Protein AF-A0A4P9XPV7-F1 (afdb_monomer)

Secondary structure (DSSP, 8-state):
-TTEEEEEEEEE-SS-EEEEEEEEEE--HHHHHTGGGGGGEEEEEEB-TTSSBP---GGGHHHHHHHHHHHHH-EEETTEEEEEEE--HHHHHTTEEEEE----STT---HHHHHHHH-B-TT---HHHHHHHHTGGGS--EEEEEPPGGGEEE----B-TTT--BS-TTEEEE-HHHHHHHHHHTT-SS--SEEEEEETTEEEEEEE-TT--TT-EEE-GGGB-SB----EEEEEEE----EEEE-HHHHHHHHHTT--HHHHHHHHHHHHHHHHHTTT-HHHHHHHHHTS--TTSHHHHHHHHHHHTTTTTT-HHHHHHHHHHHHHHHHHHHHH--EEEEEEEEEEEEE-TT--SPTTEEEEEE--TTSSS-EE--EEEEEEESS--SGGGSEEEEE---GGGTT--SEEEEPS-SSS-HHHHTTT--SSS-EEEEE--TTTS-S--PPPPP-PPPPPPP-SS--HHHHHHHHHHHHHH--HHHHHHHHHHHHHHSTTGGGSHHHHHHHHHHHHHHHHHHH-------GGGS-SEEEGGG--TTSEEE---SHHHHHHHH---------------GGG--TTGGGGHHHHHHHHHHHHHHHHHHHHHHT---HHHHHH-------TTT---HHHHHHHHHHHHHHHHHHHHHHHHHHHHHHHHHTS-TTS-PPP------TT-----------------------HHHHHHHHHHHHHHHHHHH-HHHHHHHGGGTT---SGGGGHHHHHHHHHHHHHHHHHHHHHHHHHHS--------

Foldseek 3Di:
DVQKDFAWEWEDELVDIDGDGTDIDGDFPLCVVVVVQRVQKYKYAYAYPLRHQDADDPVCVVSLVVLLCCQVQADDDPNFGWHFAAAAPVQLVRRMGMIGGWDDDPSTDDSVNLQVQLADPQPPQFLLLSRNQSHVRVDRWFFFDFDDPVQEAEDEFLADPPLRATQFQQEWAWEPQQQVSVCVSVVNPDRFQKFFWDFRQFTFMHGYDHVDDDGHIYDYPSGGRGGHPGRTIITPDTQAWAFFWDWLQLVLLLVLLPQDLVVLVVLLVVQLVLLVCLLQDLLSVLQVLLNDDDPQCLSVLLNLCSVLVCSVVVNQLNNLLSLLVSLLVLCCCQQTVTGGDPQKIKTAEDEDPPQPADALEKWAWEDRRSDDDIDTDFAWKWKAFPPDQASQLIDIGGHDDDPVCVVHYSYMYFHSHYSHHNLCLRLHGDRSGTIMMIGPPPSSRRPDHDGRDDLDAPAADGHNPHDVSSSSVLSSVCSHQQCLVVLVQLLSFCLQPDPSRSPDPLSVVSSVLNSNNVCCSPRVDGRDDDPVSHDQEGEVSNPDPVGHYDQTPDSSSVSNVVSPRSDRDRDQDFDQDCLLADPPLVVQQVVLLVLLVVLLVLLVVLCVQFVQDDSSCLLSLSGRDTDCSRPVDPPCSSVSSSVSNVVSLVVSVCVLCVVQVVVVVVPDDPPDDDDDDDDDDDDDPPPDDDDDDDDDPDDPDDDDDGDPVVLSVSSSNLSSNQCCQRPPVNLVVVDPSSSDHCRSSSVSVSSSVSSNVVVVVVVVVVVVVVVVVPPDDDDDDD

InterPro domains:
  IPR007855 RNA-dependent RNA polymerase [PTHR23079] (2-759)
  IPR057596 RDRP, core domain [PF05183] (12-562)
  IPR058752 RDRP, C-terminal head domain [PF26253] (582-664)
  IPR058752 RDRP, C-terminal head domain [PF26253] (708-762)

Organism: NCBI:txid78915

Radius of gyration: 29.09 Å; Cα contacts (8 Å, |Δi|>4): 1411; chains: 1; bounding box: 68×83×83 Å

Structure (mmCIF, N/CA/C/O backbone):
data_AF-A0A4P9XPV7-F1
#
_entry.id   AF-A0A4P9XPV7-F1
#
loop_
_atom_site.group_PDB
_atom_site.id
_atom_site.type_symbol
_atom_site.label_atom_id
_atom_site.label_alt_id
_atom_site.label_comp_id
_atom_site.label_asym_id
_atom_site.label_entity_id
_atom_site.label_seq_id
_atom_site.pdbx_PDB_ins_code
_atom_site.Cartn_x
_atom_site.Cartn_y
_atom_site.Cartn_z
_atom_site.occupancy
_atom_site.B_iso_or_equiv
_atom_site.auth_seq_id
_atom_site.auth_comp_id
_atom_site.auth_asym_id
_atom_site.auth_atom_id
_atom_site.pdbx_PDB_model_num
ATOM 1 N N . PRO A 1 1 ? 9.061 10.036 17.707 1.00 56.28 1 PRO A N 1
ATOM 2 C CA . PRO A 1 1 ? 10.045 8.941 17.536 1.00 56.28 1 PRO A CA 1
ATOM 3 C C . PRO A 1 1 ? 11.328 9.461 16.881 1.00 56.28 1 PRO A C 1
ATOM 5 O O . PRO A 1 1 ? 11.233 10.387 16.079 1.00 56.28 1 PRO A O 1
ATOM 8 N N . GLU A 1 2 ? 12.490 8.886 17.205 1.00 59.78 2 GLU A N 1
ATOM 9 C CA . GLU A 1 2 ? 13.794 9.309 16.652 1.00 59.78 2 GLU A CA 1
ATOM 10 C C . GLU A 1 2 ? 13.884 9.149 15.124 1.00 59.78 2 GLU A C 1
ATOM 12 O O . GLU A 1 2 ? 14.617 9.870 14.451 1.00 59.78 2 GLU A O 1
ATOM 17 N N . TYR A 1 3 ? 13.081 8.249 14.550 1.00 67.25 3 TYR A N 1
ATOM 18 C CA . TYR A 1 3 ? 12.996 8.016 13.107 1.00 67.25 3 TYR A CA 1
ATOM 19 C C . TYR A 1 3 ? 12.047 8.973 12.362 1.00 67.25 3 TYR A C 1
ATOM 21 O O . TYR A 1 3 ? 11.916 8.853 11.144 1.00 67.25 3 TYR A O 1
ATOM 29 N N . CYS A 1 4 ? 11.401 9.927 13.040 1.00 71.44 4 CYS A N 1
ATOM 30 C CA . CYS A 1 4 ? 10.540 10.935 12.413 1.00 71.44 4 CYS A CA 1
ATOM 31 C C . CYS A 1 4 ? 11.155 12.330 12.517 1.00 71.44 4 CYS A C 1
ATOM 33 O O . CYS A 1 4 ? 11.814 12.667 13.497 1.00 71.44 4 CYS A O 1
ATOM 35 N N . VAL A 1 5 ? 10.887 13.175 11.527 1.00 77.31 5 VAL A N 1
ATOM 36 C CA . VAL A 1 5 ? 11.420 14.539 11.443 1.00 77.31 5 VAL A CA 1
ATOM 37 C C . VAL A 1 5 ? 10.329 15.513 11.015 1.00 77.31 5 VAL A C 1
ATOM 39 O O . VAL A 1 5 ? 9.433 15.167 10.248 1.00 77.31 5 VAL A O 1
ATOM 42 N N . ARG A 1 6 ? 10.392 16.750 11.519 1.00 79.25 6 ARG A N 1
ATOM 43 C CA . ARG A 1 6 ? 9.489 17.826 11.091 1.00 79.25 6 ARG A CA 1
ATOM 44 C C . ARG A 1 6 ? 10.006 18.437 9.795 1.00 79.25 6 ARG A C 1
ATOM 46 O O . ARG A 1 6 ? 11.075 19.041 9.776 1.00 79.25 6 ARG A O 1
ATOM 53 N N . VAL A 1 7 ? 9.228 18.308 8.730 1.00 82.31 7 VAL A N 1
ATOM 54 C CA . VAL A 1 7 ? 9.567 18.782 7.388 1.00 82.31 7 VAL A CA 1
ATOM 55 C C . VAL A 1 7 ? 8.740 20.017 7.053 1.00 82.31 7 VAL A C 1
ATOM 57 O O . VAL A 1 7 ? 7.514 20.008 7.148 1.00 82.31 7 VAL A O 1
ATOM 60 N N . ARG A 1 8 ? 9.407 21.093 6.622 1.00 88.62 8 ARG A N 1
ATOM 61 C CA . ARG A 1 8 ? 8.739 22.295 6.102 1.00 88.62 8 ARG A CA 1
ATOM 62 C C . ARG A 1 8 ? 8.154 21.999 4.723 1.00 88.62 8 ARG A C 1
ATOM 64 O O . ARG A 1 8 ? 8.854 21.451 3.867 1.00 88.62 8 ARG A O 1
ATOM 71 N N . LYS A 1 9 ? 6.901 22.397 4.484 1.00 87.44 9 LYS A N 1
ATOM 72 C CA . LYS A 1 9 ? 6.194 22.129 3.226 1.00 87.44 9 LYS A CA 1
ATOM 73 C C . LYS A 1 9 ? 5.570 23.391 2.638 1.00 87.44 9 LYS A C 1
ATOM 75 O O . LYS A 1 9 ? 4.965 24.194 3.341 1.00 87.44 9 LYS A O 1
ATOM 80 N N . VAL A 1 10 ? 5.689 23.536 1.323 1.00 90.25 10 VAL A N 1
ATOM 81 C CA . VAL A 1 10 ? 5.045 24.589 0.535 1.00 90.25 10 VAL A CA 1
ATOM 82 C C . VAL A 1 10 ? 4.291 23.963 -0.627 1.00 90.25 10 VAL A C 1
ATOM 84 O O . VAL A 1 10 ? 4.809 23.096 -1.334 1.00 90.25 10 VAL A O 1
ATOM 87 N N . VAL A 1 11 ? 3.066 24.432 -0.842 1.00 88.56 11 VAL A N 1
ATOM 88 C CA . VAL A 1 11 ? 2.267 24.099 -2.021 1.00 88.56 11 VAL A CA 1
ATOM 89 C C . VAL A 1 11 ? 2.216 25.308 -2.941 1.00 88.56 11 VAL A C 1
ATOM 91 O O . VAL A 1 11 ? 1.881 26.412 -2.519 1.00 88.56 11 VAL A O 1
ATOM 94 N N . ILE A 1 12 ? 2.537 25.098 -4.210 1.00 89.38 12 ILE A N 1
ATOM 95 C CA . ILE A 1 12 ? 2.489 26.115 -5.253 1.00 89.38 12 ILE A CA 1
ATOM 96 C C . ILE A 1 12 ? 1.386 25.742 -6.230 1.00 89.38 12 ILE A C 1
ATOM 98 O O . ILE A 1 12 ? 1.372 24.647 -6.786 1.00 89.38 12 ILE A O 1
ATOM 102 N N . THR A 1 13 ? 0.490 26.691 -6.445 1.00 87.31 13 THR A N 1
ATOM 103 C CA . THR A 1 13 ? -0.594 26.637 -7.426 1.00 87.31 13 THR A CA 1
ATOM 104 C C . THR A 1 13 ? -0.334 27.658 -8.535 1.00 87.31 13 THR A C 1
ATOM 106 O O . THR A 1 13 ? 0.564 28.494 -8.380 1.00 87.31 13 THR A O 1
ATOM 109 N N . PRO A 1 14 ? -1.067 27.621 -9.665 1.00 85.12 14 PRO A N 1
ATOM 110 C CA . PRO A 1 14 ? -0.922 28.624 -10.715 1.00 85.12 14 PRO A CA 1
ATOM 111 C C . PRO A 1 14 ? -0.985 30.067 -10.196 1.00 85.12 14 PRO A C 1
ATOM 113 O O . PRO A 1 14 ? -0.223 30.914 -10.667 1.00 85.12 14 PRO A O 1
ATOM 116 N N . THR A 1 15 ? -1.855 30.345 -9.218 1.00 86.06 15 THR A N 1
ATOM 117 C CA . THR A 1 15 ? -2.101 31.710 -8.732 1.00 86.06 15 THR A CA 1
ATOM 118 C C . THR A 1 15 ? -1.550 32.005 -7.338 1.00 86.06 15 THR A C 1
ATOM 120 O O . THR A 1 15 ? -1.348 33.176 -7.016 1.00 86.06 15 THR A O 1
ATOM 123 N N . LYS A 1 16 ? -1.291 30.990 -6.501 1.00 88.62 16 LYS A N 1
ATOM 124 C CA . LYS A 1 16 ? -0.937 31.173 -5.081 1.00 88.62 16 LYS A CA 1
ATOM 125 C C . LYS A 1 16 ? 0.190 30.263 -4.598 1.00 88.62 16 LYS A C 1
ATOM 127 O O . LYS A 1 16 ? 0.377 29.149 -5.083 1.00 88.62 16 LYS A O 1
ATOM 132 N N . MET A 1 17 ? 0.891 30.726 -3.566 1.00 90.44 17 MET A N 1
ATOM 133 C CA . MET A 1 17 ? 1.828 29.935 -2.770 1.00 90.44 17 MET A CA 1
ATOM 134 C C . MET A 1 17 ? 1.280 29.791 -1.348 1.00 90.44 17 MET A C 1
ATOM 136 O O . MET A 1 17 ? 1.007 30.789 -0.688 1.00 90.44 17 MET A O 1
ATOM 140 N N . TYR A 1 18 ? 1.153 28.553 -0.884 1.00 87.62 18 TYR A N 1
ATOM 141 C CA . TYR A 1 18 ? 0.689 28.194 0.451 1.00 87.62 18 TYR A CA 1
ATOM 142 C C . TYR A 1 18 ? 1.875 27.689 1.270 1.00 87.62 18 TYR A C 1
ATOM 144 O O . TYR A 1 18 ? 2.464 26.655 0.944 1.00 87.62 18 TYR A O 1
ATOM 152 N N . VAL A 1 19 ? 2.234 28.423 2.321 1.00 88.88 19 VAL A N 1
ATOM 153 C CA . VAL A 1 19 ? 3.229 27.990 3.310 1.00 88.88 19 VAL A CA 1
ATOM 154 C C . VAL A 1 19 ? 2.483 27.214 4.387 1.00 88.88 19 VAL A C 1
ATOM 156 O O . VAL A 1 19 ? 1.596 27.776 5.024 1.00 88.88 19 VAL A O 1
ATOM 159 N N . LEU A 1 20 ? 2.792 25.926 4.532 1.00 79.19 20 LEU A N 1
ATOM 160 C CA . LEU A 1 20 ? 2.119 25.042 5.481 1.00 79.19 20 LEU A CA 1
ATOM 161 C C . LEU A 1 20 ? 2.943 24.899 6.761 1.00 79.19 20 LEU A C 1
ATOM 163 O O . LEU A 1 20 ? 4.170 25.055 6.740 1.00 79.19 20 LEU A O 1
ATOM 167 N N . ASP A 1 21 ? 2.269 24.534 7.848 1.00 74.56 21 ASP A N 1
ATOM 168 C CA . ASP A 1 21 ? 2.945 24.149 9.082 1.00 74.56 21 ASP A CA 1
ATOM 169 C C . ASP A 1 21 ? 3.853 22.928 8.853 1.00 74.56 21 ASP A C 1
ATOM 171 O O . ASP A 1 21 ? 3.546 22.070 8.014 1.00 74.56 21 ASP A O 1
ATOM 175 N N . PRO A 1 22 ? 4.990 22.824 9.568 1.00 77.81 22 PRO A N 1
ATOM 176 C CA . PRO A 1 22 ? 5.868 21.669 9.455 1.00 77.81 22 PRO A CA 1
ATOM 177 C C . PRO A 1 22 ? 5.139 20.362 9.788 1.00 77.81 22 PRO A C 1
ATOM 179 O O . PRO A 1 22 ? 4.575 20.215 10.872 1.00 77.81 22 PRO A O 1
ATOM 182 N N . VAL A 1 23 ? 5.204 19.393 8.876 1.00 68.31 23 VAL A N 1
ATOM 183 C CA . VAL A 1 23 ? 4.555 18.082 9.021 1.00 68.31 23 VAL A CA 1
ATOM 184 C C . VAL A 1 23 ? 5.569 17.074 9.550 1.00 68.31 23 VAL A C 1
ATOM 186 O O . VAL A 1 23 ? 6.732 17.091 9.147 1.00 68.31 23 VAL A O 1
ATOM 189 N N . VAL A 1 24 ? 5.152 16.203 10.469 1.00 69.44 24 VAL A N 1
ATOM 190 C CA . VAL A 1 24 ? 5.978 15.075 10.914 1.00 69.44 24 VAL A CA 1
ATOM 191 C C . VAL A 1 24 ? 5.940 14.001 9.831 1.00 69.44 24 VAL A C 1
ATOM 193 O O . VAL A 1 24 ? 4.875 13.476 9.530 1.00 69.44 24 VAL A O 1
ATOM 196 N N . GLU A 1 25 ? 7.095 13.684 9.258 1.00 71.38 25 GLU A N 1
ATOM 197 C CA . GLU A 1 25 ? 7.254 12.625 8.260 1.00 71.38 25 GLU A CA 1
ATOM 198 C C . GLU A 1 25 ? 8.313 11.623 8.729 1.00 71.38 25 GLU A C 1
ATOM 200 O O . GLU A 1 25 ? 9.211 11.953 9.515 1.00 71.38 25 GLU A O 1
ATOM 205 N N . LEU A 1 26 ? 8.228 10.391 8.228 1.00 71.88 26 LEU A N 1
ATOM 206 C CA . LEU A 1 26 ? 9.274 9.401 8.442 1.00 71.88 26 LEU A CA 1
ATOM 207 C C . LEU A 1 26 ? 10.569 9.863 7.761 1.00 71.88 26 LEU A C 1
ATOM 209 O O . LEU A 1 26 ? 10.573 10.272 6.595 1.00 71.88 26 LEU A O 1
ATOM 213 N N . SER A 1 27 ? 11.667 9.815 8.511 1.00 81.94 27 SER A N 1
ATOM 214 C CA . SER A 1 27 ? 12.951 10.371 8.102 1.00 81.94 27 SER A CA 1
ATOM 215 C C . SER A 1 27 ? 13.550 9.633 6.902 1.00 81.94 27 SER A C 1
ATOM 217 O O . SER A 1 27 ? 13.222 8.486 6.594 1.00 81.94 27 SER A O 1
ATOM 219 N N . ASN A 1 28 ? 14.465 10.302 6.211 1.00 86.88 28 ASN A N 1
ATOM 220 C CA . ASN A 1 28 ? 15.226 9.751 5.096 1.00 86.88 28 ASN A CA 1
ATOM 221 C C . ASN A 1 28 ? 16.722 10.019 5.296 1.00 86.88 28 ASN A C 1
ATOM 223 O O . ASN A 1 28 ? 17.122 10.720 6.228 1.00 86.88 28 ASN A O 1
ATOM 227 N N . ALA A 1 29 ? 17.559 9.470 4.415 1.00 87.44 29 ALA A N 1
ATOM 228 C CA . ALA A 1 29 ? 19.011 9.560 4.541 1.00 87.44 29 ALA A CA 1
ATOM 229 C C . ALA A 1 29 ? 19.516 11.007 4.641 1.00 87.44 29 ALA A C 1
ATOM 231 O O . ALA A 1 29 ? 20.446 11.299 5.389 1.00 87.44 29 ALA A O 1
ATOM 232 N N . ILE A 1 30 ? 18.892 11.908 3.877 1.00 88.75 30 ILE A N 1
ATOM 233 C CA . ILE A 1 30 ? 19.266 13.320 3.796 1.00 88.75 30 ILE A CA 1
ATOM 234 C C . ILE A 1 30 ? 18.890 14.038 5.084 1.00 88.75 30 ILE A C 1
ATOM 236 O O . ILE A 1 30 ? 19.723 14.729 5.660 1.00 88.75 30 ILE A O 1
ATOM 240 N N . LEU A 1 31 ? 17.666 13.836 5.568 1.00 86.25 31 LEU A N 1
ATOM 241 C CA . LEU A 1 31 ? 17.194 14.463 6.800 1.00 86.25 31 LEU A CA 1
ATOM 242 C C . LEU A 1 31 ? 17.978 13.972 8.024 1.00 86.25 31 LEU A C 1
ATOM 244 O O . LEU A 1 31 ? 18.255 14.767 8.914 1.00 86.25 31 LEU A O 1
ATOM 248 N N . ARG A 1 32 ? 18.401 12.700 8.044 1.00 88.50 32 ARG A N 1
ATOM 249 C CA . ARG A 1 32 ? 19.292 12.171 9.091 1.00 88.50 32 ARG A CA 1
ATOM 250 C C . ARG A 1 32 ? 20.690 12.779 9.028 1.00 88.50 32 ARG A C 1
ATOM 252 O O . ARG A 1 32 ? 21.185 13.256 10.042 1.00 88.50 32 ARG A O 1
ATOM 259 N N . ASN A 1 33 ? 21.318 12.777 7.852 1.00 88.00 33 ASN A N 1
ATOM 260 C CA . ASN A 1 33 ? 22.697 13.246 7.702 1.00 88.00 33 ASN A CA 1
ATOM 261 C C . ASN A 1 33 ? 22.827 14.764 7.892 1.00 88.00 33 ASN A C 1
ATOM 263 O O . ASN A 1 33 ? 23.799 15.241 8.466 1.00 88.00 33 ASN A O 1
ATOM 267 N N . PHE A 1 34 ? 21.839 15.527 7.426 1.00 86.50 34 PHE A N 1
ATOM 268 C CA . PHE A 1 34 ? 21.824 16.988 7.488 1.00 86.50 34 PHE A CA 1
ATOM 269 C C . PHE A 1 34 ? 20.824 17.514 8.526 1.00 86.50 34 PHE A C 1
ATOM 271 O O . PHE A 1 34 ? 20.230 18.572 8.331 1.00 86.50 34 PHE A O 1
ATOM 278 N N . ASN A 1 35 ? 20.636 16.793 9.638 1.00 84.94 35 ASN A N 1
ATOM 279 C CA . ASN A 1 35 ? 19.648 17.137 10.667 1.00 84.94 35 ASN A CA 1
ATOM 280 C C . ASN A 1 35 ? 19.861 18.546 11.258 1.00 84.94 35 ASN A C 1
ATOM 282 O O . ASN A 1 35 ? 18.903 19.288 11.458 1.00 84.94 35 ASN A O 1
ATOM 286 N N . LEU A 1 36 ? 21.120 18.971 11.434 1.00 85.50 36 LEU A N 1
ATOM 287 C CA . LEU A 1 36 ? 21.465 20.331 11.885 1.00 85.50 36 LEU A CA 1
ATOM 288 C C . LEU A 1 36 ? 20.974 21.436 10.933 1.00 85.50 36 LEU A C 1
ATOM 290 O O . LEU A 1 36 ? 20.830 22.583 11.342 1.00 85.50 36 LEU A O 1
ATOM 294 N N . HIS A 1 37 ? 20.688 21.083 9.680 1.00 87.56 37 HIS A N 1
ATOM 295 C CA . HIS A 1 37 ? 20.161 21.972 8.650 1.00 87.56 37 HIS A CA 1
ATOM 296 C C . HIS A 1 37 ? 18.755 21.559 8.194 1.00 87.56 37 HIS A C 1
ATOM 298 O O . HIS A 1 37 ? 18.315 21.953 7.110 1.00 87.56 37 HIS A O 1
ATOM 304 N N . ALA A 1 38 ? 18.026 20.761 8.982 1.00 84.94 38 ALA A N 1
ATOM 305 C CA . ALA A 1 38 ? 16.689 20.294 8.615 1.00 84.94 38 ALA A CA 1
ATOM 306 C C . ALA A 1 38 ? 15.720 21.460 8.352 1.00 84.94 38 ALA A C 1
ATOM 308 O O . ALA A 1 38 ? 14.869 21.385 7.467 1.00 84.94 38 ALA A O 1
ATOM 309 N N . ASP A 1 39 ? 15.892 22.583 9.054 1.00 87.12 39 ASP A N 1
ATOM 310 C CA . ASP A 1 39 ? 15.109 23.803 8.862 1.00 87.12 39 ASP A CA 1
ATOM 311 C C . ASP A 1 39 ? 15.411 24.521 7.526 1.00 87.12 39 ASP A C 1
ATOM 313 O O . ASP A 1 39 ? 14.640 25.379 7.087 1.00 87.12 39 ASP A O 1
ATOM 317 N N . ARG A 1 40 ? 16.515 24.181 6.854 1.00 91.12 40 ARG A N 1
ATOM 318 C CA . ARG A 1 40 ? 16.884 24.694 5.526 1.00 91.12 40 ARG A CA 1
ATOM 319 C C . ARG A 1 40 ? 16.329 23.845 4.388 1.00 91.12 40 ARG A C 1
ATOM 321 O O . ARG A 1 40 ? 16.332 24.309 3.250 1.00 91.12 40 ARG A O 1
ATOM 328 N N . LEU A 1 41 ? 15.843 22.638 4.669 1.00 92.19 41 LEU A N 1
ATOM 329 C CA . LEU A 1 41 ? 15.215 21.765 3.682 1.00 92.19 41 LEU A CA 1
ATOM 330 C C . LEU A 1 41 ? 13.721 22.076 3.567 1.00 92.19 41 LEU A C 1
ATOM 332 O O . LEU A 1 41 ? 13.019 22.271 4.560 1.00 92.19 41 LEU A O 1
ATOM 336 N N . LEU A 1 42 ? 13.232 22.129 2.330 1.00 92.62 42 LEU A N 1
ATOM 337 C CA . LEU A 1 42 ? 11.859 22.505 2.018 1.00 92.62 42 LEU A CA 1
ATOM 338 C C . LEU A 1 42 ? 11.253 21.537 1.002 1.00 92.62 42 LEU A C 1
ATOM 340 O O . LEU A 1 42 ? 11.756 21.399 -0.114 1.00 92.62 42 LEU A O 1
ATOM 344 N N . ARG A 1 43 ? 10.133 20.905 1.357 1.00 91.00 43 ARG A N 1
ATOM 345 C CA . ARG A 1 43 ? 9.328 20.114 0.421 1.00 91.00 43 ARG A CA 1
ATOM 346 C C . ARG A 1 43 ? 8.415 21.055 -0.365 1.00 91.00 43 ARG A C 1
ATOM 348 O O . ARG A 1 43 ? 7.608 21.771 0.222 1.00 91.00 43 ARG A O 1
ATOM 355 N N . VAL A 1 44 ? 8.527 21.052 -1.690 1.00 92.25 44 VAL A N 1
ATOM 356 C CA . VAL A 1 44 ? 7.720 21.886 -2.593 1.00 92.25 44 VAL A CA 1
ATOM 357 C C . VAL A 1 44 ? 6.846 20.989 -3.456 1.00 92.25 44 VAL A C 1
ATOM 359 O O . VAL A 1 44 ? 7.342 20.041 -4.063 1.00 92.25 44 VAL A O 1
ATOM 362 N N . GLN A 1 45 ? 5.550 21.282 -3.527 1.00 90.56 45 GLN A N 1
ATOM 363 C CA . GLN A 1 45 ? 4.589 20.527 -4.330 1.00 90.56 45 GLN A CA 1
ATOM 364 C C . GLN A 1 45 ? 3.821 21.449 -5.277 1.00 90.56 45 GLN A C 1
ATOM 366 O O . GLN A 1 45 ? 3.305 22.476 -4.848 1.00 90.56 45 GLN A O 1
ATOM 371 N N . PHE A 1 46 ? 3.732 21.076 -6.553 1.00 88.50 46 PHE A N 1
ATOM 372 C CA . PHE A 1 46 ? 3.064 21.854 -7.596 1.00 88.50 46 PHE A CA 1
ATOM 373 C C . PHE A 1 46 ? 1.698 21.256 -7.924 1.00 88.50 46 PHE A C 1
ATOM 375 O O . PHE A 1 46 ? 1.611 20.151 -8.459 1.00 88.50 46 PHE A O 1
ATOM 382 N N . LEU A 1 47 ? 0.633 21.980 -7.596 1.00 85.50 47 LEU A N 1
ATOM 383 C CA . LEU A 1 47 ? -0.752 21.518 -7.680 1.00 85.50 47 LEU A CA 1
ATOM 384 C C . LEU A 1 47 ? -1.619 22.529 -8.436 1.00 85.50 47 LEU A C 1
ATOM 386 O O . LEU A 1 47 ? -1.185 23.646 -8.683 1.00 85.50 47 LEU A O 1
ATOM 390 N N . ASP A 1 48 ? -2.833 22.155 -8.829 1.00 82.12 48 ASP A N 1
ATOM 391 C CA . ASP A 1 48 ? -3.836 23.125 -9.272 1.00 82.12 48 ASP A CA 1
ATOM 392 C C . ASP A 1 48 ? -4.514 23.821 -8.072 1.00 82.12 48 ASP A C 1
ATOM 394 O O . ASP A 1 48 ? -4.250 23.501 -6.913 1.00 82.12 48 ASP A O 1
ATOM 398 N N . GLU A 1 49 ? -5.411 24.773 -8.340 1.00 81.75 49 GLU A N 1
ATOM 399 C CA . GLU A 1 49 ? -6.163 25.512 -7.304 1.00 81.75 49 GLU A CA 1
ATOM 400 C C . GLU A 1 49 ? -7.091 24.619 -6.459 1.00 81.75 49 GLU A C 1
ATOM 402 O O . GLU A 1 49 ? -7.592 25.026 -5.416 1.00 81.75 49 GLU A O 1
ATOM 407 N N . SER A 1 50 ? -7.343 23.393 -6.918 1.00 70.69 50 SER A N 1
ATOM 408 C CA . SER A 1 50 ? -8.087 22.355 -6.207 1.00 70.69 50 SER A CA 1
ATOM 409 C C . SER A 1 50 ? -7.166 21.325 -5.538 1.00 70.69 50 SER A C 1
ATOM 411 O O . SER A 1 50 ? -7.652 20.290 -5.089 1.00 70.69 50 SER A O 1
ATOM 413 N N . PHE A 1 51 ? -5.857 21.583 -5.448 1.00 71.69 51 PHE A N 1
ATOM 414 C CA . PHE A 1 51 ? -4.849 20.679 -4.884 1.00 71.69 51 PHE A CA 1
ATOM 415 C C . PHE A 1 51 ? -4.704 19.330 -5.630 1.00 71.69 51 PHE A C 1
ATOM 417 O O . PHE A 1 51 ? -4.136 18.354 -5.117 1.00 71.69 51 PHE A O 1
ATOM 424 N N . TYR A 1 52 ? -5.157 19.262 -6.883 1.00 72.19 52 TYR A N 1
ATOM 425 C CA . TYR A 1 52 ? -4.897 18.141 -7.781 1.00 72.19 52 TYR A CA 1
ATOM 426 C C . TYR A 1 52 ? -3.579 18.306 -8.527 1.00 72.19 52 TYR A C 1
ATOM 428 O O . TYR A 1 52 ? -2.949 19.358 -8.527 1.00 72.19 52 TYR A O 1
ATOM 436 N N . GLY A 1 53 ? -3.105 17.214 -9.125 1.00 72.56 53 GLY A N 1
ATOM 437 C CA . GLY A 1 53 ? -1.958 17.281 -10.022 1.00 72.56 53 GLY A CA 1
ATOM 438 C C . GLY A 1 53 ? -2.266 18.177 -11.215 1.00 72.56 53 GLY A C 1
ATOM 439 O O . GLY A 1 53 ? -3.322 18.030 -11.828 1.00 72.56 53 GLY A O 1
ATOM 440 N N . ILE A 1 54 ? -1.346 19.081 -11.547 1.00 74.25 54 ILE A N 1
ATOM 441 C CA . ILE A 1 54 ? -1.491 19.950 -12.714 1.00 74.25 54 ILE A CA 1
ATOM 442 C C . ILE A 1 54 ? -1.566 19.068 -13.964 1.00 74.25 54 ILE A C 1
ATOM 444 O O . ILE A 1 54 ? -0.624 18.339 -14.269 1.00 74.25 54 ILE A O 1
ATOM 448 N N . GLN A 1 55 ? -2.677 19.144 -14.696 1.00 67.50 55 GLN A N 1
ATOM 449 C CA . GLN A 1 55 ? -2.776 18.552 -16.027 1.00 67.50 55 GLN A CA 1
ATOM 450 C C . GLN A 1 55 ? -2.311 19.584 -17.052 1.00 67.50 55 GLN A C 1
ATOM 452 O O . GLN A 1 55 ? -2.974 20.596 -17.283 1.00 67.50 55 GLN A O 1
ATOM 457 N N . GLY A 1 56 ? -1.135 19.355 -17.635 1.00 60.69 56 GLY A N 1
ATOM 458 C CA . GLY A 1 56 ? -0.654 20.176 -18.739 1.00 60.69 56 GLY A CA 1
ATOM 459 C C . GLY A 1 56 ? -1.382 19.839 -20.042 1.00 60.69 56 GLY A C 1
ATOM 460 O O . GLY A 1 56 ? -1.579 18.671 -20.363 1.00 60.69 56 GLY A O 1
ATOM 461 N N . ASP A 1 57 ? -1.742 20.866 -20.807 1.00 61.78 57 ASP A N 1
ATOM 462 C CA . ASP A 1 57 ? -1.978 20.772 -22.251 1.00 61.78 57 ASP A CA 1
ATOM 463 C C . ASP A 1 57 ? -0.862 21.566 -22.953 1.00 61.78 57 ASP A C 1
ATOM 465 O O . ASP A 1 57 ? -0.263 22.458 -22.345 1.00 61.78 57 ASP A O 1
ATOM 469 N N . GLU A 1 58 ? -0.587 21.298 -24.231 1.00 55.38 58 GLU A N 1
ATOM 470 C CA . GLU A 1 58 ? 0.383 22.070 -25.032 1.00 55.38 58 GLU A CA 1
ATOM 471 C C . GLU A 1 58 ? 0.038 23.575 -25.031 1.00 55.38 58 GLU A C 1
ATOM 473 O O . GLU A 1 58 ? 0.911 24.442 -25.100 1.00 55.38 58 GLU A O 1
ATOM 478 N N . ARG A 1 59 ? -1.248 23.901 -24.846 1.00 57.31 59 ARG A N 1
ATOM 479 C CA . ARG A 1 59 ? -1.778 25.268 -24.727 1.00 57.31 59 ARG A CA 1
ATOM 480 C C . ARG A 1 59 ? -1.447 25.957 -23.397 1.00 57.31 59 ARG A C 1
ATOM 482 O O . ARG A 1 59 ? -1.512 27.180 -23.324 1.00 57.31 59 ARG A O 1
ATOM 489 N N . SER A 1 60 ? -1.030 25.220 -22.368 1.00 65.94 60 SER A N 1
ATOM 490 C CA . SER A 1 60 ? -0.706 25.740 -21.027 1.00 65.94 60 SER A CA 1
ATOM 491 C C . SER A 1 60 ? 0.736 26.255 -20.909 1.00 65.94 60 SER A C 1
ATOM 493 O O . SER A 1 60 ? 1.328 26.227 -19.829 1.00 65.94 60 SER A O 1
ATOM 495 N N . THR A 1 61 ? 1.323 26.736 -22.011 1.00 70.25 61 THR A N 1
ATOM 496 C CA . THR A 1 61 ? 2.744 27.125 -22.098 1.00 70.25 61 THR A CA 1
ATOM 497 C C . THR A 1 61 ? 3.143 28.142 -21.017 1.00 70.25 61 THR A C 1
ATOM 499 O O . THR A 1 61 ? 4.215 28.029 -20.428 1.00 70.25 61 THR A O 1
ATOM 502 N N . GLN A 1 62 ? 2.271 29.101 -20.689 1.00 75.06 62 GLN A N 1
ATOM 503 C CA . GLN A 1 62 ? 2.560 30.118 -19.670 1.00 75.06 62 GLN A CA 1
ATOM 504 C C . GLN A 1 62 ? 2.679 29.532 -18.254 1.00 75.06 62 GLN A C 1
ATOM 506 O O . GLN A 1 62 ? 3.613 29.881 -17.533 1.00 75.06 62 GLN A O 1
ATOM 511 N N . LEU A 1 63 ? 1.792 28.604 -17.876 1.00 77.69 63 LEU A N 1
ATOM 512 C CA . LEU A 1 63 ? 1.852 27.916 -16.582 1.00 77.69 63 LEU A CA 1
ATOM 513 C C . LEU A 1 63 ? 3.134 27.085 -16.469 1.00 77.69 63 LEU A C 1
ATOM 515 O O . LEU A 1 63 ? 3.835 27.142 -15.464 1.00 77.69 63 LEU A O 1
ATOM 519 N N . LEU A 1 64 ? 3.477 26.351 -17.525 1.00 79.12 64 LEU A N 1
ATOM 520 C CA . LEU A 1 64 ? 4.690 25.535 -17.563 1.00 79.12 64 LEU A CA 1
ATOM 521 C C . LEU A 1 64 ? 5.956 26.389 -17.476 1.00 79.12 64 LEU A C 1
ATOM 523 O O . LEU A 1 64 ? 6.882 26.041 -16.746 1.00 79.12 64 LEU A O 1
ATOM 527 N N . ASN A 1 65 ? 5.969 27.541 -18.150 1.00 84.19 65 ASN A N 1
ATOM 528 C CA . ASN A 1 65 ? 7.055 28.511 -18.048 1.00 84.19 65 ASN A CA 1
ATOM 529 C C . ASN A 1 65 ? 7.175 29.085 -16.634 1.00 84.19 65 ASN A C 1
ATOM 531 O O . ASN A 1 65 ? 8.291 29.268 -16.151 1.00 84.19 65 ASN A O 1
ATOM 535 N N . GLN A 1 66 ? 6.059 29.339 -15.947 1.00 84.62 66 GLN A N 1
ATOM 536 C CA . GLN A 1 66 ? 6.064 29.790 -14.555 1.00 84.62 66 GLN A CA 1
ATOM 537 C C . GLN A 1 66 ? 6.632 28.712 -13.622 1.00 84.62 66 GLN A C 1
ATOM 539 O O . GLN A 1 66 ? 7.539 29.006 -12.846 1.00 84.62 66 GLN A O 1
ATOM 544 N N . LEU A 1 67 ? 6.181 27.459 -13.748 1.00 87.19 67 LEU A N 1
ATOM 545 C CA . LEU A 1 67 ? 6.719 26.323 -12.987 1.00 87.19 67 LEU A CA 1
ATOM 546 C C . LEU A 1 67 ? 8.223 26.154 -13.222 1.00 87.19 67 LEU A C 1
ATOM 548 O O . LEU A 1 67 ? 9.002 26.047 -12.274 1.00 87.19 67 LEU A O 1
ATOM 552 N N . PHE A 1 68 ? 8.646 26.195 -14.486 1.00 89.75 68 PHE A N 1
ATOM 553 C CA . PHE A 1 68 ? 10.056 26.119 -14.846 1.00 89.75 68 PHE A CA 1
ATOM 554 C C . PHE A 1 68 ? 10.856 27.296 -14.277 1.00 89.75 68 PHE A C 1
ATOM 556 O O . PHE A 1 68 ? 11.950 27.100 -13.755 1.00 89.75 68 PHE A O 1
ATOM 563 N N . THR A 1 69 ? 10.298 28.508 -14.310 1.00 91.25 69 THR A N 1
ATOM 564 C CA . THR A 1 69 ? 10.928 29.706 -13.740 1.00 91.25 69 THR A CA 1
ATOM 565 C C . THR A 1 69 ? 11.129 29.563 -12.236 1.00 91.25 69 THR A C 1
ATOM 567 O O . THR A 1 69 ? 12.194 29.923 -11.750 1.00 91.25 69 THR A O 1
ATOM 570 N N . ILE A 1 70 ? 10.164 28.998 -11.506 1.00 92.50 70 ILE A N 1
ATOM 571 C CA . ILE A 1 70 ? 10.290 28.737 -10.064 1.00 92.50 70 ILE A CA 1
ATOM 572 C C . ILE A 1 70 ? 11.392 27.707 -9.795 1.00 92.50 70 ILE A C 1
ATOM 574 O O . ILE A 1 70 ? 12.260 27.932 -8.954 1.00 92.50 70 ILE A O 1
ATOM 578 N N . LEU A 1 71 ? 11.417 26.601 -10.543 1.00 93.50 71 LEU A N 1
ATOM 579 C CA . LEU A 1 71 ? 12.477 25.592 -10.429 1.00 93.50 71 LEU A CA 1
ATOM 580 C C . LEU A 1 71 ? 13.861 26.171 -10.753 1.00 93.50 71 LEU A C 1
ATOM 582 O O . LEU A 1 71 ? 14.864 25.789 -10.145 1.00 93.50 71 LEU A O 1
ATOM 586 N N . LEU A 1 72 ? 13.937 27.080 -11.726 1.00 93.38 72 LEU A N 1
ATOM 587 C CA . LEU A 1 72 ? 15.183 27.699 -12.157 1.00 93.38 72 LEU A CA 1
ATOM 588 C C . LEU A 1 72 ? 15.671 28.754 -11.162 1.00 93.38 72 LEU A C 1
ATOM 590 O O . LEU A 1 72 ? 16.830 28.702 -10.764 1.00 93.38 72 LEU A O 1
ATOM 594 N N . ARG A 1 73 ? 14.792 29.682 -10.772 1.00 93.31 73 ARG A N 1
ATOM 595 C CA . ARG A 1 73 ? 15.119 30.875 -9.984 1.00 93.31 73 ARG A CA 1
ATOM 596 C C . ARG A 1 73 ? 14.960 30.703 -8.484 1.00 93.31 73 ARG A C 1
ATOM 598 O O . ARG A 1 73 ? 15.376 31.609 -7.782 1.00 93.31 73 ARG A O 1
ATOM 605 N N . GLY A 1 74 ? 14.376 29.613 -7.996 1.00 94.12 74 GLY A N 1
ATOM 606 C CA . GLY A 1 74 ? 14.148 29.407 -6.568 1.00 94.12 74 GLY A CA 1
ATOM 607 C C . GLY A 1 74 ? 12.931 30.155 -6.011 1.00 94.12 74 GLY A C 1
ATOM 608 O O . GLY A 1 74 ? 12.164 30.784 -6.742 1.00 94.12 74 GLY A O 1
ATOM 609 N N . ILE A 1 75 ? 12.751 30.070 -4.692 1.00 94.81 75 ILE A N 1
ATOM 610 C CA . ILE A 1 75 ? 11.632 30.661 -3.940 1.00 94.81 75 ILE A CA 1
ATOM 611 C C . ILE A 1 75 ? 12.196 31.450 -2.752 1.00 94.81 75 ILE A C 1
ATOM 613 O O . ILE A 1 75 ? 13.171 31.028 -2.136 1.00 94.81 75 ILE A O 1
ATOM 617 N N . ARG A 1 76 ? 11.592 32.592 -2.398 1.00 94.19 76 ARG A N 1
ATOM 618 C CA . ARG A 1 76 ? 11.955 33.364 -1.196 1.00 94.19 76 ARG A CA 1
ATOM 619 C C . ARG A 1 76 ? 10.859 33.283 -0.139 1.00 94.19 76 ARG A C 1
ATOM 621 O O . ARG A 1 76 ? 9.710 33.594 -0.434 1.00 94.19 76 ARG A O 1
ATOM 628 N N . ILE A 1 77 ? 11.226 32.904 1.085 1.00 92.62 77 ILE A N 1
ATOM 629 C CA . ILE A 1 77 ? 10.313 32.795 2.234 1.00 92.62 77 ILE A CA 1
ATOM 630 C C . ILE A 1 77 ? 11.033 33.322 3.475 1.00 92.62 77 ILE A C 1
ATOM 632 O O . ILE A 1 77 ? 12.126 32.855 3.791 1.00 92.62 77 ILE A O 1
ATOM 636 N N . GLY A 1 78 ? 10.436 34.293 4.175 1.00 86.56 78 GLY A N 1
ATOM 637 C CA . GLY A 1 78 ? 10.958 34.791 5.457 1.00 86.56 78 GLY A CA 1
ATOM 638 C C . GLY A 1 78 ? 12.425 35.243 5.406 1.00 86.56 78 GLY A C 1
ATOM 639 O O . GLY A 1 78 ? 13.205 34.897 6.284 1.00 86.56 78 GLY A O 1
ATOM 640 N N . GLY A 1 79 ? 12.832 35.931 4.333 1.00 87.88 79 GLY A N 1
ATOM 641 C CA . GLY A 1 79 ? 14.214 36.391 4.125 1.00 87.88 79 GLY A CA 1
ATOM 642 C C . GLY A 1 79 ? 15.194 35.333 3.599 1.00 87.88 79 GLY A C 1
ATOM 643 O O . GLY A 1 79 ? 16.267 35.696 3.123 1.00 87.88 79 GLY A O 1
ATOM 644 N N . ARG A 1 80 ? 14.829 34.045 3.598 1.00 92.44 80 ARG A N 1
ATOM 645 C CA . ARG A 1 80 ? 15.658 32.961 3.055 1.00 92.44 80 ARG A CA 1
ATOM 646 C C . ARG A 1 80 ? 15.336 32.693 1.590 1.00 92.44 80 ARG A C 1
ATOM 648 O O . ARG A 1 80 ? 14.177 32.741 1.173 1.00 92.44 80 ARG A O 1
ATOM 655 N N . PHE A 1 81 ? 16.373 32.394 0.818 1.00 95.19 81 PHE A N 1
ATOM 656 C CA . PHE A 1 81 ? 16.269 31.937 -0.561 1.00 95.19 81 PHE A CA 1
ATOM 657 C C . PHE A 1 81 ? 16.398 30.417 -0.603 1.00 95.19 81 PHE A C 1
ATOM 659 O O . PHE A 1 81 ? 17.328 29.888 -0.012 1.00 95.19 81 PHE A O 1
ATOM 666 N N . TYR A 1 82 ? 15.485 29.741 -1.292 1.00 96.44 82 TYR A N 1
ATOM 667 C CA . TYR A 1 82 ? 15.465 28.294 -1.465 1.00 96.44 82 TYR A CA 1
ATOM 668 C C . TYR A 1 82 ? 15.675 27.954 -2.938 1.00 96.44 82 TYR A C 1
ATOM 670 O O . TYR A 1 82 ? 14.915 28.410 -3.795 1.00 96.44 82 TYR A O 1
ATOM 678 N N . GLU A 1 83 ? 16.663 27.118 -3.235 1.00 95.88 83 GLU A N 1
ATOM 679 C CA . GLU A 1 83 ? 16.946 26.612 -4.576 1.00 95.88 83 GLU A CA 1
ATOM 680 C C . GLU A 1 83 ? 16.555 25.140 -4.726 1.00 95.88 83 GLU A C 1
ATOM 682 O O . GLU A 1 83 ? 16.486 24.391 -3.753 1.00 95.88 83 GLU A O 1
ATOM 687 N N . PHE A 1 84 ? 16.301 24.709 -5.961 1.00 96.06 84 PHE A N 1
ATOM 688 C CA . PHE A 1 84 ? 15.973 23.318 -6.267 1.00 96.06 84 PHE A CA 1
ATOM 689 C C . PHE A 1 84 ? 17.111 22.370 -5.865 1.00 96.06 84 PHE A C 1
ATOM 691 O O . PHE A 1 84 ? 18.265 22.605 -6.228 1.00 96.06 84 PHE A O 1
ATOM 698 N N . LEU A 1 85 ? 16.762 21.251 -5.226 1.00 94.62 85 LEU A N 1
ATOM 699 C CA . LEU A 1 85 ? 17.683 20.203 -4.794 1.00 94.62 85 LEU A CA 1
ATOM 700 C C . LEU A 1 85 ? 17.537 18.932 -5.646 1.00 94.62 85 LEU A C 1
ATOM 702 O O . LEU A 1 85 ? 18.415 18.643 -6.461 1.00 94.62 85 LEU A O 1
ATOM 706 N N . ALA A 1 86 ? 16.446 18.183 -5.485 1.00 94.00 86 ALA A N 1
ATOM 707 C CA . ALA A 1 86 ? 16.210 16.907 -6.168 1.00 94.00 86 ALA A CA 1
ATOM 708 C C . ALA A 1 86 ? 14.743 16.458 -6.034 1.00 94.00 86 ALA A C 1
ATOM 710 O O . ALA A 1 86 ? 13.961 17.076 -5.316 1.00 94.00 86 ALA A O 1
ATOM 711 N N . PHE A 1 87 ? 14.363 15.360 -6.689 1.00 91.69 87 PHE A N 1
ATOM 712 C CA . PHE A 1 87 ? 13.092 14.668 -6.446 1.00 91.69 87 PHE A CA 1
ATOM 713 C C . PHE A 1 87 ? 13.251 13.161 -6.640 1.00 91.69 87 PHE A C 1
ATOM 715 O O . PHE A 1 87 ? 13.988 12.724 -7.522 1.00 91.69 87 PHE A O 1
ATOM 722 N N . SER A 1 88 ? 12.536 12.363 -5.850 1.00 86.00 88 SER A N 1
ATOM 723 C CA . SER A 1 88 ? 12.406 10.918 -6.059 1.00 86.00 88 SER A CA 1
ATOM 724 C C . SER A 1 88 ? 11.314 10.586 -7.088 1.00 86.00 88 SER A C 1
ATOM 726 O O . SER A 1 88 ? 10.498 11.432 -7.459 1.00 86.00 88 SER A O 1
ATOM 728 N N . SER A 1 89 ? 11.245 9.329 -7.539 1.00 82.69 89 SER A N 1
ATOM 729 C CA . SER A 1 89 ? 10.172 8.883 -8.442 1.00 82.69 89 SER A CA 1
ATOM 730 C C . SER A 1 89 ? 8.778 8.948 -7.804 1.00 82.69 89 SER A C 1
ATOM 732 O O . SER A 1 89 ? 7.812 9.236 -8.508 1.00 82.69 89 SER A O 1
ATOM 734 N N . SER A 1 90 ? 8.647 8.702 -6.493 1.00 81.06 90 SER A N 1
ATOM 735 C CA . SER A 1 90 ? 7.362 8.858 -5.795 1.00 81.06 90 SER A CA 1
ATOM 736 C C . SER A 1 90 ? 6.942 10.324 -5.755 1.00 81.06 90 SER A C 1
ATOM 738 O O . SER A 1 90 ? 5.818 10.653 -6.124 1.00 81.06 90 SER A O 1
ATOM 740 N N . GLN A 1 91 ? 7.880 11.211 -5.432 1.00 85.44 91 GLN A N 1
ATOM 741 C CA . GLN A 1 91 ? 7.643 12.649 -5.399 1.00 85.44 91 GLN A CA 1
ATOM 742 C C . GLN A 1 91 ? 7.289 13.204 -6.776 1.00 85.44 91 GLN A C 1
ATOM 744 O O . GLN A 1 91 ? 6.345 13.977 -6.888 1.00 85.44 91 GLN A O 1
ATOM 749 N N . LEU A 1 92 ? 7.957 12.751 -7.839 1.00 88.94 92 LEU A N 1
ATOM 750 C CA . LEU A 1 92 ? 7.620 13.133 -9.210 1.00 88.94 92 LEU A CA 1
ATOM 751 C C . LEU A 1 92 ? 6.160 12.793 -9.559 1.00 88.94 92 LEU A C 1
ATOM 753 O O . LEU A 1 92 ? 5.455 13.635 -10.113 1.00 88.94 92 LEU A O 1
ATOM 757 N N . ARG A 1 93 ? 5.676 11.596 -9.187 1.00 84.19 93 ARG A N 1
ATOM 758 C CA . ARG A 1 93 ? 4.263 11.202 -9.375 1.00 84.19 93 ARG A CA 1
ATOM 759 C C . ARG A 1 93 ? 3.295 12.083 -8.587 1.00 84.19 93 ARG A C 1
ATOM 761 O O . ARG A 1 93 ? 2.168 12.295 -9.022 1.00 84.19 93 ARG A O 1
ATOM 768 N N . GLU A 1 94 ? 3.741 12.609 -7.455 1.00 81.69 94 GLU A N 1
ATOM 769 C CA . GLU A 1 94 ? 2.980 13.531 -6.615 1.00 81.69 94 GLU A CA 1
ATOM 770 C C . GLU A 1 94 ? 3.129 15.001 -7.006 1.00 81.69 94 GLU A C 1
ATOM 772 O O . GLU A 1 94 ? 2.491 15.844 -6.363 1.00 81.69 94 GLU A O 1
ATOM 777 N N . PHE A 1 95 ? 3.902 15.304 -8.056 1.00 87.75 95 PHE A N 1
ATOM 778 C CA . PHE A 1 95 ? 4.263 16.659 -8.483 1.00 87.75 95 PHE A CA 1
ATOM 779 C C . PHE A 1 95 ? 5.078 17.418 -7.420 1.00 87.75 95 PHE A C 1
ATOM 781 O O . PHE A 1 95 ? 4.993 18.638 -7.298 1.00 87.75 95 PHE A O 1
ATOM 788 N N . GLY A 1 96 ? 5.854 16.689 -6.619 1.00 89.94 96 GLY A N 1
ATOM 789 C CA . GLY A 1 96 ? 6.683 17.193 -5.530 1.00 89.94 96 GLY A CA 1
ATOM 790 C C . GLY A 1 96 ? 8.184 17.111 -5.804 1.00 89.94 96 GLY A C 1
ATOM 791 O O . GLY A 1 96 ? 8.654 16.296 -6.597 1.00 89.94 96 GLY A O 1
ATOM 792 N N . CYS A 1 97 ? 8.944 17.953 -5.112 1.00 93.44 97 CYS A N 1
ATOM 793 C CA . CYS A 1 97 ? 10.404 17.980 -5.124 1.00 93.44 97 CYS A CA 1
ATOM 794 C C . CYS A 1 97 ? 10.957 18.636 -3.849 1.00 93.44 97 CYS A C 1
ATOM 796 O O . CYS A 1 97 ? 10.213 19.211 -3.053 1.00 93.44 97 CYS A O 1
ATOM 798 N N . TRP A 1 98 ? 12.268 18.539 -3.655 1.00 93.94 98 TRP A N 1
ATOM 799 C CA . TRP A 1 98 ? 12.995 19.164 -2.558 1.00 93.94 98 TRP A CA 1
ATOM 800 C C . TRP A 1 98 ? 13.710 20.426 -3.012 1.00 93.94 98 TRP A C 1
ATOM 802 O O . TRP A 1 98 ? 14.292 20.480 -4.098 1.00 93.94 98 TRP A O 1
ATOM 812 N N . PHE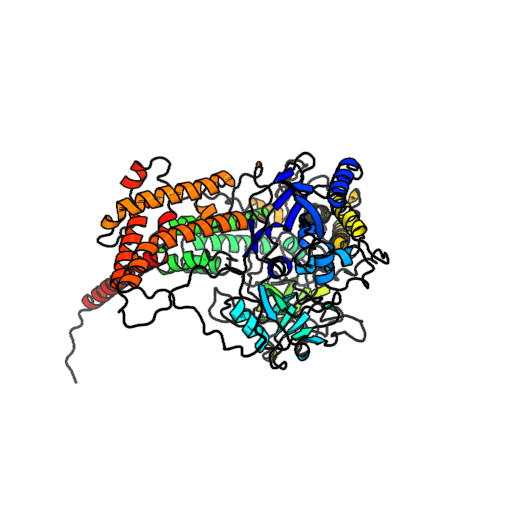 A 1 99 ? 13.693 21.416 -2.132 1.00 96.06 99 PHE A N 1
ATOM 813 C CA . PHE A 1 99 ? 14.464 22.642 -2.201 1.00 96.06 99 PHE A CA 1
ATOM 814 C C . PHE A 1 99 ? 15.335 22.766 -0.946 1.00 96.06 99 PHE A C 1
ATOM 816 O O . PHE A 1 99 ? 15.043 22.162 0.089 1.00 96.06 99 PHE A O 1
ATOM 823 N N . ILE A 1 100 ? 16.396 23.561 -1.035 1.00 95.25 100 ILE A N 1
ATOM 824 C CA . ILE A 1 100 ? 17.315 23.839 0.068 1.00 95.25 100 ILE A CA 1
ATOM 825 C C . ILE A 1 100 ? 17.642 25.329 0.126 1.00 95.25 100 ILE A C 1
ATOM 827 O O . ILE A 1 100 ? 17.803 25.964 -0.913 1.00 95.25 100 ILE A O 1
ATOM 831 N N . ALA A 1 101 ? 17.725 25.891 1.330 1.00 95.56 101 ALA A N 1
ATOM 832 C CA . ALA A 1 101 ? 18.235 27.238 1.550 1.00 95.56 101 ALA A CA 1
ATOM 833 C C . ALA A 1 101 ? 19.748 27.202 1.807 1.00 95.56 101 ALA A C 1
ATOM 835 O O . ALA A 1 101 ? 20.141 26.839 2.924 1.00 95.56 101 ALA A O 1
ATOM 836 N N . PRO A 1 102 ? 20.587 27.571 0.819 1.00 93.12 102 PRO A N 1
ATOM 837 C CA . PRO A 1 102 ? 22.023 27.416 0.943 1.00 93.12 102 PRO A CA 1
ATOM 838 C C . PRO A 1 102 ? 22.593 28.275 2.077 1.00 93.12 102 PRO A C 1
ATOM 840 O O . PRO A 1 102 ? 22.099 29.364 2.383 1.00 93.12 102 PRO A O 1
ATOM 843 N N . GLU A 1 103 ? 23.637 27.757 2.707 1.00 89.31 103 GLU A N 1
ATOM 844 C CA . GLU A 1 103 ? 24.463 28.444 3.693 1.00 89.31 103 GLU A CA 1
ATOM 845 C C . GLU A 1 103 ? 25.918 28.283 3.286 1.00 89.31 103 GLU A C 1
ATOM 847 O O . GLU A 1 103 ? 26.388 27.160 3.126 1.00 89.31 103 GLU A O 1
ATOM 852 N N . GLU A 1 104 ? 26.618 29.395 3.093 1.00 78.44 104 GLU A N 1
ATOM 853 C CA . GLU A 1 104 ? 28.050 29.380 2.810 1.00 78.44 104 GLU A CA 1
ATOM 854 C C . GLU A 1 104 ? 28.848 29.331 4.121 1.00 78.44 104 GLU A C 1
ATOM 856 O O . GLU A 1 104 ? 28.439 29.902 5.130 1.00 78.44 104 GLU A O 1
ATOM 861 N N . GLY A 1 105 ? 29.997 28.651 4.111 1.00 76.56 105 GLY A N 1
ATOM 862 C CA . GLY A 1 105 ? 30.881 28.517 5.273 1.00 76.56 105 GLY A CA 1
ATOM 863 C C . GLY A 1 105 ? 31.373 27.085 5.488 1.00 76.56 105 GLY A C 1
ATOM 864 O O . GLY A 1 105 ? 30.926 26.158 4.817 1.00 76.56 105 GLY A O 1
ATOM 865 N N . ALA A 1 106 ? 32.295 26.898 6.439 1.00 71.19 106 ALA A N 1
ATOM 866 C CA . ALA A 1 106 ? 32.906 25.592 6.725 1.00 71.19 106 ALA A CA 1
ATOM 867 C C . ALA A 1 106 ? 31.887 24.525 7.173 1.00 71.19 106 ALA A C 1
ATOM 869 O O . ALA A 1 106 ? 32.046 23.355 6.846 1.00 71.19 106 ALA A O 1
ATOM 870 N N . ASN A 1 107 ? 30.820 24.956 7.854 1.00 74.62 107 ASN A N 1
ATOM 871 C CA . ASN A 1 107 ? 29.698 24.119 8.291 1.00 74.62 107 ASN A CA 1
ATOM 872 C C . ASN A 1 107 ? 28.409 24.439 7.513 1.00 74.62 107 ASN A C 1
ATOM 874 O O . ASN A 1 107 ? 27.312 24.189 7.999 1.00 74.62 107 ASN A O 1
ATOM 878 N N . GLY A 1 108 ? 28.537 25.087 6.354 1.00 82.12 108 GLY A N 1
ATOM 879 C CA . GLY A 1 108 ? 27.413 25.424 5.494 1.00 82.12 108 GLY A CA 1
ATOM 880 C C . GLY A 1 108 ? 26.893 24.216 4.715 1.00 82.12 108 GLY A C 1
ATOM 881 O O . GLY A 1 108 ? 27.528 23.162 4.662 1.00 82.12 108 GLY A O 1
ATOM 882 N N . ILE A 1 109 ? 25.734 24.384 4.082 1.00 90.06 109 ILE A N 1
ATOM 883 C CA . ILE A 1 109 ? 25.116 23.367 3.235 1.00 90.06 109 ILE A CA 1
ATOM 884 C C . ILE A 1 109 ? 24.617 24.007 1.940 1.00 90.06 109 ILE A C 1
ATOM 886 O O . ILE A 1 109 ? 23.863 24.977 1.968 1.00 90.06 109 ILE A O 1
ATOM 890 N N . THR A 1 110 ? 25.011 23.462 0.793 1.00 93.00 110 THR A N 1
ATOM 891 C CA . THR A 1 110 ? 24.537 23.887 -0.534 1.00 93.00 110 THR A CA 1
ATOM 892 C C . THR A 1 110 ? 23.903 22.727 -1.293 1.00 93.00 110 THR A C 1
ATOM 894 O O . THR A 1 110 ? 24.140 21.554 -0.987 1.00 93.00 110 THR A O 1
ATOM 897 N N . ALA A 1 111 ? 23.105 23.025 -2.326 1.00 92.44 111 ALA A N 1
ATOM 898 C CA . ALA A 1 111 ? 22.528 21.969 -3.156 1.00 92.44 111 ALA A CA 1
ATOM 899 C C . ALA A 1 111 ? 23.599 21.109 -3.846 1.00 92.44 111 ALA A C 1
ATOM 901 O O . ALA A 1 111 ? 23.398 19.910 -4.036 1.00 92.44 111 ALA A O 1
ATOM 902 N N . GLU A 1 112 ? 24.733 21.702 -4.221 1.00 91.38 112 GLU A N 1
ATOM 903 C CA . GLU A 1 112 ? 25.854 20.987 -4.832 1.00 91.38 112 GLU A CA 1
ATOM 904 C C . GLU A 1 112 ? 26.536 20.046 -3.838 1.00 91.38 112 GLU A C 1
ATOM 906 O O . GLU A 1 112 ? 26.703 18.870 -4.147 1.00 91.38 112 GLU A O 1
ATOM 911 N N . GLN A 1 113 ? 26.831 20.509 -2.618 1.00 91.19 113 GLN A N 1
ATOM 912 C CA . GLN A 1 113 ? 27.415 19.665 -1.570 1.00 91.19 113 GLN A CA 1
ATOM 913 C C . GLN A 1 113 ? 26.530 18.455 -1.257 1.00 91.19 113 GLN A C 1
ATOM 915 O O . GLN A 1 113 ? 27.026 17.332 -1.175 1.00 91.19 113 GLN A O 1
ATOM 920 N N . VAL A 1 114 ? 25.212 18.659 -1.148 1.00 92.62 114 VAL A N 1
ATOM 921 C CA . VAL A 1 114 ? 24.266 17.560 -0.918 1.00 92.62 114 VAL A CA 1
ATOM 922 C C . VAL A 1 114 ? 24.255 16.581 -2.095 1.00 92.62 114 VAL A C 1
ATOM 924 O O . VAL A 1 114 ? 24.256 15.370 -1.881 1.00 92.62 114 VAL A O 1
ATOM 927 N N . ARG A 1 115 ? 24.270 17.070 -3.343 1.00 92.56 115 ARG A N 1
ATOM 928 C CA . ARG A 1 115 ? 24.299 16.202 -4.532 1.00 92.56 115 ARG A CA 1
ATOM 929 C C . ARG A 1 115 ? 25.591 15.398 -4.637 1.00 92.56 115 ARG A C 1
ATOM 931 O O . ARG A 1 115 ? 25.515 14.208 -4.916 1.00 92.56 115 ARG A O 1
ATOM 938 N N . THR A 1 116 ? 26.736 16.018 -4.364 1.00 91.75 116 THR A N 1
ATOM 939 C CA . THR A 1 116 ? 28.042 15.345 -4.322 1.00 91.75 116 THR A CA 1
ATOM 940 C C . THR A 1 116 ? 28.088 14.301 -3.211 1.00 91.75 116 THR A C 1
ATOM 942 O O . THR A 1 116 ? 28.619 13.212 -3.412 1.00 91.75 116 THR A O 1
ATOM 945 N N . TRP A 1 117 ? 27.474 14.588 -2.057 1.00 92.38 117 TRP A N 1
ATOM 946 C CA . TRP A 1 117 ? 27.366 13.619 -0.970 1.00 92.38 117 TRP A CA 1
ATOM 947 C C . TRP A 1 117 ? 26.585 12.372 -1.388 1.00 92.38 117 TRP A C 1
ATOM 949 O O . TRP A 1 117 ? 26.972 11.282 -0.992 1.00 92.38 117 TRP A O 1
ATOM 959 N N . LEU A 1 118 ? 25.521 12.477 -2.193 1.00 91.69 118 LEU A N 1
ATOM 960 C CA . LEU A 1 118 ? 24.708 11.313 -2.584 1.00 91.69 118 LEU A CA 1
ATOM 961 C C . LEU A 1 118 ? 25.527 10.200 -3.263 1.00 91.69 118 LEU A C 1
ATOM 963 O O . LEU A 1 118 ? 25.312 9.015 -2.984 1.00 91.69 118 LEU A O 1
ATOM 967 N N . GLY A 1 119 ? 26.443 10.574 -4.155 1.00 92.88 119 GLY A N 1
ATOM 968 C CA . GLY A 1 119 ? 27.261 9.654 -4.937 1.00 92.88 119 GLY A CA 1
ATOM 969 C C . GLY A 1 119 ? 27.658 10.229 -6.294 1.00 92.88 119 GLY A C 1
ATOM 970 O O . GLY A 1 119 ? 27.467 11.411 -6.572 1.00 92.88 119 GLY A O 1
ATOM 971 N N . ASP A 1 120 ? 28.203 9.366 -7.144 1.00 93.50 120 ASP A N 1
ATOM 972 C CA . ASP A 1 120 ? 28.653 9.700 -8.491 1.00 93.50 120 ASP A CA 1
ATOM 973 C C . ASP A 1 120 ? 27.635 9.222 -9.538 1.00 93.50 120 ASP A C 1
ATOM 975 O O . ASP A 1 120 ? 27.323 8.033 -9.649 1.00 93.50 120 ASP A O 1
ATOM 979 N N . PHE A 1 121 ? 27.122 10.184 -10.307 1.00 92.31 121 PHE A N 1
ATOM 980 C CA . PHE A 1 121 ? 26.120 9.995 -11.358 1.00 92.31 121 PHE A CA 1
ATOM 981 C C . PHE A 1 121 ? 26.672 10.265 -12.766 1.00 92.31 121 PHE A C 1
ATOM 983 O O . PHE A 1 121 ? 25.893 10.306 -13.719 1.00 92.31 121 PHE A O 1
ATOM 990 N N . SER A 1 122 ? 27.983 10.491 -12.905 1.00 89.81 122 SER A N 1
ATOM 991 C CA . SER A 1 122 ? 28.623 10.901 -14.164 1.00 89.81 122 SER A CA 1
ATOM 992 C C . SER A 1 122 ? 28.421 9.896 -15.304 1.00 89.81 122 SER A C 1
ATOM 994 O O . SER A 1 122 ? 28.251 10.298 -16.454 1.00 89.81 122 SER A O 1
ATOM 996 N N . ASP A 1 123 ? 28.322 8.607 -14.972 1.00 90.62 123 ASP A N 1
ATOM 997 C CA . ASP A 1 123 ? 28.086 7.514 -15.922 1.00 90.62 123 ASP A CA 1
ATOM 998 C C . ASP A 1 123 ? 26.628 7.443 -16.442 1.00 90.62 123 ASP A C 1
ATOM 1000 O O . ASP A 1 123 ? 26.310 6.625 -17.309 1.00 90.62 123 ASP A O 1
ATOM 1004 N N . ILE A 1 124 ? 25.707 8.269 -15.925 1.00 92.31 124 ILE A N 1
ATOM 1005 C CA . ILE A 1 124 ? 24.280 8.211 -16.275 1.00 92.31 124 ILE A CA 1
ATOM 1006 C C . ILE A 1 124 ? 23.940 9.239 -17.357 1.00 92.31 124 ILE A C 1
ATOM 1008 O O . ILE A 1 124 ? 23.729 10.420 -17.090 1.00 92.31 124 ILE A O 1
ATOM 1012 N N . ASP A 1 125 ? 23.761 8.753 -18.582 1.00 93.94 125 ASP A N 1
ATOM 1013 C CA . ASP A 1 125 ? 23.433 9.558 -19.763 1.00 93.94 125 ASP A CA 1
ATOM 1014 C C . ASP A 1 125 ? 21.925 9.666 -20.052 1.00 93.94 125 ASP A C 1
ATOM 1016 O O . ASP A 1 125 ? 21.527 10.120 -21.117 1.00 93.94 125 ASP A O 1
ATOM 1020 N N . ILE A 1 126 ? 21.044 9.253 -19.139 1.00 93.25 126 ILE A N 1
ATOM 1021 C CA . ILE A 1 126 ? 19.585 9.344 -19.320 1.00 93.25 126 ILE A CA 1
ATOM 1022 C C . ILE A 1 126 ? 19.014 10.249 -18.237 1.00 93.25 126 ILE A C 1
ATOM 1024 O O . ILE A 1 126 ? 19.050 9.898 -17.058 1.00 93.25 126 ILE A O 1
ATOM 1028 N N . ILE A 1 127 ? 18.423 11.380 -18.635 1.00 93.06 127 ILE A N 1
ATOM 1029 C CA . ILE A 1 127 ? 17.961 12.436 -17.712 1.00 93.06 127 ILE A CA 1
ATOM 1030 C C . ILE A 1 127 ? 16.990 11.886 -16.655 1.00 93.06 127 ILE A C 1
ATOM 1032 O O . ILE A 1 127 ? 17.140 12.171 -15.468 1.00 93.06 127 ILE A O 1
ATOM 1036 N N . GLY A 1 128 ? 16.022 11.059 -17.067 1.00 90.50 128 GLY A N 1
ATOM 1037 C CA . GLY A 1 128 ? 15.050 10.449 -16.154 1.00 90.50 128 GLY A CA 1
ATOM 1038 C C . GLY A 1 128 ? 15.696 9.504 -15.134 1.00 90.50 128 GLY A C 1
ATOM 1039 O O . GLY A 1 128 ? 15.408 9.586 -13.939 1.00 90.50 128 GLY A O 1
ATOM 1040 N N . LYS A 1 129 ? 16.642 8.655 -15.572 1.00 91.81 129 LYS A N 1
ATOM 1041 C CA . LYS A 1 129 ? 17.418 7.798 -14.659 1.00 91.81 129 LYS A CA 1
ATOM 1042 C C . LYS A 1 129 ? 18.277 8.639 -13.718 1.00 91.81 129 LYS A C 1
ATOM 1044 O O . LYS A 1 129 ? 18.236 8.386 -12.520 1.00 91.81 129 LYS A O 1
ATOM 1049 N N . PHE A 1 130 ? 18.990 9.640 -14.234 1.00 93.94 130 PHE A N 1
ATOM 1050 C CA . PHE A 1 130 ? 19.831 10.545 -13.448 1.00 93.94 130 PHE A CA 1
ATOM 1051 C C . PHE A 1 130 ? 19.015 11.204 -12.329 1.00 93.94 130 PHE A C 1
ATOM 1053 O O . PHE A 1 130 ? 19.366 11.099 -11.155 1.00 93.94 130 PHE A O 1
ATOM 1060 N N . ALA A 1 131 ? 17.862 11.786 -12.674 1.00 92.31 131 ALA A N 1
ATOM 1061 C CA . ALA A 1 131 ? 16.952 12.395 -11.712 1.00 92.31 131 ALA A CA 1
ATOM 1062 C C . ALA A 1 131 ? 16.453 11.386 -10.663 1.00 92.31 131 ALA A C 1
ATOM 1064 O O . ALA A 1 131 ? 16.512 11.656 -9.465 1.00 92.31 131 ALA A O 1
ATOM 1065 N N . ALA A 1 132 ? 16.026 10.195 -11.098 1.00 90.56 132 ALA A N 1
ATOM 1066 C CA . ALA A 1 132 ? 15.553 9.147 -10.198 1.00 90.56 132 ALA A CA 1
ATOM 1067 C C . ALA A 1 132 ? 16.642 8.643 -9.230 1.00 90.56 132 ALA A C 1
ATOM 1069 O O . ALA A 1 132 ? 16.324 8.318 -8.086 1.00 90.56 132 ALA A O 1
ATOM 1070 N N . ARG A 1 133 ? 17.913 8.581 -9.661 1.00 91.88 133 ARG A N 1
ATOM 1071 C CA . ARG A 1 133 ? 19.052 8.179 -8.812 1.00 91.88 133 ARG A CA 1
ATOM 1072 C C . ARG A 1 133 ? 19.443 9.259 -7.820 1.00 91.88 133 ARG A C 1
ATOM 1074 O O . ARG A 1 133 ? 19.563 8.956 -6.636 1.00 91.88 133 ARG A O 1
ATOM 1081 N N . MET A 1 134 ? 19.496 10.514 -8.259 1.00 91.06 134 MET A N 1
ATOM 1082 C CA . MET A 1 134 ? 19.681 11.663 -7.370 1.00 91.06 134 MET A CA 1
ATOM 1083 C C . MET A 1 134 ? 18.577 11.733 -6.294 1.00 91.06 134 MET A C 1
ATOM 1085 O O . MET A 1 134 ? 18.828 12.073 -5.143 1.00 91.06 134 MET A O 1
ATOM 1089 N N . GLY A 1 135 ? 17.344 11.352 -6.636 1.00 88.56 135 GLY A N 1
ATOM 1090 C CA . GLY A 1 135 ? 16.216 11.306 -5.706 1.00 88.56 135 GLY A CA 1
ATOM 1091 C C . GLY A 1 135 ? 16.138 10.086 -4.784 1.00 88.56 135 GLY A C 1
ATOM 1092 O O . GLY A 1 135 ? 15.304 10.059 -3.881 1.00 88.56 135 GLY A O 1
ATOM 1093 N N . GLN A 1 136 ? 16.951 9.050 -4.999 1.00 89.25 136 GLN A N 1
ATOM 1094 C CA . GLN A 1 136 ? 16.748 7.731 -4.384 1.00 89.25 136 GLN A CA 1
ATOM 1095 C C . GLN A 1 136 ? 16.847 7.757 -2.850 1.00 89.25 136 GLN A C 1
ATOM 1097 O O . GLN A 1 136 ? 16.069 7.082 -2.170 1.00 89.25 136 GLN A O 1
ATOM 1102 N N . ARG A 1 137 ? 17.752 8.583 -2.314 1.00 88.56 137 ARG A N 1
ATOM 1103 C CA . ARG A 1 137 ? 18.037 8.748 -0.875 1.00 88.56 137 ARG A CA 1
ATOM 1104 C C . ARG A 1 137 ? 17.053 9.672 -0.139 1.00 88.56 137 ARG A C 1
ATOM 1106 O O . ARG A 1 137 ? 17.160 9.833 1.070 1.00 88.56 137 ARG A O 1
ATOM 1113 N N . PHE A 1 138 ? 16.078 10.242 -0.851 1.00 86.50 138 PHE A N 1
ATOM 1114 C CA . PHE A 1 138 ? 14.961 10.997 -0.266 1.00 86.50 138 PHE A CA 1
ATOM 1115 C C . PHE A 1 138 ? 13.744 10.116 0.049 1.00 86.50 138 PHE A C 1
ATOM 1117 O O . PHE A 1 138 ? 12.716 10.625 0.489 1.00 86.50 138 PHE A O 1
ATOM 1124 N N . SER A 1 139 ? 13.839 8.807 -0.203 1.00 81.56 139 SER A N 1
ATOM 1125 C CA . SER A 1 139 ? 12.812 7.848 0.210 1.00 81.56 139 SER A CA 1
ATOM 1126 C C . SER A 1 139 ? 12.782 7.769 1.735 1.00 81.56 139 SER A C 1
ATOM 1128 O O . SER A 1 139 ? 13.841 7.686 2.353 1.00 81.56 139 SER A O 1
ATOM 1130 N N . SER A 1 140 ? 11.593 7.770 2.328 1.00 84.12 140 SER A N 1
ATOM 1131 C CA . SER A 1 140 ? 11.421 7.495 3.754 1.00 84.12 140 SER A CA 1
ATOM 1132 C C . SER A 1 140 ? 11.886 6.071 4.066 1.00 84.12 140 SER A C 1
ATOM 1134 O O . SER A 1 140 ? 11.475 5.127 3.391 1.00 84.12 140 SER A O 1
ATOM 1136 N N . THR A 1 141 ? 12.796 5.932 5.031 1.00 89.44 141 THR A N 1
ATOM 1137 C CA . THR A 1 141 ? 13.410 4.651 5.410 1.00 89.44 141 THR A CA 1
ATOM 1138 C C . THR A 1 141 ? 13.823 4.633 6.876 1.00 89.44 141 THR A C 1
ATOM 1140 O O . THR A 1 141 ? 14.101 5.680 7.464 1.00 89.44 141 THR A O 1
ATOM 1143 N N . HIS A 1 142 ? 13.980 3.436 7.433 1.00 89.00 142 HIS A N 1
ATOM 1144 C CA . HIS A 1 142 ? 14.647 3.207 8.713 1.00 89.00 142 HIS A CA 1
ATOM 1145 C C . HIS A 1 142 ? 16.119 2.863 8.479 1.00 89.00 142 HIS A C 1
ATOM 1147 O O . HIS A 1 142 ? 16.420 1.953 7.711 1.00 89.00 142 HIS A O 1
ATOM 1153 N N . ALA A 1 143 ? 17.041 3.580 9.120 1.00 92.12 143 ALA A N 1
ATOM 1154 C CA . ALA A 1 143 ? 18.454 3.200 9.121 1.00 92.12 143 ALA A CA 1
ATOM 1155 C C . ALA A 1 143 ? 18.666 2.060 10.125 1.00 92.12 143 ALA A C 1
ATOM 1157 O O . ALA A 1 143 ? 18.188 2.160 11.251 1.00 92.12 143 ALA A O 1
ATOM 1158 N N . VAL A 1 144 ? 19.348 0.991 9.707 1.00 93.00 144 VAL A N 1
ATOM 1159 C CA . VAL A 1 144 ? 19.462 -0.243 10.503 1.00 93.00 144 VAL A CA 1
ATOM 1160 C C . VAL A 1 144 ? 20.905 -0.543 10.895 1.00 93.00 144 VAL A C 1
ATOM 1162 O O . VAL A 1 144 ? 21.217 -0.613 12.077 1.00 93.00 144 VAL A O 1
ATOM 1165 N N . LEU A 1 145 ? 21.785 -0.739 9.910 1.00 93.31 145 LEU A N 1
ATOM 1166 C CA . LEU A 1 145 ? 23.141 -1.252 10.124 1.00 93.31 145 LEU A CA 1
ATOM 1167 C C . LEU A 1 145 ? 24.115 -0.576 9.160 1.00 93.31 145 LEU A C 1
ATOM 1169 O O . LEU A 1 145 ? 23.829 -0.478 7.968 1.00 93.31 145 LEU A O 1
ATOM 1173 N N . GLU A 1 146 ? 25.275 -0.146 9.649 1.00 95.25 146 GLU A N 1
ATOM 1174 C CA . GLU A 1 146 ? 26.388 0.273 8.796 1.00 95.25 146 GLU A CA 1
ATOM 1175 C C . GLU A 1 146 ? 27.298 -0.921 8.492 1.00 95.25 146 GLU A C 1
ATOM 1177 O O . GLU A 1 146 ? 27.872 -1.528 9.392 1.00 95.25 146 GLU A O 1
ATOM 1182 N N . LEU A 1 147 ? 27.409 -1.278 7.212 1.00 94.31 147 LEU A N 1
ATOM 1183 C CA . LEU A 1 147 ? 28.141 -2.464 6.772 1.00 94.31 147 LEU A CA 1
ATOM 1184 C C . LEU A 1 147 ? 29.617 -2.160 6.512 1.00 94.31 147 LEU A C 1
ATOM 1186 O O . LEU A 1 147 ? 29.967 -1.159 5.881 1.00 94.31 147 LEU A O 1
ATOM 1190 N N . ARG A 1 148 ? 30.497 -3.088 6.900 1.00 93.94 148 ARG A N 1
ATOM 1191 C CA . ARG A 1 148 ? 31.921 -3.018 6.544 1.00 93.94 148 ARG A CA 1
ATOM 1192 C C . ARG A 1 148 ? 32.106 -3.290 5.050 1.00 93.94 148 ARG A C 1
ATOM 1194 O O . ARG A 1 148 ? 31.261 -3.894 4.386 1.00 93.94 148 ARG A O 1
ATOM 1201 N N . ASN A 1 149 ? 33.244 -2.869 4.499 1.00 88.44 149 ASN A N 1
ATOM 1202 C CA . ASN A 1 149 ? 33.521 -3.068 3.073 1.00 88.44 149 ASN A CA 1
ATOM 1203 C C . ASN A 1 149 ? 33.506 -4.546 2.668 1.00 88.44 149 ASN A C 1
ATOM 1205 O O . ASN A 1 149 ? 32.938 -4.888 1.637 1.00 88.44 149 ASN A O 1
ATOM 1209 N N . GLU A 1 150 ? 34.063 -5.407 3.515 1.00 91.31 150 GLU A N 1
ATOM 1210 C CA . GLU A 1 150 ? 34.097 -6.858 3.321 1.00 91.31 150 GLU A CA 1
ATOM 1211 C C . GLU A 1 150 ? 32.732 -7.543 3.455 1.00 91.31 150 GLU A C 1
ATOM 1213 O O . GLU A 1 150 ? 32.575 -8.654 2.960 1.00 91.31 150 GLU A O 1
ATOM 1218 N N . ASP A 1 151 ? 31.744 -6.890 4.071 1.00 92.69 151 ASP A N 1
ATOM 1219 C CA . ASP A 1 151 ? 30.424 -7.466 4.345 1.00 92.69 151 ASP A CA 1
ATOM 1220 C C . ASP A 1 151 ? 29.373 -7.111 3.280 1.00 92.69 151 ASP A C 1
ATOM 1222 O O . ASP A 1 151 ? 28.289 -7.687 3.272 1.00 92.69 151 ASP A O 1
ATOM 1226 N N . PHE A 1 152 ? 29.683 -6.209 2.347 1.00 94.25 152 PHE A N 1
ATOM 1227 C CA . PHE A 1 152 ? 28.812 -5.875 1.217 1.00 94.25 152 PHE A CA 1
ATOM 1228 C C . PHE A 1 152 ? 29.503 -6.254 -0.090 1.00 94.25 152 PHE A C 1
ATOM 1230 O O . PHE A 1 152 ? 30.435 -5.583 -0.546 1.00 94.25 152 PHE A O 1
ATOM 1237 N N . LYS A 1 153 ? 29.051 -7.375 -0.655 1.00 95.06 153 LYS A N 1
ATOM 1238 C CA . LYS A 1 153 ? 29.704 -8.079 -1.761 1.00 95.06 153 LYS A CA 1
ATOM 1239 C C . LYS A 1 153 ? 28.812 -8.104 -2.987 1.00 95.06 153 LYS A C 1
ATOM 1241 O O . LYS A 1 153 ? 27.595 -8.179 -2.870 1.00 95.06 153 LYS A O 1
ATOM 1246 N N . GLU A 1 154 ? 29.423 -8.074 -4.158 1.00 95.94 154 GLU A N 1
ATOM 1247 C CA . GLU A 1 154 ? 28.710 -8.327 -5.403 1.00 95.94 154 GLU A CA 1
ATOM 1248 C C . GLU A 1 154 ? 28.599 -9.839 -5.637 1.00 95.94 154 GLU A C 1
ATOM 1250 O O . GLU A 1 154 ? 29.541 -10.587 -5.365 1.00 95.94 154 GLU A O 1
ATOM 1255 N N . THR A 1 155 ? 27.455 -10.288 -6.142 1.00 95.62 155 THR A N 1
ATOM 1256 C CA . THR A 1 155 ? 27.213 -11.666 -6.570 1.00 95.62 155 THR A CA 1
ATOM 1257 C C . THR A 1 155 ? 26.633 -11.667 -7.988 1.00 95.62 155 THR A C 1
ATOM 1259 O O . THR A 1 155 ? 25.916 -10.729 -8.347 1.00 95.62 155 THR A O 1
ATOM 1262 N N . PRO A 1 156 ? 26.933 -12.675 -8.828 1.00 95.94 156 PRO A N 1
ATOM 1263 C CA . PRO A 1 156 ? 26.448 -12.698 -10.203 1.00 95.94 156 PRO A CA 1
ATOM 1264 C C . PRO A 1 156 ? 24.917 -12.736 -10.318 1.00 95.94 156 PRO A C 1
ATOM 1266 O O . PRO A 1 156 ? 24.207 -13.284 -9.465 1.00 95.94 156 PRO A O 1
ATOM 1269 N N . GLU A 1 157 ? 24.417 -12.206 -11.433 1.00 95.88 157 GLU A N 1
ATOM 1270 C CA . GLU A 1 157 ? 23.030 -12.395 -11.851 1.00 95.88 157 GLU A CA 1
ATOM 1271 C C . GLU A 1 157 ? 22.743 -13.864 -12.184 1.00 95.88 157 GLU A C 1
ATOM 1273 O O . GLU A 1 157 ? 23.548 -14.557 -12.811 1.00 95.88 157 GLU A O 1
ATOM 1278 N N . CYS A 1 158 ? 21.559 -14.333 -11.803 1.00 93.75 158 CYS A N 1
ATOM 1279 C CA . CYS A 1 158 ? 21.007 -15.591 -12.274 1.00 93.75 158 CYS A CA 1
ATOM 1280 C C . CYS A 1 158 ? 20.331 -15.354 -13.629 1.00 93.75 158 CYS A C 1
ATOM 1282 O O . CYS A 1 158 ? 19.236 -14.789 -13.702 1.00 93.75 158 CYS A O 1
ATOM 1284 N N . ILE A 1 159 ? 21.010 -15.760 -14.703 1.00 91.25 159 ILE A N 1
ATOM 1285 C CA . ILE A 1 159 ? 20.572 -15.555 -16.087 1.00 91.25 159 ILE A CA 1
ATOM 1286 C C . ILE A 1 159 ? 20.472 -16.903 -16.799 1.00 91.25 159 ILE A C 1
ATOM 1288 O O . ILE A 1 159 ? 21.411 -17.701 -16.774 1.00 91.25 159 ILE A O 1
ATOM 1292 N N . ALA A 1 160 ? 19.361 -17.146 -17.494 1.00 86.94 160 ALA A N 1
ATOM 1293 C CA . ALA A 1 160 ? 19.258 -18.267 -18.422 1.00 86.94 160 ALA A CA 1
ATOM 1294 C C . ALA A 1 160 ? 20.178 -18.062 -19.627 1.00 86.94 160 ALA A C 1
ATOM 1296 O O . ALA A 1 160 ? 19.998 -17.132 -20.410 1.00 86.94 160 ALA A O 1
ATOM 1297 N N . THR A 1 161 ? 21.118 -18.984 -19.832 1.00 79.19 161 THR A N 1
ATOM 1298 C CA . THR A 1 161 ? 22.121 -18.893 -20.905 1.00 79.19 161 THR A CA 1
ATOM 1299 C C . THR A 1 161 ? 21.508 -18.864 -22.309 1.00 79.19 161 THR A C 1
ATOM 1301 O O . THR A 1 161 ? 22.053 -18.216 -23.196 1.00 79.19 161 THR A O 1
ATOM 1304 N N . LEU A 1 162 ? 20.380 -19.553 -22.525 1.00 78.56 162 LEU A N 1
ATOM 1305 C CA . LEU A 1 162 ? 19.748 -19.666 -23.847 1.00 78.56 162 LEU A CA 1
ATOM 1306 C C . LEU A 1 162 ? 18.830 -18.486 -24.182 1.00 78.56 162 LEU A C 1
ATOM 1308 O O . LEU A 1 162 ? 18.818 -18.033 -25.323 1.00 78.56 162 LEU A O 1
ATOM 1312 N N . THR A 1 163 ? 18.058 -17.994 -23.210 1.00 81.44 163 THR A N 1
ATOM 1313 C CA . THR A 1 163 ? 17.053 -16.938 -23.433 1.00 81.44 163 THR A CA 1
ATOM 1314 C C . THR A 1 163 ? 17.530 -15.552 -23.003 1.00 81.44 163 THR A C 1
ATOM 1316 O O . THR A 1 163 ? 16.837 -14.571 -23.253 1.00 81.44 163 THR A O 1
ATOM 1319 N N . ASN A 1 164 ? 18.701 -15.457 -22.359 1.00 86.06 164 ASN A N 1
ATOM 1320 C CA . ASN A 1 164 ? 19.227 -14.238 -21.738 1.00 86.06 164 ASN A CA 1
ATOM 1321 C C . ASN A 1 164 ? 18.230 -13.586 -20.756 1.00 86.06 164 ASN A C 1
ATOM 1323 O O . ASN A 1 164 ? 18.187 -12.366 -20.601 1.00 86.06 164 ASN A O 1
ATOM 1327 N N . THR A 1 165 ? 17.399 -14.411 -20.115 1.00 87.88 165 THR A N 1
ATOM 1328 C CA . THR A 1 165 ? 16.412 -13.976 -19.123 1.00 87.88 165 THR A CA 1
ATOM 1329 C C . THR A 1 165 ? 17.064 -13.877 -17.754 1.00 87.88 165 THR A C 1
ATOM 1331 O O . THR A 1 165 ? 17.600 -14.870 -17.269 1.00 87.88 165 THR A O 1
ATOM 1334 N N . THR A 1 166 ? 16.964 -12.716 -17.109 1.00 94.00 166 THR A N 1
ATOM 1335 C CA . THR A 1 166 ? 17.397 -12.513 -15.719 1.00 94.00 166 THR A CA 1
ATOM 1336 C C . THR A 1 166 ? 16.282 -12.909 -14.748 1.00 94.00 166 THR A C 1
ATOM 1338 O O . THR A 1 166 ? 15.186 -12.350 -14.792 1.00 94.00 166 THR A O 1
ATOM 1341 N N . TYR A 1 167 ? 16.557 -13.859 -13.853 1.00 95.81 167 TYR A N 1
ATOM 1342 C CA . TYR A 1 167 ? 15.623 -14.300 -12.807 1.00 95.81 167 TYR A CA 1
ATOM 1343 C C . TYR A 1 167 ? 15.782 -13.526 -11.499 1.00 95.81 167 TYR A C 1
ATOM 1345 O O . TYR A 1 167 ? 14.842 -13.444 -10.715 1.00 95.81 167 TYR A O 1
ATOM 1353 N N . SER A 1 168 ? 16.960 -12.945 -11.276 1.00 96.44 168 SER A N 1
ATOM 1354 C CA . SER A 1 168 ? 17.326 -12.237 -10.049 1.00 96.44 168 SER A CA 1
ATOM 1355 C C . SER A 1 168 ? 17.185 -10.713 -10.122 1.00 96.44 168 SER A C 1
ATOM 1357 O O . SER A 1 168 ? 17.719 -10.023 -9.256 1.00 96.44 168 SER A O 1
ATOM 1359 N N . ASP A 1 169 ? 16.475 -10.178 -11.122 1.00 95.69 169 ASP A N 1
ATOM 1360 C CA . ASP A 1 169 ? 16.365 -8.729 -11.345 1.00 95.69 169 ASP A CA 1
ATOM 1361 C C . ASP A 1 169 ? 15.782 -8.020 -10.114 1.00 95.69 169 ASP A C 1
ATOM 1363 O O . ASP A 1 169 ? 14.606 -8.172 -9.785 1.00 95.69 169 ASP A O 1
ATOM 1367 N N . GLY A 1 170 ? 16.627 -7.265 -9.411 1.00 96.69 170 GLY A N 1
ATOM 1368 C CA . GLY A 1 170 ? 16.242 -6.494 -8.234 1.00 96.69 170 GLY A CA 1
ATOM 1369 C C . GLY A 1 170 ? 16.365 -7.222 -6.893 1.00 96.69 170 GLY A C 1
ATOM 1370 O O . GLY A 1 170 ? 16.219 -6.560 -5.862 1.00 96.69 170 GLY A O 1
ATOM 1371 N N . VAL A 1 171 ? 16.720 -8.513 -6.854 1.00 98.25 171 VAL A N 1
ATOM 1372 C CA . VAL A 1 171 ? 16.875 -9.280 -5.602 1.00 98.25 171 VAL A CA 1
ATOM 1373 C C . VAL A 1 171 ? 18.324 -9.698 -5.350 1.00 98.25 171 VAL A C 1
ATOM 1375 O O . VAL A 1 171 ? 19.043 -10.095 -6.259 1.00 98.25 171 VAL A O 1
ATOM 1378 N N . GLY A 1 172 ? 18.753 -9.630 -4.095 1.00 98.00 172 GLY A N 1
ATOM 1379 C CA . GLY A 1 172 ? 20.053 -10.073 -3.591 1.00 98.00 172 GLY A CA 1
ATOM 1380 C C . GLY A 1 172 ? 19.875 -10.916 -2.331 1.00 98.00 172 GLY A C 1
ATOM 1381 O O . GLY A 1 172 ? 18.752 -11.261 -1.962 1.00 98.00 172 GLY A O 1
ATOM 1382 N N . ARG A 1 173 ? 20.963 -11.204 -1.616 1.00 98.00 173 ARG A N 1
ATOM 1383 C CA . ARG A 1 173 ? 20.954 -12.072 -0.428 1.00 98.00 173 ARG A CA 1
ATOM 1384 C C . ARG A 1 173 ? 21.372 -11.318 0.828 1.00 98.00 173 ARG A C 1
ATOM 1386 O O . ARG A 1 173 ? 22.225 -10.440 0.773 1.00 98.00 173 ARG A O 1
ATOM 1393 N N . MET A 1 174 ? 20.822 -11.710 1.971 1.00 98.00 174 MET A N 1
ATOM 1394 C CA . MET A 1 174 ? 21.279 -11.277 3.293 1.00 98.00 174 MET A CA 1
ATOM 1395 C C . MET A 1 174 ? 21.474 -12.465 4.232 1.00 98.00 174 MET A C 1
ATOM 1397 O O . MET A 1 174 ? 20.790 -13.487 4.124 1.00 98.00 174 MET A O 1
ATOM 1401 N N . SER A 1 175 ? 22.400 -12.317 5.174 1.00 97.69 175 SER A N 1
ATOM 1402 C CA . SER A 1 175 ? 22.628 -13.289 6.237 1.00 97.69 175 SER A CA 1
ATOM 1403 C C . SER A 1 175 ? 21.559 -13.202 7.333 1.00 97.69 175 SER A C 1
ATOM 1405 O O . SER A 1 175 ? 20.853 -12.200 7.488 1.00 97.69 175 SER A O 1
ATOM 1407 N N . CYS A 1 176 ? 21.500 -14.227 8.187 1.00 97.00 176 CYS A N 1
ATOM 1408 C CA . CYS A 1 176 ? 20.689 -14.181 9.408 1.00 97.00 176 CYS A CA 1
ATOM 1409 C C . CYS A 1 176 ? 21.134 -13.070 10.379 1.00 97.00 176 CYS A C 1
ATOM 1411 O O . CYS A 1 176 ? 20.318 -12.576 11.151 1.00 97.00 176 CYS A O 1
ATOM 1413 N N . GLY A 1 177 ? 22.420 -12.689 10.369 1.00 96.75 177 GLY A N 1
ATOM 1414 C CA . GLY A 1 177 ? 22.937 -11.602 11.204 1.00 96.75 177 GLY A CA 1
ATOM 1415 C C . GLY A 1 177 ? 22.299 -10.264 10.839 1.00 96.75 177 GLY A C 1
ATOM 1416 O O . GLY A 1 177 ? 21.758 -9.588 11.710 1.00 96.75 177 GLY A O 1
ATOM 1417 N N . VAL A 1 178 ? 22.255 -9.941 9.543 1.00 97.69 178 VAL A N 1
ATOM 1418 C CA . VAL A 1 178 ? 21.601 -8.723 9.039 1.00 97.69 178 VAL A CA 1
ATOM 1419 C C . VAL A 1 178 ? 20.097 -8.749 9.315 1.00 97.69 178 VAL A C 1
ATOM 1421 O O . VAL A 1 178 ? 19.552 -7.768 9.813 1.00 97.69 178 VAL A O 1
ATOM 1424 N N . ALA A 1 179 ? 19.424 -9.879 9.070 1.00 97.50 179 ALA A N 1
ATOM 1425 C CA . ALA A 1 179 ? 17.990 -10.009 9.344 1.00 97.50 179 ALA A CA 1
ATOM 1426 C C . ALA A 1 179 ? 17.644 -9.778 10.829 1.00 97.50 179 ALA A C 1
ATOM 1428 O O . ALA A 1 179 ? 16.612 -9.182 11.132 1.00 97.50 179 ALA A O 1
ATOM 1429 N N . ARG A 1 180 ? 18.522 -10.186 11.758 1.00 96.88 180 ARG A N 1
ATOM 1430 C CA . ARG A 1 180 ? 18.360 -9.929 13.198 1.00 96.88 180 ARG A CA 1
ATOM 1431 C C . ARG A 1 180 ? 18.511 -8.449 13.554 1.00 96.88 180 ARG A C 1
ATOM 1433 O O . ARG A 1 180 ? 17.733 -7.955 14.363 1.00 96.88 180 ARG A O 1
ATOM 1440 N N . HIS A 1 181 ? 19.449 -7.734 12.932 1.00 96.88 181 HIS A N 1
ATOM 1441 C CA . HIS A 1 181 ? 19.550 -6.276 13.094 1.00 96.88 181 HIS A CA 1
ATOM 1442 C C . HIS A 1 181 ? 18.288 -5.569 12.603 1.00 96.88 181 HIS A C 1
ATOM 1444 O O . HIS A 1 181 ? 17.773 -4.690 13.287 1.00 96.88 181 HIS A O 1
ATOM 1450 N N . VAL A 1 182 ? 17.734 -5.996 11.461 1.00 97.00 182 VAL A N 1
ATOM 1451 C CA . VAL A 1 182 ? 16.458 -5.459 10.958 1.00 97.00 182 VAL A CA 1
ATOM 1452 C C . VAL A 1 182 ? 15.316 -5.754 11.929 1.00 97.00 182 VAL A C 1
ATOM 1454 O O . VAL A 1 182 ? 14.526 -4.859 12.214 1.00 97.00 182 VAL A O 1
ATOM 1457 N N . GLN A 1 183 ? 15.241 -6.978 12.461 1.00 96.38 183 GLN A N 1
ATOM 1458 C CA . GLN A 1 183 ? 14.240 -7.352 13.461 1.00 96.38 183 GLN A CA 1
ATOM 1459 C C . GLN A 1 183 ? 14.289 -6.423 14.679 1.00 96.38 183 GLN A C 1
ATOM 1461 O O . GLN A 1 183 ? 13.253 -5.926 15.102 1.00 96.38 183 GLN A O 1
ATOM 1466 N N . GLN A 1 184 ? 15.483 -6.176 15.220 1.00 94.44 184 GLN A N 1
ATOM 1467 C CA . GLN A 1 184 ? 15.670 -5.333 16.401 1.00 94.44 184 GLN A CA 1
ATOM 1468 C C . GLN A 1 184 ? 15.352 -3.863 16.111 1.00 94.44 184 GLN A C 1
ATOM 1470 O O . GLN A 1 184 ? 14.602 -3.249 16.860 1.00 94.44 184 GLN A O 1
ATOM 1475 N N . ALA A 1 185 ? 15.868 -3.312 15.009 1.00 91.31 185 ALA A N 1
ATOM 1476 C CA . ALA A 1 185 ? 15.686 -1.902 14.658 1.00 91.31 185 ALA A CA 1
ATOM 1477 C C . ALA A 1 185 ? 14.232 -1.532 14.314 1.00 91.31 185 ALA A C 1
ATOM 1479 O O . ALA A 1 185 ? 13.846 -0.373 14.448 1.00 91.31 185 ALA A O 1
ATOM 1480 N N . LEU A 1 186 ? 13.442 -2.500 13.839 1.00 89.62 186 LEU A N 1
ATOM 1481 C CA . LEU A 1 186 ? 12.030 -2.324 13.488 1.00 89.62 186 LEU A CA 1
ATOM 1482 C C . LEU A 1 186 ? 11.066 -2.950 14.509 1.00 89.62 186 LEU A C 1
ATOM 1484 O O . LEU A 1 186 ? 9.868 -2.990 14.242 1.00 89.62 186 LEU A O 1
ATOM 1488 N N . GLU A 1 187 ? 11.575 -3.457 15.637 1.00 90.25 187 GLU A N 1
ATOM 1489 C CA . GLU A 1 187 ? 10.787 -4.108 16.697 1.00 90.25 187 GLU A CA 1
ATOM 1490 C C . GLU A 1 187 ? 9.863 -5.226 16.169 1.00 90.25 187 GLU A C 1
ATOM 1492 O O . GLU A 1 187 ? 8.715 -5.383 16.587 1.00 90.25 187 GLU A O 1
ATOM 1497 N N . LEU A 1 188 ? 10.357 -6.013 15.208 1.00 90.56 188 LEU A N 1
ATOM 1498 C CA . LEU A 1 188 ? 9.575 -7.080 14.587 1.00 90.56 188 LEU A CA 1
ATOM 1499 C C . LEU A 1 188 ? 9.504 -8.312 15.504 1.00 90.56 188 LEU A C 1
ATOM 1501 O O . LEU A 1 188 ? 10.513 -8.690 16.110 1.00 90.56 188 LEU A O 1
ATOM 1505 N N . PRO A 1 189 ? 8.356 -9.015 15.548 1.00 88.56 189 PRO A N 1
ATOM 1506 C CA . PRO A 1 189 ? 8.202 -10.212 16.376 1.00 88.56 189 PRO A CA 1
ATOM 1507 C C . PRO A 1 189 ? 9.152 -11.342 15.951 1.00 88.56 189 PRO A C 1
ATOM 1509 O O . PRO A 1 189 ? 9.653 -12.085 16.790 1.00 88.56 189 PRO A O 1
ATOM 1512 N N . GLU A 1 190 ? 9.461 -11.437 14.657 1.00 91.62 190 GLU A N 1
ATOM 1513 C CA . GLU A 1 190 ? 10.372 -12.430 14.089 1.00 91.62 190 GLU A CA 1
ATOM 1514 C C . GLU A 1 190 ? 11.323 -11.804 13.058 1.00 91.62 190 GLU A C 1
ATOM 1516 O O . GLU A 1 190 ? 11.084 -10.707 12.543 1.00 91.62 190 GLU A O 1
ATOM 1521 N N . MET A 1 191 ? 12.403 -12.521 12.723 1.00 95.38 191 MET A N 1
ATOM 1522 C CA . MET A 1 191 ? 13.302 -12.118 11.638 1.00 95.38 191 MET A CA 1
ATOM 1523 C C . MET A 1 191 ? 12.562 -12.119 10.290 1.00 95.38 191 MET A C 1
ATOM 1525 O O . MET A 1 191 ? 11.948 -13.130 9.935 1.00 95.38 191 MET A O 1
ATOM 1529 N N . PRO A 1 192 ? 12.666 -11.044 9.490 1.00 97.12 192 PRO A N 1
ATOM 1530 C CA . PRO A 1 192 ? 12.047 -11.005 8.175 1.00 97.12 192 PRO A CA 1
ATOM 1531 C C . PRO A 1 192 ? 12.782 -11.917 7.184 1.00 97.12 192 PRO A C 1
ATOM 1533 O O . PRO A 1 192 ? 14.009 -12.028 7.199 1.00 97.12 192 PRO A O 1
ATOM 1536 N N . SER A 1 193 ? 12.030 -12.541 6.275 1.00 97.81 193 SER A N 1
ATOM 1537 C CA . SER A 1 193 ? 12.590 -13.379 5.203 1.00 97.81 193 SER A CA 1
ATOM 1538 C C . SER A 1 193 ? 13.036 -12.569 3.990 1.00 97.81 193 SER A C 1
ATOM 1540 O O . SER A 1 193 ? 13.890 -13.019 3.226 1.00 97.81 193 SER A O 1
ATOM 1542 N N . ALA A 1 194 ? 12.473 -11.375 3.809 1.00 98.31 194 ALA A N 1
ATOM 1543 C CA . ALA A 1 194 ? 12.910 -10.424 2.803 1.00 98.31 194 ALA A CA 1
ATOM 1544 C C . ALA A 1 194 ? 12.799 -8.984 3.310 1.00 98.31 194 ALA A C 1
ATOM 1546 O O . ALA A 1 194 ? 11.932 -8.667 4.126 1.00 98.31 194 ALA A O 1
ATOM 1547 N N . VAL A 1 195 ? 13.674 -8.110 2.817 1.00 98.06 195 VAL A N 1
ATOM 1548 C CA . VAL A 1 195 ? 13.686 -6.680 3.150 1.00 98.06 195 VAL A CA 1
ATOM 1549 C C . VAL A 1 195 ? 13.831 -5.856 1.880 1.00 98.06 195 VAL A C 1
ATOM 1551 O O . VAL A 1 195 ? 14.765 -6.064 1.106 1.00 98.06 195 VAL A O 1
ATOM 1554 N N . GLN A 1 196 ? 12.920 -4.911 1.653 1.00 97.88 196 GLN A N 1
ATOM 1555 C CA . GLN A 1 196 ? 13.106 -3.910 0.610 1.00 97.88 196 GLN A CA 1
ATOM 1556 C C . GLN A 1 196 ? 14.014 -2.808 1.152 1.00 97.88 196 GLN A C 1
ATOM 1558 O O . GLN A 1 196 ? 13.740 -2.237 2.210 1.00 97.88 196 GLN A O 1
ATOM 1563 N N . PHE A 1 197 ? 15.084 -2.483 0.429 1.00 96.88 197 PHE A N 1
ATOM 1564 C CA . PHE A 1 197 ? 16.154 -1.649 0.968 1.00 96.88 197 PHE A CA 1
ATOM 1565 C C . PHE A 1 197 ? 16.640 -0.538 0.028 1.00 96.88 197 PHE A C 1
ATOM 1567 O O . PHE A 1 197 ? 16.375 -0.506 -1.186 1.00 96.88 197 PHE A O 1
ATOM 1574 N N . ARG A 1 198 ? 17.401 0.383 0.624 1.00 95.44 198 ARG A N 1
ATOM 1575 C CA . ARG A 1 198 ? 18.342 1.311 -0.008 1.00 95.44 198 ARG A CA 1
ATOM 1576 C C . ARG A 1 198 ? 19.689 1.179 0.703 1.00 95.44 198 ARG A C 1
ATOM 1578 O O . ARG A 1 198 ? 19.737 1.118 1.925 1.00 95.44 198 ARG A O 1
ATOM 1585 N N . LEU A 1 199 ? 20.779 1.110 -0.054 1.00 94.94 199 LEU A N 1
ATOM 1586 C CA . LEU A 1 199 ? 22.134 1.024 0.499 1.00 94.94 199 LEU A CA 1
ATOM 1587 C C . LEU A 1 199 ? 23.082 1.715 -0.475 1.00 94.94 199 LEU A C 1
ATOM 1589 O O . LEU A 1 199 ? 23.411 1.169 -1.527 1.00 94.94 199 LEU A O 1
ATOM 1593 N N . GLY A 1 200 ? 23.447 2.959 -0.159 1.00 92.50 200 GLY A N 1
ATOM 1594 C CA . GLY A 1 200 ? 24.205 3.825 -1.061 1.00 92.50 200 GLY A CA 1
ATOM 1595 C C . GLY A 1 200 ? 23.580 3.889 -2.455 1.00 92.50 200 GLY A C 1
ATOM 1596 O O . GLY A 1 200 ? 22.437 4.322 -2.618 1.00 92.50 200 GLY A O 1
ATOM 1597 N N . GLY A 1 201 ? 24.331 3.429 -3.453 1.00 94.31 201 GLY A N 1
ATOM 1598 C CA . GLY A 1 201 ? 23.912 3.366 -4.850 1.00 94.31 201 GLY A CA 1
ATOM 1599 C C . GLY A 1 201 ? 23.006 2.188 -5.213 1.00 94.31 201 GLY A C 1
ATOM 1600 O O . GLY A 1 201 ? 22.516 2.111 -6.342 1.00 94.31 201 GLY A O 1
ATOM 1601 N N . CYS A 1 202 ? 22.767 1.270 -4.275 1.00 96.00 202 CYS A N 1
ATOM 1602 C CA . CYS A 1 202 ? 21.982 0.062 -4.485 1.00 96.00 202 CYS A CA 1
ATOM 1603 C C . CYS A 1 202 ? 20.535 0.203 -4.004 1.00 96.00 202 CYS A C 1
ATOM 1605 O O . CYS A 1 202 ? 20.225 0.899 -3.028 1.00 96.00 202 CYS A O 1
ATOM 1607 N N . LYS A 1 203 ? 19.630 -0.479 -4.707 1.00 95.69 203 LYS A N 1
ATOM 1608 C CA . LYS A 1 203 ? 18.244 -0.692 -4.284 1.00 95.69 203 LYS A CA 1
ATOM 1609 C C . LYS A 1 203 ? 17.733 -2.054 -4.724 1.00 95.69 203 LYS A C 1
ATOM 1611 O O . LYS A 1 203 ? 18.122 -2.541 -5.780 1.00 95.69 203 LYS A O 1
ATOM 1616 N N . GLY A 1 204 ? 16.765 -2.567 -3.983 1.00 96.94 204 GLY A N 1
ATOM 1617 C CA . GLY A 1 204 ? 16.017 -3.753 -4.362 1.00 96.94 204 GLY A CA 1
ATOM 1618 C C . GLY A 1 204 ? 15.500 -4.465 -3.128 1.00 96.94 204 GLY A C 1
ATOM 1619 O O . GLY A 1 204 ? 15.192 -3.815 -2.125 1.00 96.94 204 GLY A O 1
ATOM 1620 N N . VAL A 1 205 ? 15.462 -5.789 -3.201 1.00 98.56 205 VAL A N 1
ATOM 1621 C CA . VAL A 1 205 ? 15.134 -6.679 -2.088 1.00 98.56 205 VAL A CA 1
ATOM 1622 C C . VAL A 1 205 ? 16.357 -7.499 -1.699 1.00 98.56 205 VAL A C 1
ATOM 1624 O O . VAL A 1 205 ? 17.074 -7.995 -2.563 1.00 98.56 205 VAL A O 1
ATOM 1627 N N . PHE A 1 206 ? 16.604 -7.680 -0.407 1.00 98.44 206 PHE A N 1
ATOM 1628 C CA . PHE A 1 206 ? 17.456 -8.768 0.068 1.00 98.44 206 PHE A CA 1
ATOM 1629 C C . PHE A 1 206 ? 16.578 -9.889 0.608 1.00 98.44 206 PHE A C 1
ATOM 1631 O O . PHE A 1 206 ? 15.700 -9.634 1.430 1.00 98.44 206 PHE A O 1
ATOM 1638 N N . THR A 1 207 ? 16.816 -11.120 0.160 1.00 98.12 207 THR A N 1
ATOM 1639 C CA . THR A 1 207 ? 16.190 -12.324 0.714 1.00 98.12 207 THR A CA 1
ATOM 1640 C C . THR A 1 207 ? 17.151 -13.049 1.648 1.00 98.12 207 THR A C 1
ATOM 1642 O O . THR A 1 207 ? 18.367 -13.036 1.448 1.00 98.12 207 THR A O 1
ATOM 1645 N N . LEU A 1 208 ? 16.619 -13.669 2.697 1.00 97.75 208 LEU A N 1
ATOM 1646 C CA . LEU A 1 208 ? 17.406 -14.458 3.629 1.00 97.75 208 LEU A CA 1
ATOM 1647 C C . LEU A 1 208 ? 18.082 -15.626 2.892 1.00 97.75 208 LEU A C 1
ATOM 1649 O O . LEU A 1 208 ? 17.434 -16.387 2.175 1.00 97.75 208 LEU A O 1
ATOM 1653 N N . HIS A 1 209 ? 19.386 -15.805 3.091 1.00 96.38 209 HIS A N 1
ATOM 1654 C CA . HIS A 1 209 ? 20.139 -16.915 2.514 1.00 96.38 209 HIS A CA 1
ATOM 1655 C C . HIS A 1 209 ? 20.986 -17.582 3.597 1.00 96.38 209 HIS A C 1
ATOM 1657 O O . HIS A 1 209 ? 22.025 -17.066 3.998 1.00 96.38 209 HIS A O 1
ATOM 1663 N N . ARG A 1 210 ? 20.531 -18.743 4.090 1.00 91.56 210 ARG A N 1
ATOM 1664 C CA . ARG A 1 210 ? 21.148 -19.447 5.232 1.00 91.56 210 ARG A CA 1
ATOM 1665 C C . ARG A 1 210 ? 22.647 -19.752 5.076 1.00 91.56 210 ARG A C 1
ATOM 1667 O O . ARG A 1 210 ? 23.337 -19.675 6.089 1.00 91.56 210 ARG A O 1
ATOM 1674 N N . PRO A 1 211 ? 23.167 -20.087 3.878 1.00 92.12 211 PRO A N 1
ATOM 1675 C CA . PRO A 1 211 ? 24.607 -20.269 3.691 1.00 92.12 211 PRO A CA 1
ATOM 1676 C C . PRO A 1 211 ? 25.450 -19.010 3.949 1.00 92.12 211 PRO A C 1
ATOM 1678 O O . PRO A 1 211 ? 26.648 -19.131 4.195 1.00 92.12 211 PRO A O 1
ATOM 1681 N N . LEU A 1 212 ? 24.855 -17.811 3.905 1.00 93.50 212 LEU A N 1
ATOM 1682 C CA . LEU A 1 212 ? 25.564 -16.557 4.140 1.00 93.50 212 LEU A CA 1
ATOM 1683 C C . LEU A 1 212 ? 25.726 -16.307 5.649 1.00 93.50 212 LEU A C 1
ATOM 1685 O O . LEU A 1 212 ? 24.748 -16.189 6.390 1.00 93.50 212 LEU A O 1
ATOM 1689 N N . LEU A 1 213 ? 26.978 -16.222 6.103 1.00 91.50 213 LEU A N 1
ATOM 1690 C CA . LEU A 1 213 ? 27.342 -16.084 7.517 1.00 91.50 213 LEU A CA 1
ATOM 1691 C C . LEU A 1 213 ? 27.649 -14.627 7.901 1.00 91.50 213 LEU A C 1
ATOM 1693 O O . LEU A 1 213 ? 27.852 -13.769 7.043 1.00 91.50 213 LEU A O 1
ATOM 1697 N N . GLY A 1 214 ? 27.711 -14.356 9.208 1.00 92.00 214 GLY A N 1
ATOM 1698 C CA . GLY A 1 214 ? 28.069 -13.038 9.744 1.00 92.00 214 GLY A CA 1
ATOM 1699 C C . GLY A 1 214 ? 27.018 -11.967 9.453 1.00 92.00 214 GLY A C 1
ATOM 1700 O O . GLY A 1 214 ? 25.824 -12.262 9.414 1.00 92.00 214 GLY A O 1
ATOM 1701 N N . GLU A 1 215 ? 27.456 -10.730 9.240 1.00 94.50 215 GLU A N 1
ATOM 1702 C CA . GLU A 1 215 ? 26.619 -9.562 8.922 1.00 94.50 215 GLU A CA 1
ATOM 1703 C C . GLU A 1 215 ? 26.745 -9.186 7.442 1.00 94.50 215 GLU A C 1
ATOM 1705 O O . GLU A 1 215 ? 26.942 -8.031 7.090 1.00 94.50 215 GLU A O 1
ATOM 1710 N N . CYS A 1 216 ? 26.673 -10.184 6.560 1.00 96.56 216 CYS A N 1
ATOM 1711 C CA . CYS A 1 216 ? 26.943 -10.004 5.142 1.00 96.56 216 CYS A CA 1
ATOM 1712 C C . CYS A 1 216 ? 25.663 -9.837 4.309 1.00 96.56 216 CYS A C 1
ATOM 1714 O O . CYS A 1 216 ? 24.641 -10.489 4.551 1.00 96.56 216 CYS A O 1
ATOM 1716 N N . VAL A 1 217 ? 25.756 -8.994 3.283 1.00 97.44 217 VAL A N 1
ATOM 1717 C CA . VAL A 1 217 ? 24.799 -8.904 2.181 1.00 97.44 217 VAL A CA 1
ATOM 1718 C C . VAL A 1 217 ? 25.517 -9.091 0.845 1.00 97.44 217 VAL A C 1
ATOM 1720 O O . VAL A 1 217 ? 26.644 -8.628 0.648 1.00 97.44 217 VAL A O 1
ATOM 1723 N N . GLU A 1 218 ? 24.838 -9.747 -0.088 1.00 97.56 218 GLU A N 1
ATOM 1724 C CA . GLU A 1 218 ? 25.289 -9.914 -1.465 1.00 97.56 218 GLU A CA 1
ATOM 1725 C C . GLU A 1 218 ? 24.306 -9.218 -2.407 1.00 97.56 218 GLU A C 1
ATOM 1727 O O . GLU A 1 218 ? 23.143 -9.618 -2.497 1.00 97.56 218 GLU A O 1
ATOM 1732 N N . TYR A 1 219 ? 24.757 -8.173 -3.097 1.00 97.25 219 TYR A N 1
ATOM 1733 C CA . TYR A 1 219 ? 23.960 -7.458 -4.092 1.00 97.25 219 TYR A CA 1
ATOM 1734 C C . TYR A 1 219 ? 24.311 -7.912 -5.509 1.00 97.25 219 TYR A C 1
ATOM 1736 O O . TYR A 1 219 ? 25.390 -8.449 -5.743 1.00 97.25 219 TYR A O 1
ATOM 1744 N N . ARG A 1 220 ? 23.411 -7.673 -6.462 1.00 97.50 220 ARG A N 1
ATOM 1745 C CA . ARG A 1 220 ? 23.631 -7.974 -7.886 1.00 97.50 220 ARG A CA 1
ATOM 1746 C C . ARG A 1 220 ? 23.699 -6.710 -8.740 1.00 97.50 220 ARG A C 1
ATOM 1748 O O . ARG A 1 220 ? 23.269 -5.644 -8.294 1.00 97.50 220 ARG A O 1
ATOM 1755 N N . ASP A 1 221 ? 24.193 -6.819 -9.973 1.00 96.00 221 ASP A N 1
ATOM 1756 C CA . ASP A 1 221 ? 24.314 -5.683 -10.904 1.00 96.00 221 ASP A CA 1
ATOM 1757 C C . ASP A 1 221 ? 22.966 -4.975 -11.139 1.00 96.00 221 ASP A C 1
ATOM 1759 O O . ASP A 1 221 ? 22.865 -3.750 -11.057 1.00 96.00 221 ASP A O 1
ATOM 1763 N N . SER A 1 222 ? 21.874 -5.734 -11.272 1.00 95.56 222 SER A N 1
ATOM 1764 C CA . SER A 1 222 ? 20.514 -5.197 -11.355 1.00 95.56 222 SER A CA 1
ATOM 1765 C C . SER A 1 222 ? 20.107 -4.391 -10.124 1.00 95.56 222 SER A C 1
ATOM 1767 O O . SER A 1 222 ? 19.190 -3.582 -10.219 1.00 95.56 222 SER A O 1
ATOM 1769 N N . GLN A 1 223 ? 20.769 -4.516 -8.976 1.00 97.19 223 GLN A N 1
ATOM 1770 C CA . GLN A 1 223 ? 20.502 -3.698 -7.791 1.00 97.19 223 GLN A CA 1
ATOM 1771 C C . GLN A 1 223 ? 21.380 -2.448 -7.732 1.00 97.19 223 GLN A C 1
ATOM 1773 O O . GLN A 1 223 ? 20.946 -1.436 -7.172 1.00 97.19 223 GLN A O 1
ATOM 1778 N N . HIS A 1 224 ? 22.569 -2.478 -8.335 1.00 96.31 224 HIS A N 1
ATOM 1779 C CA . HIS A 1 224 ? 23.519 -1.371 -8.361 1.00 96.31 224 HIS A CA 1
ATOM 1780 C C . HIS A 1 224 ? 23.137 -0.332 -9.419 1.00 96.31 224 HIS A C 1
ATOM 1782 O O . HIS A 1 224 ? 22.995 -0.622 -10.603 1.00 96.31 224 HIS A O 1
ATOM 1788 N N . LYS A 1 225 ? 22.896 0.913 -8.993 1.00 94.56 225 LYS A N 1
ATOM 1789 C CA . LYS A 1 225 ? 22.333 1.944 -9.878 1.00 94.56 225 LYS A CA 1
ATOM 1790 C C . LYS A 1 225 ? 23.257 3.121 -10.155 1.00 94.56 225 LYS A C 1
ATOM 1792 O O . LYS A 1 225 ? 23.041 3.804 -11.154 1.00 94.56 225 LYS A O 1
ATOM 1797 N N . PHE A 1 226 ? 24.197 3.394 -9.257 1.00 94.94 226 PHE A N 1
ATOM 1798 C CA . PHE A 1 226 ? 25.214 4.440 -9.362 1.00 94.94 226 PHE A CA 1
ATOM 1799 C C . PHE A 1 226 ? 26.286 4.211 -8.291 1.00 94.94 226 PHE A C 1
ATOM 1801 O O . PHE A 1 226 ? 26.028 3.528 -7.302 1.00 94.94 226 PHE A O 1
ATOM 1808 N N . LYS A 1 227 ? 27.474 4.793 -8.454 1.00 94.94 227 LYS A N 1
ATOM 1809 C CA . LYS A 1 227 ? 28.571 4.619 -7.493 1.00 94.94 227 LYS A CA 1
ATOM 1810 C C . LYS A 1 227 ? 28.319 5.472 -6.252 1.00 94.94 227 LYS A C 1
ATOM 1812 O O . LYS A 1 227 ? 27.966 6.645 -6.355 1.00 94.94 227 LYS A O 1
ATOM 1817 N N . SER A 1 228 ? 28.511 4.910 -5.063 1.00 93.69 228 SER A N 1
ATOM 1818 C CA . SER A 1 228 ? 28.335 5.642 -3.804 1.00 93.69 228 SER A CA 1
ATOM 1819 C C . SER A 1 228 ? 29.207 5.038 -2.700 1.00 93.69 228 SER A C 1
ATOM 1821 O O . SER A 1 228 ? 29.300 3.811 -2.628 1.00 93.69 228 SER A O 1
ATOM 1823 N N . PRO A 1 229 ? 29.823 5.859 -1.828 1.00 91.44 229 PRO A N 1
ATOM 1824 C CA . PRO A 1 229 ? 30.623 5.364 -0.709 1.00 91.44 229 PRO A CA 1
ATOM 1825 C C . PRO A 1 229 ? 29.773 4.924 0.496 1.00 91.44 229 PRO A C 1
ATOM 1827 O O . PRO A 1 229 ? 30.300 4.306 1.414 1.00 91.44 229 PRO A O 1
ATOM 1830 N N . HIS A 1 230 ? 28.473 5.239 0.521 1.00 93.06 230 HIS A N 1
ATOM 1831 C CA . HIS A 1 230 ? 27.607 5.007 1.683 1.00 93.06 230 HIS A CA 1
ATOM 1832 C C . HIS A 1 230 ? 27.320 3.527 1.929 1.00 93.06 230 HIS A C 1
ATOM 1834 O O . HIS A 1 230 ? 26.957 2.805 0.999 1.00 93.06 230 HIS A O 1
ATOM 1840 N N . ARG A 1 231 ? 27.388 3.103 3.199 1.00 94.00 231 ARG A N 1
ATOM 1841 C CA . ARG A 1 231 ? 27.222 1.694 3.617 1.00 94.00 231 ARG A CA 1
ATOM 1842 C C . ARG A 1 231 ? 26.140 1.448 4.662 1.00 94.00 231 ARG A C 1
ATOM 1844 O O . ARG A 1 231 ? 25.981 0.323 5.124 1.00 94.00 231 ARG A O 1
ATOM 1851 N N . ILE A 1 232 ? 25.377 2.477 5.014 1.00 95.25 232 ILE A N 1
ATOM 1852 C CA . ILE A 1 232 ? 24.220 2.324 5.896 1.00 95.25 232 ILE A CA 1
ATOM 1853 C C . ILE A 1 232 ? 23.100 1.631 5.114 1.00 95.25 232 ILE A C 1
ATOM 1855 O O . ILE A 1 232 ? 22.619 2.165 4.107 1.00 95.25 232 ILE A O 1
ATOM 1859 N N . LEU A 1 233 ? 22.699 0.454 5.593 1.00 96.00 233 LEU A N 1
ATOM 1860 C CA . LEU A 1 233 ? 21.514 -0.268 5.159 1.00 96.00 233 LEU A CA 1
ATOM 1861 C C . LEU A 1 233 ? 20.270 0.449 5.678 1.00 96.00 233 LEU A C 1
ATOM 1863 O O . LEU A 1 233 ? 20.074 0.615 6.884 1.00 96.00 233 LEU A O 1
ATOM 1867 N N . GLU A 1 234 ? 19.415 0.843 4.746 1.00 95.06 234 GLU A N 1
ATOM 1868 C CA . GLU A 1 234 ? 18.163 1.521 5.024 1.00 95.06 234 GLU A CA 1
ATOM 1869 C C . GLU A 1 234 ? 16.989 0.669 4.547 1.00 95.06 234 GLU A C 1
ATOM 1871 O O . GLU A 1 234 ? 16.901 0.334 3.366 1.00 95.06 234 GLU A O 1
ATOM 1876 N N . VAL A 1 235 ? 16.071 0.336 5.448 1.00 95.25 235 VAL A N 1
ATOM 1877 C CA . VAL A 1 235 ? 14.916 -0.519 5.162 1.00 95.25 235 VAL A CA 1
ATOM 1878 C C . VAL A 1 235 ? 13.683 0.336 4.879 1.00 95.25 235 VAL A C 1
ATOM 1880 O O . VAL A 1 235 ? 13.393 1.289 5.603 1.00 95.25 235 VAL A O 1
ATOM 1883 N N . ILE A 1 236 ? 12.977 0.001 3.799 1.00 92.38 236 ILE A N 1
ATOM 1884 C CA . ILE A 1 236 ? 11.683 0.591 3.424 1.00 92.38 236 ILE A CA 1
ATOM 1885 C C . ILE A 1 236 ? 10.554 -0.226 4.045 1.00 92.38 236 ILE A C 1
ATOM 1887 O O . ILE A 1 236 ? 9.690 0.322 4.717 1.00 92.38 236 ILE A O 1
ATOM 1891 N N . CYS A 1 237 ? 10.567 -1.536 3.810 1.00 93.00 237 CYS A N 1
ATOM 1892 C CA . CYS A 1 237 ? 9.591 -2.474 4.343 1.00 93.00 237 CYS A CA 1
ATOM 1893 C C . CYS A 1 237 ? 10.199 -3.877 4.442 1.00 93.00 237 CYS A C 1
ATOM 1895 O O . CYS A 1 237 ? 11.272 -4.158 3.894 1.00 93.00 237 CYS A O 1
ATOM 1897 N N . THR A 1 238 ? 9.499 -4.761 5.140 1.00 96.19 238 THR A N 1
ATOM 1898 C CA . THR A 1 238 ? 9.875 -6.162 5.326 1.00 96.19 238 THR A CA 1
ATOM 1899 C C . THR A 1 238 ? 8.795 -7.093 4.783 1.00 96.19 238 THR A C 1
ATOM 1901 O O . THR A 1 238 ? 7.667 -6.674 4.526 1.00 96.19 238 THR A O 1
ATOM 1904 N N . SER A 1 239 ? 9.144 -8.364 4.575 1.00 96.00 239 SER A N 1
ATOM 1905 C CA . SER A 1 239 ? 8.197 -9.421 4.211 1.00 96.00 239 SER A CA 1
ATOM 1906 C C . SER A 1 239 ? 7.087 -9.532 5.259 1.00 96.00 239 SER A C 1
ATOM 1908 O O . SER A 1 239 ? 7.366 -9.898 6.404 1.00 96.00 239 SER A O 1
ATOM 1910 N N . SER A 1 240 ? 5.846 -9.256 4.867 1.00 93.12 240 SER A N 1
ATOM 1911 C CA . SER A 1 240 ? 4.668 -9.303 5.734 1.00 93.12 240 SER A CA 1
ATOM 1912 C C . SER A 1 240 ? 3.474 -9.927 5.012 1.00 93.12 240 SER A C 1
ATOM 1914 O O . SER A 1 240 ? 3.412 -9.954 3.781 1.00 93.12 240 SER A O 1
ATOM 1916 N N . TYR A 1 241 ? 2.536 -10.471 5.787 1.00 92.75 241 TYR A N 1
ATOM 1917 C CA . TYR A 1 241 ? 1.282 -11.002 5.265 1.00 92.75 241 TYR A CA 1
ATOM 1918 C C . TYR A 1 241 ? 0.317 -9.868 4.911 1.00 92.75 241 TYR A C 1
ATOM 1920 O O . TYR A 1 241 ? 0.152 -8.900 5.653 1.00 92.75 241 TYR A O 1
ATOM 1928 N N . THR A 1 242 ? -0.374 -10.009 3.786 1.00 92.56 242 THR A N 1
ATOM 1929 C CA . THR A 1 242 ? -1.561 -9.219 3.458 1.00 92.56 242 THR A CA 1
ATOM 1930 C C . THR A 1 242 ? -2.555 -10.121 2.743 1.00 92.56 242 THR A C 1
ATOM 1932 O O . THR A 1 242 ? -2.182 -10.879 1.845 1.00 92.56 242 THR A O 1
ATOM 1935 N N . VAL A 1 243 ? -3.829 -10.044 3.128 1.00 93.94 243 VAL A N 1
ATOM 1936 C CA . VAL A 1 243 ? -4.902 -10.772 2.443 1.00 93.94 243 VAL A CA 1
ATOM 1937 C C . VAL A 1 243 ? -4.967 -10.371 0.968 1.00 93.94 243 VAL A C 1
ATOM 1939 O O . VAL A 1 243 ? -4.954 -9.185 0.628 1.00 93.94 243 VAL A O 1
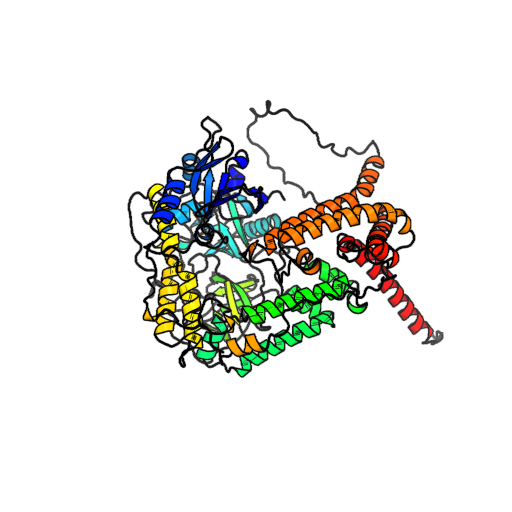ATOM 1942 N N . GLY A 1 244 ? -5.045 -11.360 0.077 1.00 94.88 244 GLY A N 1
ATOM 1943 C CA . GLY A 1 244 ? -5.274 -11.083 -1.334 1.00 94.88 244 GLY A CA 1
ATOM 1944 C C . GLY A 1 244 ? -6.689 -10.562 -1.577 1.00 94.88 244 GLY A C 1
ATOM 1945 O O . GLY A 1 244 ? -7.659 -10.927 -0.908 1.00 94.88 244 GLY A O 1
ATOM 1946 N N . SER A 1 245 ? -6.816 -9.655 -2.540 1.00 95.44 245 SER A N 1
ATOM 1947 C CA . SER A 1 245 ? -8.118 -9.118 -2.921 1.00 95.44 245 SER A CA 1
ATOM 1948 C C . SER A 1 245 ? -8.257 -9.030 -4.428 1.00 95.44 245 SER A C 1
ATOM 1950 O O . SER A 1 245 ? -7.307 -8.716 -5.147 1.00 95.44 245 SER A O 1
ATOM 1952 N N . LEU A 1 246 ? -9.471 -9.291 -4.904 1.00 97.50 246 LEU A N 1
ATOM 1953 C CA . LEU A 1 246 ? -9.863 -8.905 -6.248 1.00 97.50 246 LEU A CA 1
ATOM 1954 C C . LEU A 1 246 ? -9.996 -7.388 -6.298 1.00 97.50 246 LEU A C 1
ATOM 1956 O O . LEU A 1 246 ? -10.328 -6.751 -5.305 1.00 97.50 246 LEU A O 1
ATOM 1960 N N . ASN A 1 247 ? -9.760 -6.815 -7.468 1.00 96.69 247 ASN A N 1
ATOM 1961 C CA . ASN A 1 247 ? -10.054 -5.423 -7.772 1.00 96.69 247 ASN A CA 1
ATOM 1962 C C . ASN A 1 247 ? -10.657 -5.351 -9.182 1.00 96.69 247 ASN A C 1
ATOM 1964 O O . ASN A 1 247 ? -10.721 -6.358 -9.889 1.00 96.69 247 ASN A O 1
ATOM 1968 N N . ARG A 1 248 ? -11.074 -4.159 -9.622 1.00 96.69 248 ARG A N 1
ATOM 1969 C CA . ARG A 1 248 ? -11.686 -3.966 -10.952 1.00 96.69 248 ARG A CA 1
ATOM 1970 C C . ARG A 1 248 ? -10.864 -4.576 -12.093 1.00 96.69 248 ARG A C 1
ATOM 1972 O O . ARG A 1 248 ? -11.438 -5.200 -12.976 1.00 96.69 248 ARG A O 1
ATOM 1979 N N . GLN A 1 249 ? -9.545 -4.399 -12.067 1.00 96.19 249 GLN A N 1
ATOM 1980 C CA . GLN A 1 249 ? -8.636 -4.899 -13.096 1.00 96.19 249 GLN A CA 1
ATOM 1981 C C . GLN A 1 249 ? -8.577 -6.428 -13.089 1.00 96.19 249 GLN A C 1
ATOM 1983 O O . GLN A 1 249 ? -8.910 -7.044 -14.098 1.00 96.19 249 GLN A O 1
ATOM 1988 N N . ILE A 1 250 ? -8.269 -7.035 -11.937 1.00 97.81 250 ILE A N 1
ATOM 1989 C CA . ILE A 1 250 ? -8.204 -8.497 -11.787 1.00 97.81 250 ILE A CA 1
ATOM 1990 C C . ILE A 1 250 ? -9.536 -9.136 -12.194 1.00 97.81 250 ILE A C 1
ATOM 1992 O O . ILE A 1 250 ? -9.537 -10.108 -12.942 1.00 97.81 250 ILE A O 1
ATOM 1996 N N . ILE A 1 251 ? -10.673 -8.570 -11.769 1.00 98.25 251 ILE A N 1
ATOM 1997 C CA . ILE A 1 251 ? -12.006 -9.074 -12.129 1.00 98.25 251 ILE A CA 1
ATOM 1998 C C . ILE A 1 251 ? -12.178 -9.100 -13.649 1.00 98.25 251 ILE A C 1
ATOM 2000 O O . ILE A 1 251 ? -12.541 -10.135 -14.196 1.00 98.25 251 ILE A O 1
ATOM 2004 N N . MET A 1 252 ? -11.880 -8.002 -14.351 1.00 96.88 252 MET A N 1
ATOM 2005 C CA . MET A 1 252 ? -12.009 -7.959 -15.813 1.00 96.88 252 MET A CA 1
ATOM 2006 C C . MET A 1 252 ? -11.112 -8.984 -16.519 1.00 96.88 252 MET A C 1
ATOM 2008 O O . MET A 1 252 ? -11.536 -9.579 -17.511 1.00 96.88 252 MET A O 1
ATOM 2012 N N . LEU A 1 253 ? -9.894 -9.211 -16.014 1.00 97.75 253 LEU A N 1
ATOM 2013 C CA . LEU A 1 253 ? -8.992 -10.225 -16.563 1.00 97.75 253 LEU A CA 1
ATOM 2014 C C . LEU A 1 253 ? -9.516 -11.645 -16.314 1.00 97.75 253 LEU A C 1
ATOM 2016 O O . LEU A 1 253 ? -9.553 -12.442 -17.247 1.00 97.75 253 LEU A O 1
ATOM 2020 N N . LEU A 1 254 ? -9.980 -11.955 -15.099 1.00 97.81 254 LEU A N 1
ATOM 2021 C CA . LEU A 1 254 ? -10.562 -13.260 -14.766 1.00 97.81 254 LEU A CA 1
ATOM 2022 C C . LEU A 1 254 ? -11.796 -13.570 -15.624 1.00 97.81 254 LEU A C 1
ATOM 2024 O O . LEU A 1 254 ? -11.907 -14.677 -16.150 1.00 97.81 254 LEU A O 1
ATOM 2028 N N . LEU A 1 255 ? -12.680 -12.588 -15.830 1.00 96.69 255 LEU A N 1
ATOM 2029 C CA . LEU A 1 255 ? -13.841 -12.731 -16.716 1.00 96.69 255 LEU A CA 1
ATOM 2030 C C . LEU A 1 255 ? -13.412 -13.021 -18.156 1.00 96.69 255 LEU A C 1
ATOM 2032 O O . LEU A 1 255 ? -13.947 -13.923 -18.798 1.00 96.69 255 LEU A O 1
ATOM 2036 N N . ALA A 1 256 ? -12.403 -12.304 -18.660 1.00 95.94 256 ALA A N 1
ATOM 2037 C CA . ALA A 1 256 ? -11.867 -12.582 -19.985 1.00 95.94 256 ALA A CA 1
ATOM 2038 C C . ALA A 1 256 ? -11.271 -13.991 -20.072 1.00 95.94 256 ALA A C 1
ATOM 2040 O O . ALA A 1 256 ? -11.464 -14.655 -21.083 1.00 95.94 256 ALA A O 1
ATOM 2041 N N . LEU A 1 257 ? -10.606 -14.483 -19.025 1.00 96.69 257 LEU A N 1
ATOM 2042 C CA . LEU A 1 257 ? -10.044 -15.837 -18.967 1.00 96.69 257 LEU A CA 1
ATOM 2043 C C . LEU A 1 257 ? -11.088 -16.946 -18.715 1.00 96.69 257 LEU A C 1
ATOM 2045 O O . LEU A 1 257 ? -10.720 -18.119 -18.663 1.00 96.69 257 LEU A O 1
ATOM 2049 N N . GLY A 1 258 ? -12.378 -16.600 -18.640 1.00 95.94 258 GLY A N 1
ATOM 2050 C CA . GLY A 1 258 ? -13.493 -17.550 -18.614 1.00 95.94 258 GLY A CA 1
ATOM 2051 C C . GLY A 1 258 ? -14.101 -17.809 -17.236 1.00 95.94 258 GLY A C 1
ATOM 2052 O O . GLY A 1 258 ? -14.980 -18.662 -17.126 1.00 95.94 258 GLY A O 1
ATOM 2053 N N . ILE A 1 259 ? -13.682 -17.088 -16.191 1.00 97.62 259 ILE A N 1
ATOM 2054 C CA . ILE A 1 259 ? -14.349 -17.162 -14.885 1.00 97.62 259 ILE A CA 1
ATOM 2055 C C . ILE A 1 259 ? -15.754 -16.561 -15.006 1.00 97.62 259 ILE A C 1
ATOM 2057 O O . ILE A 1 259 ? -15.935 -15.493 -15.582 1.00 97.62 259 ILE A O 1
ATOM 2061 N N . SER A 1 260 ? -16.760 -17.248 -14.464 1.00 96.94 260 SER A N 1
ATOM 2062 C CA . SER A 1 260 ? -18.161 -16.810 -14.536 1.00 96.94 260 SER A CA 1
ATOM 2063 C C . SER A 1 260 ? -18.447 -15.605 -13.631 1.00 96.94 260 SER A C 1
ATOM 2065 O O . SER A 1 260 ? -18.009 -15.569 -12.477 1.00 96.94 260 SER A O 1
ATOM 2067 N N . ASP A 1 261 ? -19.301 -14.689 -14.105 1.00 96.31 261 ASP A N 1
ATOM 2068 C CA . ASP A 1 261 ? -19.916 -13.606 -13.323 1.00 96.31 261 ASP A CA 1
ATOM 2069 C C . ASP A 1 261 ? -20.421 -14.084 -11.953 1.00 96.31 261 ASP A C 1
ATOM 2071 O O . ASP A 1 261 ? -20.228 -13.416 -10.937 1.00 96.31 261 ASP A O 1
ATOM 2075 N N . THR A 1 262 ? -21.074 -15.251 -11.923 1.00 97.69 262 THR A N 1
ATOM 2076 C CA . THR A 1 262 ? -21.708 -15.801 -10.717 1.00 97.69 262 THR A CA 1
ATOM 2077 C C . THR A 1 262 ? -20.695 -16.151 -9.638 1.00 97.69 262 THR A C 1
ATOM 2079 O O . THR A 1 262 ? -21.005 -16.031 -8.458 1.00 97.69 262 THR A O 1
ATOM 2082 N N . VAL A 1 263 ? -19.483 -16.559 -10.025 1.00 98.12 263 VAL A N 1
ATOM 2083 C CA . VAL A 1 263 ? -18.414 -16.867 -9.071 1.00 98.12 263 VAL A CA 1
ATOM 2084 C C . VAL A 1 263 ? -17.944 -15.583 -8.399 1.00 98.12 263 VAL A C 1
ATOM 2086 O O . VAL A 1 263 ? -17.911 -15.515 -7.175 1.00 98.12 263 VAL A O 1
ATOM 2089 N N . ILE A 1 264 ? -17.644 -14.544 -9.184 1.00 98.06 264 ILE A N 1
ATOM 2090 C CA . ILE A 1 264 ? -17.156 -13.262 -8.657 1.00 98.06 264 ILE A CA 1
ATOM 2091 C C . ILE A 1 264 ? -18.204 -12.606 -7.749 1.00 98.06 264 ILE A C 1
ATOM 2093 O O . ILE A 1 264 ? -17.875 -12.143 -6.657 1.00 98.06 264 ILE A O 1
ATOM 2097 N N . LEU A 1 265 ? -19.470 -12.590 -8.178 1.00 97.50 265 LEU A N 1
ATOM 2098 C CA . LEU A 1 265 ? -20.567 -12.050 -7.371 1.00 97.50 265 LEU A CA 1
ATOM 2099 C C . LEU A 1 265 ? -20.794 -12.870 -6.095 1.00 97.50 265 LEU A C 1
ATOM 2101 O O . LEU A 1 265 ? -21.008 -12.276 -5.043 1.00 97.50 265 LEU A O 1
ATOM 2105 N N . GLY A 1 266 ? -20.665 -14.199 -6.158 1.00 97.50 266 GLY A N 1
ATOM 2106 C CA . GLY A 1 266 ? -20.725 -15.058 -4.975 1.00 97.50 266 GLY A CA 1
ATOM 2107 C C . GLY A 1 266 ? -19.621 -14.739 -3.963 1.00 97.50 266 GLY A C 1
ATOM 2108 O O . GLY A 1 266 ? -19.902 -14.615 -2.777 1.00 97.50 266 GLY A O 1
ATOM 2109 N N . ARG A 1 267 ? -18.381 -14.497 -4.416 1.00 97.50 267 ARG A N 1
ATOM 2110 C CA . ARG A 1 267 ? -17.280 -14.074 -3.524 1.00 97.50 267 ARG A CA 1
ATOM 2111 C C . ARG A 1 267 ? -17.504 -12.709 -2.895 1.00 97.50 267 ARG A C 1
ATOM 2113 O O . ARG A 1 267 ? -17.132 -12.498 -1.745 1.00 97.50 267 ARG A O 1
ATOM 2120 N N . MET A 1 268 ? -18.113 -11.786 -3.635 1.00 96.12 268 MET A N 1
ATOM 2121 C CA . MET A 1 268 ? -18.524 -10.500 -3.078 1.00 96.12 268 MET A CA 1
ATOM 2122 C C . MET A 1 268 ? -19.569 -10.692 -1.972 1.00 96.12 268 MET A C 1
ATOM 2124 O O . MET A 1 268 ? -19.423 -10.107 -0.905 1.00 96.12 268 MET A O 1
ATOM 2128 N N . GLU A 1 269 ? -20.600 -11.506 -2.206 1.00 95.69 269 GLU A N 1
ATOM 2129 C CA . GLU A 1 269 ? -21.660 -11.778 -1.223 1.00 95.69 269 GLU A CA 1
ATOM 2130 C C . GLU A 1 269 ? -21.118 -12.486 0.024 1.00 95.69 269 GLU A C 1
ATOM 2132 O O . GLU A 1 269 ? -21.446 -12.091 1.139 1.00 95.69 269 GLU A O 1
ATOM 2137 N N . GLU A 1 270 ? -20.220 -13.460 -0.144 1.00 95.69 270 GLU A N 1
ATOM 2138 C CA . GLU A 1 270 ? -19.512 -14.113 0.965 1.00 95.69 270 GLU A CA 1
ATOM 2139 C C . GLU A 1 270 ? -18.691 -13.105 1.786 1.00 95.69 270 GLU A C 1
ATOM 2141 O O . GLU A 1 270 ? -18.729 -13.137 3.017 1.00 95.69 270 GLU A O 1
ATOM 2146 N N . ALA A 1 271 ? -17.987 -12.180 1.122 1.00 94.38 271 ALA A N 1
ATOM 2147 C CA . ALA A 1 271 ? -17.220 -11.135 1.796 1.00 94.38 271 ALA A CA 1
ATOM 2148 C C . ALA A 1 271 ? -18.113 -10.160 2.574 1.00 94.38 271 ALA A C 1
ATOM 2150 O O . ALA A 1 271 ? -17.807 -9.847 3.722 1.00 94.38 271 ALA A O 1
ATOM 2151 N N . ILE A 1 272 ? -19.233 -9.720 1.993 1.00 94.25 272 ILE A N 1
ATOM 2152 C CA . ILE A 1 272 ? -20.207 -8.861 2.683 1.00 94.25 272 ILE A CA 1
ATOM 2153 C C . ILE A 1 272 ? -20.796 -9.601 3.891 1.00 94.25 272 ILE A C 1
ATOM 2155 O O . ILE A 1 272 ? -20.767 -9.079 5.000 1.00 94.25 272 ILE A O 1
ATOM 2159 N N . GLY A 1 273 ? -21.215 -10.857 3.716 1.00 94.69 273 GLY A N 1
ATOM 2160 C CA . GLY A 1 273 ? -21.774 -11.662 4.802 1.00 94.69 273 GLY A CA 1
ATOM 2161 C C . GLY A 1 273 ? -20.780 -11.973 5.930 1.00 94.69 273 GLY A C 1
ATOM 2162 O O . GLY A 1 273 ? -21.195 -12.240 7.057 1.00 94.69 273 GLY A O 1
ATOM 2163 N N . ARG A 1 274 ? -19.462 -11.953 5.678 1.00 93.62 274 ARG A N 1
ATOM 2164 C CA . ARG A 1 274 ? -18.451 -11.991 6.754 1.00 93.62 274 ARG A CA 1
ATOM 2165 C C . ARG A 1 274 ? -18.406 -10.681 7.535 1.00 93.62 274 ARG A C 1
ATOM 2167 O O . ARG A 1 274 ? -18.379 -10.724 8.761 1.00 93.62 274 ARG A O 1
ATOM 2174 N N . LEU A 1 275 ? -18.448 -9.542 6.844 1.00 93.69 275 LEU A N 1
ATOM 2175 C CA . LEU A 1 275 ? -18.476 -8.227 7.487 1.00 93.69 275 LEU A CA 1
ATOM 2176 C C . LEU A 1 275 ? -19.747 -8.014 8.319 1.00 93.69 275 LEU A C 1
ATOM 2178 O O . LEU A 1 275 ? -19.676 -7.392 9.373 1.00 93.69 275 LEU A O 1
ATOM 2182 N N . ASP A 1 276 ? -20.885 -8.548 7.874 1.00 94.12 276 ASP A N 1
ATOM 2183 C CA . ASP A 1 276 ? -22.141 -8.513 8.633 1.00 94.12 276 ASP A CA 1
ATOM 2184 C C . ASP A 1 276 ? -22.015 -9.318 9.928 1.00 94.12 276 ASP A C 1
ATOM 2186 O O . ASP A 1 276 ? -22.266 -8.804 11.015 1.00 94.12 276 ASP A O 1
ATOM 2190 N N . ARG A 1 277 ? -21.513 -10.556 9.832 1.00 95.75 277 ARG A N 1
ATOM 2191 C CA . ARG A 1 277 ? -21.268 -11.409 11.005 1.00 95.75 277 ARG A CA 1
ATOM 2192 C C . ARG A 1 277 ? -20.241 -10.819 11.966 1.00 95.75 277 ARG A C 1
ATOM 2194 O O . ARG A 1 277 ? -20.341 -11.052 13.165 1.00 95.75 277 ARG A O 1
ATOM 2201 N N . ALA A 1 278 ? -19.271 -10.052 11.470 1.00 94.75 278 ALA A N 1
ATOM 2202 C CA . ALA A 1 278 ? -18.277 -9.376 12.299 1.00 94.75 278 ALA A CA 1
ATOM 2203 C C . ALA A 1 278 ? -18.878 -8.311 13.236 1.00 94.75 278 ALA A C 1
ATOM 2205 O O . ALA A 1 278 ? -18.206 -7.912 14.180 1.00 94.75 278 ALA A O 1
ATOM 2206 N N . LEU A 1 279 ? -20.120 -7.864 13.019 1.00 93.81 279 LEU A N 1
ATOM 2207 C CA . LEU A 1 279 ? -20.798 -6.945 13.939 1.00 93.81 279 LEU A CA 1
ATOM 2208 C C . LEU A 1 279 ? -21.344 -7.639 15.194 1.00 93.81 279 LEU A C 1
ATOM 2210 O O . LEU A 1 279 ? -21.490 -6.990 16.222 1.00 93.81 279 LEU A O 1
ATOM 2214 N N . GLU A 1 280 ? -21.638 -8.937 15.117 1.00 92.31 280 GLU A N 1
ATOM 2215 C CA . GLU A 1 280 ? -22.381 -9.667 16.160 1.00 92.31 280 GLU A CA 1
ATOM 2216 C C . GLU A 1 280 ? -21.602 -10.860 16.730 1.00 92.31 280 GLU A C 1
ATOM 2218 O O . GLU A 1 280 ? -21.903 -11.354 17.813 1.00 92.31 280 GLU A O 1
ATOM 2223 N N . ASN A 1 281 ? -20.578 -11.343 16.021 1.00 94.75 281 ASN A N 1
ATOM 2224 C CA . ASN A 1 281 ? -19.818 -12.526 16.401 1.00 94.75 281 ASN A CA 1
ATOM 2225 C C . ASN A 1 281 ? -18.338 -12.207 16.653 1.00 94.75 281 ASN A C 1
ATOM 2227 O O . ASN A 1 281 ? -17.612 -11.825 15.732 1.00 94.75 281 ASN A O 1
ATOM 2231 N N . ARG A 1 282 ? -17.879 -12.473 17.884 1.00 94.19 282 ARG A N 1
ATOM 2232 C CA . ARG A 1 282 ? -16.495 -12.271 18.349 1.00 94.19 282 ARG A CA 1
ATOM 2233 C C . ARG A 1 282 ? -15.438 -12.846 17.408 1.00 94.19 282 ARG A C 1
ATOM 2235 O O . ARG A 1 282 ? -14.496 -12.146 17.041 1.00 94.19 282 ARG A O 1
ATOM 2242 N N . GLU A 1 283 ? -15.581 -14.109 17.012 1.00 92.94 283 GLU A N 1
ATOM 2243 C CA . GLU A 1 283 ? -14.587 -14.784 16.168 1.00 92.94 283 GLU A CA 1
ATOM 2244 C C . GLU A 1 283 ? -14.553 -14.203 14.754 1.00 92.94 283 GLU A C 1
ATOM 2246 O O . GLU A 1 283 ? -13.480 -14.001 14.187 1.00 92.94 283 GLU A O 1
ATOM 2251 N N . SER A 1 284 ? -15.716 -13.854 14.202 1.00 93.69 284 SER A N 1
ATOM 2252 C CA . SER A 1 284 ? -15.818 -13.203 12.891 1.00 93.69 284 SER A CA 1
ATOM 2253 C C . SER A 1 284 ? -15.220 -11.791 12.919 1.00 93.69 284 SER A C 1
ATOM 2255 O O . SER A 1 284 ? -14.487 -11.422 12.002 1.00 93.69 284 SER A O 1
ATOM 2257 N N . ALA A 1 285 ? -15.461 -11.026 13.991 1.00 95.31 285 ALA A N 1
ATOM 2258 C CA . ALA A 1 285 ? -14.855 -9.713 14.209 1.00 95.31 285 ALA A CA 1
ATOM 2259 C C . ALA A 1 285 ? -13.330 -9.814 14.281 1.00 95.31 285 ALA A C 1
ATOM 2261 O O . ALA A 1 285 ? -12.613 -9.123 13.555 1.00 95.31 285 ALA A O 1
ATOM 2262 N N . ARG A 1 286 ? -12.828 -10.738 15.108 1.00 94.31 286 ARG A N 1
ATOM 2263 C CA . ARG A 1 286 ? -11.398 -11.016 15.247 1.00 94.31 286 ARG A CA 1
ATOM 2264 C C . ARG A 1 286 ? -10.770 -11.406 13.907 1.00 94.31 286 ARG A C 1
ATOM 2266 O O . ARG A 1 286 ? -9.716 -10.876 13.561 1.00 94.31 286 ARG A O 1
ATOM 2273 N N . TYR A 1 287 ? -11.421 -12.289 13.153 1.00 92.19 287 TYR A N 1
ATOM 2274 C CA . TYR A 1 287 ? -10.952 -12.761 11.853 1.00 92.19 287 TYR A CA 1
ATOM 2275 C C . TYR A 1 287 ? -10.786 -11.625 10.833 1.00 92.19 287 TYR A C 1
ATOM 2277 O O . TYR A 1 287 ? -9.730 -11.507 10.210 1.00 92.19 287 TYR A O 1
ATOM 2285 N N . GLU A 1 288 ? -11.794 -10.763 10.678 1.00 93.12 288 GLU A N 1
ATOM 2286 C CA . GLU A 1 288 ? -11.756 -9.659 9.707 1.00 93.12 288 GLU A CA 1
ATOM 2287 C C . GLU A 1 288 ? -10.795 -8.534 10.131 1.00 93.12 288 GLU A C 1
ATOM 2289 O O . GLU A 1 288 ? -10.073 -7.982 9.296 1.00 93.12 288 GLU A O 1
ATOM 2294 N N . LEU A 1 289 ? -10.725 -8.222 11.431 1.00 93.25 289 LEU A N 1
ATOM 2295 C CA . LEU A 1 289 ? -9.825 -7.194 11.957 1.00 93.25 289 LEU A CA 1
ATOM 2296 C C . LEU A 1 289 ? -8.348 -7.583 11.791 1.00 93.25 289 LEU A C 1
ATOM 2298 O O . LEU A 1 289 ? -7.562 -6.776 11.289 1.00 93.25 289 LEU A O 1
ATOM 2302 N N . LEU A 1 290 ? -7.970 -8.818 12.144 1.00 91.12 290 LEU A N 1
ATOM 2303 C CA . LEU A 1 290 ? -6.582 -9.302 12.052 1.00 91.12 290 LEU A CA 1
ATOM 2304 C C . LEU A 1 290 ? -6.043 -9.346 10.620 1.00 91.12 290 LEU A C 1
ATOM 2306 O O . LEU A 1 290 ? -4.836 -9.269 10.412 1.00 91.12 290 LEU A O 1
ATOM 2310 N N . ARG A 1 291 ? -6.925 -9.452 9.624 1.00 87.81 291 ARG A N 1
ATOM 2311 C CA . ARG A 1 291 ? -6.553 -9.470 8.200 1.00 87.81 291 ARG A CA 1
ATOM 2312 C C . ARG A 1 291 ? -6.498 -8.072 7.581 1.00 87.81 291 ARG A C 1
ATOM 2314 O O . ARG A 1 291 ? -6.298 -7.942 6.372 1.00 87.81 291 ARG A O 1
ATOM 2321 N N . SER A 1 292 ? -6.664 -7.022 8.382 1.00 84.25 292 SER A N 1
ATOM 2322 C CA . SER A 1 292 ? -6.563 -5.633 7.939 1.00 84.25 292 SER A CA 1
ATOM 2323 C C . SER A 1 292 ? -5.174 -5.038 8.207 1.00 84.25 292 SER A C 1
ATOM 2325 O O . SER A 1 292 ? -4.481 -5.419 9.144 1.00 84.25 292 SER A O 1
ATOM 2327 N N . VAL A 1 293 ? -4.750 -4.093 7.361 1.00 75.50 293 VAL A N 1
ATOM 2328 C CA . VAL A 1 293 ? -3.484 -3.364 7.546 1.00 75.50 293 VAL A CA 1
ATOM 2329 C C . VAL A 1 293 ? -3.678 -2.253 8.579 1.00 75.50 293 VAL A C 1
ATOM 2331 O O . VAL A 1 293 ? -4.479 -1.331 8.364 1.00 75.50 293 VAL A O 1
ATOM 2334 N N . ASP A 1 294 ? -2.916 -2.319 9.668 1.00 77.06 294 ASP A N 1
ATOM 2335 C CA . ASP A 1 294 ? -3.029 -1.403 10.801 1.00 77.06 294 ASP A CA 1
ATOM 2336 C C . ASP A 1 294 ? -1.683 -0.801 11.229 1.00 77.06 294 ASP A C 1
ATOM 2338 O O . ASP A 1 294 ? -0.992 -1.294 12.116 1.00 77.06 294 ASP A O 1
ATOM 2342 N N . GLU A 1 295 ? -1.328 0.313 10.596 1.00 72.88 295 GLU A N 1
ATOM 2343 C CA . GLU A 1 295 ? -0.104 1.072 10.889 1.00 72.88 295 GLU A CA 1
ATOM 2344 C C . GLU A 1 295 ? -0.172 1.834 12.229 1.00 72.88 295 GLU A C 1
ATOM 2346 O O . GLU A 1 295 ? 0.863 2.172 12.796 1.00 72.88 295 GLU A O 1
ATOM 2351 N N . TYR A 1 296 ? -1.377 2.075 12.764 1.00 79.81 296 TYR A N 1
ATOM 2352 C CA . TYR A 1 296 ? -1.623 2.944 13.928 1.00 79.81 296 TYR A CA 1
ATOM 2353 C C . TYR A 1 296 ? -2.133 2.189 15.163 1.00 79.81 296 TYR A C 1
ATOM 2355 O O . TYR A 1 296 ? -2.699 2.786 16.086 1.00 79.81 296 TYR A O 1
ATOM 2363 N N . LYS A 1 297 ? -1.945 0.864 15.184 1.00 84.81 297 LYS A N 1
ATOM 2364 C CA . LYS A 1 297 ? -2.294 -0.021 16.305 1.00 84.81 297 LYS A CA 1
ATOM 2365 C C . LYS A 1 297 ? -3.748 0.156 16.785 1.00 84.81 297 LYS A C 1
ATOM 2367 O O . LYS A 1 297 ? -4.025 0.032 17.976 1.00 84.81 297 LYS A O 1
ATOM 2372 N N . VAL A 1 298 ? -4.687 0.494 15.902 1.00 90.50 298 VAL A N 1
ATOM 2373 C CA . VAL A 1 298 ? -6.126 0.588 16.216 1.00 90.50 298 VAL A CA 1
ATOM 2374 C C . VAL A 1 298 ? -6.724 -0.808 16.423 1.00 90.50 298 VAL A C 1
ATOM 2376 O O . VAL A 1 298 ? -7.484 -1.031 17.363 1.00 90.50 298 VAL A O 1
ATOM 2379 N N . VAL A 1 299 ? -6.341 -1.769 15.584 1.00 92.00 299 VAL A N 1
ATOM 2380 C CA . VAL A 1 299 ? -6.845 -3.146 15.595 1.00 92.00 299 VAL A CA 1
ATOM 2381 C C . VAL A 1 299 ? -6.452 -3.892 16.872 1.00 92.00 299 VAL A C 1
ATOM 2383 O O . VAL A 1 299 ? -7.356 -4.428 17.508 1.00 92.00 299 VAL A O 1
ATOM 2386 N N . PRO A 1 300 ? -5.179 -3.917 17.324 1.00 91.62 300 PRO A N 1
ATOM 2387 C CA . PRO A 1 300 ? -4.817 -4.547 18.594 1.00 91.62 300 PRO A CA 1
ATOM 2388 C C . PRO A 1 300 ? -5.606 -4.005 19.791 1.00 91.62 300 PRO A C 1
ATOM 2390 O O . PRO A 1 300 ? -6.009 -4.785 20.651 1.00 91.62 300 PRO A O 1
ATOM 2393 N N . ARG A 1 301 ? -5.871 -2.690 19.828 1.00 92.50 301 ARG A N 1
ATOM 2394 C CA . ARG A 1 301 ? -6.669 -2.054 20.889 1.00 92.50 301 ARG A CA 1
ATOM 2395 C C . ARG A 1 301 ? -8.112 -2.548 20.873 1.00 92.50 301 ARG A C 1
ATOM 2397 O O . ARG A 1 301 ? -8.608 -3.012 21.895 1.00 92.50 301 ARG A O 1
ATOM 2404 N N . LEU A 1 302 ? -8.751 -2.529 19.704 1.00 95.56 302 LEU A N 1
ATOM 2405 C CA . LEU A 1 302 ? -10.116 -3.028 19.539 1.00 95.56 302 LEU A CA 1
ATOM 2406 C C . LEU A 1 302 ? -10.222 -4.533 19.842 1.00 95.56 302 LEU A C 1
ATOM 2408 O O . LEU A 1 302 ? -11.170 -4.973 20.485 1.00 95.56 302 LEU A O 1
ATOM 2412 N N . LEU A 1 303 ? -9.226 -5.331 19.448 1.00 94.62 303 LEU A N 1
ATOM 2413 C CA . LEU A 1 303 ? -9.173 -6.757 19.778 1.00 94.62 303 LEU A CA 1
ATOM 2414 C C . LEU A 1 303 ? -9.043 -6.999 21.284 1.00 94.62 303 LEU A C 1
ATOM 2416 O O . LEU A 1 303 ? -9.675 -7.924 21.787 1.00 94.62 303 LEU A O 1
ATOM 2420 N N . ALA A 1 304 ? -8.273 -6.181 22.007 1.00 94.56 304 ALA A N 1
ATOM 2421 C CA . ALA A 1 304 ? -8.176 -6.277 23.463 1.00 94.56 304 ALA A CA 1
ATOM 2422 C C . ALA A 1 304 ? -9.534 -6.020 24.143 1.00 94.56 304 ALA A C 1
ATOM 2424 O O . ALA A 1 304 ? -9.898 -6.756 25.061 1.00 94.56 304 ALA A O 1
ATOM 2425 N N . MET A 1 305 ? -10.306 -5.046 23.645 1.00 95.50 305 MET A N 1
ATOM 2426 C CA . MET A 1 305 ? -11.670 -4.750 24.113 1.00 95.50 305 MET A CA 1
ATOM 2427 C C . MET A 1 305 ? -12.631 -5.915 23.841 1.00 95.50 305 MET A C 1
ATOM 2429 O O . MET A 1 305 ? -13.358 -6.361 24.728 1.00 95.50 305 MET A O 1
ATOM 2433 N N . ILE A 1 306 ? -12.584 -6.472 22.627 1.00 95.12 306 ILE A N 1
ATOM 2434 C CA . ILE A 1 306 ? -13.375 -7.649 22.245 1.00 95.12 306 ILE A CA 1
ATOM 2435 C C . ILE A 1 306 ? -13.016 -8.855 23.133 1.00 95.12 306 ILE A C 1
ATOM 2437 O O . ILE A 1 306 ? -13.900 -9.547 23.635 1.00 95.12 306 ILE A O 1
ATOM 2441 N N . GLN A 1 307 ? -11.725 -9.093 23.385 1.00 92.38 307 GLN A N 1
ATOM 2442 C CA . GLN A 1 307 ? -11.255 -10.162 24.273 1.00 92.38 307 GLN A CA 1
ATOM 2443 C C . GLN A 1 307 ? -11.706 -9.961 25.724 1.00 92.38 307 GLN A C 1
ATOM 2445 O O . GLN A 1 307 ? -12.014 -10.946 26.398 1.00 92.38 307 GLN A O 1
ATOM 2450 N N . ALA A 1 308 ? -11.789 -8.712 26.192 1.00 92.88 308 ALA A N 1
ATOM 2451 C CA . ALA A 1 308 ? -12.308 -8.375 27.515 1.00 92.88 308 ALA A CA 1
ATOM 2452 C C . ALA A 1 308 ? -13.812 -8.683 27.669 1.00 92.88 308 ALA A C 1
ATOM 2454 O O . ALA A 1 308 ? -14.285 -8.841 28.787 1.00 92.88 308 ALA A O 1
ATOM 2455 N N . GLY A 1 309 ? -14.542 -8.901 26.569 1.00 92.81 309 GLY A N 1
ATOM 2456 C CA . GLY A 1 309 ? -15.967 -9.255 26.579 1.00 92.81 309 GLY A CA 1
ATOM 2457 C C . GLY A 1 309 ? -16.908 -8.074 26.343 1.00 92.81 309 GLY A C 1
ATOM 2458 O O . GLY A 1 309 ? -18.113 -8.208 26.529 1.00 92.81 309 GLY A O 1
ATOM 2459 N N . LEU A 1 310 ? -16.370 -6.924 25.927 1.00 93.62 310 LEU A N 1
ATOM 2460 C CA . LEU A 1 310 ? -17.150 -5.703 25.707 1.00 93.62 310 LEU A CA 1
ATOM 2461 C C . LEU A 1 310 ? -18.081 -5.799 24.489 1.00 93.62 310 LEU A C 1
ATOM 2463 O O . LEU A 1 310 ? -19.117 -5.144 24.444 1.00 93.62 310 LEU A O 1
ATOM 2467 N N . MET A 1 311 ? -17.756 -6.659 23.519 1.00 93.88 311 MET A N 1
ATOM 2468 C CA . MET A 1 311 ? -18.613 -6.893 22.353 1.00 93.88 311 MET A CA 1
ATOM 2469 C C . MET A 1 311 ? -19.940 -7.555 22.747 1.00 93.88 311 MET A C 1
ATOM 2471 O O . MET A 1 311 ? -20.998 -7.122 22.306 1.00 93.88 311 MET A O 1
ATOM 2475 N N . GLU A 1 312 ? -19.902 -8.579 23.602 1.00 91.69 312 GLU A N 1
ATOM 2476 C CA . GLU A 1 312 ? -21.097 -9.294 24.073 1.00 91.69 312 GLU A CA 1
ATOM 2477 C C . GLU A 1 312 ? -21.987 -8.436 24.970 1.00 91.69 312 GLU A C 1
ATOM 2479 O O . GLU A 1 312 ? -23.173 -8.720 25.112 1.00 91.69 312 GLU A O 1
ATOM 2484 N N . ARG A 1 313 ? -21.417 -7.379 25.550 1.00 90.75 313 ARG A N 1
ATOM 2485 C CA . ARG A 1 313 ? -22.138 -6.379 26.341 1.00 90.75 313 ARG A CA 1
ATOM 2486 C C . ARG A 1 313 ? -22.698 -5.237 25.518 1.00 90.75 313 ARG A C 1
ATOM 2488 O O . ARG A 1 313 ? -23.324 -4.350 26.082 1.00 90.75 313 ARG A O 1
ATOM 2495 N N . ASN A 1 314 ? -22.498 -5.276 24.202 1.00 90.50 314 ASN A N 1
ATOM 2496 C CA . ASN A 1 314 ? -22.940 -4.231 23.295 1.00 90.50 314 ASN A CA 1
ATOM 2497 C C . ASN A 1 314 ? -22.362 -2.852 23.671 1.00 90.50 314 ASN A C 1
ATOM 2499 O O . ASN A 1 314 ? -23.045 -1.837 23.545 1.00 90.50 314 ASN A O 1
ATOM 2503 N N . ASP A 1 315 ? -21.101 -2.822 24.130 1.00 94.00 315 ASP A N 1
ATOM 2504 C CA . ASP A 1 315 ? -20.403 -1.572 24.431 1.00 94.00 315 ASP A CA 1
ATOM 2505 C C . ASP A 1 315 ? -20.422 -0.640 23.209 1.00 94.00 315 ASP A C 1
ATOM 2507 O O . ASP A 1 315 ? -20.091 -1.039 22.084 1.00 94.00 315 ASP A O 1
ATOM 2511 N N . LEU A 1 316 ? -20.803 0.618 23.443 1.00 93.94 316 LEU A N 1
ATOM 2512 C CA . LEU A 1 316 ? -21.024 1.609 22.393 1.00 93.94 316 LEU A CA 1
ATOM 2513 C C . LEU A 1 316 ? -19.773 1.831 21.540 1.00 93.94 316 LEU A C 1
ATOM 2515 O O . LEU A 1 316 ? -19.873 1.947 20.313 1.00 93.94 316 LEU A O 1
ATOM 2519 N N . TYR A 1 317 ? -18.602 1.900 22.178 1.00 94.94 317 TYR A N 1
ATOM 2520 C CA . TYR A 1 317 ? -17.354 2.183 21.488 1.00 94.94 317 TYR A CA 1
ATOM 2521 C C . TYR A 1 317 ? -16.972 1.023 20.582 1.00 94.94 317 TYR A C 1
ATOM 2523 O O . TYR A 1 317 ? -16.734 1.221 19.389 1.00 94.94 317 TYR A O 1
ATOM 2531 N N . VAL A 1 318 ? -16.990 -0.204 21.109 1.00 95.56 318 VAL A N 1
ATOM 2532 C CA . VAL A 1 318 ? -16.712 -1.411 20.319 1.00 95.56 318 VAL A CA 1
ATOM 2533 C C . VAL A 1 318 ? -17.703 -1.548 19.160 1.00 95.56 318 VAL A C 1
ATOM 2535 O O . VAL A 1 318 ? -17.284 -1.768 18.019 1.00 95.56 318 VAL A O 1
ATOM 2538 N N . ALA A 1 319 ? -19.000 -1.355 19.414 1.00 95.44 319 ALA A N 1
ATOM 2539 C CA . ALA A 1 319 ? -20.042 -1.466 18.398 1.00 95.44 319 ALA A CA 1
ATOM 2540 C C . ALA A 1 319 ? -19.867 -0.432 17.270 1.00 95.44 319 ALA A C 1
ATOM 2542 O O . ALA A 1 319 ? -19.894 -0.787 16.085 1.00 95.44 319 ALA A O 1
ATOM 2543 N N . ASN A 1 320 ? -19.629 0.841 17.601 1.00 95.44 320 ASN A N 1
ATOM 2544 C CA . ASN A 1 320 ? -19.422 1.887 16.597 1.00 95.44 320 ASN A CA 1
ATOM 2545 C C . ASN A 1 320 ? -18.101 1.725 15.831 1.00 95.44 320 ASN A C 1
ATOM 2547 O O . ASN A 1 320 ? -18.076 1.946 14.616 1.00 95.44 320 ASN A O 1
ATOM 2551 N N . MET A 1 321 ? -17.035 1.253 16.482 1.00 95.50 321 MET A N 1
ATOM 2552 C CA . MET A 1 321 ? -15.769 0.925 15.818 1.00 95.50 321 MET A CA 1
ATOM 2553 C C . MET A 1 321 ? -15.921 -0.237 14.821 1.00 95.50 321 MET A C 1
ATOM 2555 O O . MET A 1 321 ? -15.409 -0.164 13.703 1.00 95.50 321 MET A O 1
ATOM 2559 N N . LEU A 1 322 ? -16.677 -1.287 15.152 1.00 95.38 322 LEU A N 1
ATOM 2560 C CA . LEU A 1 322 ? -16.970 -2.371 14.203 1.00 95.38 322 LEU A CA 1
ATOM 2561 C C . LEU A 1 322 ? -17.859 -1.896 13.040 1.00 95.38 322 LEU A C 1
ATOM 2563 O O . LEU A 1 322 ? -17.618 -2.255 11.882 1.00 95.38 322 LEU A O 1
ATOM 2567 N N . ARG A 1 323 ? -18.842 -1.027 13.307 1.00 94.56 323 ARG A N 1
ATOM 2568 C CA . ARG A 1 323 ? -19.712 -0.434 12.273 1.00 94.56 323 ARG A CA 1
ATOM 2569 C C . ARG A 1 323 ? -18.942 0.471 11.309 1.00 94.56 323 ARG A C 1
ATOM 2571 O O . ARG A 1 323 ? -19.156 0.367 10.098 1.00 94.56 323 ARG A O 1
ATOM 2578 N N . VAL A 1 324 ? -18.033 1.324 11.797 1.00 93.81 324 VAL A N 1
ATOM 2579 C CA . VAL A 1 324 ? -17.212 2.187 10.926 1.00 93.81 324 VAL A CA 1
ATOM 2580 C C . VAL A 1 324 ? -16.175 1.371 10.146 1.00 93.81 324 VAL A C 1
ATOM 2582 O O . VAL A 1 324 ? -15.987 1.613 8.949 1.00 93.81 324 VAL A O 1
ATOM 2585 N N . PHE A 1 325 ? -15.605 0.317 10.747 1.00 93.69 325 PHE A N 1
ATOM 2586 C CA . PHE A 1 325 ? -14.776 -0.665 10.040 1.00 93.69 325 PHE A CA 1
ATOM 2587 C C . PHE A 1 325 ? -15.540 -1.298 8.870 1.00 93.69 325 PHE A C 1
ATOM 2589 O O . PHE A 1 325 ? -15.088 -1.217 7.721 1.00 93.69 325 PHE A O 1
ATOM 2596 N N . ARG A 1 326 ? -16.730 -1.861 9.134 1.00 94.00 326 ARG A N 1
ATOM 2597 C CA . ARG A 1 326 ? -17.595 -2.458 8.106 1.00 94.00 326 ARG A CA 1
ATOM 2598 C C . ARG A 1 326 ? -17.924 -1.454 7.009 1.00 94.00 326 ARG A C 1
ATOM 2600 O O . ARG A 1 326 ? -17.721 -1.755 5.835 1.00 94.00 326 ARG A O 1
ATOM 2607 N N . ALA A 1 327 ? -18.404 -0.263 7.358 1.00 92.94 327 ALA A N 1
ATOM 2608 C CA . ALA A 1 327 ? -18.804 0.741 6.374 1.00 92.94 327 ALA A CA 1
ATOM 2609 C C . ALA A 1 327 ? -17.620 1.190 5.490 1.00 92.94 327 ALA A C 1
ATOM 2611 O O . ALA A 1 327 ? -17.775 1.365 4.276 1.00 92.94 327 ALA A O 1
ATOM 2612 N N . CYS A 1 328 ? -16.411 1.275 6.056 1.00 90.94 328 CYS A N 1
ATOM 2613 C CA . CYS A 1 328 ? -15.181 1.516 5.306 1.00 90.94 328 CYS A CA 1
ATOM 2614 C C . CYS A 1 328 ? -14.863 0.369 4.329 1.00 90.94 328 CYS A C 1
ATOM 2616 O O . CYS A 1 328 ? -14.620 0.624 3.146 1.00 90.94 328 CYS A O 1
ATOM 2618 N N . ARG A 1 329 ? -14.932 -0.899 4.766 1.00 91.69 329 ARG A N 1
ATOM 2619 C CA . ARG A 1 329 ? -14.750 -2.069 3.879 1.00 91.69 329 ARG A CA 1
ATOM 2620 C C . ARG A 1 329 ? -15.802 -2.122 2.765 1.00 91.69 329 ARG A C 1
ATOM 2622 O O . ARG A 1 329 ? -15.453 -2.306 1.599 1.00 91.69 329 ARG A O 1
ATOM 2629 N N . MET A 1 330 ? -17.068 -1.860 3.087 1.00 93.00 330 MET A N 1
ATOM 2630 C CA . MET A 1 330 ? -18.160 -1.771 2.111 1.00 93.00 330 MET A CA 1
ATOM 2631 C C . MET A 1 330 ? -17.906 -0.679 1.067 1.00 93.00 330 MET A C 1
ATOM 2633 O O . MET A 1 330 ? -18.117 -0.893 -0.131 1.00 93.00 330 MET A O 1
ATOM 2637 N N . ARG A 1 331 ? -17.382 0.481 1.486 1.00 91.88 331 ARG A N 1
ATOM 2638 C CA . ARG A 1 331 ? -16.965 1.554 0.572 1.00 91.88 331 ARG A CA 1
ATOM 2639 C C . ARG A 1 331 ? -15.835 1.104 -0.355 1.00 91.88 331 ARG A C 1
ATOM 2641 O O . ARG A 1 331 ? -15.875 1.446 -1.538 1.00 91.88 331 ARG A O 1
ATOM 2648 N N . GLU A 1 332 ? -14.854 0.339 0.128 1.00 91.88 332 GLU A N 1
ATOM 2649 C CA . GLU A 1 332 ? -13.791 -0.223 -0.720 1.00 91.88 332 GLU A CA 1
ATOM 2650 C C . GLU A 1 332 ? -14.345 -1.216 -1.760 1.00 91.88 332 GLU A C 1
ATOM 2652 O O . GLU A 1 332 ? -13.982 -1.129 -2.939 1.00 91.88 332 GLU A O 1
ATOM 2657 N N . ILE A 1 333 ? -15.274 -2.096 -1.368 1.00 94.69 333 ILE A N 1
ATOM 2658 C CA . ILE A 1 333 ? -15.972 -3.006 -2.292 1.00 94.69 333 ILE A CA 1
ATOM 2659 C C . ILE A 1 333 ? -16.725 -2.192 -3.351 1.00 94.69 333 ILE A C 1
ATOM 2661 O O . ILE A 1 333 ? -16.502 -2.380 -4.544 1.00 94.69 333 ILE A O 1
ATOM 2665 N N . LYS A 1 334 ? -17.536 -1.206 -2.956 1.00 94.00 334 LYS A N 1
ATOM 2666 C CA . LYS A 1 334 ? -18.287 -0.373 -3.907 1.00 94.00 334 LYS A CA 1
ATOM 2667 C C . LYS A 1 334 ? -17.372 0.402 -4.859 1.00 94.00 334 LYS A C 1
ATOM 2669 O O . LYS A 1 334 ? -17.502 0.331 -6.081 1.00 94.00 334 LYS A O 1
ATOM 2674 N N . LYS A 1 335 ? -16.436 1.184 -4.312 1.00 90.56 335 LYS A N 1
ATOM 2675 C CA . LYS A 1 335 ? -15.647 2.174 -5.069 1.00 90.56 335 LYS A CA 1
ATOM 2676 C C . LYS A 1 335 ? -14.445 1.577 -5.790 1.00 90.56 335 LYS A C 1
ATOM 2678 O O . LYS A 1 335 ? -13.941 2.204 -6.717 1.00 90.56 335 LYS A O 1
ATOM 2683 N N . LYS A 1 336 ? -13.941 0.419 -5.365 1.00 92.81 336 LYS A N 1
ATOM 2684 C CA . LYS A 1 336 ? -12.712 -0.182 -5.914 1.00 92.81 336 LYS A CA 1
ATOM 2685 C C . LYS A 1 336 ? -12.893 -1.649 -6.317 1.00 92.81 336 LYS A C 1
ATOM 2687 O O . LYS A 1 336 ? -11.950 -2.228 -6.853 1.00 92.81 336 LYS A O 1
ATOM 2692 N N . ALA A 1 337 ? -14.084 -2.229 -6.117 1.00 96.12 337 ALA A N 1
ATOM 2693 C CA . ALA A 1 337 ? -14.337 -3.666 -6.258 1.00 96.12 337 ALA A CA 1
ATOM 2694 C C . ALA A 1 337 ? -13.325 -4.505 -5.463 1.00 96.12 337 ALA A C 1
ATOM 2696 O O . ALA A 1 337 ? -12.934 -5.579 -5.909 1.00 96.12 337 ALA A O 1
ATOM 2697 N N . LYS A 1 338 ? -12.864 -3.970 -4.320 1.00 95.62 338 LYS A N 1
ATOM 2698 C CA . LYS A 1 338 ? -11.835 -4.585 -3.483 1.00 95.62 338 LYS A CA 1
ATOM 2699 C C . LYS A 1 338 ? -12.460 -5.686 -2.630 1.00 95.62 338 LYS A C 1
ATOM 2701 O O . LYS A 1 338 ? -12.945 -5.412 -1.539 1.00 95.62 338 LYS A O 1
ATOM 2706 N N . ILE A 1 339 ? -12.493 -6.905 -3.156 1.00 96.31 339 ILE A N 1
ATOM 2707 C CA . ILE A 1 339 ? -13.133 -8.062 -2.514 1.00 96.31 339 ILE A CA 1
ATOM 2708 C C . ILE A 1 339 ? -12.037 -8.955 -1.939 1.00 96.31 339 ILE A C 1
ATOM 2710 O O . ILE A 1 339 ? -11.249 -9.512 -2.701 1.00 96.31 339 ILE A O 1
ATOM 2714 N N . ALA A 1 340 ? -11.967 -9.082 -0.614 1.00 94.38 340 ALA A N 1
ATOM 2715 C CA . ALA A 1 340 ? -11.019 -9.978 0.046 1.00 94.38 340 ALA A CA 1
ATOM 2716 C C . ALA A 1 340 ? -11.381 -11.450 -0.217 1.00 94.38 340 ALA A C 1
ATOM 2718 O O . ALA A 1 340 ? -12.543 -11.838 -0.068 1.00 94.38 340 ALA A O 1
ATOM 2719 N N . ILE A 1 341 ? -10.386 -12.257 -0.593 1.00 95.81 341 ILE A N 1
ATOM 2720 C CA . ILE A 1 341 ? -10.548 -13.688 -0.887 1.00 95.81 341 ILE A CA 1
ATOM 2721 C C . ILE A 1 341 ? -9.792 -14.508 0.163 1.00 95.81 341 ILE A C 1
ATOM 2723 O O . ILE A 1 341 ? -8.634 -14.222 0.472 1.00 95.81 341 ILE A O 1
ATOM 2727 N N . ASP A 1 342 ? -10.441 -15.530 0.722 1.00 92.75 342 ASP A N 1
ATOM 2728 C CA . ASP A 1 342 ? -9.887 -16.336 1.818 1.00 92.75 342 ASP A CA 1
ATOM 2729 C C . ASP A 1 342 ? -8.708 -17.201 1.356 1.00 92.75 342 ASP A C 1
ATOM 2731 O O . ASP A 1 342 ? -7.666 -17.245 2.012 1.00 92.75 342 ASP A O 1
ATOM 2735 N N . GLU A 1 343 ? -8.826 -17.812 0.181 1.00 96.38 343 GLU A N 1
ATOM 2736 C CA . GLU A 1 343 ? -7.766 -18.556 -0.497 1.00 96.38 343 GLU A CA 1
ATOM 2737 C C . GLU A 1 343 ? -6.887 -17.644 -1.365 1.00 96.38 343 GLU A C 1
ATOM 2739 O O . GLU A 1 343 ? -6.690 -17.878 -2.563 1.00 96.38 343 GLU A O 1
ATOM 2744 N N . SER A 1 344 ? -6.380 -16.562 -0.771 1.00 97.19 344 SER A N 1
ATOM 2745 C CA . SER A 1 344 ? -5.451 -15.664 -1.451 1.00 97.19 344 SER A CA 1
ATOM 2746 C C . SER A 1 344 ? -4.499 -14.926 -0.513 1.00 97.19 344 SER A C 1
ATOM 2748 O O . SER A 1 344 ? -4.780 -14.730 0.671 1.00 97.19 344 SER A O 1
ATOM 2750 N N . VAL A 1 345 ? -3.373 -14.467 -1.059 1.00 97.44 345 VAL A N 1
ATOM 2751 C CA . VAL A 1 345 ? -2.367 -13.686 -0.331 1.00 97.44 345 VAL A CA 1
ATOM 2752 C C . VAL A 1 345 ? -1.654 -12.701 -1.260 1.00 97.44 345 VAL A C 1
ATOM 2754 O O . VAL A 1 345 ? -1.499 -12.959 -2.454 1.00 97.44 345 VAL A O 1
ATOM 2757 N N . MET A 1 346 ? -1.215 -11.570 -0.716 1.00 97.25 346 MET A N 1
ATOM 2758 C CA . MET A 1 346 ? -0.344 -10.594 -1.369 1.00 97.25 346 MET A CA 1
ATOM 2759 C C . MET A 1 346 ? 1.003 -10.552 -0.655 1.00 97.25 346 MET A C 1
ATOM 2761 O O . MET A 1 346 ? 1.051 -10.169 0.509 1.00 97.25 346 MET A O 1
ATOM 2765 N N . LEU A 1 347 ? 2.081 -10.938 -1.343 1.00 97.69 347 LEU A N 1
ATOM 2766 C CA . LEU A 1 347 ? 3.422 -11.063 -0.757 1.00 97.69 347 LEU A CA 1
ATOM 2767 C C . LEU A 1 347 ? 4.491 -10.478 -1.680 1.00 97.69 347 LEU A C 1
ATOM 2769 O O . LEU A 1 347 ? 4.327 -10.445 -2.901 1.00 97.69 347 LEU A O 1
ATOM 2773 N N . ILE A 1 348 ? 5.609 -10.056 -1.094 1.00 97.94 348 ILE A N 1
ATOM 2774 C CA . ILE A 1 348 ? 6.785 -9.619 -1.849 1.00 97.94 348 ILE A CA 1
ATOM 2775 C C . ILE A 1 348 ? 7.413 -10.794 -2.609 1.00 97.94 348 ILE A C 1
ATOM 2777 O O . ILE A 1 348 ? 7.493 -11.914 -2.091 1.00 97.94 348 ILE A O 1
ATOM 2781 N N . GLY A 1 349 ? 7.835 -10.539 -3.847 1.00 98.12 349 GLY A N 1
ATOM 2782 C CA . GLY A 1 349 ? 8.511 -11.530 -4.680 1.00 98.12 349 GLY A CA 1
ATOM 2783 C C . GLY A 1 349 ? 9.985 -11.704 -4.331 1.00 98.12 349 GLY A C 1
ATOM 2784 O O . GLY A 1 349 ? 10.703 -10.724 -4.146 1.00 98.12 349 GLY A O 1
ATOM 2785 N N . VAL A 1 350 ? 10.455 -12.954 -4.314 1.00 98.44 350 VAL A N 1
ATOM 2786 C CA . VAL A 1 350 ? 11.880 -13.315 -4.238 1.00 98.44 350 VAL A CA 1
ATOM 2787 C C . VAL A 1 350 ? 12.208 -14.454 -5.209 1.00 98.44 350 VAL A C 1
ATOM 2789 O O . VAL A 1 350 ? 11.316 -15.114 -5.743 1.00 98.44 350 VAL A O 1
ATOM 2792 N N . MET A 1 351 ? 13.497 -14.698 -5.439 1.00 97.31 351 MET A N 1
ATOM 2793 C CA . MET A 1 351 ? 13.978 -15.786 -6.293 1.00 97.31 351 MET A CA 1
ATOM 2794 C C . MET A 1 351 ? 14.339 -17.025 -5.463 1.00 97.31 351 MET A C 1
ATOM 2796 O O . MET A 1 351 ? 14.841 -16.914 -4.345 1.00 97.31 351 MET A O 1
ATOM 2800 N N . ASP A 1 352 ? 14.136 -18.210 -6.034 1.00 97.56 352 ASP A N 1
ATOM 2801 C CA . ASP A 1 352 ? 14.650 -19.476 -5.512 1.00 97.56 352 ASP A CA 1
ATOM 2802 C C . ASP A 1 352 ? 16.178 -19.572 -5.652 1.00 97.56 352 ASP A C 1
ATOM 2804 O O . ASP A 1 352 ? 16.706 -20.120 -6.620 1.00 97.56 352 ASP A O 1
ATOM 2808 N N . GLU A 1 353 ? 16.890 -19.069 -4.644 1.00 96.00 353 GLU A N 1
ATOM 2809 C CA . GLU A 1 353 ? 18.355 -19.140 -4.550 1.00 96.00 353 GLU A CA 1
ATOM 2810 C C . GLU A 1 353 ? 18.903 -20.578 -4.453 1.00 96.00 353 GLU A C 1
ATOM 2812 O O . GLU A 1 353 ? 20.104 -20.783 -4.630 1.00 96.00 353 GLU A O 1
ATOM 2817 N N . LEU A 1 354 ? 18.060 -21.577 -4.153 1.00 95.44 354 LEU A N 1
ATOM 2818 C CA . LEU A 1 354 ? 18.467 -22.983 -4.048 1.00 95.44 354 LEU A CA 1
ATOM 2819 C C . LEU A 1 354 ? 18.253 -23.761 -5.356 1.00 95.44 354 LEU A C 1
ATOM 2821 O O . LEU A 1 354 ? 18.785 -24.861 -5.507 1.00 95.44 354 LEU A O 1
ATOM 2825 N N . GLY A 1 355 ? 17.476 -23.219 -6.298 1.00 95.94 355 GLY A N 1
ATOM 2826 C CA . GLY A 1 355 ? 17.165 -23.858 -7.576 1.00 95.94 355 GLY A CA 1
ATOM 2827 C C . GLY A 1 355 ? 16.374 -25.166 -7.453 1.00 95.94 355 GLY A C 1
ATOM 2828 O O . GLY A 1 355 ? 16.495 -26.039 -8.320 1.00 95.94 355 GLY A O 1
ATOM 2829 N N . VAL A 1 356 ? 15.583 -25.330 -6.392 1.00 97.31 356 VAL A N 1
ATOM 2830 C CA . VAL A 1 356 ? 14.797 -26.540 -6.097 1.00 97.31 356 VAL A CA 1
ATOM 2831 C C . VAL A 1 356 ? 13.423 -26.560 -6.772 1.00 97.31 356 VAL A C 1
ATOM 2833 O O . VAL A 1 356 ? 12.846 -27.637 -6.938 1.00 97.31 356 VAL A O 1
ATOM 2836 N N . LEU A 1 357 ? 12.903 -25.406 -7.192 1.00 98.12 357 LEU A N 1
ATOM 2837 C CA . LEU A 1 357 ? 11.650 -25.292 -7.937 1.00 98.12 357 LEU A CA 1
ATOM 2838 C C . LEU A 1 357 ? 11.843 -25.684 -9.407 1.00 98.12 357 LEU A C 1
ATOM 2840 O O . LEU A 1 357 ? 12.872 -25.388 -10.024 1.00 98.12 357 LEU A O 1
ATOM 2844 N N . GLY A 1 358 ? 10.867 -26.394 -9.965 1.00 96.88 358 GLY A N 1
ATOM 2845 C CA . GLY A 1 358 ? 10.755 -26.710 -11.387 1.00 96.88 358 GLY A CA 1
ATOM 2846 C C . GLY A 1 358 ? 10.246 -25.529 -12.229 1.00 96.88 358 GLY A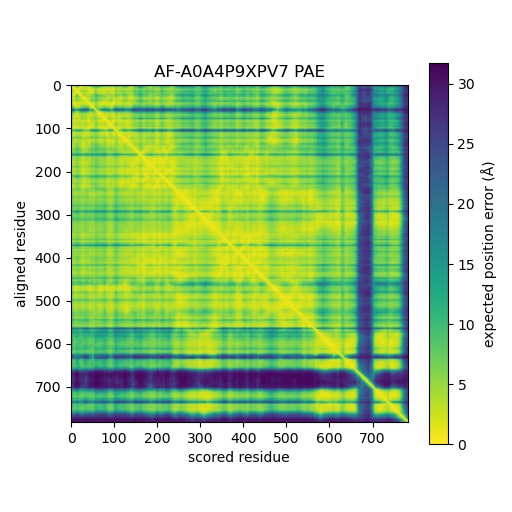 C 1
ATOM 2847 O O . GLY A 1 358 ? 9.873 -24.487 -11.685 1.00 96.88 358 GLY A O 1
ATOM 2848 N N . PRO A 1 359 ? 10.226 -25.661 -13.568 1.00 93.62 359 PRO A N 1
ATOM 2849 C CA . PRO A 1 359 ? 9.576 -24.686 -14.444 1.00 93.62 359 PRO A CA 1
ATOM 2850 C C . PRO A 1 359 ? 8.096 -24.516 -14.076 1.00 93.62 359 PRO A C 1
ATOM 2852 O O . PRO A 1 359 ? 7.424 -25.503 -13.795 1.00 93.62 359 PRO A O 1
ATOM 2855 N N . ASN A 1 360 ? 7.590 -23.279 -14.084 1.00 92.31 360 ASN A N 1
ATOM 2856 C CA . ASN A 1 360 ? 6.228 -22.912 -13.650 1.00 92.31 360 ASN A CA 1
ATOM 2857 C C . ASN A 1 360 ? 5.850 -23.262 -12.192 1.00 92.31 360 ASN A C 1
ATOM 2859 O O . ASN A 1 360 ? 4.720 -22.988 -11.788 1.00 92.31 360 ASN A O 1
ATOM 2863 N N . GLU A 1 361 ? 6.776 -23.795 -11.388 1.00 98.00 361 GLU A N 1
ATOM 2864 C CA . GLU A 1 361 ? 6.562 -23.987 -9.952 1.00 98.00 361 GLU A CA 1
ATOM 2865 C C . GLU A 1 361 ? 6.853 -22.691 -9.180 1.00 98.00 361 GLU A C 1
ATOM 2867 O O . GLU A 1 361 ? 7.777 -21.934 -9.514 1.00 98.00 361 GLU A O 1
ATOM 2872 N N . ILE A 1 362 ? 6.089 -22.468 -8.113 1.00 98.62 362 ILE A N 1
ATOM 2873 C CA . ILE A 1 362 ? 6.336 -21.441 -7.096 1.00 98.62 362 ILE A CA 1
ATOM 2874 C C . ILE A 1 362 ? 6.260 -22.050 -5.695 1.00 98.62 362 ILE A C 1
ATOM 2876 O O . ILE A 1 362 ? 5.593 -23.061 -5.480 1.00 98.62 362 ILE A O 1
ATOM 2880 N N . PHE A 1 363 ? 6.891 -21.402 -4.720 1.00 98.75 363 PHE A N 1
ATOM 2881 C CA . PHE A 1 363 ? 6.690 -21.708 -3.302 1.00 98.75 363 PHE A CA 1
ATOM 2882 C C . PHE A 1 363 ? 6.087 -20.496 -2.596 1.00 98.75 363 PHE A C 1
ATOM 2884 O O . PHE A 1 363 ? 6.576 -19.375 -2.738 1.00 98.75 363 PHE A O 1
ATOM 2891 N N . VAL A 1 364 ? 5.012 -20.721 -1.840 1.00 98.44 364 VAL A N 1
ATOM 2892 C CA . VAL A 1 364 ? 4.300 -19.670 -1.108 1.00 98.44 364 VAL A CA 1
ATOM 2893 C C . VAL A 1 364 ? 4.037 -20.161 0.305 1.00 98.44 364 VAL A C 1
ATOM 2895 O O . VAL A 1 364 ? 3.250 -21.087 0.510 1.00 98.44 364 VAL A O 1
ATOM 2898 N N . ARG A 1 365 ? 4.680 -19.511 1.276 1.00 96.44 365 ARG A N 1
ATOM 2899 C CA . ARG A 1 365 ? 4.457 -19.728 2.706 1.00 96.44 365 ARG A CA 1
ATOM 2900 C C . ARG A 1 365 ? 4.204 -18.397 3.394 1.00 96.44 365 ARG A C 1
ATOM 2902 O O . ARG A 1 365 ? 4.940 -17.439 3.165 1.00 96.44 365 ARG A O 1
ATOM 2909 N N . PHE A 1 366 ? 3.207 -18.344 4.267 1.00 95.94 366 PHE A N 1
ATOM 2910 C CA . PHE A 1 366 ? 2.873 -17.145 5.031 1.00 95.94 366 PHE A CA 1
ATOM 2911 C C . PHE A 1 366 ? 2.276 -17.485 6.395 1.00 95.94 366 PHE A C 1
ATOM 2913 O O . PHE A 1 366 ? 1.760 -18.584 6.608 1.00 95.94 366 PHE A O 1
ATOM 2920 N N . ASP A 1 367 ? 2.332 -16.509 7.291 1.00 92.75 367 ASP A N 1
ATOM 2921 C CA . ASP A 1 367 ? 1.754 -16.574 8.626 1.00 92.75 367 ASP A CA 1
ATOM 2922 C C . ASP A 1 367 ? 0.491 -15.695 8.632 1.00 92.75 367 ASP A C 1
ATOM 2924 O O . ASP A 1 367 ? 0.571 -14.468 8.588 1.00 92.75 367 ASP A O 1
ATOM 2928 N N . ASP A 1 368 ? -0.687 -16.325 8.597 1.00 91.19 368 ASP A N 1
ATOM 2929 C CA . ASP A 1 368 ? -1.976 -15.623 8.658 1.00 91.19 368 ASP A CA 1
ATOM 2930 C C . ASP A 1 368 ? -2.278 -15.291 10.126 1.00 91.19 368 ASP A C 1
ATOM 2932 O O . ASP A 1 368 ? -2.538 -16.217 10.889 1.00 91.19 368 ASP A O 1
ATOM 2936 N N . PRO A 1 369 ? -2.276 -14.014 10.551 1.00 88.38 369 PRO A N 1
ATOM 2937 C CA . PRO A 1 369 ? -2.460 -13.641 11.955 1.00 88.38 369 PRO A CA 1
ATOM 2938 C C . PRO A 1 369 ? -3.825 -14.061 12.515 1.00 88.38 369 PRO A C 1
ATOM 2940 O O . PRO A 1 369 ? -3.996 -14.147 13.729 1.00 88.38 369 PRO A O 1
ATOM 2943 N N . ALA A 1 370 ? -4.802 -14.334 11.644 1.00 87.00 370 ALA A N 1
ATOM 2944 C CA . ALA A 1 370 ? -6.108 -14.852 12.027 1.00 87.00 370 ALA A CA 1
ATOM 2945 C C . ALA A 1 370 ? -6.124 -16.377 12.268 1.00 87.00 370 ALA A C 1
ATOM 2947 O O . ALA A 1 370 ? -7.178 -16.931 12.579 1.00 87.00 370 ALA A O 1
ATOM 2948 N N . ARG A 1 371 ? -4.988 -17.068 12.110 1.00 85.50 371 ARG A N 1
ATOM 2949 C CA . ARG A 1 371 ? -4.833 -18.521 12.270 1.00 85.50 371 ARG A CA 1
ATOM 2950 C C . ARG A 1 371 ? -3.612 -18.837 13.136 1.00 85.50 371 ARG A C 1
ATOM 2952 O O . ARG A 1 371 ? -2.697 -18.032 13.250 1.00 85.50 371 ARG A O 1
ATOM 2959 N N . GLU A 1 372 ? -3.601 -20.021 13.740 1.00 80.81 372 GLU A N 1
ATOM 2960 C CA . GLU A 1 372 ? -2.506 -20.447 14.624 1.00 80.81 372 GLU A CA 1
ATOM 2961 C C . GLU A 1 372 ? -1.302 -21.004 13.852 1.00 80.81 372 GLU A C 1
ATOM 2963 O O . GLU A 1 372 ? -0.156 -20.759 14.223 1.00 80.81 372 GLU A O 1
ATOM 2968 N N . GLU A 1 373 ? -1.549 -21.734 12.761 1.00 87.06 373 GLU A N 1
ATOM 2969 C CA . GLU A 1 373 ? -0.495 -22.418 12.010 1.00 87.06 373 GLU A CA 1
ATOM 2970 C C . GLU A 1 373 ? -0.094 -21.674 10.722 1.00 87.06 373 GLU A C 1
ATOM 2972 O O . GLU A 1 373 ? -0.966 -21.217 9.967 1.00 87.06 373 GLU A O 1
ATOM 2977 N N . PRO A 1 374 ? 1.218 -21.615 10.404 1.00 89.75 374 PRO A N 1
ATOM 2978 C CA . PRO A 1 374 ? 1.704 -21.150 9.111 1.00 89.75 374 PRO A CA 1
ATOM 2979 C C . PRO A 1 374 ? 1.101 -21.956 7.961 1.00 89.75 374 PRO A C 1
ATOM 2981 O O . PRO A 1 374 ? 1.003 -23.181 8.029 1.00 89.75 374 PRO A O 1
ATOM 2984 N N . ARG A 1 375 ? 0.765 -21.288 6.855 1.00 94.31 375 ARG A N 1
ATOM 2985 C CA . ARG A 1 375 ? 0.207 -21.950 5.670 1.00 94.31 375 ARG A CA 1
ATOM 2986 C C . ARG A 1 375 ? 1.249 -22.064 4.571 1.00 94.31 375 ARG A C 1
ATOM 2988 O O . ARG A 1 375 ? 1.955 -21.102 4.278 1.00 94.31 375 ARG A O 1
ATOM 2995 N N . VAL A 1 376 ? 1.286 -23.227 3.928 1.00 97.31 376 VAL A N 1
ATOM 2996 C CA . VAL A 1 376 ? 1.984 -23.457 2.659 1.00 97.31 376 VAL A CA 1
ATOM 2997 C C . VAL A 1 376 ? 0.927 -23.718 1.593 1.00 97.31 376 VAL A C 1
ATOM 2999 O O . VAL A 1 376 ? 0.072 -24.588 1.762 1.00 97.31 376 VAL A O 1
ATOM 3002 N N . VAL A 1 377 ? 0.947 -22.938 0.514 1.00 97.69 377 VAL A N 1
ATOM 3003 C CA . VAL A 1 377 ? 0.006 -23.116 -0.600 1.00 97.69 377 VAL A CA 1
ATOM 3004 C C . VAL A 1 377 ? 0.473 -24.285 -1.457 1.00 97.69 377 VAL A C 1
ATOM 3006 O O . VAL A 1 377 ? 1.654 -24.381 -1.787 1.00 97.69 377 VAL A O 1
ATOM 3009 N N . THR A 1 378 ? -0.456 -25.160 -1.840 1.00 98.00 378 THR A N 1
ATOM 3010 C CA . THR A 1 378 ? -0.189 -26.276 -2.751 1.00 98.00 378 THR A CA 1
ATOM 3011 C C . THR A 1 378 ? -1.262 -26.367 -3.833 1.00 98.00 378 THR A C 1
ATOM 3013 O O . THR A 1 378 ? -2.416 -26.001 -3.607 1.00 98.00 378 THR A O 1
ATOM 3016 N N . GLY A 1 379 ? -0.881 -26.853 -5.014 1.00 97.88 379 GLY A N 1
ATOM 3017 C CA . GLY A 1 379 ? -1.768 -27.006 -6.166 1.00 97.88 379 GLY A CA 1
ATOM 3018 C C . GLY A 1 379 ? -1.791 -25.789 -7.093 1.00 97.88 379 GLY A C 1
ATOM 3019 O O . GLY A 1 379 ? -0.968 -24.879 -6.988 1.00 97.88 379 GLY A O 1
ATOM 3020 N N . ARG A 1 380 ? -2.735 -25.787 -8.040 1.00 98.12 380 ARG A N 1
ATOM 3021 C CA . ARG A 1 380 ? -2.846 -24.730 -9.054 1.00 98.12 380 ARG A CA 1
ATOM 3022 C C . ARG A 1 380 ? -3.274 -23.408 -8.425 1.00 98.12 380 ARG A C 1
ATOM 3024 O O . ARG A 1 380 ? -4.236 -23.359 -7.662 1.00 98.12 380 ARG A O 1
ATOM 3031 N N . CYS A 1 381 ? -2.610 -22.329 -8.814 1.00 98.25 381 CYS A N 1
ATOM 3032 C CA . CYS A 1 381 ? -2.912 -20.980 -8.354 1.00 98.25 381 CYS A CA 1
ATOM 3033 C C . CYS A 1 381 ? -2.776 -19.958 -9.488 1.00 98.25 381 CYS A C 1
ATOM 3035 O O . CYS A 1 381 ? -2.018 -20.152 -10.438 1.00 98.25 381 CYS A O 1
ATOM 3037 N N . ALA A 1 382 ? -3.522 -18.863 -9.390 1.00 98.38 382 ALA A N 1
ATOM 3038 C CA . ALA A 1 382 ? -3.402 -17.700 -10.252 1.00 98.38 382 ALA A CA 1
ATOM 3039 C C . ALA A 1 382 ? -2.509 -16.652 -9.574 1.00 98.38 382 ALA A C 1
ATOM 3041 O O . ALA A 1 382 ? -2.774 -16.244 -8.443 1.00 98.38 382 ALA A O 1
ATOM 3042 N N . VAL A 1 383 ? -1.469 -16.199 -10.271 1.00 98.44 383 VAL A N 1
ATOM 3043 C CA . VAL A 1 383 ? -0.527 -15.180 -9.806 1.00 98.44 383 VAL A CA 1
ATOM 3044 C C . VAL A 1 383 ? -0.562 -13.973 -10.733 1.00 98.44 383 VAL A C 1
ATOM 3046 O O . VAL A 1 383 ? -0.567 -14.113 -11.956 1.00 98.44 383 VAL A O 1
ATOM 3049 N N . THR A 1 384 ? -0.588 -12.775 -10.156 1.00 98.00 384 THR A N 1
ATOM 3050 C CA . THR A 1 384 ? -0.530 -11.515 -10.905 1.00 98.00 384 THR A CA 1
ATOM 3051 C C . THR A 1 384 ? 0.078 -10.393 -10.066 1.00 98.00 384 THR A C 1
ATOM 3053 O O . THR A 1 384 ? 0.318 -10.551 -8.866 1.00 98.00 384 THR A O 1
ATOM 3056 N N . ARG A 1 385 ? 0.308 -9.239 -10.689 1.00 96.81 385 ARG 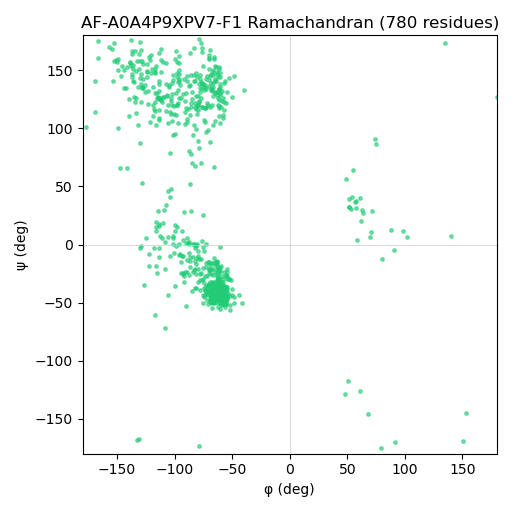A N 1
ATOM 3057 C CA . ARG A 1 385 ? 0.821 -8.024 -10.058 1.00 96.81 385 ARG A CA 1
ATOM 3058 C C . ARG A 1 385 ? -0.043 -6.844 -10.475 1.00 96.81 385 ARG A C 1
ATOM 3060 O O . ARG A 1 385 ? -0.377 -6.703 -11.646 1.00 96.81 385 ARG A O 1
ATOM 3067 N N . ASN A 1 386 ? -0.395 -5.985 -9.525 1.00 92.81 386 ASN A N 1
ATOM 3068 C CA . ASN A 1 386 ? -1.156 -4.776 -9.825 1.00 92.81 386 ASN A CA 1
ATOM 3069 C C . ASN A 1 386 ? -0.222 -3.600 -10.160 1.00 92.81 386 ASN A C 1
ATOM 3071 O O . ASN A 1 386 ? 0.806 -3.449 -9.498 1.00 92.81 386 ASN A O 1
ATOM 3075 N N . PRO A 1 387 ? -0.605 -2.703 -11.088 1.00 93.19 387 PRO A N 1
ATOM 3076 C CA . PRO A 1 387 ? -1.779 -2.777 -11.966 1.00 93.19 387 PRO A CA 1
ATOM 3077 C C . PRO A 1 387 ? -1.617 -3.818 -13.089 1.00 93.19 387 PRO A C 1
ATOM 3079 O O . PRO A 1 387 ? -0.581 -3.836 -13.749 1.00 93.19 387 PRO A O 1
ATOM 3082 N N . CYS A 1 388 ? -2.650 -4.630 -13.334 1.00 95.31 388 CYS A N 1
ATOM 3083 C CA . CYS A 1 388 ? -2.685 -5.633 -14.409 1.00 95.31 388 CYS A CA 1
ATOM 3084 C C . CYS A 1 388 ? -3.741 -5.247 -15.455 1.00 95.31 388 CYS A C 1
ATOM 3086 O O . CYS A 1 388 ? -4.892 -4.975 -15.123 1.00 95.31 388 CYS A O 1
ATOM 3088 N N . LEU A 1 389 ? -3.360 -5.159 -16.728 1.00 96.94 389 LEU A N 1
ATOM 3089 C CA . LEU A 1 389 ? -4.254 -4.667 -17.789 1.00 96.94 389 LEU A CA 1
ATOM 3090 C C . LEU A 1 389 ? -4.347 -5.645 -18.957 1.00 96.94 389 LEU A C 1
ATOM 3092 O O . LEU A 1 389 ? -5.405 -5.765 -19.573 1.00 96.94 389 LEU A O 1
ATOM 3096 N N . HIS A 1 390 ? -3.257 -6.338 -19.277 1.00 97.88 390 HIS A N 1
ATOM 3097 C CA . HIS A 1 390 ? -3.232 -7.269 -20.389 1.00 97.88 390 HIS A CA 1
ATOM 3098 C C . HIS A 1 390 ? -3.820 -8.625 -19.954 1.00 97.88 390 HIS A C 1
ATOM 3100 O O . HIS A 1 390 ? -3.523 -9.096 -18.856 1.00 97.88 390 HIS A O 1
ATOM 3106 N N . PRO A 1 391 ? -4.605 -9.323 -20.800 1.00 96.75 391 PRO A N 1
ATOM 3107 C CA . PRO A 1 391 ? -5.138 -10.656 -20.480 1.00 96.75 391 PRO A CA 1
ATOM 3108 C C . PRO A 1 391 ? -4.078 -11.694 -20.079 1.00 96.75 391 PRO A C 1
ATOM 3110 O O . PRO A 1 391 ? -4.398 -12.669 -19.406 1.00 96.75 391 PRO A O 1
ATOM 3113 N N . GLY A 1 392 ? -2.828 -11.493 -20.504 1.00 97.06 392 GLY A N 1
ATOM 3114 C CA . GLY A 1 392 ? -1.684 -12.350 -20.173 1.00 97.06 392 GLY A CA 1
ATOM 3115 C C . GLY A 1 392 ? -1.027 -12.076 -18.815 1.00 97.06 392 GLY A C 1
ATOM 3116 O O . GLY A 1 392 ? -0.115 -12.816 -18.454 1.00 97.06 392 GLY A O 1
ATOM 3117 N N . ASP A 1 393 ? -1.484 -11.058 -18.074 1.00 97.81 393 ASP A N 1
ATOM 3118 C CA . ASP A 1 393 ? -0.889 -10.619 -16.797 1.00 97.81 393 ASP A CA 1
ATOM 3119 C C . ASP A 1 393 ? -1.241 -11.519 -15.613 1.00 97.81 393 ASP A C 1
ATOM 3121 O O . ASP A 1 393 ? -0.649 -11.395 -14.538 1.00 97.81 393 ASP A O 1
ATOM 3125 N N . ILE A 1 394 ? -2.217 -12.411 -15.791 1.00 98.00 394 ILE A N 1
ATOM 3126 C CA . ILE A 1 394 ? -2.521 -13.481 -14.844 1.00 98.00 394 ILE A CA 1
ATOM 3127 C C . ILE A 1 394 ? -1.855 -14.760 -15.345 1.00 98.00 394 ILE A C 1
ATOM 3129 O O . ILE A 1 394 ? -2.151 -15.245 -16.440 1.00 98.00 394 ILE A O 1
ATOM 3133 N N . ARG A 1 395 ? -0.962 -15.319 -14.528 1.00 97.69 395 ARG A N 1
ATOM 3134 C CA . ARG A 1 395 ? -0.290 -16.596 -14.787 1.00 97.69 395 ARG A CA 1
ATOM 3135 C C . ARG A 1 395 ? -0.887 -17.676 -13.907 1.00 97.69 395 ARG A C 1
ATOM 3137 O O . ARG A 1 395 ? -1.082 -17.457 -12.718 1.00 97.69 395 ARG A O 1
ATOM 3144 N N . VAL A 1 396 ? -1.155 -18.841 -14.483 1.00 98.06 396 VAL A N 1
ATOM 3145 C CA . VAL A 1 396 ? -1.564 -20.025 -13.726 1.00 98.06 396 VAL A CA 1
ATOM 3146 C C . VAL A 1 396 ? -0.339 -20.901 -13.518 1.00 98.06 396 VAL A C 1
ATOM 3148 O O . VAL A 1 396 ? 0.302 -21.302 -14.487 1.00 98.06 396 VAL A O 1
ATOM 3151 N N . LEU A 1 397 ? 0.000 -21.134 -12.255 1.00 97.81 397 LEU A N 1
ATOM 3152 C CA . LEU A 1 397 ? 1.240 -21.765 -11.805 1.00 97.81 397 LEU A CA 1
ATOM 3153 C C . LEU A 1 397 ? 0.929 -22.869 -10.794 1.00 97.81 397 LEU A C 1
ATOM 3155 O O . LEU A 1 397 ? -0.161 -22.900 -10.215 1.00 97.81 397 LEU A O 1
ATOM 3159 N N . ASP A 1 398 ? 1.909 -23.731 -10.546 1.00 98.19 398 ASP A N 1
ATOM 3160 C CA . ASP A 1 398 ? 1.804 -24.790 -9.546 1.00 98.19 398 ASP A CA 1
ATOM 3161 C C . ASP A 1 398 ? 2.532 -24.370 -8.267 1.00 98.19 398 ASP A C 1
ATOM 3163 O O . ASP A 1 398 ? 3.757 -24.234 -8.230 1.00 98.19 398 ASP A O 1
ATOM 3167 N N . ALA A 1 399 ? 1.768 -24.147 -7.200 1.00 98.50 399 ALA A N 1
ATOM 3168 C CA . ALA A 1 399 ? 2.325 -23.972 -5.872 1.00 98.50 399 ALA A CA 1
ATOM 3169 C C . ALA A 1 399 ? 2.719 -25.346 -5.318 1.00 98.50 399 ALA A C 1
ATOM 3171 O O . ALA A 1 399 ? 1.911 -26.279 -5.286 1.00 98.50 399 ALA A O 1
ATOM 3172 N N . VAL A 1 400 ? 3.970 -25.480 -4.894 1.00 98.44 400 VAL A N 1
ATOM 3173 C CA . VAL A 1 400 ? 4.538 -26.748 -4.428 1.00 98.44 400 VAL A CA 1
ATOM 3174 C C . VAL A 1 400 ? 5.165 -26.574 -3.059 1.00 98.44 400 VAL A C 1
ATOM 3176 O O . VAL A 1 400 ? 5.808 -25.563 -2.785 1.00 98.44 400 VAL A O 1
ATOM 3179 N N . ASP A 1 401 ? 5.019 -27.583 -2.204 1.00 98.19 401 ASP A N 1
ATOM 3180 C CA . ASP A 1 401 ? 5.700 -27.600 -0.917 1.00 98.19 401 ASP A CA 1
ATOM 3181 C C . ASP A 1 401 ? 7.143 -28.108 -1.083 1.00 98.19 401 ASP A C 1
ATOM 3183 O O . ASP A 1 401 ? 7.382 -29.239 -1.517 1.00 98.19 401 ASP A O 1
ATOM 3187 N N . LYS A 1 402 ? 8.116 -27.255 -0.750 1.00 97.62 402 LYS A N 1
ATOM 3188 C CA . LYS A 1 402 ? 9.545 -27.587 -0.723 1.00 97.62 402 LYS A CA 1
ATOM 3189 C C . LYS A 1 402 ? 10.079 -27.337 0.691 1.00 97.62 402 LYS A C 1
ATOM 3191 O O . LYS A 1 402 ? 10.336 -26.180 1.037 1.00 97.62 402 LYS A O 1
ATOM 3196 N N . PRO A 1 403 ? 10.336 -28.386 1.494 1.00 96.62 403 PRO A N 1
ATOM 3197 C CA . PRO A 1 403 ? 10.890 -28.249 2.846 1.00 96.62 403 PRO A CA 1
ATOM 3198 C C . PRO A 1 403 ? 12.178 -27.417 2.914 1.00 96.62 403 PRO A C 1
ATOM 3200 O O . PRO A 1 403 ? 12.437 -26.722 3.894 1.00 96.62 403 PRO A O 1
ATOM 3203 N N . GLN A 1 404 ? 12.975 -27.430 1.843 1.00 97.19 404 GLN A N 1
ATOM 3204 C CA . GLN A 1 404 ? 14.206 -26.650 1.723 1.00 97.19 404 GLN A CA 1
ATOM 3205 C C . GLN A 1 404 ? 13.959 -25.134 1.762 1.00 97.19 404 GLN A C 1
ATOM 3207 O O . GLN A 1 404 ? 14.845 -24.398 2.186 1.00 97.19 404 GLN A O 1
ATOM 3212 N N . LEU A 1 405 ? 12.772 -24.668 1.354 1.00 97.75 405 LEU A N 1
ATOM 3213 C CA . LEU A 1 405 ? 12.390 -23.252 1.296 1.00 97.75 405 LEU A CA 1
ATOM 3214 C C . LEU A 1 405 ? 11.559 -22.798 2.500 1.00 97.75 405 LEU A C 1
ATOM 3216 O O . LEU A 1 405 ? 11.249 -21.618 2.616 1.00 97.75 405 LEU A O 1
ATOM 3220 N N . HIS A 1 406 ? 11.245 -23.688 3.447 1.00 96.44 406 HIS A N 1
ATOM 3221 C CA . HIS A 1 406 ? 10.397 -23.383 4.610 1.00 96.44 406 HIS A CA 1
ATOM 3222 C C . HIS A 1 406 ? 10.895 -22.224 5.467 1.00 96.44 406 HIS A C 1
ATOM 3224 O O . HIS A 1 406 ? 10.113 -21.613 6.186 1.00 96.44 406 HIS A O 1
ATOM 3230 N N . TYR A 1 407 ? 12.185 -21.920 5.421 1.00 95.62 407 TYR A N 1
ATOM 3231 C CA . TYR A 1 407 ? 12.742 -20.802 6.165 1.00 95.62 407 TYR A CA 1
ATOM 3232 C C . TYR A 1 407 ? 12.347 -19.430 5.607 1.00 95.62 407 TYR A C 1
ATOM 3234 O O . TYR A 1 407 ? 12.546 -18.436 6.298 1.00 95.62 407 TYR A O 1
ATOM 3242 N N . LEU A 1 408 ? 11.820 -19.384 4.382 1.00 97.44 408 LEU A N 1
ATOM 3243 C CA . LEU A 1 408 ? 11.256 -18.199 3.761 1.00 97.44 408 LEU A CA 1
ATOM 3244 C C . LEU A 1 408 ? 9.758 -18.141 4.082 1.00 97.44 408 LEU A C 1
ATOM 3246 O O . LEU A 1 408 ? 8.982 -18.993 3.653 1.00 97.44 408 LEU A O 1
ATOM 3250 N N . LYS A 1 409 ? 9.363 -17.132 4.854 1.00 95.62 409 LYS A N 1
ATOM 3251 C CA . LYS A 1 409 ? 7.982 -16.844 5.250 1.00 95.62 409 LYS A CA 1
ATOM 3252 C C . LYS A 1 409 ? 7.544 -15.488 4.703 1.00 95.62 409 LYS A C 1
ATOM 3254 O O . LYS A 1 409 ? 8.360 -14.581 4.562 1.00 95.62 409 LYS A O 1
ATOM 3259 N N . ASN A 1 410 ? 6.248 -15.332 4.455 1.00 97.00 410 ASN A N 1
ATOM 3260 C CA . ASN A 1 410 ? 5.630 -14.090 3.984 1.00 97.00 410 ASN A CA 1
ATOM 3261 C C . ASN A 1 410 ? 6.254 -13.567 2.675 1.00 97.00 410 ASN A C 1
ATOM 3263 O O . ASN A 1 410 ? 6.390 -12.362 2.464 1.00 97.00 410 ASN A O 1
ATOM 3267 N N . VAL A 1 411 ? 6.630 -14.493 1.789 1.00 98.00 411 VAL A N 1
ATOM 3268 C CA . VAL A 1 411 ? 7.158 -14.220 0.447 1.00 98.00 411 VAL A CA 1
ATOM 3269 C C . VAL A 1 411 ? 6.573 -15.205 -0.566 1.00 98.00 411 VAL A C 1
ATOM 3271 O O . VAL A 1 411 ? 6.173 -16.317 -0.209 1.00 98.00 411 VAL A O 1
ATOM 3274 N N . ILE A 1 412 ? 6.565 -14.813 -1.837 1.00 98.56 412 ILE A N 1
ATOM 3275 C CA . ILE A 1 412 ? 6.400 -15.733 -2.968 1.00 98.56 412 ILE A CA 1
ATOM 3276 C C . ILE A 1 412 ? 7.765 -15.964 -3.613 1.00 98.56 412 ILE A C 1
ATOM 3278 O O . ILE A 1 412 ? 8.452 -15.019 -3.999 1.00 98.56 412 ILE A O 1
ATOM 3282 N N . VAL A 1 413 ? 8.168 -17.228 -3.702 1.00 98.69 413 VAL A N 1
ATOM 3283 C CA . VAL A 1 413 ? 9.455 -17.639 -4.263 1.00 98.69 413 VAL A CA 1
ATOM 3284 C C . VAL A 1 413 ? 9.237 -18.127 -5.691 1.00 98.69 413 VAL A C 1
ATOM 3286 O O . VAL A 1 413 ? 8.502 -19.091 -5.921 1.00 98.69 413 VAL A O 1
ATOM 3289 N N . PHE A 1 414 ? 9.883 -17.464 -6.646 1.00 98.50 414 PHE A N 1
ATOM 3290 C CA . PHE A 1 414 ? 9.815 -17.798 -8.066 1.00 98.50 414 PHE A CA 1
ATOM 3291 C C . PHE A 1 414 ? 10.993 -18.674 -8.499 1.00 98.50 414 PHE A C 1
ATOM 3293 O O . PHE A 1 414 ? 12.126 -18.477 -8.056 1.00 98.50 414 PHE A O 1
ATOM 3300 N N . ASN A 1 415 ? 10.735 -19.628 -9.396 1.00 96.75 415 ASN A N 1
ATOM 3301 C CA . ASN A 1 415 ? 11.779 -20.483 -9.956 1.00 96.75 415 ASN A CA 1
ATOM 3302 C C . ASN A 1 415 ? 12.725 -19.722 -10.904 1.00 96.75 415 ASN A C 1
ATOM 3304 O O . ASN A 1 415 ? 12.375 -18.697 -11.486 1.00 96.75 415 ASN A O 1
ATOM 3308 N N . GLN A 1 416 ? 13.899 -20.312 -11.123 1.00 94.94 416 GLN A N 1
ATOM 3309 C CA . GLN A 1 416 ? 14.937 -19.828 -12.040 1.00 94.94 416 GLN A CA 1
ATOM 3310 C C . GLN A 1 416 ? 15.091 -20.717 -13.292 1.00 94.94 416 GLN A C 1
ATOM 3312 O O . GLN A 1 416 ? 16.193 -20.898 -13.804 1.00 94.94 416 GLN A O 1
ATOM 3317 N N . LYS A 1 417 ? 14.004 -21.372 -13.730 1.00 93.19 417 LYS A N 1
ATOM 3318 C CA . LYS A 1 417 ? 14.032 -22.406 -14.788 1.00 93.19 417 LYS A CA 1
ATOM 3319 C C . LYS A 1 417 ? 13.002 -22.210 -15.903 1.00 93.19 417 LYS A C 1
ATOM 3321 O O . LYS A 1 417 ? 12.962 -23.009 -16.831 1.00 93.19 417 LYS A O 1
ATOM 3326 N N . SER A 1 418 ? 12.145 -21.199 -15.802 1.00 88.06 418 SER A N 1
ATOM 3327 C CA . SER A 1 418 ? 11.115 -20.908 -16.811 1.00 88.06 418 SER A CA 1
ATOM 3328 C C . SER A 1 418 ? 11.713 -20.119 -17.979 1.00 88.06 418 SER A C 1
ATOM 3330 O O . SER A 1 418 ? 12.594 -19.297 -17.753 1.00 88.06 418 SER A O 1
ATOM 3332 N N . ASP A 1 419 ? 11.230 -20.305 -19.210 1.00 87.50 419 ASP A N 1
ATOM 3333 C CA . ASP A 1 419 ? 11.805 -19.653 -20.407 1.00 87.50 419 ASP A CA 1
ATOM 3334 C C . ASP A 1 419 ? 11.897 -18.124 -20.287 1.00 87.50 419 ASP A C 1
ATOM 3336 O O . ASP A 1 419 ? 12.872 -17.511 -20.731 1.00 87.50 419 ASP A O 1
ATOM 3340 N N . ARG A 1 420 ? 10.889 -17.535 -19.634 1.00 91.25 420 ARG A N 1
ATOM 3341 C CA . ARG A 1 420 ? 10.790 -16.124 -19.261 1.00 91.25 420 ARG A CA 1
ATOM 3342 C C . ARG A 1 420 ? 10.569 -16.007 -17.753 1.00 91.25 420 ARG A C 1
ATOM 3344 O O . ARG A 1 420 ? 9.926 -16.858 -17.140 1.00 91.25 420 ARG A O 1
ATOM 3351 N N . SER A 1 421 ? 11.073 -14.927 -17.161 1.00 94.31 421 SER A N 1
ATOM 3352 C CA . SER A 1 421 ? 10.870 -14.617 -15.744 1.00 94.31 421 SER A CA 1
ATOM 3353 C C . SER A 1 421 ? 9.372 -14.485 -15.438 1.00 94.31 421 SER A C 1
ATOM 3355 O O . SER A 1 421 ? 8.677 -13.683 -16.064 1.00 94.31 421 SER A O 1
ATOM 3357 N N . ILE A 1 422 ? 8.870 -15.274 -14.481 1.00 96.44 422 ILE A N 1
ATOM 3358 C CA . ILE A 1 422 ? 7.467 -15.222 -14.038 1.00 96.44 422 ILE A CA 1
ATOM 3359 C C . ILE A 1 422 ? 7.080 -13.823 -13.536 1.00 96.44 422 ILE A C 1
ATOM 3361 O O . ILE A 1 422 ? 6.071 -13.310 -14.023 1.00 96.44 422 ILE A O 1
ATOM 3365 N N . PRO A 1 423 ? 7.872 -13.171 -12.658 1.00 97.06 423 PRO A N 1
ATOM 3366 C CA . PRO A 1 423 ? 7.726 -11.750 -12.336 1.00 97.06 423 PRO A CA 1
ATOM 3367 C C . PRO A 1 423 ? 7.436 -10.867 -13.553 1.00 97.06 423 PRO A C 1
ATOM 3369 O O . PRO A 1 423 ? 6.437 -10.150 -13.594 1.00 97.06 423 PRO A O 1
ATOM 3372 N N . ASN A 1 424 ? 8.248 -11.008 -14.604 1.00 96.00 424 ASN A N 1
ATOM 3373 C CA . ASN A 1 424 ? 8.131 -10.202 -15.812 1.00 96.00 424 ASN A CA 1
ATOM 3374 C C . ASN A 1 424 ? 6.871 -10.526 -16.634 1.00 96.00 424 ASN A C 1
ATOM 3376 O O . ASN A 1 424 ? 6.300 -9.634 -17.259 1.00 96.00 424 ASN A O 1
ATOM 3380 N N . MET A 1 425 ? 6.410 -11.780 -16.621 1.00 96.31 425 MET A N 1
ATOM 3381 C CA . MET A 1 425 ? 5.132 -12.165 -17.233 1.00 96.31 425 MET A CA 1
ATOM 3382 C C . MET A 1 425 ? 3.922 -11.583 -16.483 1.00 96.31 425 MET A C 1
ATOM 3384 O O . MET A 1 425 ? 2.874 -11.375 -17.087 1.00 96.31 425 MET A O 1
ATOM 3388 N N . CYS A 1 426 ? 4.066 -11.291 -15.189 1.00 96.88 426 CYS A N 1
ATOM 3389 C CA . CYS A 1 426 ? 3.044 -10.675 -14.346 1.00 96.88 426 CYS A CA 1
ATOM 3390 C C . CYS A 1 426 ? 3.115 -9.141 -14.436 1.00 96.88 426 CYS A C 1
ATOM 3392 O O . CYS A 1 426 ? 3.675 -8.466 -13.567 1.00 96.88 426 CYS A O 1
ATOM 3394 N N . ALA A 1 427 ? 2.532 -8.580 -15.499 1.00 95.50 427 ALA A N 1
ATOM 3395 C CA . ALA A 1 427 ? 2.463 -7.137 -15.732 1.00 95.50 427 ALA A CA 1
ATOM 3396 C C . ALA A 1 427 ? 3.837 -6.428 -15.773 1.00 95.50 427 ALA A C 1
ATOM 3398 O O . ALA A 1 427 ? 3.945 -5.271 -15.358 1.00 95.50 427 ALA A O 1
ATOM 3399 N N . GLY A 1 428 ? 4.899 -7.104 -16.227 1.00 95.06 428 GLY A N 1
ATOM 3400 C CA . GLY A 1 428 ? 6.248 -6.532 -16.312 1.00 95.06 428 GLY A CA 1
ATOM 3401 C C . GLY A 1 428 ? 6.929 -6.334 -14.960 1.00 95.06 428 GLY A C 1
ATOM 3402 O O . GLY A 1 428 ? 7.702 -5.390 -14.818 1.00 95.06 428 GLY A O 1
ATOM 3403 N N . GLY A 1 429 ? 6.590 -7.152 -13.962 1.00 94.88 429 GLY A N 1
ATOM 3404 C CA . GLY A 1 429 ? 7.173 -7.062 -12.628 1.00 94.88 429 GLY A CA 1
ATOM 3405 C C . GLY A 1 429 ? 8.637 -7.494 -12.550 1.00 94.88 429 GLY A C 1
ATOM 3406 O O . GLY A 1 429 ? 9.158 -8.180 -13.435 1.00 94.88 429 GLY A O 1
ATOM 3407 N N . ASP A 1 430 ? 9.283 -7.092 -11.463 1.00 95.62 430 ASP A N 1
ATOM 3408 C CA . ASP A 1 430 ? 10.639 -7.482 -11.075 1.00 95.62 430 ASP A CA 1
ATOM 3409 C C . ASP A 1 430 ? 10.665 -7.936 -9.599 1.00 95.62 430 ASP A C 1
ATOM 3411 O O . ASP A 1 430 ? 9.623 -8.240 -9.010 1.00 95.62 430 ASP A O 1
ATOM 3415 N N . LEU A 1 431 ? 11.851 -8.073 -9.007 1.00 97.50 431 LEU A N 1
ATOM 3416 C CA . LEU A 1 431 ? 12.030 -8.450 -7.603 1.00 97.50 431 LEU A CA 1
ATOM 3417 C C . LEU A 1 431 ? 12.667 -7.308 -6.788 1.00 97.50 431 LEU A C 1
ATOM 3419 O O . LEU A 1 431 ? 13.343 -7.556 -5.793 1.00 97.50 431 LEU A O 1
ATOM 3423 N N . ASP A 1 432 ? 12.452 -6.044 -7.182 1.00 95.50 432 ASP A N 1
ATOM 3424 C CA . ASP A 1 432 ? 12.992 -4.851 -6.503 1.00 95.50 432 ASP A CA 1
ATOM 3425 C C . ASP A 1 432 ? 12.100 -4.309 -5.359 1.00 95.50 432 ASP A C 1
ATOM 3427 O O . ASP A 1 432 ? 12.433 -3.322 -4.679 1.00 95.50 432 ASP A O 1
ATOM 3431 N N . GLY A 1 433 ? 10.989 -5.010 -5.117 1.00 95.38 433 GLY A N 1
ATOM 3432 C CA . GLY A 1 433 ? 9.988 -4.735 -4.088 1.00 95.38 433 GLY A CA 1
ATOM 3433 C C . GLY A 1 433 ? 8.544 -4.950 -4.534 1.00 95.38 433 GLY A C 1
ATOM 3434 O O . GLY A 1 433 ? 7.629 -4.592 -3.794 1.00 95.38 433 GLY A O 1
ATOM 3435 N N . ASP A 1 434 ? 8.333 -5.497 -5.732 1.00 96.94 434 ASP A N 1
ATOM 3436 C CA . ASP A 1 434 ? 7.005 -5.810 -6.244 1.00 96.94 434 ASP A CA 1
ATOM 3437 C C . ASP A 1 434 ? 6.260 -6.821 -5.357 1.00 96.94 434 ASP A C 1
ATOM 3439 O O . ASP A 1 434 ? 6.809 -7.827 -4.893 1.00 96.94 434 ASP A O 1
ATOM 3443 N N . ILE A 1 435 ? 4.971 -6.539 -5.154 1.00 97.44 435 ILE A N 1
ATOM 3444 C CA . ILE A 1 435 ? 4.037 -7.378 -4.404 1.00 97.44 435 ILE A CA 1
ATOM 3445 C C . ILE A 1 435 ? 3.139 -8.123 -5.390 1.00 97.44 435 ILE A C 1
ATOM 3447 O O . ILE A 1 435 ? 2.456 -7.510 -6.215 1.00 97.44 435 ILE A O 1
ATOM 3451 N N . TYR A 1 436 ? 3.096 -9.443 -5.264 1.00 98.31 436 TYR A N 1
ATOM 3452 C CA . TYR A 1 436 ? 2.322 -10.325 -6.127 1.00 98.31 436 TYR A CA 1
ATOM 3453 C C . TYR A 1 436 ? 1.110 -10.862 -5.381 1.00 98.31 436 TYR A C 1
ATOM 3455 O O . TYR A 1 436 ? 1.198 -11.248 -4.217 1.00 98.31 436 TYR A O 1
ATOM 3463 N N . THR A 1 437 ? -0.026 -10.900 -6.070 1.00 98.25 437 THR A N 1
ATOM 3464 C CA . THR A 1 437 ? -1.252 -11.538 -5.584 1.00 98.25 437 THR A CA 1
ATOM 3465 C C . THR A 1 437 ? -1.258 -12.986 -6.050 1.00 98.25 437 THR A C 1
ATOM 3467 O O . THR A 1 437 ? -1.181 -13.224 -7.252 1.00 98.25 437 THR A O 1
ATOM 3470 N N . CYS A 1 438 ? -1.362 -13.932 -5.119 1.00 98.50 438 CYS A N 1
ATOM 3471 C CA . CYS A 1 438 ? -1.532 -15.359 -5.377 1.00 98.50 438 CYS A CA 1
ATOM 3472 C C . CYS A 1 438 ? -2.923 -15.792 -4.899 1.00 98.50 438 CYS A C 1
ATOM 3474 O O . CYS A 1 438 ? -3.276 -15.547 -3.746 1.00 98.50 438 CYS A O 1
ATOM 3476 N N . ILE A 1 439 ? -3.713 -16.407 -5.779 1.00 98.56 439 ILE A N 1
ATOM 3477 C CA . ILE A 1 439 ? -5.082 -16.873 -5.520 1.00 98.56 439 ILE A CA 1
ATOM 3478 C C . ILE A 1 439 ? -5.138 -18.368 -5.827 1.00 98.56 439 ILE A C 1
ATOM 3480 O O . ILE A 1 439 ? -4.887 -18.770 -6.961 1.00 98.56 439 ILE A O 1
ATOM 3484 N N . TRP A 1 440 ? -5.487 -19.191 -4.842 1.00 98.12 440 TRP A N 1
ATOM 3485 C CA . TRP A 1 440 ? -5.646 -20.645 -4.998 1.00 98.12 440 TRP A CA 1
ATOM 3486 C C . TRP A 1 440 ? -7.086 -21.113 -4.746 1.00 98.12 440 TRP A C 1
ATOM 3488 O O . TRP A 1 440 ? -7.345 -22.305 -4.594 1.00 98.12 440 TRP A O 1
ATOM 3498 N N . ASP A 1 441 ? -8.048 -20.185 -4.737 1.00 98.12 441 ASP A N 1
ATOM 3499 C CA . ASP A 1 441 ? -9.466 -20.523 -4.848 1.00 98.12 441 ASP A CA 1
ATOM 3500 C C . ASP A 1 441 ? -9.719 -21.212 -6.194 1.00 98.12 441 ASP A C 1
ATOM 3502 O O . ASP A 1 441 ? -9.676 -20.575 -7.248 1.00 98.12 441 ASP A O 1
ATOM 3506 N N . ALA A 1 442 ? -10.029 -22.508 -6.157 1.00 97.56 442 ALA A N 1
ATOM 3507 C CA . ALA A 1 442 ? -10.241 -23.326 -7.347 1.00 97.56 442 ALA A CA 1
ATOM 3508 C C . ALA A 1 442 ? -11.291 -22.751 -8.318 1.00 97.56 442 ALA A C 1
ATOM 3510 O O . ALA A 1 442 ? -11.204 -23.007 -9.515 1.00 97.56 442 ALA A O 1
ATOM 3511 N N . LYS A 1 443 ? -12.264 -21.960 -7.837 1.00 97.69 443 LYS A N 1
ATOM 3512 C CA . LYS A 1 443 ? -13.278 -21.325 -8.698 1.00 97.69 443 LYS A CA 1
ATOM 3513 C C . LYS A 1 443 ? -12.785 -20.042 -9.372 1.00 97.69 443 LYS A C 1
ATOM 3515 O O . LYS A 1 443 ? -13.422 -19.583 -10.316 1.00 97.69 443 LYS A O 1
ATOM 3520 N N . LEU A 1 444 ? -11.696 -19.449 -8.884 1.00 98.00 444 LEU A N 1
ATOM 3521 C CA . LEU A 1 444 ? -11.087 -18.230 -9.424 1.00 98.00 444 LEU A CA 1
ATOM 3522 C C . LEU A 1 444 ? -9.808 -18.499 -10.224 1.00 98.00 444 LEU A C 1
ATOM 3524 O O . LEU A 1 444 ? -9.318 -17.581 -10.877 1.00 98.00 444 LEU A O 1
ATOM 3528 N N . VAL A 1 445 ? -9.265 -19.719 -10.190 1.00 98.12 445 VAL A N 1
ATOM 3529 C CA . VAL A 1 445 ? -8.103 -20.112 -10.999 1.00 98.12 445 VAL A CA 1
ATOM 3530 C C . VAL A 1 445 ? -8.556 -20.426 -12.431 1.00 98.12 445 VAL A C 1
ATOM 3532 O O . VAL A 1 445 ? -9.297 -21.389 -12.630 1.00 98.12 445 VAL A O 1
ATOM 3535 N N . PRO A 1 446 ? -8.119 -19.662 -13.451 1.00 97.06 446 PRO A N 1
ATOM 3536 C CA . PRO A 1 446 ? -8.536 -19.913 -14.825 1.00 97.06 446 PRO A CA 1
ATOM 3537 C C . PRO A 1 446 ? -8.018 -21.241 -15.389 1.00 97.06 446 PRO A C 1
ATOM 3539 O O . PRO A 1 446 ? -6.909 -21.692 -15.095 1.00 97.06 446 PRO A O 1
ATOM 3542 N N . GLU A 1 447 ? -8.798 -21.851 -16.280 1.00 95.19 447 GLU A N 1
ATOM 3543 C CA . GLU A 1 447 ? -8.369 -23.051 -17.010 1.00 95.19 447 GLU A CA 1
ATOM 3544 C C . GLU A 1 447 ? -7.412 -22.723 -18.158 1.00 95.19 447 GLU A C 1
ATOM 3546 O O . GLU A 1 447 ? -6.535 -23.522 -18.482 1.00 95.19 447 GLU A O 1
ATOM 3551 N N . THR A 1 448 ? -7.561 -21.536 -18.747 1.00 92.25 448 THR A N 1
ATOM 3552 C CA . THR A 1 448 ? -6.774 -21.079 -19.895 1.00 92.25 448 THR A CA 1
ATOM 3553 C C . THR A 1 448 ? -5.925 -19.869 -19.534 1.00 92.25 448 THR A C 1
ATOM 3555 O O . THR A 1 448 ? -6.262 -19.094 -18.639 1.00 92.25 448 THR A O 1
ATOM 3558 N N . MET A 1 449 ? -4.816 -19.698 -20.251 1.00 92.81 449 MET A N 1
ATOM 3559 C CA . MET A 1 449 ? -3.945 -18.532 -20.140 1.00 92.81 449 MET A CA 1
ATOM 3560 C C . MET A 1 449 ? -3.859 -17.813 -21.479 1.00 92.81 449 MET A C 1
ATOM 3562 O O . MET A 1 449 ? -3.967 -18.425 -22.541 1.00 92.81 449 MET A O 1
ATOM 3566 N N . TYR A 1 450 ? -3.630 -16.508 -21.411 1.00 95.81 450 TYR A N 1
ATOM 3567 C CA . TYR A 1 450 ? -3.256 -15.706 -22.566 1.00 95.81 450 TYR A CA 1
ATOM 3568 C C . TYR A 1 450 ? -1.731 -15.545 -22.609 1.00 95.81 450 TYR A C 1
ATOM 3570 O O . TYR A 1 450 ? -1.062 -15.645 -21.575 1.00 95.81 450 TYR A O 1
ATOM 3578 N N . GLU A 1 451 ? -1.171 -15.290 -23.789 1.00 95.62 451 GLU A N 1
ATOM 3579 C CA . GLU A 1 451 ? 0.265 -15.032 -23.920 1.00 95.62 451 GLU A CA 1
ATOM 3580 C C . GLU A 1 451 ? 0.627 -13.726 -23.184 1.00 95.62 451 GLU A C 1
ATOM 3582 O O . GLU A 1 451 ? -0.087 -12.728 -23.341 1.00 95.62 451 GLU A O 1
ATOM 3587 N N . PRO A 1 452 ? 1.674 -13.697 -22.339 1.00 94.81 452 PRO A N 1
ATOM 3588 C CA . PRO A 1 452 ? 2.075 -12.482 -21.640 1.00 94.81 452 PRO A CA 1
ATOM 3589 C C . PRO A 1 452 ? 2.565 -11.418 -22.628 1.00 94.81 452 PRO A C 1
ATOM 3591 O O . PRO A 1 452 ? 3.261 -11.720 -23.597 1.00 94.81 452 PRO A O 1
ATOM 3594 N N . MET A 1 453 ? 2.241 -10.150 -22.360 1.00 95.50 453 MET A N 1
ATOM 3595 C CA . MET A 1 453 ? 2.692 -9.032 -23.194 1.00 95.50 453 MET A CA 1
ATOM 3596 C C . MET A 1 453 ? 4.222 -8.909 -23.156 1.00 95.50 453 MET A C 1
ATOM 3598 O O . MET A 1 453 ? 4.865 -9.286 -22.172 1.00 95.50 453 MET A O 1
ATOM 3602 N N . ASP A 1 454 ? 4.826 -8.365 -24.209 1.00 93.69 454 ASP A N 1
ATOM 3603 C CA . ASP A 1 454 ? 6.216 -7.919 -24.153 1.00 93.69 454 ASP A CA 1
ATOM 3604 C C . ASP A 1 454 ? 6.311 -6.616 -23.340 1.00 93.69 454 ASP A C 1
ATOM 3606 O O . ASP A 1 454 ? 5.726 -5.596 -23.701 1.00 93.69 454 ASP A O 1
ATOM 3610 N N . TYR A 1 455 ? 7.044 -6.673 -22.227 1.00 92.81 455 TYR A N 1
ATOM 3611 C CA . TYR A 1 455 ? 7.269 -5.547 -21.315 1.00 92.81 455 TYR A CA 1
ATOM 3612 C C . TYR A 1 455 ? 8.627 -4.874 -21.544 1.00 92.81 455 TYR A C 1
ATOM 3614 O O . TYR A 1 455 ? 9.123 -4.156 -20.677 1.00 92.81 455 TYR A O 1
ATOM 3622 N N . THR A 1 456 ? 9.261 -5.115 -22.691 1.00 90.12 456 THR A N 1
ATOM 3623 C CA . THR A 1 456 ? 10.541 -4.496 -23.027 1.00 90.12 456 THR A CA 1
ATOM 3624 C C . THR A 1 456 ? 10.396 -2.978 -23.093 1.00 90.12 456 THR A C 1
ATOM 3626 O O . THR A 1 456 ? 9.678 -2.425 -23.930 1.00 90.12 456 THR A O 1
ATOM 3629 N N . ALA A 1 457 ? 11.124 -2.291 -22.212 1.00 86.62 457 ALA A N 1
ATOM 3630 C CA . ALA A 1 457 ? 11.120 -0.839 -22.152 1.00 86.62 457 ALA A CA 1
ATOM 3631 C C . ALA A 1 457 ? 11.605 -0.219 -23.481 1.00 86.62 457 ALA A C 1
ATOM 3633 O O . ALA A 1 457 ? 12.537 -0.729 -24.118 1.00 86.62 457 ALA A O 1
ATOM 3634 N N . PRO A 1 458 ? 11.037 0.927 -23.899 1.00 88.81 458 PRO A N 1
ATOM 3635 C CA . PRO A 1 458 ? 11.470 1.614 -25.105 1.00 88.81 458 PRO A CA 1
ATOM 3636 C C . PRO A 1 458 ? 12.907 2.116 -24.947 1.00 88.81 458 PRO A C 1
ATOM 3638 O O . PRO A 1 458 ? 13.368 2.430 -23.844 1.00 88.81 458 PRO A O 1
ATOM 3641 N N . LYS A 1 459 ? 13.612 2.262 -26.076 1.00 89.38 459 LYS A N 1
ATOM 3642 C CA . LYS A 1 459 ? 14.959 2.842 -26.079 1.00 89.38 459 LYS A CA 1
ATOM 3643 C C . LYS A 1 459 ? 14.914 4.247 -25.452 1.00 89.38 459 LYS A C 1
ATOM 3645 O O . LYS A 1 459 ? 14.163 5.093 -25.940 1.00 89.38 459 LYS A O 1
ATOM 3650 N N . PRO A 1 460 ? 15.686 4.502 -24.383 1.00 89.88 460 PRO A N 1
ATOM 3651 C CA . PRO A 1 460 ? 15.629 5.764 -23.664 1.00 89.88 460 PRO A CA 1
ATOM 3652 C C . PRO A 1 460 ? 16.324 6.885 -24.440 1.00 89.88 460 PRO A C 1
ATOM 3654 O O . PRO A 1 460 ? 17.270 6.646 -25.195 1.00 89.88 460 PRO A O 1
ATOM 3657 N N . ASN A 1 461 ? 15.898 8.122 -24.189 1.00 86.69 461 ASN A N 1
ATOM 3658 C CA . ASN A 1 461 ? 16.569 9.303 -24.723 1.00 86.69 461 ASN A CA 1
ATOM 3659 C C . ASN A 1 461 ? 17.887 9.529 -23.973 1.00 86.69 461 ASN A C 1
ATOM 3661 O O . ASN A 1 461 ? 17.880 9.768 -22.762 1.00 86.69 461 ASN A O 1
ATOM 3665 N N . ARG A 1 462 ? 19.009 9.457 -24.696 1.00 90.25 462 ARG A N 1
ATOM 3666 C CA . ARG A 1 462 ? 20.350 9.675 -24.143 1.00 90.25 462 ARG A CA 1
ATOM 3667 C C . ARG A 1 462 ? 20.807 11.116 -24.353 1.00 90.25 462 ARG A C 1
ATOM 3669 O O . ARG A 1 462 ? 20.638 11.684 -25.429 1.00 90.25 462 ARG A O 1
ATOM 3676 N N . LYS A 1 463 ? 21.414 11.684 -23.320 1.00 90.88 463 LYS A N 1
ATOM 3677 C CA . LYS A 1 463 ? 22.091 12.971 -23.289 1.00 90.88 463 LYS A CA 1
ATOM 3678 C C . LYS A 1 463 ? 23.366 12.822 -22.443 1.00 90.88 463 LYS A C 1
ATOM 3680 O O . LYS A 1 463 ? 23.249 12.669 -21.227 1.00 90.88 463 LYS A O 1
ATOM 3685 N N . PRO A 1 464 ? 24.568 12.884 -23.042 1.00 88.69 464 PRO A N 1
ATOM 3686 C CA . PRO A 1 464 ? 25.803 12.902 -22.264 1.00 88.69 464 PRO A CA 1
ATOM 3687 C C . PRO A 1 464 ? 25.859 14.167 -21.397 1.00 88.69 464 PRO A C 1
ATOM 3689 O O . PRO A 1 464 ? 25.357 15.216 -21.807 1.00 88.69 464 PRO A O 1
ATOM 3692 N N . ASN A 1 465 ? 26.490 14.070 -20.225 1.00 88.81 465 ASN A N 1
ATOM 3693 C CA . ASN A 1 465 ? 26.652 15.175 -19.272 1.00 88.81 465 ASN A CA 1
ATOM 3694 C C . ASN A 1 465 ? 25.310 15.817 -18.876 1.00 88.81 465 ASN A C 1
ATOM 3696 O O . ASN A 1 465 ? 25.033 16.982 -19.177 1.00 88.81 465 ASN A O 1
ATOM 3700 N N . VAL A 1 466 ? 24.449 15.036 -18.220 1.00 93.00 466 VAL A N 1
ATOM 3701 C CA . VAL A 1 466 ? 23.158 15.518 -17.711 1.00 93.00 466 VAL A CA 1
ATOM 3702 C C . VAL A 1 466 ? 23.378 16.629 -16.679 1.00 93.00 466 VAL A C 1
ATOM 3704 O O . VAL A 1 466 ? 24.064 16.434 -15.679 1.00 93.00 466 VAL A O 1
ATOM 3707 N N . SER A 1 467 ? 22.763 17.794 -16.899 1.00 93.44 467 SER A N 1
ATOM 3708 C CA . SER A 1 467 ? 22.809 18.921 -15.961 1.00 93.44 467 SER A CA 1
ATOM 3709 C C . SER A 1 467 ? 21.580 18.964 -15.048 1.00 93.44 467 SER A C 1
ATOM 3711 O O . SER A 1 467 ? 20.517 18.421 -15.356 1.00 93.44 467 SER A O 1
ATOM 3713 N N . VAL A 1 468 ? 21.675 19.701 -13.940 1.00 92.50 468 VAL A N 1
ATOM 3714 C CA . VAL A 1 468 ? 20.523 19.962 -13.059 1.00 92.50 468 VAL A CA 1
ATOM 3715 C C . VAL A 1 468 ? 19.414 20.725 -13.798 1.00 92.50 468 VAL A C 1
ATOM 3717 O O . VAL A 1 468 ? 18.232 20.515 -13.531 1.00 92.50 468 VAL A O 1
ATOM 3720 N N . GLU A 1 469 ? 19.757 21.586 -14.759 1.00 94.31 469 GLU A N 1
ATOM 3721 C CA . GLU A 1 469 ? 18.761 22.278 -15.581 1.00 94.31 469 GLU A CA 1
ATOM 3722 C C . GLU A 1 469 ? 17.953 21.295 -16.442 1.00 94.31 469 GLU A C 1
ATOM 3724 O O . GLU A 1 469 ? 16.739 21.450 -16.579 1.00 94.31 469 GLU A O 1
ATOM 3729 N N . ASP A 1 470 ? 18.591 20.239 -16.957 1.00 93.94 470 ASP A N 1
ATOM 3730 C CA . ASP A 1 470 ? 17.902 19.172 -17.690 1.00 93.94 470 ASP A CA 1
ATOM 3731 C C . ASP A 1 470 ? 16.920 18.421 -16.799 1.00 93.94 470 ASP A C 1
ATOM 3733 O O . ASP A 1 470 ? 15.806 18.126 -17.227 1.00 93.94 470 ASP A O 1
ATOM 3737 N N . VAL A 1 471 ? 17.295 18.170 -15.543 1.00 93.69 471 VAL A N 1
ATOM 3738 C CA . VAL A 1 471 ? 16.407 17.559 -14.546 1.00 93.69 471 VAL A CA 1
ATOM 3739 C C . VAL A 1 471 ? 15.190 18.451 -14.274 1.00 93.69 471 VAL A C 1
ATOM 3741 O O . VAL A 1 471 ? 14.063 17.955 -14.232 1.00 93.69 471 VAL A O 1
ATOM 3744 N N . LYS A 1 472 ? 15.381 19.774 -14.160 1.00 94.38 472 LYS A N 1
ATOM 3745 C CA . LYS A 1 472 ? 14.281 20.746 -14.008 1.00 94.38 472 LYS A CA 1
ATOM 3746 C C . LYS A 1 472 ? 13.361 20.758 -15.236 1.00 94.38 472 LYS A C 1
ATOM 3748 O O . LYS A 1 472 ? 12.141 20.733 -15.084 1.00 94.38 472 LYS A O 1
ATOM 3753 N N . LYS A 1 473 ? 13.924 20.751 -16.452 1.00 92.38 473 LYS A N 1
ATOM 3754 C CA . LYS A 1 473 ? 13.154 20.658 -17.709 1.00 92.38 473 LYS A CA 1
ATOM 3755 C C . LYS A 1 473 ? 12.378 19.346 -17.786 1.00 92.38 473 LYS A C 1
ATOM 3757 O O . LYS A 1 473 ? 11.206 19.347 -18.155 1.00 92.38 473 LYS A O 1
ATOM 3762 N N . PHE A 1 474 ? 13.011 18.241 -17.398 1.00 92.19 474 PHE A N 1
ATOM 3763 C CA . PHE A 1 474 ? 12.387 16.924 -17.360 1.00 92.19 474 PHE A CA 1
ATOM 3764 C C . PHE A 1 474 ? 11.211 16.876 -16.386 1.00 92.19 474 PHE A C 1
ATOM 3766 O O . PHE A 1 474 ? 10.170 16.336 -16.745 1.00 92.19 474 PHE A O 1
ATOM 3773 N N . PHE A 1 475 ? 11.335 17.488 -15.205 1.00 92.12 475 PHE A N 1
ATOM 3774 C CA . PHE A 1 475 ? 10.235 17.595 -14.246 1.00 92.12 475 PHE A CA 1
ATOM 3775 C C . PHE A 1 475 ? 9.006 18.253 -14.883 1.00 92.12 475 PHE A C 1
ATOM 3777 O O . PHE A 1 475 ? 7.927 17.673 -14.871 1.00 92.12 475 PHE A O 1
ATOM 3784 N N . VAL A 1 476 ? 9.172 19.413 -15.526 1.00 89.81 476 VAL A N 1
ATOM 3785 C CA . VAL A 1 476 ? 8.065 20.116 -16.201 1.00 89.81 476 VAL A CA 1
ATOM 3786 C C . VAL A 1 476 ? 7.508 19.297 -17.368 1.00 89.81 476 VAL A C 1
ATOM 3788 O O . VAL A 1 476 ? 6.293 19.164 -17.502 1.00 89.81 476 VAL A O 1
ATOM 3791 N N . ASN A 1 477 ? 8.378 18.683 -18.175 1.00 88.94 477 ASN A N 1
ATOM 3792 C CA . ASN A 1 477 ? 7.967 17.793 -19.261 1.00 88.94 477 ASN A CA 1
ATOM 3793 C C . ASN A 1 477 ? 7.151 16.592 -18.752 1.00 88.94 477 ASN A C 1
ATOM 3795 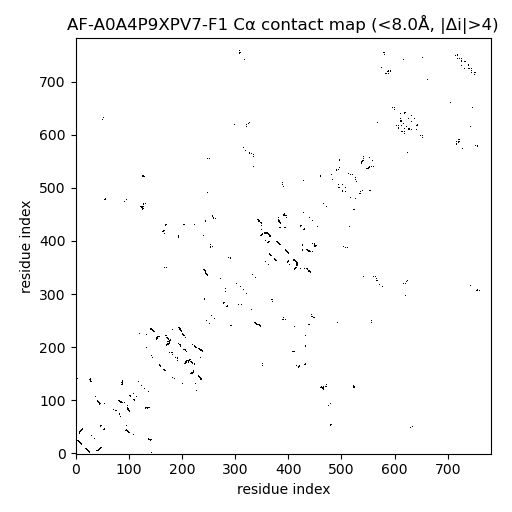O O . ASN A 1 477 ? 6.198 16.168 -19.408 1.00 88.94 477 ASN A O 1
ATOM 3799 N N . TYR A 1 478 ? 7.499 16.059 -17.580 1.00 89.62 478 TYR A N 1
ATOM 3800 C CA . TYR A 1 478 ? 6.758 14.978 -16.948 1.00 89.62 478 TYR A CA 1
ATOM 3801 C C . TYR A 1 478 ? 5.340 15.413 -16.569 1.00 89.62 478 TYR A C 1
ATOM 3803 O O . TYR A 1 478 ? 4.397 14.699 -16.891 1.00 89.62 478 TYR A O 1
ATOM 3811 N N . ILE A 1 479 ? 5.168 16.598 -15.969 1.00 85.12 479 ILE A N 1
ATOM 3812 C CA . ILE A 1 479 ? 3.843 17.128 -15.590 1.00 85.12 479 ILE A CA 1
ATOM 3813 C C . ILE A 1 479 ? 2.888 17.171 -16.790 1.00 85.12 479 ILE A C 1
ATOM 3815 O O . ILE A 1 479 ? 1.729 16.783 -16.672 1.00 85.12 479 ILE A O 1
ATOM 3819 N N . VAL A 1 480 ? 3.378 17.603 -17.954 1.00 82.69 480 VAL A N 1
ATOM 3820 C CA . VAL A 1 480 ? 2.569 17.715 -19.181 1.00 82.69 480 VAL A CA 1
ATOM 3821 C C . VAL A 1 480 ? 2.197 16.356 -19.754 1.00 82.69 480 VAL A C 1
ATOM 3823 O O . VAL A 1 480 ? 1.084 16.157 -20.228 1.00 82.69 480 VAL A O 1
ATOM 3826 N N . ASN A 1 481 ? 3.143 15.422 -19.742 1.00 85.88 481 ASN A N 1
ATOM 3827 C CA . ASN A 1 481 ? 3.008 14.167 -20.474 1.00 85.88 481 ASN A CA 1
ATOM 3828 C C . ASN A 1 481 ? 2.605 12.979 -19.591 1.00 85.88 481 ASN A C 1
ATOM 3830 O O . ASN A 1 481 ? 2.455 11.868 -20.100 1.00 85.88 481 ASN A O 1
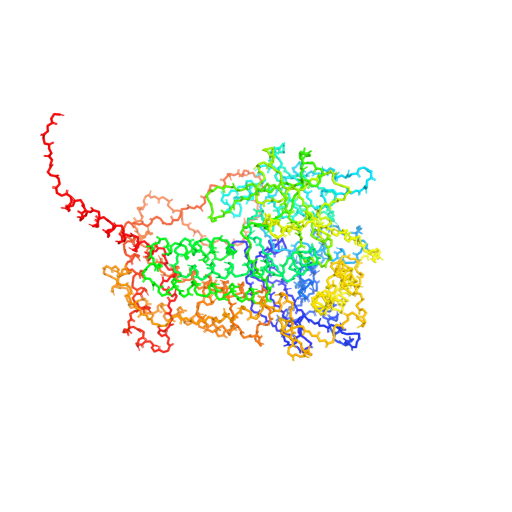ATOM 3834 N N . ASN A 1 482 ? 2.418 13.182 -18.285 1.00 86.38 482 ASN A N 1
ATOM 3835 C CA . ASN A 1 482 ? 1.956 12.139 -17.377 1.00 86.38 482 ASN A CA 1
ATOM 3836 C C . ASN A 1 482 ? 0.480 11.810 -17.640 1.00 86.38 482 ASN A C 1
ATOM 3838 O O . ASN A 1 482 ? -0.433 12.472 -17.148 1.00 86.38 482 ASN A O 1
ATOM 3842 N N . ASN A 1 483 ? 0.248 10.743 -18.397 1.00 87.44 483 ASN A N 1
ATOM 3843 C CA . ASN A 1 483 ? -1.081 10.267 -18.763 1.00 87.44 483 ASN A CA 1
ATOM 3844 C C . ASN A 1 483 ? -1.414 8.881 -18.200 1.00 87.44 483 ASN A C 1
ATOM 3846 O O . ASN A 1 483 ? -2.435 8.316 -18.591 1.00 87.44 483 ASN A O 1
ATOM 3850 N N . LEU A 1 484 ? -0.615 8.355 -17.265 1.00 90.31 484 LEU A N 1
ATOM 3851 C CA . LEU A 1 484 ? -0.785 7.012 -16.702 1.00 90.31 484 LEU A CA 1
ATOM 3852 C C . LEU A 1 484 ? -2.219 6.781 -16.193 1.00 90.31 484 LEU A C 1
ATOM 3854 O O . LEU A 1 484 ? -2.903 5.864 -16.637 1.00 90.31 484 LEU A O 1
ATOM 3858 N N . GLY A 1 485 ? -2.723 7.685 -15.345 1.00 89.31 485 GLY A N 1
ATOM 3859 C CA . GLY A 1 485 ? -4.088 7.593 -14.811 1.00 89.31 485 GLY A CA 1
ATOM 3860 C C . GLY A 1 485 ? -5.193 7.850 -15.845 1.00 89.31 485 GLY A C 1
ATOM 3861 O O . GLY A 1 485 ? -6.330 7.418 -15.659 1.00 89.31 485 GLY A O 1
ATOM 3862 N N . ILE A 1 486 ? -4.896 8.545 -16.949 1.00 91.31 486 ILE A N 1
ATOM 3863 C CA . ILE A 1 486 ? -5.853 8.741 -18.052 1.00 91.31 486 ILE A CA 1
ATOM 3864 C C . ILE A 1 486 ? -5.967 7.450 -18.866 1.00 91.31 486 ILE A C 1
ATOM 3866 O O . ILE A 1 486 ? -7.079 7.039 -19.195 1.00 91.31 486 ILE A O 1
ATOM 3870 N N . ILE A 1 487 ? -4.830 6.810 -19.156 1.00 95.69 487 ILE A N 1
ATOM 3871 C CA . ILE A 1 487 ? -4.754 5.525 -19.858 1.00 95.69 487 ILE A CA 1
ATOM 3872 C C . ILE A 1 487 ? -5.470 4.442 -19.050 1.00 95.69 487 ILE A C 1
ATOM 3874 O O . ILE A 1 487 ? -6.317 3.753 -19.608 1.00 95.69 487 ILE A O 1
ATOM 3878 N N . ASP A 1 488 ? -5.199 4.344 -17.747 1.00 94.44 488 ASP A N 1
ATOM 3879 C CA . ASP A 1 488 ? -5.830 3.352 -16.868 1.00 94.44 488 ASP A CA 1
ATOM 3880 C C . ASP A 1 488 ? -7.363 3.512 -16.815 1.00 94.44 488 ASP A C 1
ATOM 3882 O O . ASP A 1 488 ? -8.119 2.575 -17.078 1.00 94.44 488 ASP A O 1
ATOM 3886 N N . ASN A 1 489 ? -7.848 4.744 -16.618 1.00 94.56 489 ASN A N 1
ATOM 3887 C CA . ASN A 1 489 ? -9.283 5.040 -16.662 1.00 94.56 489 ASN A CA 1
ATOM 3888 C C . ASN A 1 489 ? -9.919 4.725 -18.024 1.00 94.56 489 ASN A C 1
ATOM 3890 O O . ASN A 1 489 ? -11.074 4.304 -18.091 1.00 94.56 489 ASN A O 1
ATOM 3894 N N . ALA A 1 490 ? -9.198 4.981 -19.117 1.00 96.62 490 ALA A N 1
ATOM 3895 C CA . ALA A 1 490 ? -9.677 4.672 -20.454 1.00 96.62 490 ALA A CA 1
ATOM 3896 C C . ALA A 1 490 ? -9.735 3.165 -20.704 1.00 96.62 490 ALA A C 1
ATOM 3898 O O . ALA A 1 490 ? -10.698 2.698 -21.307 1.00 96.62 490 ALA A O 1
ATOM 3899 N N . HIS A 1 491 ? -8.739 2.421 -20.221 1.00 97.75 491 HIS A N 1
ATOM 3900 C CA . HIS A 1 491 ? -8.711 0.966 -20.286 1.00 97.75 491 HIS A CA 1
ATOM 3901 C C . HIS A 1 491 ? -9.922 0.378 -19.564 1.00 97.75 491 HIS A C 1
ATOM 3903 O O . HIS A 1 491 ? -10.672 -0.379 -20.171 1.00 97.75 491 HIS A O 1
ATOM 3909 N N . LEU A 1 492 ? -10.167 0.809 -18.323 1.00 96.44 492 LEU A N 1
ATOM 3910 C CA . LEU A 1 492 ? -11.316 0.379 -17.527 1.00 96.44 492 LEU A CA 1
ATOM 3911 C C . LEU A 1 492 ? -12.652 0.667 -18.231 1.00 96.44 492 LEU A C 1
ATOM 3913 O O . LEU A 1 492 ? -13.500 -0.213 -18.325 1.00 96.44 492 LEU A O 1
ATOM 3917 N N . ALA A 1 493 ? -12.832 1.871 -18.781 1.00 97.12 493 ALA A N 1
ATOM 3918 C CA . ALA A 1 493 ? -14.070 2.232 -19.471 1.00 97.12 493 ALA A CA 1
ATOM 3919 C C . ALA A 1 493 ? -14.295 1.439 -20.771 1.00 97.12 493 ALA A C 1
ATOM 3921 O O . ALA A 1 493 ? -15.429 1.062 -21.060 1.00 97.12 493 ALA A O 1
ATOM 3922 N N . TRP A 1 494 ? -13.245 1.188 -21.563 1.00 97.56 494 TRP A N 1
ATOM 3923 C CA . TRP A 1 494 ? -13.373 0.390 -22.787 1.00 97.56 494 TRP A CA 1
ATOM 3924 C C . TRP A 1 494 ? -13.543 -1.098 -22.508 1.00 97.56 494 TRP A C 1
ATOM 3926 O O . TRP A 1 494 ? -14.327 -1.738 -23.202 1.00 97.56 494 TRP A O 1
ATOM 3936 N N . ALA A 1 495 ? -12.838 -1.631 -21.510 1.00 97.06 495 ALA A N 1
ATOM 3937 C CA . ALA A 1 495 ? -12.967 -3.022 -21.100 1.00 97.06 495 ALA A CA 1
ATOM 3938 C C . ALA A 1 495 ? -14.377 -3.325 -20.572 1.00 97.06 495 ALA A C 1
ATOM 3940 O O . ALA A 1 495 ? -14.871 -4.428 -20.768 1.00 97.06 495 ALA A O 1
ATOM 3941 N N . ASP A 1 496 ? -15.036 -2.338 -19.964 1.00 96.88 496 ASP A N 1
ATOM 3942 C CA . ASP A 1 496 ? -16.437 -2.435 -19.560 1.00 96.88 496 ASP A CA 1
ATOM 3943 C C . ASP A 1 496 ? -17.412 -2.333 -20.748 1.00 96.88 496 ASP A C 1
ATOM 3945 O O . ASP A 1 496 ? -18.349 -3.117 -20.867 1.00 96.88 496 ASP A O 1
ATOM 3949 N N . GLN A 1 497 ? -17.180 -1.374 -21.653 1.00 95.00 497 GLN A N 1
ATOM 3950 C CA . GLN A 1 497 ? -18.121 -1.046 -22.729 1.00 95.00 497 GLN A CA 1
ATOM 3951 C C . GLN A 1 497 ? -18.119 -2.055 -23.891 1.00 95.00 497 GLN A C 1
ATOM 3953 O O . GLN A 1 497 ? -19.110 -2.180 -24.613 1.00 95.00 497 GLN A O 1
ATOM 3958 N N . LEU A 1 498 ? -16.977 -2.687 -24.168 1.00 94.81 498 LEU A N 1
ATOM 3959 C CA . LEU A 1 498 ? -16.776 -3.506 -25.363 1.00 94.81 498 LEU A CA 1
ATOM 3960 C C . LEU A 1 498 ? -17.014 -4.983 -25.061 1.00 94.81 498 LEU A C 1
ATOM 3962 O O . LEU A 1 498 ? -16.555 -5.502 -24.053 1.00 94.81 498 LEU A O 1
ATOM 3966 N N . LYS A 1 499 ? -17.653 -5.691 -25.999 1.00 91.62 499 LYS A N 1
ATOM 3967 C CA . LYS A 1 499 ? -18.007 -7.111 -25.840 1.00 91.62 499 LYS A CA 1
ATOM 3968 C C . LYS A 1 499 ? -16.800 -8.027 -25.592 1.00 91.62 499 LYS A C 1
ATOM 3970 O O . LYS A 1 499 ? -16.898 -8.944 -24.788 1.00 91.62 499 LYS A O 1
ATOM 3975 N N . ASP A 1 500 ? -15.672 -7.767 -26.254 1.00 92.94 500 ASP A N 1
ATOM 3976 C CA . ASP A 1 500 ? -14.434 -8.547 -26.067 1.00 92.94 500 ASP A CA 1
ATOM 3977 C C . ASP A 1 500 ? -13.642 -8.117 -24.816 1.00 92.94 500 ASP A C 1
ATOM 3979 O O . ASP A 1 500 ? -12.559 -8.641 -24.548 1.00 92.94 500 ASP A O 1
ATOM 3983 N N . GLY A 1 501 ? -14.149 -7.130 -24.070 1.00 95.19 501 GLY A N 1
ATOM 3984 C CA . GLY A 1 501 ? -13.535 -6.576 -22.872 1.00 95.19 501 GLY A CA 1
ATOM 3985 C C . GLY A 1 501 ? -12.057 -6.243 -23.060 1.00 95.19 501 GLY A C 1
ATOM 3986 O O . GLY A 1 501 ? -11.660 -5.596 -24.032 1.00 95.19 501 GLY A O 1
ATOM 3987 N N . VAL A 1 502 ? -11.225 -6.737 -22.144 1.00 96.75 502 VAL A N 1
ATOM 3988 C CA . VAL A 1 502 ? -9.765 -6.533 -22.152 1.00 96.75 502 VAL A CA 1
ATOM 3989 C C . VAL A 1 502 ? -9.044 -7.168 -23.349 1.00 96.75 502 VAL A C 1
ATOM 3991 O O . VAL A 1 502 ? -7.930 -6.762 -23.666 1.00 96.75 502 VAL A O 1
ATOM 3994 N N . ARG A 1 503 ? -9.670 -8.119 -24.060 1.00 96.81 503 ARG A N 1
ATOM 3995 C CA . ARG A 1 503 ? -9.110 -8.715 -25.290 1.00 96.81 503 ARG A CA 1
ATOM 3996 C C . ARG A 1 503 ? -9.291 -7.816 -26.509 1.00 96.81 503 ARG A C 1
ATOM 3998 O O . ARG A 1 503 ? -8.696 -8.067 -27.555 1.00 96.81 503 ARG A O 1
ATOM 4005 N N . ASN A 1 504 ? -10.111 -6.770 -26.408 1.00 97.50 504 ASN A N 1
ATOM 4006 C CA . ASN A 1 504 ? -10.318 -5.860 -27.519 1.00 97.50 504 ASN A CA 1
ATOM 4007 C C . ASN A 1 504 ? -9.021 -5.117 -27.878 1.00 97.50 504 ASN A C 1
ATOM 4009 O O . ASN A 1 504 ? -8.309 -4.632 -26.999 1.00 97.50 504 ASN A O 1
ATOM 4013 N N . GLY A 1 505 ? -8.760 -4.918 -29.174 1.00 96.94 505 GLY A N 1
ATOM 4014 C CA . GLY A 1 505 ? -7.549 -4.237 -29.648 1.00 96.94 505 GLY A CA 1
ATOM 4015 C C . GLY A 1 505 ? -7.330 -2.829 -29.072 1.00 96.94 505 GLY A C 1
ATOM 4016 O O . GLY A 1 505 ? -6.187 -2.392 -28.953 1.00 96.94 505 GLY A O 1
ATOM 4017 N N . LYS A 1 506 ? -8.390 -2.113 -28.658 1.00 97.50 506 LYS A N 1
ATOM 4018 C CA . LYS A 1 506 ? -8.235 -0.845 -27.921 1.00 97.50 506 LYS A CA 1
ATOM 4019 C C . LYS A 1 506 ? -7.637 -1.052 -26.529 1.00 97.50 506 LYS A C 1
ATOM 4021 O O . LYS A 1 506 ? -6.767 -0.279 -26.143 1.00 97.50 506 LYS A O 1
ATOM 4026 N N . CYS A 1 507 ? -8.101 -2.061 -25.794 1.00 97.88 507 CYS A N 1
ATOM 4027 C CA . CYS A 1 507 ? -7.618 -2.387 -24.454 1.00 97.88 507 CYS A CA 1
ATOM 4028 C C . CYS A 1 507 ? -6.184 -2.915 -24.499 1.00 97.88 507 CYS A C 1
ATOM 4030 O O . CYS A 1 507 ? -5.347 -2.402 -23.765 1.00 97.88 507 CYS A O 1
ATOM 4032 N N . ILE A 1 508 ? -5.865 -3.801 -25.450 1.00 97.69 508 ILE A N 1
ATOM 4033 C CA . ILE A 1 508 ? -4.486 -4.256 -25.695 1.00 97.69 508 ILE A CA 1
ATOM 4034 C C . ILE A 1 508 ? -3.564 -3.061 -25.965 1.00 97.69 508 ILE A C 1
ATOM 4036 O O . ILE A 1 508 ? -2.538 -2.903 -25.307 1.00 97.69 508 ILE A O 1
ATOM 4040 N N . LYS A 1 509 ? -3.971 -2.136 -26.848 1.00 97.69 509 LYS A N 1
ATOM 4041 C CA . LYS A 1 509 ? -3.162 -0.942 -27.124 1.00 97.69 509 LYS A CA 1
ATOM 4042 C C . LYS A 1 509 ? -3.005 -0.030 -25.904 1.00 97.69 509 LYS A C 1
ATOM 4044 O O . LYS A 1 509 ? -1.975 0.622 -25.745 1.00 97.69 509 LYS A O 1
ATOM 4049 N N . LEU A 1 510 ? -4.025 0.052 -25.052 1.00 97.88 510 LEU A N 1
ATOM 4050 C CA . LEU A 1 510 ? -3.959 0.811 -23.805 1.00 97.88 510 LEU A CA 1
ATOM 4051 C C . LEU A 1 510 ? -3.047 0.143 -22.771 1.00 97.88 510 LEU A C 1
ATOM 4053 O O . LEU A 1 510 ? -2.342 0.870 -22.080 1.00 97.88 510 LEU A O 1
ATOM 4057 N N . ALA A 1 511 ? -2.992 -1.189 -22.710 1.00 97.31 511 ALA A N 1
ATOM 4058 C CA . ALA A 1 511 ? -2.044 -1.921 -21.870 1.00 97.31 511 ALA A CA 1
ATOM 4059 C C . ALA A 1 511 ? -0.585 -1.656 -22.298 1.00 97.31 511 ALA A C 1
ATOM 4061 O O . ALA A 1 511 ? 0.252 -1.331 -21.455 1.00 97.31 511 ALA A O 1
ATOM 4062 N N . GLU A 1 512 ? -0.298 -1.662 -23.606 1.00 96.50 512 GLU A N 1
ATOM 4063 C CA . GLU A 1 512 ? 1.018 -1.273 -24.144 1.00 96.50 512 GLU A CA 1
ATOM 4064 C C . GLU A 1 512 ? 1.382 0.173 -23.763 1.00 96.50 512 GLU A C 1
ATOM 4066 O O . GLU A 1 512 ? 2.474 0.453 -23.268 1.00 96.50 512 GLU A O 1
ATOM 4071 N N . LEU A 1 513 ? 0.451 1.118 -23.961 1.00 96.62 513 LEU A N 1
ATOM 4072 C CA . LEU A 1 513 ? 0.661 2.523 -23.596 1.00 96.62 513 LEU A CA 1
ATOM 4073 C C . LEU A 1 513 ? 0.835 2.710 -22.086 1.00 96.62 513 LEU A C 1
ATOM 4075 O O . LEU A 1 513 ? 1.590 3.587 -21.671 1.00 96.62 513 LEU A O 1
ATOM 4079 N N . HIS A 1 514 ? 0.152 1.906 -21.270 1.00 95.88 514 HIS A N 1
ATOM 4080 C CA . HIS A 1 514 ? 0.293 1.927 -19.821 1.00 95.88 514 HIS A CA 1
ATOM 4081 C C . HIS A 1 514 ? 1.705 1.500 -19.409 1.00 95.88 514 HIS A C 1
ATOM 4083 O O . HIS A 1 514 ? 2.341 2.208 -18.632 1.00 95.88 514 HIS A O 1
ATOM 4089 N N . SER A 1 515 ? 2.236 0.413 -19.981 1.00 94.94 515 SER A N 1
ATOM 4090 C CA . SER A 1 515 ? 3.628 -0.006 -19.760 1.00 94.94 515 SER A CA 1
ATOM 4091 C C . SER A 1 515 ? 4.621 1.102 -20.144 1.00 94.94 515 SER A C 1
ATOM 4093 O O . SER A 1 515 ? 5.465 1.478 -19.330 1.00 94.94 515 SER A O 1
ATOM 4095 N N . LEU A 1 516 ? 4.443 1.736 -21.311 1.00 93.94 516 LEU A N 1
ATOM 4096 C CA . LEU A 1 516 ? 5.261 2.887 -21.719 1.00 93.94 516 LEU A CA 1
ATOM 4097 C C . LEU A 1 516 ? 5.176 4.060 -20.725 1.00 93.94 516 LEU A C 1
ATOM 4099 O O . LEU A 1 516 ? 6.184 4.704 -20.437 1.00 93.94 516 LEU A O 1
ATOM 4103 N N . ALA A 1 517 ? 3.987 4.343 -20.187 1.00 93.25 517 ALA A N 1
ATOM 4104 C CA . ALA A 1 517 ? 3.774 5.419 -19.220 1.00 93.25 517 ALA A CA 1
ATOM 4105 C C . ALA A 1 517 ? 4.408 5.125 -17.848 1.00 93.25 517 ALA A C 1
ATOM 4107 O O . ALA A 1 517 ? 4.902 6.050 -17.202 1.00 93.25 517 ALA A O 1
ATOM 4108 N N . VAL A 1 518 ? 4.439 3.860 -17.412 1.00 91.25 518 VAL A N 1
ATOM 4109 C CA . VAL A 1 518 ? 5.133 3.431 -16.182 1.00 91.25 518 VAL A CA 1
ATOM 4110 C C . VAL A 1 518 ? 6.642 3.658 -16.295 1.00 91.25 518 VAL A C 1
ATOM 4112 O O . VAL A 1 518 ? 7.273 4.088 -15.326 1.00 91.25 518 VAL A O 1
ATOM 4115 N N . ASP A 1 519 ? 7.211 3.431 -17.480 1.00 90.31 519 ASP A N 1
ATOM 4116 C CA . ASP A 1 519 ? 8.641 3.602 -17.734 1.00 90.31 519 ASP A CA 1
ATOM 4117 C C . ASP A 1 519 ? 9.052 5.023 -18.128 1.00 90.31 519 ASP A C 1
ATOM 4119 O O . ASP A 1 519 ? 10.238 5.357 -18.047 1.00 90.31 519 ASP A O 1
ATOM 4123 N N . PHE A 1 520 ? 8.107 5.895 -18.486 1.00 91.44 520 PHE A N 1
ATOM 4124 C CA . PHE A 1 520 ? 8.372 7.291 -18.847 1.00 91.44 520 PHE A CA 1
ATOM 4125 C C . PHE A 1 520 ? 9.278 8.044 -17.844 1.00 91.44 520 PHE A C 1
ATOM 4127 O O . PHE A 1 520 ? 10.243 8.670 -18.299 1.00 91.44 520 PHE A O 1
ATOM 4134 N N . PRO A 1 521 ? 9.089 7.949 -16.506 1.00 89.81 521 PRO A N 1
ATOM 4135 C CA . PRO A 1 521 ? 10.007 8.538 -15.525 1.00 89.81 521 PRO A CA 1
ATOM 4136 C C . PRO A 1 521 ? 11.480 8.143 -15.702 1.00 89.81 521 PRO A C 1
ATOM 4138 O O . PRO A 1 521 ? 12.367 8.908 -15.336 1.00 89.81 521 PRO A O 1
ATOM 4141 N N . LYS A 1 522 ? 11.751 6.942 -16.230 1.00 87.38 522 LYS A N 1
ATOM 4142 C CA . LYS A 1 522 ? 13.099 6.379 -16.384 1.00 87.38 522 LYS A CA 1
ATOM 4143 C C . LYS A 1 522 ? 13.628 6.537 -17.810 1.00 87.38 522 LYS A C 1
ATOM 4145 O O . LYS A 1 522 ? 14.826 6.736 -17.981 1.00 87.38 522 LYS A O 1
ATOM 4150 N N . THR A 1 523 ? 12.772 6.430 -18.824 1.00 89.38 523 THR A N 1
ATOM 4151 C CA . THR A 1 523 ? 13.174 6.425 -20.243 1.00 89.38 523 THR A CA 1
ATOM 4152 C C . THR A 1 523 ? 13.138 7.808 -20.883 1.00 89.38 523 THR A C 1
ATOM 4154 O O . THR A 1 523 ? 13.848 8.060 -21.857 1.00 89.38 523 THR A O 1
ATOM 4157 N N . GLY A 1 524 ? 12.309 8.707 -20.347 1.00 88.56 524 GLY A N 1
ATOM 4158 C CA . GLY A 1 524 ? 12.018 10.008 -20.940 1.00 88.56 524 GLY A CA 1
ATOM 4159 C C . GLY A 1 524 ? 11.167 9.950 -22.209 1.00 88.56 524 GLY A C 1
ATOM 4160 O O . GLY A 1 524 ? 11.033 10.971 -22.882 1.00 88.56 524 GLY A O 1
ATOM 4161 N N . VAL A 1 525 ? 10.587 8.790 -22.531 1.00 89.81 525 VAL A N 1
ATOM 4162 C CA . VAL A 1 525 ? 9.698 8.596 -23.682 1.00 89.81 525 VAL A CA 1
ATOM 4163 C C . VAL A 1 525 ? 8.239 8.648 -23.212 1.00 89.81 525 VAL A C 1
ATOM 4165 O O . VAL A 1 525 ? 7.813 7.747 -22.492 1.00 89.81 525 VAL A O 1
ATOM 416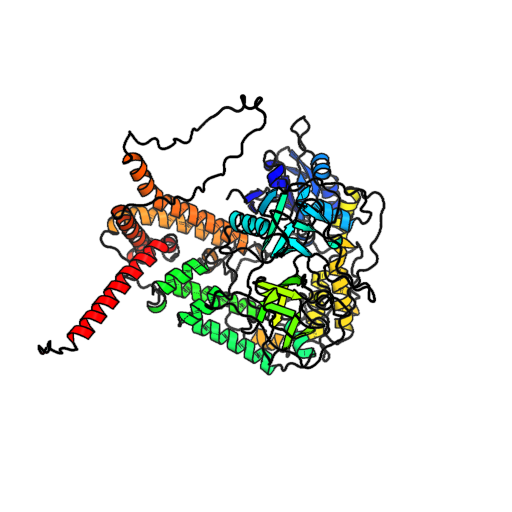8 N N . PRO A 1 526 ? 7.459 9.684 -23.571 1.00 90.19 526 PRO A N 1
ATOM 4169 C CA . PRO A 1 526 ? 6.076 9.797 -23.123 1.00 90.19 526 PRO A CA 1
ATOM 4170 C C . PRO A 1 526 ? 5.158 8.850 -23.902 1.00 90.19 526 PRO A C 1
ATOM 4172 O O . PRO A 1 526 ? 5.235 8.761 -25.131 1.00 90.19 526 PRO A O 1
ATOM 4175 N N . ALA A 1 527 ? 4.224 8.200 -23.208 1.00 92.00 527 ALA A N 1
ATOM 4176 C CA . ALA A 1 527 ? 3.138 7.487 -23.868 1.00 92.00 527 ALA A CA 1
ATOM 4177 C C . ALA A 1 527 ? 2.209 8.503 -24.549 1.00 92.00 527 ALA A C 1
ATOM 4179 O O . ALA A 1 527 ? 1.807 9.490 -23.939 1.00 92.00 527 ALA A O 1
ATOM 4180 N N . ARG A 1 528 ? 1.836 8.288 -25.814 1.00 91.00 528 ARG A N 1
ATOM 4181 C CA . ARG A 1 528 ? 0.931 9.191 -26.546 1.00 91.00 528 ARG A CA 1
ATOM 4182 C C . ARG A 1 528 ? -0.384 8.492 -26.843 1.00 91.00 528 ARG A C 1
ATOM 4184 O O . ARG A 1 528 ? -0.456 7.594 -27.675 1.00 91.00 528 ARG A O 1
ATOM 4191 N N . MET A 1 529 ? -1.435 8.926 -26.156 1.00 91.50 529 MET A N 1
ATOM 4192 C CA . MET A 1 529 ? -2.760 8.330 -26.276 1.00 91.50 529 MET A CA 1
ATOM 4193 C C . MET A 1 529 ? -3.552 8.951 -27.434 1.00 91.50 529 MET A C 1
ATOM 4195 O O . MET A 1 529 ? -3.974 10.111 -27.372 1.00 91.50 529 MET A O 1
ATOM 4199 N N . GLU A 1 530 ? -3.788 8.154 -28.476 1.00 92.50 530 GLU A N 1
ATOM 4200 C CA . GLU A 1 530 ? -4.565 8.540 -29.657 1.00 92.50 530 GLU A CA 1
ATOM 4201 C C . GLU A 1 530 ? -6.026 8.895 -29.324 1.00 92.50 530 GLU A C 1
ATOM 4203 O O . GLU A 1 530 ? -6.646 8.324 -28.423 1.00 92.50 530 GLU A O 1
ATOM 4208 N N . ARG A 1 531 ? -6.640 9.781 -30.122 1.00 91.50 531 ARG A N 1
ATOM 4209 C CA . ARG A 1 531 ? -8.031 10.228 -29.912 1.00 91.50 531 ARG A CA 1
ATOM 4210 C C . ARG A 1 531 ? -9.043 9.076 -29.913 1.00 91.50 531 ARG A C 1
ATOM 4212 O O . ARG A 1 531 ? -9.995 9.120 -29.141 1.00 91.50 531 ARG A O 1
ATOM 4219 N N . ARG A 1 532 ? -8.842 8.042 -30.742 1.00 93.88 532 ARG A N 1
ATOM 4220 C CA . ARG A 1 532 ? -9.741 6.870 -30.822 1.00 93.88 532 ARG A CA 1
ATOM 4221 C C . ARG A 1 532 ? -9.756 6.009 -29.554 1.00 93.88 532 ARG A C 1
ATOM 4223 O O . ARG A 1 532 ? -10.708 5.257 -29.350 1.00 93.88 532 ARG A O 1
ATOM 4230 N N . LEU A 1 533 ? -8.715 6.121 -28.728 1.00 95.81 533 LEU A N 1
ATOM 4231 C CA . LEU A 1 533 ? -8.588 5.406 -27.462 1.00 95.81 533 LEU A CA 1
ATOM 4232 C C . LEU A 1 533 ? -9.239 6.168 -26.304 1.00 95.81 533 LEU A C 1
ATOM 4234 O O . LEU A 1 533 ? -9.342 5.622 -25.214 1.00 95.81 533 LEU A O 1
ATOM 4238 N N . ARG A 1 534 ? -9.694 7.413 -26.499 1.00 94.69 534 ARG A N 1
ATOM 4239 C CA . ARG A 1 534 ? -10.344 8.205 -25.445 1.00 94.69 534 ARG A CA 1
ATOM 4240 C C . ARG A 1 534 ? -11.844 7.873 -25.384 1.00 94.69 534 ARG A C 1
ATOM 4242 O O . ARG A 1 534 ? -12.536 8.118 -26.378 1.00 94.69 534 ARG A O 1
ATOM 4249 N N . PRO A 1 535 ? -12.363 7.336 -24.263 1.00 94.69 535 PRO A N 1
ATOM 4250 C CA . PRO A 1 535 ? -13.793 7.090 -24.105 1.00 94.69 535 PRO A CA 1
ATOM 4251 C C . PRO A 1 535 ? -14.587 8.395 -24.162 1.00 94.69 535 PRO A C 1
ATOM 4253 O O . PRO A 1 535 ? -14.137 9.435 -23.672 1.00 94.69 535 PRO A O 1
ATOM 4256 N N . ARG A 1 536 ? -15.780 8.337 -24.760 1.00 93.81 536 ARG A N 1
ATOM 4257 C CA . ARG A 1 536 ? -16.730 9.466 -24.792 1.00 93.81 536 ARG A CA 1
ATOM 4258 C C . ARG A 1 536 ? -17.728 9.422 -23.638 1.00 93.81 536 ARG A C 1
ATOM 4260 O O . ARG A 1 536 ? -18.247 10.464 -23.257 1.00 93.81 536 ARG A O 1
ATOM 4267 N N . SER A 1 537 ? -17.964 8.234 -23.097 1.00 94.94 537 SER A N 1
ATOM 4268 C CA . SER A 1 537 ? -18.833 7.970 -21.959 1.00 94.94 537 SER A CA 1
ATOM 4269 C C . SER A 1 537 ? -18.142 7.000 -21.004 1.00 94.94 537 SER A C 1
ATOM 4271 O O . SER A 1 537 ? -17.329 6.186 -21.440 1.00 94.94 537 SER A O 1
ATOM 4273 N N . TYR A 1 538 ? -18.458 7.091 -19.716 1.00 96.62 538 TYR A N 1
ATOM 4274 C CA . TYR A 1 538 ? -17.853 6.278 -18.660 1.00 96.62 538 TYR A CA 1
ATOM 4275 C C . TYR A 1 538 ? -18.922 5.464 -17.920 1.00 96.62 538 TYR A C 1
ATOM 4277 O O . TYR A 1 538 ? -20.053 5.934 -17.789 1.00 96.62 538 TYR A O 1
ATOM 4285 N N . PRO A 1 539 ? -18.602 4.260 -17.428 1.00 96.56 539 PRO A N 1
ATOM 4286 C CA . PRO A 1 539 ? -19.555 3.477 -16.653 1.00 96.56 539 PRO A CA 1
ATOM 4287 C C . PRO A 1 539 ? -19.872 4.144 -15.309 1.00 96.56 539 PRO A C 1
ATOM 4289 O O . PRO A 1 539 ? -19.037 4.849 -14.730 1.00 96.56 539 PRO A O 1
ATOM 4292 N N . HIS A 1 540 ? -21.085 3.918 -14.797 1.00 95.19 540 HIS A N 1
ATOM 4293 C CA . HIS A 1 540 ? -21.615 4.630 -13.629 1.00 95.19 540 HIS A CA 1
ATOM 4294 C C . HIS A 1 540 ? -20.761 4.469 -12.367 1.00 95.19 540 HIS A C 1
ATOM 4296 O O . HIS A 1 540 ? -20.598 5.426 -11.613 1.00 95.19 540 HIS A O 1
ATOM 4302 N N . PHE A 1 541 ? -20.131 3.307 -12.185 1.00 94.00 541 PHE A N 1
ATOM 4303 C CA . PHE A 1 541 ? -19.259 3.021 -11.042 1.00 94.00 541 PHE A CA 1
ATOM 4304 C C . PHE A 1 541 ? -17.966 3.859 -10.994 1.00 94.00 541 PHE A C 1
ATOM 4306 O O . PHE A 1 541 ? -17.247 3.825 -9.991 1.00 94.00 541 PHE A O 1
ATOM 4313 N N . MET A 1 542 ? -17.621 4.581 -12.069 1.00 93.25 542 MET A N 1
ATOM 4314 C CA . MET A 1 542 ? -16.464 5.486 -12.104 1.00 93.25 542 MET A CA 1
ATOM 4315 C C . MET A 1 542 ? -16.771 6.902 -11.600 1.00 93.25 542 MET A C 1
ATOM 4317 O O . MET A 1 542 ? -15.825 7.661 -11.417 1.00 93.25 542 MET A O 1
ATOM 4321 N N . GLU A 1 543 ? -18.046 7.257 -11.390 1.00 90.00 543 GLU A N 1
ATOM 4322 C CA . GLU A 1 543 ? -18.473 8.520 -10.759 1.00 90.00 543 GLU A CA 1
ATOM 4323 C C . GLU A 1 543 ? -17.803 9.776 -11.339 1.00 90.00 543 GLU A C 1
ATOM 4325 O O . GLU A 1 543 ? -17.176 10.560 -10.628 1.00 90.00 543 GLU A O 1
ATOM 4330 N N . LYS A 1 544 ? -17.929 9.968 -12.656 1.00 87.12 544 LYS A N 1
ATOM 4331 C CA . LYS A 1 544 ? -17.398 11.144 -13.361 1.00 87.12 544 LYS A CA 1
ATOM 4332 C C . LYS A 1 544 ? -18.525 12.122 -13.715 1.00 87.12 544 LYS A C 1
ATOM 4334 O O . LYS A 1 544 ? -18.953 12.123 -14.868 1.00 87.12 544 LYS A O 1
ATOM 4339 N N . PRO A 1 545 ? -19.019 12.942 -12.762 1.00 81.38 545 PRO A N 1
ATOM 4340 C CA . PRO A 1 545 ? -20.189 13.800 -12.974 1.00 81.38 545 PRO A CA 1
ATOM 4341 C C . PRO A 1 545 ? -19.976 14.860 -14.065 1.00 81.38 545 PRO A C 1
ATOM 4343 O O . PRO A 1 545 ? -20.935 15.358 -14.641 1.00 81.38 545 PRO A O 1
ATOM 4346 N N . ASP A 1 546 ? -18.722 15.191 -14.377 1.00 86.06 546 ASP A N 1
ATOM 4347 C CA . ASP A 1 546 ? -18.328 16.124 -15.434 1.00 86.06 546 ASP A CA 1
ATOM 4348 C C . ASP A 1 546 ? -18.272 15.483 -16.838 1.00 86.06 546 ASP A C 1
ATOM 4350 O O . ASP A 1 546 ? -17.900 16.142 -17.815 1.00 86.06 546 ASP A O 1
ATOM 4354 N N . LYS A 1 547 ? -18.588 14.188 -16.959 1.00 89.75 547 LYS A N 1
ATOM 4355 C CA . LYS A 1 547 ? -18.538 13.413 -18.205 1.00 89.75 547 LYS A CA 1
ATOM 4356 C C . LYS A 1 547 ? -19.865 12.696 -18.447 1.00 89.75 547 LYS A C 1
ATOM 4358 O O . LYS A 1 547 ? -20.619 12.415 -17.525 1.00 89.75 547 LYS A O 1
ATOM 4363 N N . ALA A 1 548 ? -20.132 12.346 -19.706 1.00 93.31 548 ALA A N 1
ATOM 4364 C CA . ALA A 1 548 ? -21.259 11.474 -20.024 1.00 93.31 548 ALA A CA 1
ATOM 4365 C C . ALA A 1 548 ? -21.069 10.109 -19.342 1.00 93.31 548 ALA A C 1
ATOM 4367 O O . ALA A 1 548 ? -19.985 9.522 -19.418 1.00 93.31 548 ALA A O 1
ATOM 4368 N N . MET A 1 549 ? -22.120 9.600 -18.703 1.00 96.12 549 MET A N 1
ATOM 4369 C CA . MET A 1 549 ? -22.099 8.323 -17.991 1.00 96.12 549 MET A CA 1
ATOM 4370 C C . MET A 1 549 ? -23.184 7.379 -18.514 1.00 96.12 549 MET A C 1
ATOM 4372 O O . MET A 1 549 ? -24.233 7.832 -18.965 1.00 96.12 549 MET A O 1
ATOM 4376 N N . TYR A 1 550 ? -22.927 6.072 -18.456 1.00 96.00 550 TYR A N 1
ATOM 4377 C CA . TYR A 1 550 ? -23.900 5.024 -18.778 1.00 96.00 550 TYR A CA 1
ATOM 4378 C C . TYR A 1 550 ? -24.003 4.011 -17.636 1.00 96.00 550 TYR A C 1
ATOM 4380 O O . TYR A 1 550 ? -23.067 3.847 -16.851 1.00 96.00 550 TYR A O 1
ATOM 4388 N N . LYS A 1 551 ? -25.146 3.328 -17.545 1.00 96.69 551 LYS A N 1
ATOM 4389 C CA . LYS A 1 551 ? -25.335 2.217 -16.613 1.00 96.69 551 LYS A CA 1
ATOM 4390 C C . LYS A 1 551 ? -24.623 0.981 -17.162 1.00 96.69 551 LYS A C 1
ATOM 4392 O O . LYS A 1 551 ? -24.944 0.539 -18.258 1.00 96.69 551 LYS A O 1
ATOM 4397 N N . SER A 1 552 ? -23.641 0.475 -16.427 1.00 96.25 552 SER A N 1
ATOM 4398 C CA . SER A 1 552 ? -22.901 -0.730 -16.793 1.00 96.25 552 SER A CA 1
ATOM 4399 C C . SER A 1 552 ? -23.632 -1.988 -16.333 1.00 96.25 552 SER A C 1
ATOM 4401 O O . SER A 1 552 ? -23.990 -2.094 -15.159 1.00 96.25 552 SER A O 1
ATOM 4403 N N . ASP A 1 553 ? -23.776 -2.947 -17.247 1.00 94.25 553 ASP A N 1
ATOM 4404 C CA . ASP A 1 553 ? -24.303 -4.290 -16.978 1.00 94.25 553 ASP A CA 1
ATOM 4405 C C . ASP A 1 553 ? -23.191 -5.311 -16.668 1.00 94.25 553 ASP A C 1
ATOM 4407 O O . ASP A 1 553 ? -23.460 -6.506 -16.504 1.00 94.25 553 ASP A O 1
ATOM 4411 N N . SER A 1 554 ? -21.928 -4.871 -16.595 1.00 95.06 554 SER A N 1
ATOM 4412 C CA . SER A 1 554 ? -20.802 -5.743 -16.258 1.00 95.06 554 SER A CA 1
ATOM 4413 C C . SER A 1 554 ? -20.851 -6.193 -14.798 1.00 95.06 554 SER A C 1
ATOM 4415 O O . SER A 1 554 ? -21.560 -5.628 -13.963 1.00 95.06 554 SER A O 1
ATOM 4417 N N . VAL A 1 555 ? -20.039 -7.191 -14.447 1.00 96.50 555 VAL A N 1
ATOM 4418 C CA . VAL A 1 555 ? -19.868 -7.626 -13.051 1.00 96.50 555 VAL A CA 1
ATOM 4419 C C . VAL A 1 555 ? -19.425 -6.479 -12.149 1.00 96.50 555 VAL A C 1
ATOM 4421 O O . VAL A 1 555 ? -19.923 -6.362 -11.036 1.00 96.50 555 VAL A O 1
ATOM 4424 N N . VAL A 1 556 ? -18.546 -5.593 -12.625 1.00 96.56 556 VAL A N 1
ATOM 4425 C CA . VAL A 1 556 ? -18.096 -4.430 -11.846 1.00 96.56 556 VAL A CA 1
ATOM 4426 C C . VAL A 1 556 ? -19.250 -3.447 -11.623 1.00 96.56 556 VAL A C 1
ATOM 4428 O O . VAL A 1 556 ? -19.405 -2.934 -10.513 1.00 96.56 556 VAL A O 1
ATOM 4431 N N . GLY A 1 557 ? -20.094 -3.232 -12.638 1.00 96.38 557 GLY A N 1
ATOM 4432 C CA . GLY A 1 557 ? -21.335 -2.463 -12.510 1.00 96.38 557 GLY A CA 1
ATOM 4433 C C . GLY A 1 557 ? -22.296 -3.064 -11.483 1.00 96.38 557 GLY A C 1
ATOM 4434 O O . GLY A 1 557 ? -22.743 -2.360 -10.576 1.00 96.38 557 GLY A O 1
ATOM 4435 N N . LYS A 1 558 ? -22.527 -4.380 -11.556 1.00 96.56 558 LYS A N 1
ATOM 4436 C CA . LYS A 1 558 ? -23.370 -5.131 -10.610 1.00 96.56 558 LYS A CA 1
ATOM 4437 C C . LYS A 1 558 ? -22.829 -5.078 -9.176 1.00 96.56 558 LYS A C 1
ATOM 4439 O O . LYS A 1 558 ? -23.615 -4.891 -8.253 1.00 96.56 558 LYS A O 1
ATOM 4444 N N . ILE A 1 559 ? -21.513 -5.205 -8.977 1.00 96.12 559 ILE A N 1
ATOM 4445 C CA . ILE A 1 559 ? -20.864 -5.073 -7.657 1.00 96.12 559 ILE A CA 1
ATOM 4446 C C . ILE A 1 559 ? -21.136 -3.688 -7.069 1.00 96.12 559 ILE A C 1
ATOM 4448 O O . ILE A 1 559 ? -21.577 -3.571 -5.928 1.00 96.12 559 ILE A O 1
ATOM 4452 N N . TYR A 1 560 ? -20.906 -2.633 -7.858 1.00 95.38 560 TYR A N 1
ATOM 4453 C CA . TYR A 1 560 ? -21.129 -1.255 -7.420 1.00 95.38 560 TYR A CA 1
ATOM 4454 C C . TYR A 1 560 ? -22.585 -1.014 -6.992 1.00 95.38 560 TYR A C 1
ATOM 4456 O O . TYR A 1 560 ? -22.839 -0.300 -6.020 1.00 95.38 560 TYR A O 1
ATOM 4464 N N . ASP A 1 561 ? -23.531 -1.623 -7.706 1.00 93.75 561 ASP A N 1
ATOM 4465 C CA . ASP A 1 561 ? -24.959 -1.494 -7.423 1.00 93.75 561 ASP A CA 1
ATOM 4466 C C . ASP A 1 561 ? -25.402 -2.272 -6.190 1.00 93.75 561 ASP A C 1
ATOM 4468 O O . ASP A 1 561 ? -26.231 -1.775 -5.434 1.00 93.75 561 ASP A O 1
ATOM 4472 N N . ARG A 1 562 ? -24.855 -3.475 -5.982 1.00 91.44 562 ARG A N 1
ATOM 4473 C CA . ARG A 1 562 ? -25.184 -4.333 -4.836 1.00 91.44 562 ARG A CA 1
ATOM 4474 C C . ARG A 1 562 ? -24.547 -3.847 -3.536 1.00 91.44 562 ARG A C 1
ATOM 4476 O O . ARG A 1 562 ? -25.134 -4.025 -2.477 1.00 91.44 562 ARG A O 1
ATOM 4483 N N . ALA A 1 563 ? -23.388 -3.193 -3.598 1.00 87.25 563 ALA A N 1
ATOM 4484 C CA . ALA A 1 563 ? -22.749 -2.577 -2.438 1.00 87.25 563 ALA A CA 1
ATOM 4485 C C . ALA A 1 563 ? -23.439 -1.240 -2.072 1.00 87.25 563 ALA A C 1
ATOM 4487 O O . ALA A 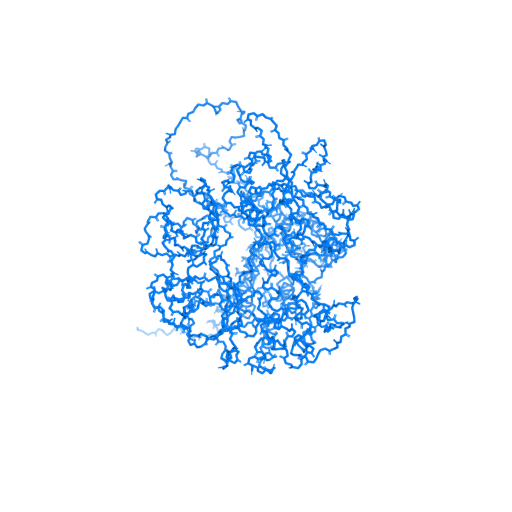1 563 ? -22.917 -0.146 -2.312 1.00 87.25 563 ALA A O 1
ATOM 4488 N N . THR A 1 564 ? -24.668 -1.306 -1.554 1.00 73.56 564 THR A N 1
ATOM 4489 C CA . THR A 1 564 ? -25.525 -0.141 -1.254 1.00 73.56 564 THR A CA 1
ATOM 4490 C C . THR A 1 564 ? -25.187 0.535 0.080 1.00 73.56 564 THR A C 1
ATOM 4492 O O . THR A 1 564 ? -25.179 1.767 0.144 1.00 73.56 564 THR A O 1
ATOM 4495 N N . GLU A 1 565 ? -24.833 -0.235 1.109 1.00 66.12 565 GLU A N 1
ATOM 4496 C CA . GLU A 1 565 ? -24.568 0.236 2.477 1.00 66.12 565 GLU A CA 1
ATOM 4497 C C . GLU A 1 565 ? -23.121 0.709 2.684 1.00 66.12 565 GLU A C 1
ATOM 4499 O O . GLU A 1 565 ? -22.281 0.011 3.244 1.00 66.12 565 GLU A O 1
ATOM 4504 N N . CYS A 1 566 ? -22.803 1.918 2.224 1.00 69.19 566 CYS A N 1
ATOM 4505 C CA . CYS A 1 566 ? -21.495 2.540 2.497 1.00 69.19 566 CYS A CA 1
ATOM 4506 C C . CYS A 1 566 ? -21.563 3.710 3.479 1.00 69.19 566 CYS A C 1
ATOM 4508 O O . CYS A 1 566 ? -20.553 4.381 3.685 1.00 69.19 566 CYS A O 1
ATOM 4510 N N . LYS A 1 567 ? -22.746 4.014 4.018 1.00 77.12 567 LYS A N 1
ATOM 4511 C CA . LYS A 1 567 ? -22.903 5.069 5.018 1.00 77.12 567 LYS A CA 1
ATOM 4512 C C . LYS A 1 567 ? -22.645 4.482 6.395 1.00 77.12 567 LYS A C 1
ATOM 4514 O O . LYS A 1 567 ? -23.092 3.379 6.689 1.00 77.12 567 LYS A O 1
ATOM 4519 N N . PHE A 1 568 ? -21.919 5.233 7.205 1.00 85.56 568 PHE A N 1
ATOM 4520 C CA . PHE A 1 568 ? -21.781 4.952 8.617 1.00 85.56 568 PHE A CA 1
ATOM 4521 C C . PHE A 1 568 ? -22.780 5.823 9.373 1.00 85.56 568 PHE A C 1
ATOM 4523 O O . PHE A 1 568 ? -22.767 7.045 9.236 1.00 85.56 568 PHE A O 1
ATOM 4530 N N . GLU A 1 569 ? -23.659 5.168 10.119 1.00 86.12 569 GLU A N 1
ATOM 4531 C CA . GLU A 1 569 ? -24.595 5.803 11.039 1.00 86.12 569 GLU A CA 1
ATOM 4532 C C . GLU A 1 569 ? -24.255 5.272 12.436 1.00 86.12 569 GLU A C 1
ATOM 4534 O O . GLU A 1 569 ? -24.413 4.060 12.668 1.00 86.12 569 GLU A O 1
ATOM 4539 N N . PRO A 1 570 ? -23.702 6.121 13.324 1.00 87.69 570 PRO A N 1
ATOM 4540 C CA . PRO A 1 570 ? -23.325 5.696 14.659 1.00 87.69 570 PRO A CA 1
ATOM 4541 C C . PRO A 1 570 ? -24.567 5.375 15.487 1.00 87.69 570 PRO A C 1
ATOM 4543 O O . PRO A 1 570 ? -25.616 6.001 15.340 1.00 87.69 570 PRO A O 1
ATOM 4546 N N . ILE A 1 571 ? -24.433 4.396 16.373 1.00 90.25 571 ILE A N 1
ATOM 4547 C CA . ILE A 1 571 ? -25.350 4.210 17.491 1.00 90.25 571 ILE A CA 1
ATOM 4548 C C . ILE A 1 571 ? -25.160 5.418 18.410 1.00 90.25 571 ILE A C 1
ATOM 4550 O O . ILE A 1 571 ? -24.026 5.747 18.759 1.00 90.25 571 ILE A O 1
ATOM 4554 N N . THR A 1 572 ? -26.259 6.083 18.753 1.00 84.12 572 THR A N 1
ATOM 4555 C CA . THR A 1 572 ? -26.282 7.252 19.648 1.00 84.12 572 THR A CA 1
ATOM 4556 C C . THR A 1 572 ? -27.010 6.972 20.957 1.00 84.12 572 THR A C 1
ATOM 4558 O O . THR A 1 572 ? -26.947 7.776 21.879 1.00 84.12 572 THR A O 1
ATOM 4561 N N . THR A 1 573 ? -27.715 5.843 21.058 1.00 85.62 573 THR A N 1
ATOM 4562 C CA . THR A 1 573 ? -28.281 5.381 22.325 1.00 85.62 573 THR A CA 1
ATOM 4563 C C . THR A 1 573 ? -27.141 4.906 23.208 1.00 85.62 573 THR A C 1
ATOM 4565 O O . THR A 1 573 ? -26.411 3.996 22.824 1.00 85.62 573 THR A O 1
ATOM 4568 N N . VAL A 1 574 ? -26.987 5.537 24.368 1.00 85.19 574 VAL A N 1
ATOM 4569 C CA . VAL A 1 574 ? -25.903 5.235 25.299 1.00 85.19 574 VAL A CA 1
ATOM 4570 C C . VAL A 1 574 ? -26.481 4.659 26.573 1.00 85.19 574 VAL A C 1
ATOM 4572 O O . VAL A 1 574 ? -27.335 5.280 27.207 1.00 85.19 574 VAL A O 1
ATOM 4575 N N . GLU A 1 575 ? -25.960 3.506 26.957 1.00 86.62 575 GLU A N 1
ATOM 4576 C CA . GLU A 1 575 ? -26.188 2.891 28.256 1.00 86.62 575 GLU A CA 1
ATOM 4577 C C . GLU A 1 575 ? -24.842 2.877 28.982 1.00 86.62 575 GLU A C 1
ATOM 4579 O O . GLU A 1 575 ? -23.833 2.447 28.419 1.00 86.62 575 GLU A O 1
ATOM 4584 N N . LEU A 1 576 ? -24.809 3.428 30.197 1.00 91.12 576 LEU A N 1
ATOM 4585 C CA . LEU A 1 576 ? -23.613 3.405 31.032 1.00 91.12 576 LEU A CA 1
ATOM 4586 C C . LEU A 1 576 ? -23.375 1.963 31.481 1.00 91.12 576 LEU A C 1
ATOM 4588 O O . LEU A 1 576 ? -24.214 1.389 32.175 1.00 91.12 576 LEU A O 1
ATOM 4592 N N . ASP A 1 577 ? -22.240 1.380 31.101 1.00 91.50 577 ASP A N 1
ATOM 4593 C CA . ASP A 1 577 ? -21.888 0.047 31.570 1.00 91.50 577 ASP A CA 1
ATOM 4594 C C . ASP A 1 577 ? -21.277 0.137 32.970 1.00 91.50 577 ASP A C 1
ATOM 4596 O O . ASP A 1 577 ? -20.087 0.419 33.136 1.00 91.50 577 ASP A O 1
ATOM 4600 N N . GLU A 1 578 ? -22.087 -0.142 33.992 1.00 91.44 578 GLU A N 1
ATOM 4601 C CA . GLU A 1 578 ? -21.624 -0.215 35.382 1.00 91.44 578 GLU A CA 1
ATOM 4602 C C . GLU A 1 578 ? -20.452 -1.192 35.548 1.00 91.44 578 GLU A C 1
ATOM 4604 O O . GLU A 1 578 ? -19.667 -1.045 36.484 1.00 91.44 578 GLU A O 1
ATOM 4609 N N . TRP A 1 579 ? -20.262 -2.145 34.617 1.00 90.31 579 TRP A N 1
ATOM 4610 C CA . TRP A 1 579 ? -19.136 -3.075 34.625 1.00 90.31 579 TRP A CA 1
ATOM 4611 C C . TRP A 1 579 ? -17.776 -2.399 34.465 1.00 90.31 579 TRP A C 1
ATOM 4613 O O . TRP A 1 579 ? -16.775 -2.994 34.847 1.00 90.31 579 TRP A O 1
ATOM 4623 N N . LEU A 1 580 ? -17.733 -1.153 34.009 1.00 94.12 580 LEU A N 1
ATOM 4624 C CA . LEU A 1 580 ? -16.509 -0.375 33.858 1.00 94.12 580 LEU A CA 1
ATOM 4625 C C . LEU A 1 580 ? -16.280 0.644 34.988 1.00 94.12 580 LEU A C 1
ATOM 4627 O O . LEU A 1 580 ? -15.346 1.435 34.892 1.00 94.12 580 LEU A O 1
ATOM 4631 N N . LEU A 1 581 ? -17.098 0.632 36.048 1.00 94.88 581 LEU A N 1
ATOM 4632 C CA . LEU A 1 581 ? -17.001 1.575 37.168 1.00 94.88 581 LEU A CA 1
ATOM 4633 C C . LEU A 1 581 ? -16.347 0.957 38.403 1.00 94.88 581 LEU A C 1
ATOM 4635 O O . LEU A 1 581 ? -16.992 0.177 39.091 1.00 94.88 581 LEU A O 1
ATOM 4639 N N . GLU A 1 582 ? -15.103 1.308 38.713 1.00 92.88 582 GLU A N 1
ATOM 4640 C CA . GLU A 1 582 ? -14.444 0.943 39.977 1.00 92.88 582 GLU A CA 1
ATOM 4641 C C . GLU A 1 582 ? -14.884 1.801 41.166 1.00 92.88 582 GLU A C 1
ATOM 4643 O O . GLU A 1 582 ? -15.078 3.010 41.039 1.00 92.88 582 GLU A O 1
ATOM 4648 N N . ASP A 1 583 ? -14.940 1.188 42.349 1.00 92.50 583 ASP A N 1
ATOM 4649 C CA . ASP A 1 583 ? -15.292 1.879 43.591 1.00 92.50 583 ASP A CA 1
ATOM 4650 C C . ASP A 1 583 ? -14.291 3.004 43.899 1.00 92.50 583 ASP A C 1
ATOM 4652 O O . ASP A 1 583 ? -13.077 2.776 43.957 1.00 92.50 583 ASP A O 1
ATOM 4656 N N . GLY A 1 584 ? -14.784 4.219 44.154 1.00 92.44 584 GLY A N 1
ATOM 4657 C CA . GLY A 1 584 ? -13.950 5.392 44.433 1.00 92.44 584 GLY A CA 1
ATOM 4658 C C . GLY A 1 584 ? -13.518 6.170 43.187 1.00 92.44 584 GLY A C 1
ATOM 4659 O O . GLY A 1 584 ? -12.638 7.028 43.281 1.00 92.44 584 GLY A O 1
ATOM 4660 N N . HIS A 1 585 ? -14.109 5.893 42.020 1.00 94.50 585 HIS A N 1
ATOM 4661 C CA . HIS A 1 585 ? -13.892 6.678 40.801 1.00 94.50 585 HIS A CA 1
ATOM 4662 C C . HIS A 1 585 ? -14.338 8.148 40.935 1.00 94.50 585 HIS A C 1
ATOM 4664 O O . HIS A 1 585 ? -13.830 9.019 40.230 1.00 94.50 585 HIS A O 1
ATOM 4670 N N . GLU A 1 586 ? -15.232 8.453 41.875 1.00 95.25 586 GLU A N 1
ATOM 4671 C CA . GLU A 1 586 ? -15.747 9.793 42.179 1.00 95.25 586 GLU A CA 1
ATOM 4672 C C . GLU A 1 586 ? -14.648 10.785 42.568 1.00 95.25 586 GLU A C 1
ATOM 4674 O O . GLU A 1 586 ? -14.773 11.981 42.308 1.00 95.25 586 GLU A O 1
ATOM 4679 N N . LEU A 1 587 ? -13.534 10.287 43.115 1.00 94.06 587 LEU A N 1
ATOM 4680 C CA . LEU A 1 587 ? -12.370 11.094 43.491 1.00 94.06 587 LEU A CA 1
ATOM 4681 C C . LEU A 1 587 ? -11.732 11.830 42.303 1.00 94.06 587 LEU A C 1
ATOM 4683 O O . LEU A 1 587 ? -11.069 12.843 42.504 1.00 94.06 587 LEU A O 1
ATOM 4687 N N . TYR A 1 588 ? -11.941 11.335 41.081 1.00 95.44 588 TYR A N 1
ATOM 4688 C CA . TYR A 1 588 ? -11.296 11.840 39.869 1.00 95.44 588 TYR A CA 1
ATOM 4689 C C . TYR A 1 588 ? -12.265 12.546 38.909 1.00 95.44 588 TYR A C 1
ATOM 4691 O O . TYR A 1 588 ? -11.866 12.913 37.805 1.00 95.44 588 TYR A O 1
ATOM 4699 N N . HIS A 1 589 ? -13.538 12.741 39.281 1.00 95.31 589 HIS A N 1
ATOM 4700 C CA . HIS A 1 589 ? -14.551 13.308 38.374 1.00 95.31 589 HIS A CA 1
ATOM 4701 C C . HIS A 1 589 ? -14.215 14.725 37.903 1.00 95.31 589 HIS A C 1
ATOM 4703 O O . HIS A 1 589 ? -14.309 15.004 36.710 1.00 95.31 589 HIS A O 1
ATOM 4709 N N . ASP A 1 590 ? -13.806 15.615 38.810 1.00 93.75 590 ASP A N 1
ATOM 4710 C CA . ASP A 1 590 ? -13.536 17.019 38.469 1.00 93.75 590 ASP A CA 1
ATOM 4711 C C . ASP A 1 590 ? -12.377 17.150 37.470 1.00 93.75 590 ASP A C 1
ATOM 4713 O O . ASP A 1 590 ? -12.503 17.826 36.447 1.00 93.75 590 ASP A O 1
ATOM 4717 N N . GLU A 1 591 ? -11.280 16.430 37.716 1.00 94.19 591 GLU A N 1
ATOM 4718 C CA . GLU A 1 591 ? -10.142 16.366 36.795 1.00 94.19 591 GLU A CA 1
ATOM 4719 C C . GLU A 1 591 ? -10.549 15.743 35.449 1.00 94.19 591 GLU A C 1
ATOM 4721 O O . GLU A 1 591 ? -10.197 16.257 34.383 1.00 94.19 591 GLU A O 1
ATOM 4726 N N . ALA A 1 592 ? -11.329 14.656 35.479 1.00 94.69 592 ALA A N 1
ATOM 4727 C CA . ALA A 1 592 ? -11.794 13.969 34.281 1.00 94.69 592 ALA A CA 1
ATOM 4728 C C . ALA A 1 592 ? -12.662 14.872 33.388 1.00 94.69 592 ALA A C 1
ATOM 4730 O O . ALA A 1 592 ? -12.477 14.847 32.172 1.00 94.69 592 ALA A O 1
ATOM 4731 N N . ARG A 1 593 ? -13.542 15.712 33.957 1.00 94.94 593 ARG A N 1
ATOM 4732 C CA . ARG A 1 593 ? -14.342 16.702 33.202 1.00 94.94 593 ARG A CA 1
ATOM 4733 C C . ARG A 1 593 ? -13.460 17.720 32.485 1.00 94.94 593 ARG A C 1
ATOM 4735 O O . ARG A 1 593 ? -13.628 17.968 31.289 1.00 94.94 593 ARG A O 1
ATOM 4742 N N . ASP A 1 594 ? -12.482 18.287 33.189 1.00 93.25 594 ASP A N 1
ATOM 4743 C CA . ASP A 1 594 ? -11.583 19.285 32.605 1.00 93.25 594 ASP A CA 1
ATOM 4744 C C . ASP A 1 594 ? -10.702 18.702 31.491 1.00 93.25 594 ASP A C 1
ATOM 4746 O O . ASP A 1 594 ? -10.452 19.374 30.480 1.00 93.25 594 ASP A O 1
ATOM 4750 N N . LEU A 1 595 ? -10.239 17.459 31.649 1.00 94.50 595 LEU A N 1
ATOM 4751 C CA . LEU A 1 595 ? -9.466 16.753 30.628 1.00 94.50 595 LEU A CA 1
ATOM 4752 C C . LEU A 1 595 ? -10.335 16.323 29.443 1.00 94.50 595 LEU A C 1
ATOM 4754 O O . LEU A 1 595 ? -9.904 16.501 28.301 1.00 94.50 595 LEU A O 1
ATOM 4758 N N . LYS A 1 596 ? -11.558 15.839 29.688 1.00 94.44 596 LYS A N 1
ATOM 4759 C CA . LYS A 1 596 ? -12.513 15.477 28.633 1.00 94.44 596 LYS A CA 1
ATOM 4760 C C . LYS A 1 596 ? -12.809 16.673 27.736 1.00 94.44 596 LYS A C 1
ATOM 4762 O O . LYS A 1 596 ? -12.605 16.578 26.530 1.00 94.44 596 LYS A O 1
ATOM 4767 N N . ARG A 1 597 ? -13.162 17.832 28.308 1.00 93.00 597 ARG A N 1
ATOM 4768 C CA . ARG A 1 597 ? -13.427 19.056 27.528 1.00 93.00 597 ARG A CA 1
ATOM 4769 C C . ARG A 1 597 ? -12.255 19.416 26.609 1.00 93.00 597 ARG A C 1
ATOM 4771 O O . ARG A 1 597 ? -12.450 19.701 25.431 1.00 93.00 597 ARG A O 1
ATOM 4778 N N . GLN A 1 598 ? -11.025 19.367 27.126 1.00 92.69 598 GLN A N 1
ATOM 4779 C CA . GLN A 1 598 ? -9.826 19.649 26.327 1.00 92.69 598 GLN A CA 1
ATOM 4780 C C . GLN A 1 598 ? -9.588 18.611 25.224 1.00 92.69 598 GLN A C 1
ATOM 4782 O O . GLN A 1 598 ? -9.065 18.947 24.157 1.00 92.69 598 GLN A O 1
ATOM 4787 N N . TYR A 1 599 ? -9.896 17.342 25.491 1.00 94.94 599 TYR A N 1
ATOM 4788 C CA . TYR A 1 599 ? -9.771 16.271 24.512 1.00 94.94 599 TYR A CA 1
ATOM 4789 C C . TYR A 1 599 ? -10.797 16.436 23.389 1.00 94.94 599 TYR A C 1
ATOM 4791 O O . TYR A 1 599 ? -10.427 16.399 22.213 1.00 94.94 599 TYR A O 1
ATOM 4799 N N . ASP A 1 600 ? -12.052 16.699 23.741 1.00 94.50 600 ASP A N 1
ATOM 4800 C CA . ASP A 1 600 ? -13.143 16.872 22.787 1.00 94.50 600 ASP A CA 1
ATOM 4801 C C . ASP A 1 600 ? -12.894 18.071 21.876 1.00 94.50 600 ASP A C 1
ATOM 4803 O O . ASP A 1 600 ? -13.014 17.952 20.658 1.00 94.50 600 ASP A O 1
ATOM 4807 N N . GLU A 1 601 ? -12.445 19.204 22.425 1.00 91.81 601 GLU A N 1
ATOM 4808 C CA . GLU A 1 601 ? -12.019 20.365 21.634 1.00 91.81 601 GLU A CA 1
ATOM 4809 C C . GLU A 1 601 ? -10.912 20.003 20.630 1.00 91.81 601 GLU A C 1
ATOM 4811 O O . GLU A 1 601 ? -10.939 20.443 19.474 1.00 91.81 601 GLU A O 1
ATOM 4816 N N . ALA A 1 602 ? -9.948 19.171 21.037 1.00 90.12 602 ALA A N 1
ATOM 4817 C CA . ALA A 1 602 ? -8.865 18.735 20.164 1.00 90.12 602 ALA A CA 1
ATOM 4818 C C . ALA A 1 602 ? -9.364 17.819 19.032 1.00 90.12 602 ALA A C 1
ATOM 4820 O O . ALA A 1 602 ? -8.966 18.009 17.880 1.00 90.12 602 ALA A O 1
ATOM 4821 N N . ILE A 1 603 ? -10.254 16.864 19.320 1.00 93.25 603 ILE A N 1
ATOM 4822 C CA . ILE A 1 603 ? -10.835 15.975 18.301 1.00 93.25 603 ILE A CA 1
ATOM 4823 C C . ILE A 1 603 ? -11.774 16.746 17.367 1.00 93.25 603 ILE A C 1
ATOM 4825 O O . ILE A 1 603 ? -11.664 16.605 16.147 1.00 93.25 603 ILE A O 1
ATOM 4829 N N . LEU A 1 604 ? -12.631 17.622 17.897 1.00 92.00 604 LEU A N 1
ATOM 4830 C CA . LEU A 1 604 ? -13.519 18.480 17.107 1.00 92.00 604 LEU A CA 1
ATOM 4831 C C . LEU A 1 604 ? -12.734 19.423 16.188 1.00 92.00 604 LEU A C 1
ATOM 4833 O O . LEU A 1 604 ? -13.145 19.665 15.051 1.00 92.00 604 LEU A O 1
ATOM 4837 N N . SER A 1 605 ? -11.575 19.913 16.636 1.00 86.69 605 SER A N 1
ATOM 4838 C CA . SER A 1 605 ? -10.657 20.689 15.797 1.00 86.69 605 SER A CA 1
ATOM 4839 C C . SER A 1 605 ? -10.161 19.874 14.598 1.00 86.69 605 SER A C 1
ATOM 4841 O O . SER A 1 605 ? -10.239 20.346 13.461 1.00 86.69 605 SER A O 1
ATOM 4843 N N . VAL A 1 606 ? -9.751 18.616 14.812 1.00 86.25 606 VAL A N 1
ATOM 4844 C CA . VAL A 1 606 ? -9.361 17.698 13.725 1.00 86.25 606 VAL A CA 1
ATOM 4845 C C . VAL A 1 606 ? -10.548 17.430 12.792 1.00 86.25 606 VAL A C 1
ATOM 4847 O O . VAL A 1 606 ? -10.420 17.562 11.573 1.00 86.25 606 VAL A O 1
ATOM 4850 N N . MET A 1 607 ? -11.726 17.116 13.335 1.00 88.94 607 MET A N 1
ATOM 4851 C CA . MET A 1 607 ? -12.946 16.893 12.548 1.00 88.94 607 MET A CA 1
ATOM 4852 C C . MET A 1 607 ? -13.273 18.095 11.658 1.00 88.94 607 MET A C 1
ATOM 4854 O O . MET A 1 607 ? -13.469 17.934 10.453 1.00 88.94 607 MET A O 1
ATOM 4858 N N . SER A 1 608 ? -13.259 19.303 12.223 1.00 86.19 608 SER A N 1
ATOM 4859 C CA . SER A 1 608 ? -13.515 20.557 11.510 1.00 86.19 608 SER A CA 1
ATOM 4860 C C . SER A 1 608 ? -12.463 20.829 10.429 1.00 86.19 608 SER A C 1
ATOM 4862 O O . SER A 1 608 ? -12.807 21.121 9.281 1.00 86.19 608 SER A O 1
ATOM 4864 N N . GLN A 1 609 ? -11.179 20.643 10.755 1.00 80.19 609 GLN A N 1
ATOM 4865 C CA . GLN A 1 609 ? -10.058 20.849 9.835 1.00 80.19 609 GLN A CA 1
ATOM 4866 C C . GLN A 1 609 ? -10.151 19.956 8.591 1.00 80.19 609 GLN A C 1
ATOM 4868 O O . GLN A 1 609 ? -9.889 20.412 7.472 1.00 80.19 609 GLN A O 1
ATOM 4873 N N . PHE A 1 610 ? -10.518 18.684 8.767 1.00 79.75 610 PHE A N 1
ATOM 4874 C CA . PHE A 1 610 ? -10.605 17.723 7.665 1.00 79.75 610 PHE A CA 1
ATOM 4875 C C . PHE A 1 610 ? -12.015 17.583 7.073 1.00 79.75 610 PHE A C 1
ATOM 4877 O O . PHE A 1 610 ? -12.192 16.967 6.016 1.00 79.75 610 PHE A O 1
ATOM 4884 N N . GLY A 1 611 ? -13.012 18.204 7.706 1.00 83.00 611 GLY A N 1
ATOM 4885 C CA . GLY A 1 611 ? -14.424 18.065 7.372 1.00 83.00 611 GLY A CA 1
ATOM 4886 C C . GLY A 1 611 ? -14.915 16.625 7.510 1.00 83.00 611 GLY A C 1
ATOM 4887 O O . GLY A 1 611 ? -15.636 16.152 6.632 1.00 83.00 611 GLY A O 1
ATOM 4888 N N . ILE A 1 612 ? -14.457 15.925 8.549 1.00 88.25 612 ILE A N 1
ATOM 4889 C CA . ILE A 1 612 ? -14.877 14.564 8.897 1.00 88.25 612 ILE A CA 1
ATOM 4890 C C . ILE A 1 612 ? -16.077 14.680 9.834 1.00 88.25 612 ILE A C 1
ATOM 4892 O O . ILE A 1 612 ? -16.047 15.452 10.788 1.00 88.25 612 ILE A O 1
ATOM 4896 N N . ALA A 1 613 ? -17.146 13.943 9.538 1.00 85.12 613 ALA A N 1
ATOM 4897 C CA . ALA A 1 613 ? -18.430 14.123 10.210 1.00 85.12 613 ALA A CA 1
ATOM 4898 C C . ALA A 1 613 ? -18.500 13.458 11.592 1.00 85.12 613 ALA A C 1
ATOM 4900 O O . ALA A 1 613 ? -19.347 13.831 12.397 1.00 85.12 613 ALA A O 1
ATOM 4901 N N . SER A 1 614 ? -17.641 12.474 11.862 1.00 89.44 614 SER A N 1
ATOM 4902 C CA . SER A 1 614 ? -17.756 11.624 13.041 1.00 89.44 614 SER A CA 1
ATOM 4903 C C . SER A 1 614 ? -16.428 11.407 13.765 1.00 89.44 614 SER A C 1
ATOM 4905 O O . SER A 1 614 ? -15.404 11.158 13.124 1.00 89.44 614 SER A O 1
ATOM 4907 N N . GLU A 1 615 ? -16.465 11.417 15.103 1.00 93.06 615 GLU A N 1
ATOM 4908 C CA . GLU A 1 615 ? -15.315 11.058 15.942 1.00 93.06 615 GLU A CA 1
ATOM 4909 C C . GLU A 1 615 ? -14.810 9.638 15.651 1.00 93.06 615 GLU A C 1
ATOM 4911 O O . GLU A 1 615 ? -13.603 9.416 15.591 1.00 93.06 615 GLU A O 1
ATOM 4916 N N . TRP A 1 616 ? -15.716 8.698 15.353 1.00 93.94 616 TRP A N 1
ATOM 4917 C CA . TRP A 1 616 ? -15.411 7.292 15.086 1.00 93.94 616 TRP A CA 1
ATOM 4918 C C . TRP A 1 616 ? -14.490 7.133 13.872 1.00 93.94 616 TRP A C 1
ATOM 4920 O O . TRP A 1 616 ? -13.561 6.326 13.881 1.00 93.94 616 TRP A O 1
ATOM 4930 N N . GLU A 1 617 ? -14.704 7.941 12.831 1.00 93.12 617 GLU A N 1
ATOM 4931 C CA . GLU A 1 617 ? -13.848 7.984 11.640 1.00 93.12 617 GLU A CA 1
ATOM 4932 C C . GLU A 1 617 ? -12.465 8.576 11.953 1.00 93.12 617 GLU A C 1
ATOM 4934 O O . GLU A 1 617 ? -11.463 8.115 11.402 1.00 93.12 617 GLU A O 1
ATOM 4939 N N . VAL A 1 618 ? -12.400 9.571 12.846 1.00 92.50 618 VAL A N 1
ATOM 4940 C CA . VAL A 1 618 ? -11.153 10.236 13.252 1.00 92.50 618 VAL A CA 1
ATOM 4941 C C . VAL A 1 618 ? -10.291 9.318 14.112 1.00 92.50 618 VAL A C 1
ATOM 4943 O O . VAL A 1 618 ? -9.124 9.113 13.788 1.00 92.50 618 VAL A O 1
ATOM 4946 N N . VAL A 1 619 ? -10.850 8.722 15.168 1.00 93.44 619 VAL A N 1
ATOM 4947 C CA . VAL A 1 619 ? -10.070 7.912 16.122 1.00 93.44 619 VAL A CA 1
ATOM 4948 C C . VAL A 1 619 ? -9.647 6.556 15.562 1.00 93.44 619 VAL A C 1
ATOM 4950 O O . VAL A 1 619 ? -8.617 6.015 15.967 1.00 93.44 619 VAL A O 1
ATOM 4953 N N . SER A 1 620 ? -10.409 6.019 14.606 1.00 92.25 620 SER A N 1
ATOM 4954 C CA . SER A 1 620 ? -10.057 4.782 13.900 1.00 92.25 620 SER A CA 1
ATOM 4955 C C . SER A 1 620 ? -9.168 5.003 12.673 1.00 92.25 620 SER A C 1
ATOM 4957 O O . SER A 1 620 ? -8.465 4.090 12.229 1.00 92.25 620 SER A O 1
ATOM 4959 N N . GLY A 1 621 ? -9.239 6.189 12.063 1.00 90.06 621 GLY A N 1
ATOM 4960 C CA . GLY A 1 621 ? -8.669 6.464 10.745 1.00 90.06 621 GLY A CA 1
ATOM 4961 C C . GLY A 1 621 ? -9.403 5.774 9.589 1.00 90.06 621 GLY A C 1
ATOM 4962 O O . GLY A 1 621 ? -8.932 5.823 8.448 1.00 90.06 621 GLY A O 1
ATOM 4963 N N . TRP A 1 622 ? -10.541 5.118 9.838 1.00 90.75 622 TRP A N 1
ATOM 4964 C CA . TRP A 1 622 ? -11.391 4.515 8.809 1.00 90.75 622 TRP A CA 1
ATOM 4965 C C . TRP A 1 622 ? -12.353 5.554 8.229 1.00 90.75 622 TRP A C 1
ATOM 4967 O O . TRP A 1 622 ? -13.560 5.510 8.438 1.00 90.75 622 TRP A O 1
ATOM 4977 N N . ILE A 1 623 ? -11.789 6.492 7.470 1.00 87.31 623 ILE A N 1
ATOM 4978 C CA . ILE A 1 623 ? -12.505 7.663 6.958 1.00 87.31 623 ILE A CA 1
ATOM 4979 C C . ILE A 1 623 ? -13.358 7.295 5.732 1.00 87.31 623 ILE A C 1
ATOM 4981 O O . ILE A 1 623 ? -12.870 6.804 4.708 1.00 87.31 623 ILE A O 1
ATOM 4985 N N . ILE A 1 624 ? -14.655 7.573 5.813 1.00 83.12 624 ILE A N 1
ATOM 4986 C CA . ILE A 1 624 ? -15.683 7.308 4.800 1.00 83.12 624 ILE A CA 1
ATOM 4987 C C . ILE A 1 624 ? -16.083 8.615 4.118 1.00 83.12 624 ILE A C 1
ATOM 4989 O O . ILE A 1 624 ? -16.203 8.655 2.888 1.00 83.12 624 ILE A O 1
ATOM 4993 N N . GLN A 1 625 ? -16.273 9.680 4.895 1.00 73.81 625 GLN A N 1
ATOM 4994 C CA . GLN A 1 625 ? -16.648 10.996 4.395 1.00 73.81 625 GLN A CA 1
ATOM 4995 C C . GLN A 1 625 ? -15.664 12.053 4.881 1.00 73.81 625 GLN A C 1
ATOM 4997 O O . GLN A 1 625 ? -15.237 12.072 6.028 1.00 73.81 625 GLN A O 1
ATOM 5002 N N . TYR A 1 626 ? -15.295 12.943 3.970 1.00 74.94 626 TYR A N 1
ATOM 5003 C CA . TYR A 1 626 ? -14.449 14.086 4.267 1.00 74.94 626 TYR A CA 1
ATOM 5004 C C . TYR A 1 626 ? -14.805 15.229 3.323 1.00 74.94 626 TYR A C 1
ATOM 5006 O O . TYR A 1 626 ? -15.324 15.005 2.217 1.00 74.94 626 TYR A O 1
ATOM 5014 N N . ASN A 1 627 ? -14.504 16.463 3.722 1.00 63.66 627 ASN A N 1
ATOM 5015 C CA . ASN A 1 627 ? -14.729 17.605 2.852 1.00 63.66 627 ASN A CA 1
ATOM 5016 C C . ASN A 1 627 ? -13.694 17.598 1.726 1.00 63.66 627 ASN A C 1
ATOM 5018 O O . ASN A 1 627 ? -12.568 18.083 1.868 1.00 63.66 627 ASN A O 1
ATOM 5022 N N . SER A 1 628 ? -14.110 17.058 0.578 1.00 53.94 628 SER A N 1
ATOM 5023 C CA . SER A 1 628 ? -13.268 17.036 -0.608 1.00 53.94 628 SER A CA 1
ATOM 5024 C C . SER A 1 628 ? -12.778 18.443 -0.945 1.00 53.94 628 SER A C 1
ATOM 5026 O O . SER A 1 628 ? -11.597 18.591 -1.167 1.00 53.94 628 SER A O 1
ATOM 5028 N N . LEU A 1 629 ? -13.585 19.506 -0.870 1.00 43.12 629 LEU A N 1
ATOM 5029 C CA . LEU A 1 629 ? -13.155 20.864 -1.239 1.00 43.12 629 LEU A CA 1
ATOM 5030 C C . LEU A 1 629 ? -11.937 21.380 -0.458 1.00 43.12 629 LEU A C 1
ATOM 5032 O O . LEU A 1 629 ? -11.163 22.143 -1.033 1.00 43.12 629 LEU A O 1
ATOM 5036 N N . LEU A 1 630 ? -11.747 20.930 0.785 1.00 45.16 630 LEU A N 1
ATOM 5037 C CA . LEU A 1 630 ? -10.614 21.306 1.631 1.00 45.16 630 LEU A CA 1
ATOM 5038 C C . LEU A 1 630 ? -9.423 20.335 1.503 1.00 45.16 630 LEU A C 1
ATOM 5040 O O . LEU A 1 630 ? -8.285 20.783 1.578 1.00 45.16 630 LEU A O 1
ATOM 5044 N N . ASN A 1 631 ? -9.655 19.034 1.259 1.00 52.22 631 ASN A N 1
ATOM 5045 C CA . ASN A 1 631 ? -8.617 17.989 1.344 1.00 52.22 631 ASN A CA 1
ATOM 5046 C C . ASN A 1 631 ? -8.734 16.904 0.241 1.00 52.22 631 ASN A C 1
ATOM 5048 O O . ASN A 1 631 ? -9.006 15.735 0.507 1.00 52.22 631 ASN A O 1
ATOM 5052 N N . LYS A 1 632 ? -8.521 17.264 -1.037 1.00 51.06 632 LYS A N 1
ATOM 5053 C CA . LYS A 1 632 ? -8.845 16.423 -2.224 1.00 51.06 632 LYS A CA 1
ATOM 5054 C C . LYS A 1 632 ? -7.966 15.195 -2.515 1.00 51.06 632 LYS A C 1
ATOM 5056 O O . LYS A 1 632 ? -8.244 14.502 -3.498 1.00 51.06 632 LYS A O 1
ATOM 5061 N N . ARG A 1 633 ? -6.938 14.869 -1.722 1.00 51.09 633 ARG A N 1
ATOM 5062 C CA . ARG A 1 633 ? -6.139 13.642 -1.938 1.00 51.09 633 ARG A CA 1
ATOM 5063 C C . ARG A 1 633 ? -6.313 12.637 -0.800 1.00 51.09 633 ARG A C 1
ATOM 5065 O O . ARG A 1 633 ? -5.712 12.779 0.255 1.00 51.09 633 ARG A O 1
ATOM 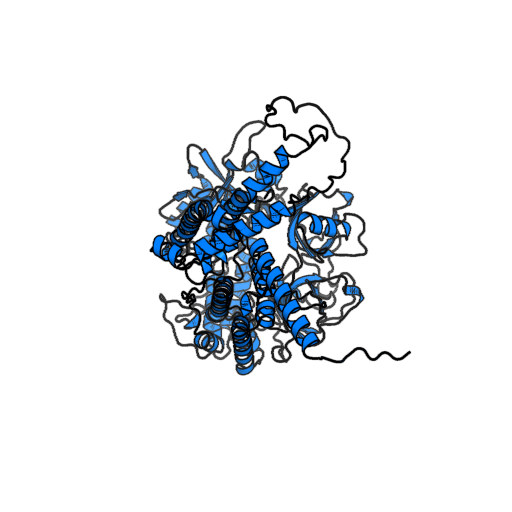5072 N N . ASP A 1 634 ? -7.042 11.568 -1.115 1.00 52.75 634 ASP A N 1
ATOM 5073 C CA . ASP A 1 634 ? -7.300 10.377 -0.284 1.00 52.75 634 ASP A CA 1
ATOM 5074 C C . ASP A 1 634 ? -6.008 9.744 0.289 1.00 52.75 634 ASP A C 1
ATOM 5076 O O . ASP A 1 634 ? -6.007 9.204 1.386 1.00 52.75 634 ASP A O 1
ATOM 5080 N N . PHE A 1 635 ? -4.878 9.845 -0.430 1.00 48.00 635 PHE A N 1
ATOM 5081 C CA . PHE A 1 635 ? -3.675 9.047 -0.147 1.00 48.00 635 PHE A CA 1
ATOM 5082 C C . PHE A 1 635 ? -2.970 9.373 1.182 1.00 48.00 635 PHE A C 1
ATOM 5084 O O . PHE A 1 635 ? -2.431 8.463 1.794 1.00 48.00 635 PHE A O 1
ATOM 5091 N N . HIS A 1 636 ? -2.983 10.635 1.632 1.00 62.12 636 HIS A N 1
ATOM 5092 C CA . HIS A 1 636 ? -2.322 11.046 2.888 1.00 62.12 636 HIS A CA 1
ATOM 5093 C C . HIS A 1 636 ? -3.316 11.495 3.967 1.00 62.12 636 HIS A C 1
ATOM 5095 O O . HIS A 1 636 ? -2.899 11.819 5.073 1.00 62.12 636 HIS A O 1
ATOM 5101 N N . LEU A 1 637 ? -4.622 11.531 3.669 1.00 75.19 637 LEU A N 1
ATOM 5102 C CA . LEU A 1 637 ? -5.627 12.020 4.616 1.00 75.19 637 LEU A CA 1
ATOM 5103 C C . LEU A 1 637 ? -5.611 11.192 5.904 1.00 75.19 637 LEU A C 1
ATOM 5105 O O . LEU A 1 637 ? -5.517 11.751 6.993 1.00 75.19 637 LEU A O 1
ATOM 5109 N N . ARG A 1 638 ? -5.638 9.859 5.768 1.00 81.94 638 ARG A N 1
ATOM 5110 C CA . ARG A 1 638 ? -5.550 8.940 6.910 1.00 81.94 638 ARG A CA 1
ATOM 5111 C C . ARG A 1 638 ? -4.277 9.182 7.716 1.00 81.94 638 ARG A C 1
ATOM 5113 O O . ARG A 1 638 ? -4.361 9.297 8.927 1.00 81.94 638 ARG A O 1
ATOM 5120 N N . GLU A 1 639 ? -3.127 9.299 7.056 1.00 76.44 639 GLU A N 1
ATOM 5121 C CA . GLU A 1 639 ? -1.846 9.518 7.736 1.00 76.44 639 GLU A CA 1
ATOM 5122 C C . GLU A 1 639 ? -1.831 10.834 8.525 1.00 76.44 639 GLU A C 1
ATOM 5124 O O . GLU A 1 639 ? -1.456 10.859 9.694 1.00 76.44 639 GLU A O 1
ATOM 5129 N N . GLN A 1 640 ? -2.290 11.928 7.914 1.00 75.75 640 GLN A N 1
ATOM 5130 C CA . GLN A 1 640 ? -2.348 13.241 8.559 1.00 75.75 640 GLN A CA 1
ATOM 5131 C C . GLN A 1 640 ? -3.274 13.244 9.776 1.00 75.75 640 GLN A C 1
ATOM 5133 O O . GLN A 1 640 ? -2.882 13.732 10.836 1.00 75.75 640 GLN A O 1
ATOM 5138 N N . VAL A 1 641 ? -4.475 12.678 9.631 1.00 85.25 641 VAL A N 1
ATOM 5139 C CA . VAL A 1 641 ? -5.451 12.565 10.721 1.00 85.25 641 VAL A CA 1
ATOM 5140 C C . VAL A 1 641 ? -4.881 11.704 11.843 1.00 85.25 641 VAL A C 1
ATOM 5142 O O . VAL A 1 641 ? -4.840 12.145 12.988 1.00 85.25 641 VAL A O 1
ATOM 5145 N N . MET A 1 642 ? -4.359 10.519 11.522 1.00 87.19 642 MET A N 1
ATOM 5146 C CA . MET A 1 642 ? -3.864 9.591 12.535 1.00 87.19 642 MET A CA 1
ATOM 5147 C C . MET A 1 642 ? -2.612 10.096 13.253 1.00 87.19 642 MET A C 1
ATOM 5149 O O . MET A 1 642 ? -2.479 9.855 14.447 1.00 87.19 642 MET A O 1
ATOM 5153 N N . ASN A 1 643 ? -1.734 10.854 12.592 1.00 79.88 643 ASN A N 1
ATOM 5154 C CA . ASN A 1 643 ? -0.588 11.485 13.255 1.00 79.88 643 ASN A CA 1
ATOM 5155 C C . ASN A 1 643 ? -1.019 12.556 14.274 1.00 79.88 643 ASN A C 1
ATOM 5157 O O . ASN A 1 643 ? -0.394 12.687 15.329 1.00 79.88 643 ASN A O 1
ATOM 5161 N N . LEU A 1 644 ? -2.072 13.325 13.972 1.00 83.00 644 LEU A N 1
ATOM 5162 C CA . LEU A 1 644 ? -2.637 14.302 14.909 1.00 83.00 644 LEU A CA 1
ATOM 5163 C C . LEU A 1 644 ? -3.325 13.600 16.081 1.00 83.00 644 LEU A C 1
ATOM 5165 O O . LEU A 1 644 ? -3.051 13.934 17.232 1.00 83.00 644 LEU A O 1
ATOM 5169 N N . VAL A 1 645 ? -4.150 12.589 15.795 1.00 89.62 645 VAL A N 1
ATOM 5170 C CA . VAL A 1 645 ? -4.845 11.786 16.811 1.00 89.62 645 VAL A CA 1
ATOM 5171 C C . VAL A 1 645 ? -3.854 11.070 17.725 1.00 89.62 645 VAL A C 1
ATOM 5173 O O . VAL A 1 645 ? -4.008 11.128 18.938 1.00 89.62 645 VAL A O 1
ATOM 5176 N N . ASP A 1 646 ? -2.800 10.459 17.186 1.00 86.56 646 ASP A N 1
ATOM 5177 C CA . ASP A 1 646 ? -1.740 9.831 17.984 1.00 86.56 646 ASP A CA 1
ATOM 5178 C C . ASP A 1 646 ? -1.033 10.846 18.900 1.00 86.56 646 ASP A C 1
ATOM 5180 O O . ASP A 1 646 ? -0.752 10.557 20.063 1.00 86.56 646 ASP A O 1
ATOM 5184 N N . GLY A 1 647 ? -0.793 12.067 18.410 1.00 82.06 647 GLY A N 1
ATOM 5185 C CA . GLY A 1 647 ? -0.269 13.164 19.224 1.00 82.06 647 GLY A CA 1
ATOM 5186 C C . GLY A 1 647 ? -1.203 13.558 20.374 1.00 82.06 647 GLY A C 1
ATOM 5187 O O . GLY A 1 647 ? -0.732 13.758 21.495 1.00 82.06 647 GLY A O 1
ATOM 5188 N N . ILE A 1 648 ? -2.513 13.626 20.112 1.00 90.19 648 ILE A N 1
ATOM 5189 C CA . ILE A 1 648 ? -3.547 13.880 21.126 1.00 90.19 648 ILE A CA 1
ATOM 5190 C C . ILE A 1 648 ? -3.548 12.745 22.157 1.00 90.19 648 ILE A C 1
ATOM 5192 O O . ILE A 1 648 ? -3.363 13.001 23.343 1.00 90.19 648 ILE A O 1
ATOM 5196 N N . VAL A 1 649 ? -3.660 11.489 21.718 1.00 91.25 649 VAL A N 1
ATOM 5197 C CA . VAL A 1 649 ? -3.667 10.302 22.590 1.00 91.25 649 VAL A CA 1
ATOM 5198 C C . VAL A 1 649 ? -2.431 10.271 23.491 1.00 91.25 649 VAL A C 1
ATOM 5200 O O . VAL A 1 649 ? -2.565 10.076 24.696 1.00 91.25 649 VAL A O 1
ATOM 5203 N N . ARG A 1 650 ? -1.234 10.536 22.948 1.00 88.50 650 ARG A N 1
ATOM 5204 C CA . ARG A 1 650 ? 0.004 10.599 23.744 1.00 88.50 650 ARG A CA 1
ATOM 5205 C C . ARG A 1 650 ? -0.001 11.724 24.774 1.00 88.50 650 ARG A C 1
ATOM 5207 O O . ARG A 1 650 ? 0.473 11.504 25.883 1.00 88.50 650 ARG A O 1
ATOM 5214 N N . LYS A 1 651 ? -0.520 12.910 24.431 1.00 90.44 651 LYS A N 1
ATOM 5215 C CA . LYS A 1 651 ? -0.646 14.029 25.379 1.00 90.44 651 LYS A CA 1
ATOM 5216 C C . LYS A 1 651 ? -1.512 13.622 26.573 1.00 90.44 651 LYS A C 1
ATOM 5218 O O . LYS A 1 651 ? -1.075 13.770 27.705 1.00 90.44 651 LYS A O 1
ATOM 5223 N N . PHE A 1 652 ? -2.708 13.097 26.315 1.00 93.62 652 PHE A N 1
ATOM 5224 C CA . PHE A 1 652 ? -3.665 12.776 27.375 1.00 93.62 652 PHE A CA 1
ATOM 5225 C C . PHE A 1 652 ? -3.266 11.544 28.186 1.00 93.62 652 PHE A C 1
ATOM 5227 O O . PHE A 1 652 ? -3.426 11.563 29.400 1.00 93.62 652 PHE A O 1
ATOM 5234 N N . ARG A 1 653 ? -2.668 10.519 27.563 1.00 92.38 653 ARG A N 1
ATOM 5235 C CA . ARG A 1 653 ? -2.081 9.394 28.306 1.00 92.38 653 ARG A CA 1
ATOM 5236 C C . ARG A 1 653 ? -0.962 9.861 29.238 1.00 92.38 653 ARG A C 1
ATOM 5238 O O . ARG A 1 653 ? -0.930 9.458 30.390 1.00 92.38 653 ARG A O 1
ATOM 5245 N N . LYS A 1 654 ? -0.091 10.766 28.776 1.00 90.00 654 LYS A N 1
ATOM 5246 C CA . LYS A 1 654 ? 0.949 11.339 29.637 1.00 90.00 654 LYS A CA 1
ATOM 5247 C C . LYS A 1 654 ? 0.339 12.087 30.827 1.00 90.00 654 LYS A C 1
ATOM 5249 O O . LYS A 1 654 ? 0.751 11.840 31.948 1.00 90.00 654 LYS A O 1
ATOM 5254 N N . SER A 1 655 ? -0.658 12.944 30.599 1.00 89.44 655 SER A N 1
ATOM 5255 C CA . SER A 1 655 ? -1.338 13.656 31.691 1.00 89.44 655 SER A CA 1
ATOM 5256 C C . SER A 1 655 ? -2.077 12.726 32.658 1.00 89.44 655 SER A C 1
ATOM 5258 O O . SER A 1 655 ? -2.143 13.024 33.841 1.00 89.44 655 SER A O 1
ATOM 5260 N N . PHE A 1 656 ? -2.588 11.584 32.189 1.00 92.19 656 PHE A N 1
ATOM 5261 C CA . PHE A 1 656 ? -3.149 10.554 33.065 1.00 92.19 656 PHE A CA 1
ATOM 5262 C C . PHE A 1 656 ? -2.087 9.961 34.002 1.00 92.19 656 PHE A C 1
ATOM 5264 O O . PHE A 1 656 ? -2.347 9.778 35.186 1.00 92.19 656 PHE A O 1
ATOM 5271 N N . GLU A 1 657 ? -0.903 9.660 33.462 1.00 88.44 657 GLU A N 1
ATOM 5272 C CA . GLU A 1 657 ? 0.186 8.968 34.164 1.00 88.44 657 GLU A CA 1
ATOM 5273 C C . GLU A 1 657 ? 1.045 9.903 35.042 1.00 88.44 657 GLU A C 1
ATOM 5275 O O . GLU A 1 657 ? 1.709 9.422 35.959 1.00 88.44 657 GLU A O 1
ATOM 5280 N N . GLU A 1 658 ? 1.040 11.219 34.787 1.00 85.19 658 GLU A N 1
ATOM 5281 C CA . GLU A 1 658 ? 1.904 12.217 35.447 1.00 85.19 658 GLU A CA 1
ATOM 5282 C C . GLU A 1 658 ? 1.847 12.145 36.988 1.00 85.19 658 GLU A C 1
ATOM 5284 O O . GLU A 1 658 ? 2.897 12.095 37.628 1.00 85.19 658 GLU A O 1
ATOM 5289 N N . GLU A 1 659 ? 0.659 12.011 37.587 1.00 81.00 659 GLU A N 1
ATOM 5290 C CA . GLU A 1 659 ? 0.500 11.962 39.054 1.00 81.00 659 GLU A CA 1
ATOM 5291 C C . GLU A 1 659 ? 1.028 10.676 39.717 1.00 81.00 659 GLU A C 1
ATOM 5293 O O . GLU A 1 659 ? 1.314 10.674 40.913 1.00 81.00 659 GLU A O 1
ATOM 5298 N N . PHE A 1 660 ? 1.174 9.589 38.954 1.00 81.56 660 PHE A N 1
ATOM 5299 C CA . PHE A 1 660 ? 1.653 8.295 39.456 1.00 81.56 660 PHE A CA 1
ATOM 5300 C C . PHE A 1 660 ? 3.162 8.126 39.262 1.00 81.56 660 PHE A C 1
ATOM 5302 O O . PHE A 1 660 ? 3.811 7.369 39.980 1.00 81.56 660 PHE A O 1
ATOM 5309 N N . VAL A 1 661 ? 3.740 8.835 38.288 1.00 71.25 661 VAL A N 1
ATOM 5310 C CA . VAL A 1 661 ? 5.188 8.830 38.045 1.00 71.25 661 VAL A CA 1
ATOM 5311 C C . VAL A 1 661 ? 5.915 9.716 39.063 1.00 71.25 661 VAL A C 1
ATOM 5313 O O . VAL A 1 661 ? 6.959 9.311 39.572 1.00 71.25 661 VAL A O 1
ATOM 5316 N N . GLU A 1 662 ? 5.354 10.876 39.424 1.00 56.44 662 GLU A N 1
ATOM 5317 C CA . GLU A 1 662 ? 5.954 11.792 40.412 1.00 56.44 662 GLU A CA 1
ATOM 5318 C C . GLU A 1 662 ? 6.040 11.172 41.827 1.00 56.44 662 GLU A C 1
ATOM 5320 O O . GLU A 1 662 ? 7.034 11.361 42.529 1.00 56.44 662 GLU A O 1
ATOM 5325 N N . GLN A 1 663 ? 5.079 10.324 42.219 1.00 52.97 663 GLN A N 1
ATOM 5326 C CA . GLN A 1 663 ? 5.083 9.619 43.516 1.00 52.97 663 GLN A CA 1
ATOM 5327 C C . GLN A 1 663 ? 6.180 8.537 43.637 1.00 52.97 663 GLN A C 1
ATOM 5329 O O . GLN A 1 663 ? 6.600 8.169 44.742 1.00 52.97 663 GLN A O 1
ATOM 5334 N N . HIS A 1 664 ? 6.692 8.027 42.513 1.00 50.75 664 HIS A N 1
ATOM 5335 C CA . HIS A 1 664 ? 7.810 7.077 42.495 1.00 50.75 664 HIS A CA 1
ATOM 5336 C C . HIS A 1 664 ? 9.185 7.743 42.631 1.00 50.75 664 HIS A C 1
ATOM 5338 O O . HIS A 1 664 ? 10.112 7.106 43.134 1.00 50.75 664 HIS A O 1
ATOM 5344 N N . GLU A 1 665 ? 9.339 9.012 42.242 1.00 45.00 665 GLU A N 1
ATOM 5345 C CA . GLU A 1 665 ? 10.604 9.729 42.449 1.00 45.00 665 GLU A CA 1
ATOM 5346 C C . GLU A 1 665 ? 10.789 10.130 43.923 1.00 45.00 665 GLU A C 1
ATOM 5348 O O . GLU A 1 665 ? 11.889 9.980 44.462 1.00 45.00 665 GLU A O 1
ATOM 5353 N N . GLU A 1 666 ? 9.714 10.519 44.620 1.00 42.22 666 GLU A N 1
ATOM 5354 C CA . GLU A 1 666 ? 9.760 10.914 46.039 1.00 42.22 666 GLU A CA 1
ATOM 5355 C C . GLU A 1 666 ? 9.898 9.739 47.030 1.00 42.22 666 GLU A C 1
ATOM 5357 O O . GLU A 1 666 ? 10.344 9.939 48.161 1.00 42.22 666 GLU A O 1
ATOM 5362 N N . SER A 1 667 ? 9.566 8.506 46.624 1.00 41.06 667 SER A N 1
ATOM 5363 C CA . SER A 1 667 ? 9.642 7.301 47.475 1.00 41.06 667 SER A CA 1
ATOM 5364 C C . SER A 1 667 ? 10.931 6.479 47.311 1.00 41.06 667 SER A C 1
ATOM 5366 O O . SER A 1 667 ? 11.112 5.464 47.991 1.00 41.06 667 SER A O 1
ATOM 5368 N N . SER A 1 668 ? 11.856 6.910 46.445 1.00 35.81 668 SER A N 1
ATOM 5369 C CA . SER A 1 668 ? 13.134 6.223 46.233 1.00 35.81 668 SER A CA 1
ATOM 5370 C C . SER A 1 668 ? 14.157 6.529 47.348 1.00 35.81 668 SER A C 1
ATOM 5372 O O . SER A 1 668 ? 14.486 7.677 47.635 1.00 35.81 668 SER A O 1
ATOM 5374 N N . ASP A 1 669 ? 14.641 5.474 48.014 1.00 38.97 669 ASP A N 1
ATOM 5375 C CA . ASP A 1 669 ? 15.634 5.507 49.101 1.00 38.97 669 ASP A CA 1
ATOM 5376 C C . ASP A 1 669 ? 16.887 6.336 48.713 1.00 38.97 669 ASP A C 1
ATOM 5378 O O . ASP A 1 669 ? 17.519 6.024 47.696 1.00 38.97 669 ASP A O 1
ATOM 5382 N N . PRO A 1 670 ? 17.313 7.341 49.514 1.00 40.25 670 PRO A N 1
ATOM 5383 C CA . PRO A 1 670 ? 18.464 8.199 49.208 1.00 40.25 670 PRO A CA 1
ATOM 5384 C C . PRO A 1 670 ? 19.821 7.478 49.077 1.00 40.25 670 PRO A C 1
ATOM 5386 O O . PRO A 1 670 ? 20.821 8.127 48.771 1.00 40.25 670 PRO A O 1
ATOM 5389 N N . ASN A 1 671 ? 19.890 6.158 49.286 1.00 38.06 671 ASN A N 1
ATOM 5390 C CA . ASN A 1 671 ? 21.109 5.361 49.117 1.00 38.06 671 ASN A CA 1
ATOM 5391 C C . ASN A 1 671 ? 21.203 4.548 47.812 1.00 38.06 671 ASN A C 1
ATOM 5393 O O . ASN A 1 671 ? 22.178 3.810 47.644 1.00 38.06 671 ASN A O 1
ATOM 5397 N N . ASN A 1 672 ? 20.266 4.683 46.869 1.00 31.75 672 ASN A N 1
ATOM 5398 C CA . ASN A 1 672 ? 20.381 4.043 45.555 1.00 31.75 672 ASN A CA 1
ATOM 5399 C C . ASN A 1 672 ? 20.724 5.093 44.479 1.00 31.75 672 ASN A C 1
ATOM 5401 O O . ASN A 1 672 ? 19.961 6.041 44.306 1.00 31.75 672 ASN A O 1
ATOM 5405 N N . PRO A 1 673 ? 21.857 4.999 43.752 1.00 31.14 673 PRO A N 1
ATOM 5406 C CA . PRO A 1 673 ? 22.244 6.030 42.798 1.00 31.14 673 PRO A CA 1
ATOM 5407 C C . PRO A 1 673 ? 21.447 5.862 41.499 1.00 31.14 673 PRO A C 1
ATOM 5409 O O . PRO A 1 673 ? 21.921 5.264 40.532 1.00 31.14 673 PRO A O 1
ATOM 5412 N N . THR A 1 674 ? 20.230 6.396 41.464 1.00 28.97 674 THR A N 1
ATOM 5413 C CA . THR A 1 674 ? 19.475 6.602 40.227 1.00 28.97 674 THR A CA 1
ATOM 5414 C C . THR A 1 674 ? 19.982 7.866 39.532 1.00 28.97 674 THR A C 1
ATOM 5416 O O . THR A 1 674 ? 20.150 8.931 40.124 1.00 28.97 674 THR A O 1
ATOM 5419 N N . PHE A 1 675 ? 20.318 7.702 38.256 1.00 29.00 675 PHE A N 1
ATOM 5420 C CA . PHE A 1 675 ? 20.944 8.692 37.388 1.00 29.00 675 PHE A CA 1
ATOM 5421 C C . PHE A 1 675 ? 20.038 9.921 37.214 1.00 29.00 675 PHE A C 1
ATOM 5423 O O . PHE A 1 675 ? 18.938 9.809 36.679 1.00 29.00 675 PHE A O 1
ATOM 5430 N N . THR A 1 676 ? 20.512 11.104 37.600 1.00 25.19 676 THR A N 1
ATOM 5431 C CA . THR A 1 676 ? 19.887 12.375 37.219 1.00 25.19 676 THR A CA 1
ATOM 5432 C C . THR A 1 676 ? 20.193 12.681 35.745 1.00 25.19 676 THR A C 1
ATOM 5434 O O . THR A 1 676 ? 21.354 12.581 35.329 1.00 25.19 676 THR A O 1
ATOM 5437 N N . PRO A 1 677 ? 19.213 13.080 34.912 1.00 26.44 677 PRO A N 1
ATOM 5438 C CA . PRO A 1 677 ? 19.508 13.584 33.582 1.00 26.44 677 PRO A CA 1
ATOM 5439 C C . PRO A 1 677 ? 20.075 15.000 33.720 1.00 26.44 677 PRO A C 1
ATOM 5441 O O . PRO A 1 677 ? 19.366 15.951 34.047 1.00 26.44 677 PRO A O 1
ATOM 5444 N N . ALA A 1 678 ? 21.378 15.144 33.487 1.00 25.53 678 ALA A N 1
ATOM 5445 C CA . ALA A 1 678 ? 22.036 16.441 33.464 1.00 25.53 678 ALA A CA 1
ATOM 5446 C C . ALA A 1 678 ? 21.504 17.292 32.297 1.00 25.53 678 ALA A C 1
ATOM 5448 O O . ALA A 1 678 ? 21.837 17.080 31.131 1.00 25.53 678 ALA A O 1
ATOM 5449 N N . VAL A 1 679 ? 20.690 18.287 32.638 1.00 28.33 679 VAL A N 1
ATOM 5450 C CA . VAL A 1 679 ? 20.389 19.444 31.797 1.00 28.33 679 VAL A CA 1
ATOM 5451 C C . VAL A 1 679 ? 21.609 20.378 31.792 1.00 28.33 679 VAL A C 1
ATOM 5453 O O . VAL A 1 679 ? 22.185 20.666 32.837 1.00 28.33 679 VAL A O 1
ATOM 5456 N N . ASN A 1 680 ? 21.942 20.888 30.601 1.00 28.84 680 ASN A N 1
ATOM 5457 C CA . ASN A 1 680 ? 22.951 21.908 30.275 1.00 28.84 680 ASN A CA 1
ATOM 5458 C C . ASN A 1 680 ? 24.432 21.491 30.320 1.00 28.84 680 ASN A C 1
ATOM 5460 O O . ASN A 1 680 ? 25.146 21.755 31.284 1.00 28.84 680 ASN A O 1
ATOM 5464 N N . VAL A 1 681 ? 24.944 21.035 29.172 1.00 26.81 681 VAL A N 1
ATOM 5465 C CA . VAL A 1 681 ? 26.361 21.216 28.817 1.00 26.81 681 VAL A CA 1
ATOM 5466 C C . VAL A 1 681 ? 26.449 22.195 27.648 1.00 26.81 681 VAL A C 1
ATOM 5468 O O . VAL A 1 681 ? 25.822 22.009 26.606 1.00 26.81 681 VAL A O 1
ATOM 5471 N N . ARG A 1 682 ? 27.192 23.285 27.864 1.00 25.83 682 ARG A N 1
ATOM 5472 C CA . ARG A 1 682 ? 27.484 24.325 26.872 1.00 25.83 682 ARG A CA 1
ATOM 5473 C C . ARG A 1 682 ? 28.362 23.766 25.747 1.00 25.83 682 ARG A C 1
ATOM 5475 O O . ARG A 1 682 ? 29.222 22.921 25.964 1.00 25.83 682 ARG A O 1
ATOM 5482 N N . LEU A 1 683 ? 28.130 24.286 24.549 1.00 29.28 683 LEU A N 1
ATOM 5483 C CA . LEU A 1 683 ? 28.557 23.776 23.243 1.00 29.28 683 LEU A CA 1
ATOM 5484 C C . LEU A 1 683 ? 30.045 23.990 22.878 1.00 29.28 683 LEU A C 1
ATOM 5486 O O . LEU A 1 683 ? 30.365 24.024 21.696 1.00 29.28 683 LEU A O 1
ATOM 5490 N N . GLU A 1 684 ? 30.967 24.116 23.839 1.00 28.31 684 GLU A N 1
ATOM 5491 C CA . GLU A 1 684 ? 32.350 24.548 23.538 1.00 28.31 684 GLU A CA 1
ATOM 5492 C C . GLU A 1 684 ? 33.474 23.536 23.855 1.00 28.31 684 GLU A C 1
ATOM 5494 O O . GLU A 1 684 ? 34.605 23.774 23.447 1.00 28.31 684 GLU A O 1
ATOM 5499 N N . ASP A 1 685 ? 33.198 22.357 24.434 1.00 28.89 685 ASP A N 1
ATOM 5500 C CA . ASP A 1 685 ? 34.266 21.436 24.900 1.00 28.89 685 ASP A CA 1
ATOM 5501 C C . ASP A 1 685 ? 34.397 20.078 24.162 1.00 28.89 685 ASP A C 1
ATOM 5503 O O . ASP A 1 685 ? 35.080 19.167 24.632 1.00 28.89 685 ASP A O 1
ATOM 5507 N N . LEU A 1 686 ? 33.813 19.902 22.970 1.00 31.12 686 LEU A N 1
ATOM 5508 C CA . LEU A 1 686 ? 33.878 18.633 22.208 1.00 31.12 686 LEU A CA 1
ATOM 5509 C C . LEU A 1 686 ? 34.861 18.656 21.025 1.00 31.12 686 LEU A C 1
ATOM 5511 O O . LEU A 1 686 ? 34.553 18.207 19.924 1.00 31.12 686 LEU A O 1
ATOM 5515 N N . ALA A 1 687 ? 36.084 19.132 21.262 1.00 28.88 687 ALA A N 1
ATOM 5516 C CA . ALA A 1 687 ? 37.176 19.073 20.288 1.00 28.88 687 ALA A CA 1
ATOM 5517 C C . ALA A 1 687 ? 38.460 18.468 20.877 1.00 28.88 687 ALA A C 1
ATOM 5519 O O . ALA A 1 687 ? 39.520 19.073 20.791 1.00 28.88 687 ALA A O 1
ATOM 5520 N N . ALA A 1 688 ? 38.382 17.275 21.479 1.00 27.33 688 ALA A N 1
ATOM 5521 C CA . ALA A 1 688 ? 39.528 16.367 21.641 1.00 27.33 688 ALA A CA 1
ATOM 5522 C C . ALA A 1 688 ? 39.105 15.046 22.304 1.00 27.33 688 ALA A C 1
ATOM 5524 O O . ALA A 1 688 ? 38.990 14.999 23.526 1.00 27.33 688 ALA A O 1
ATOM 5525 N N . ARG A 1 689 ? 38.939 13.965 21.523 1.00 27.50 689 ARG A N 1
ATOM 5526 C CA . ARG A 1 689 ? 39.327 12.575 21.876 1.00 27.50 689 ARG A CA 1
ATOM 5527 C C . ARG A 1 689 ? 38.976 11.608 20.738 1.00 27.50 689 ARG A C 1
ATOM 5529 O O . ARG A 1 689 ? 37.853 11.589 20.251 1.00 27.50 689 ARG A O 1
ATOM 5536 N N . GLY A 1 690 ? 39.983 10.847 20.307 1.00 25.02 690 GLY A N 1
ATOM 5537 C CA . GLY A 1 690 ? 39.908 9.814 19.269 1.00 25.02 690 GLY A CA 1
ATOM 5538 C C . GLY A 1 690 ? 39.312 8.477 19.749 1.00 25.02 690 GLY A C 1
ATOM 5539 O O . GLY A 1 690 ? 38.825 8.389 20.876 1.00 25.02 690 GLY A O 1
ATOM 5540 N N . PRO A 1 691 ? 39.337 7.437 18.892 1.00 28.98 691 PRO A N 1
ATOM 5541 C CA . PRO A 1 691 ? 38.375 6.339 18.921 1.00 28.98 691 PRO A CA 1
ATOM 5542 C C . PRO A 1 691 ? 38.856 5.153 19.769 1.00 28.98 691 PRO A C 1
ATOM 5544 O O . PRO A 1 691 ? 39.957 4.658 19.547 1.00 28.98 691 PRO A O 1
ATOM 5547 N N . ALA A 1 692 ? 38.026 4.653 20.691 1.00 23.25 692 ALA A N 1
ATOM 5548 C CA . ALA A 1 692 ? 38.104 3.276 21.197 1.00 23.25 692 ALA A CA 1
ATOM 5549 C C . ALA A 1 692 ? 36.879 2.890 22.052 1.00 23.25 692 ALA A C 1
ATOM 5551 O O . ALA A 1 692 ? 36.453 3.649 22.918 1.00 23.25 692 ALA A O 1
ATOM 5552 N N . ASN A 1 693 ? 36.431 1.643 21.862 1.00 24.80 693 ASN A N 1
ATOM 5553 C CA . ASN A 1 693 ? 35.499 0.844 22.671 1.00 24.80 693 ASN A CA 1
ATOM 5554 C C . ASN A 1 693 ? 33.997 1.165 22.612 1.00 24.80 693 ASN A C 1
ATOM 5556 O O . ASN A 1 693 ? 33.412 1.773 23.505 1.00 24.80 693 ASN A O 1
ATOM 5560 N N . THR A 1 694 ? 33.350 0.559 21.615 1.00 27.73 694 THR A N 1
ATOM 5561 C CA . THR A 1 694 ? 31.938 0.163 21.633 1.00 27.73 694 THR A CA 1
ATOM 5562 C C . THR A 1 694 ? 31.681 -0.845 22.760 1.00 27.73 694 THR A C 1
ATOM 5564 O O . THR A 1 694 ? 32.032 -2.021 22.650 1.00 27.73 694 THR A O 1
ATOM 5567 N N . ARG A 1 695 ? 31.062 -0.394 23.855 1.00 23.80 695 ARG A N 1
ATOM 5568 C CA . ARG A 1 695 ? 30.330 -1.281 24.772 1.00 23.80 695 ARG A CA 1
ATOM 5569 C C . ARG A 1 695 ? 28.940 -1.560 24.182 1.00 23.80 695 ARG A C 1
ATOM 5571 O O . ARG A 1 695 ? 28.377 -0.657 23.564 1.00 23.80 695 ARG A O 1
ATOM 5578 N N . PRO A 1 696 ? 28.386 -2.772 24.352 1.00 23.45 696 PRO A N 1
ATOM 5579 C CA . PRO A 1 696 ? 27.036 -3.072 23.898 1.00 23.45 696 PRO A CA 1
ATOM 5580 C C . PRO A 1 696 ? 26.045 -2.194 24.664 1.00 23.45 696 PRO A C 1
ATOM 5582 O O . PRO A 1 696 ? 26.083 -2.131 25.893 1.00 23.45 696 PRO A O 1
ATOM 5585 N N . ILE A 1 697 ? 25.180 -1.507 23.923 1.00 27.06 697 ILE A N 1
ATOM 5586 C CA . ILE A 1 697 ? 24.032 -0.794 24.474 1.00 27.06 697 ILE A CA 1
ATOM 5587 C C . ILE A 1 697 ? 23.094 -1.869 25.029 1.00 27.06 697 ILE A C 1
ATOM 5589 O O . ILE A 1 697 ? 22.439 -2.594 24.283 1.00 27.06 697 ILE A O 1
ATOM 5593 N N . THR A 1 698 ? 23.093 -2.030 26.348 1.00 26.81 698 THR A N 1
ATOM 5594 C CA . THR A 1 698 ? 22.041 -2.745 27.067 1.00 26.81 698 THR A CA 1
ATOM 5595 C C . THR A 1 698 ? 20.720 -2.018 26.844 1.00 26.81 698 THR A C 1
ATOM 5597 O O . THR A 1 698 ? 20.666 -0.793 26.929 1.00 26.81 698 THR A O 1
ATOM 5600 N N . GLN A 1 699 ? 19.681 -2.793 26.533 1.00 25.62 699 GLN A N 1
ATOM 5601 C CA . GLN A 1 699 ? 18.300 -2.353 26.330 1.00 25.62 699 GLN A CA 1
ATOM 5602 C C . GLN A 1 699 ? 17.867 -1.277 27.344 1.00 25.62 699 GLN A C 1
ATOM 5604 O O . GLN A 1 699 ? 18.010 -1.509 28.545 1.00 25.62 699 GLN A O 1
ATOM 5609 N N . PRO A 1 700 ? 17.240 -0.170 26.916 1.00 30.09 700 PRO A N 1
ATOM 5610 C CA . PRO A 1 700 ? 16.355 0.591 27.774 1.00 30.09 700 PRO A CA 1
ATOM 5611 C C . PRO A 1 700 ? 14.913 0.197 27.435 1.00 30.09 700 PRO A C 1
ATOM 5613 O O . PRO A 1 700 ? 14.314 0.704 26.495 1.00 30.09 700 PRO A O 1
ATOM 5616 N N . SER A 1 701 ? 14.361 -0.751 28.186 1.00 32.28 701 SER A N 1
ATOM 5617 C CA . SER A 1 701 ? 12.918 -1.011 28.213 1.00 32.28 701 SER A CA 1
ATOM 5618 C C . SER A 1 701 ? 12.532 -1.487 29.608 1.00 32.28 701 SER A C 1
ATOM 5620 O O . SER A 1 701 ? 12.142 -2.633 29.818 1.00 32.28 701 SER A O 1
ATOM 5622 N N . THR A 1 702 ? 12.660 -0.602 30.588 1.00 32.31 702 THR A N 1
ATOM 5623 C CA . THR A 1 702 ? 11.912 -0.732 31.836 1.00 32.31 702 THR A CA 1
ATOM 5624 C C . THR A 1 702 ? 10.752 0.241 31.734 1.00 32.31 702 THR A C 1
ATOM 5626 O O . THR A 1 702 ? 10.911 1.431 31.999 1.00 32.31 702 THR A O 1
ATOM 5629 N N . ALA A 1 703 ? 9.598 -0.248 31.275 1.00 39.25 703 ALA A N 1
ATOM 5630 C CA . ALA A 1 703 ? 8.347 0.450 31.535 1.00 39.25 703 ALA A CA 1
ATOM 5631 C C . ALA A 1 703 ? 8.242 0.689 33.056 1.00 39.25 703 ALA A C 1
ATOM 5633 O O . ALA A 1 703 ? 8.697 -0.175 33.816 1.00 39.25 703 ALA A O 1
ATOM 5634 N N . PRO A 1 704 ? 7.703 1.831 33.509 1.00 50.75 704 PRO A N 1
ATOM 5635 C CA . PRO A 1 704 ? 7.533 2.085 34.933 1.00 50.75 704 PRO A CA 1
ATOM 5636 C C . PRO A 1 704 ? 6.727 0.943 35.568 1.00 50.75 704 PRO A C 1
ATOM 5638 O O . PRO A 1 704 ? 5.629 0.602 35.127 1.00 50.75 704 PRO A O 1
ATOM 5641 N N . THR A 1 705 ? 7.313 0.283 36.566 1.00 59.19 705 THR A N 1
ATOM 5642 C CA . THR A 1 705 ? 6.647 -0.777 37.330 1.00 59.19 705 THR A CA 1
ATOM 5643 C C . THR A 1 705 ? 5.811 -0.127 38.423 1.00 59.19 705 THR A C 1
ATOM 5645 O O . THR A 1 705 ? 6.333 0.167 39.488 1.00 59.19 705 THR A O 1
ATOM 5648 N N . PHE A 1 706 ? 4.527 0.098 38.143 1.00 74.94 706 PHE A N 1
ATOM 5649 C CA . PHE A 1 706 ? 3.575 0.662 39.104 1.00 74.94 706 PHE A CA 1
ATOM 5650 C C . PHE A 1 706 ? 3.251 -0.317 40.236 1.00 74.94 706 PHE A C 1
ATOM 5652 O O . PHE A 1 706 ? 3.104 -1.526 39.983 1.00 74.94 706 PHE A O 1
ATOM 5659 N N . SER A 1 707 ? 3.104 0.200 41.461 1.00 80.44 707 SER A N 1
ATOM 5660 C CA . SER A 1 707 ? 2.704 -0.602 42.620 1.00 80.44 707 SER A CA 1
ATOM 5661 C C . SER A 1 707 ? 1.265 -1.135 42.464 1.00 80.44 707 SER A C 1
ATOM 5663 O O . SER A 1 707 ? 0.495 -0.629 41.643 1.00 80.44 707 SER A O 1
ATOM 5665 N N . PRO A 1 708 ? 0.859 -2.179 43.212 1.00 81.12 708 PRO A N 1
ATOM 5666 C CA . PRO A 1 708 ? -0.527 -2.652 43.198 1.00 81.12 708 PRO A CA 1
ATOM 5667 C C . PRO A 1 708 ? -1.548 -1.565 43.564 1.00 81.12 708 PRO A C 1
ATOM 5669 O O . PRO A 1 708 ? -2.623 -1.533 42.969 1.00 81.12 708 PRO A O 1
ATOM 5672 N N . GLU A 1 709 ? -1.189 -0.671 44.491 1.00 83.81 709 GLU A N 1
ATOM 5673 C CA . GLU A 1 709 ? -2.017 0.464 44.920 1.00 83.81 709 GLU A CA 1
ATOM 5674 C C . GLU A 1 709 ? -2.168 1.489 43.789 1.00 83.81 709 GLU A C 1
ATOM 5676 O O . GLU A 1 709 ? -3.289 1.889 43.469 1.00 83.81 709 GLU A O 1
ATOM 5681 N N . ASP A 1 710 ? -1.072 1.818 43.095 1.00 86.44 710 ASP A N 1
ATOM 5682 C CA . ASP A 1 710 ? -1.099 2.715 41.931 1.00 86.44 710 ASP A CA 1
ATOM 5683 C C . ASP A 1 710 ? -1.968 2.143 40.813 1.00 86.44 710 ASP A C 1
ATOM 5685 O O . ASP A 1 710 ? -2.762 2.857 40.209 1.00 86.44 710 ASP A O 1
ATOM 5689 N N . ARG A 1 711 ? -1.882 0.833 40.552 1.00 86.69 711 ARG A N 1
ATOM 5690 C CA . ARG A 1 711 ? -2.728 0.178 39.541 1.00 86.69 711 ARG A CA 1
ATOM 5691 C C . ARG A 1 711 ? -4.208 0.265 39.889 1.00 86.69 711 ARG A C 1
ATOM 5693 O O . ARG A 1 711 ? -5.036 0.426 38.998 1.00 86.69 711 ARG A O 1
ATOM 5700 N N . GLU A 1 712 ? -4.556 0.146 41.165 1.00 89.62 712 GLU A N 1
ATOM 5701 C CA . GLU A 1 712 ? -5.936 0.287 41.622 1.00 89.62 712 GLU A CA 1
ATOM 5702 C C . GLU A 1 712 ? -6.435 1.728 41.485 1.00 89.62 712 GLU A C 1
ATOM 5704 O O . GLU A 1 712 ? -7.525 1.953 40.959 1.00 89.62 712 GLU A O 1
ATOM 5709 N N . ALA A 1 713 ? -5.615 2.708 41.867 1.00 91.94 713 ALA A N 1
ATOM 5710 C CA . ALA A 1 713 ? -5.905 4.122 41.661 1.00 91.94 713 ALA A CA 1
ATOM 5711 C C . ALA A 1 713 ? -6.039 4.481 40.167 1.00 91.94 713 ALA A C 1
ATOM 5713 O O . ALA A 1 713 ? -6.989 5.161 39.781 1.00 91.94 713 ALA A O 1
ATOM 5714 N N . MET A 1 714 ? -5.182 3.937 39.299 1.00 93.75 714 MET A N 1
ATOM 5715 C CA . MET A 1 714 ? -5.301 4.079 37.844 1.00 93.75 714 MET A CA 1
ATOM 5716 C C . MET A 1 714 ? -6.611 3.486 37.314 1.00 93.75 714 MET A C 1
ATOM 5718 O O . MET A 1 714 ? -7.273 4.108 36.485 1.00 93.75 714 MET A O 1
ATOM 5722 N N . ARG A 1 715 ? -7.047 2.315 37.799 1.00 94.81 715 ARG A N 1
ATOM 5723 C CA . ARG A 1 715 ? -8.351 1.753 37.404 1.00 94.81 715 ARG A CA 1
ATOM 5724 C C . ARG A 1 715 ? -9.519 2.643 37.855 1.00 94.81 715 ARG A C 1
ATOM 5726 O O . ARG A 1 715 ? -10.432 2.876 37.060 1.00 94.81 715 ARG A O 1
ATOM 5733 N N . ARG A 1 716 ? -9.469 3.225 39.062 1.00 95.81 716 ARG A N 1
ATOM 5734 C CA . ARG A 1 716 ? -10.452 4.231 39.523 1.00 95.81 716 ARG A CA 1
ATOM 5735 C C . ARG A 1 716 ? -10.471 5.468 38.633 1.00 95.81 716 ARG A C 1
ATOM 5737 O O . ARG A 1 716 ? -11.540 5.896 38.205 1.00 95.81 716 ARG A O 1
ATOM 5744 N N . LYS A 1 717 ? -9.302 6.008 38.289 1.00 96.62 717 LYS A N 1
ATOM 5745 C CA . LYS A 1 717 ? -9.187 7.173 37.403 1.00 96.62 717 LYS A CA 1
ATOM 5746 C C . LYS A 1 717 ? -9.704 6.879 35.991 1.00 96.62 717 LYS A C 1
ATOM 5748 O O . LYS A 1 717 ? -10.448 7.678 35.430 1.00 96.62 717 LYS A O 1
ATOM 5753 N N . ALA A 1 718 ? -9.387 5.712 35.429 1.00 96.69 718 ALA A N 1
ATOM 5754 C CA . ALA A 1 718 ? -9.915 5.284 34.131 1.00 96.69 718 ALA A CA 1
ATOM 5755 C C . ALA A 1 718 ? -11.447 5.114 34.162 1.00 96.69 718 ALA A C 1
ATOM 5757 O O . ALA A 1 718 ? -12.136 5.540 33.235 1.00 96.69 718 ALA A O 1
ATOM 5758 N N . SER A 1 719 ? -11.985 4.567 35.255 1.00 97.38 719 SER A N 1
ATOM 5759 C CA . SER A 1 719 ? -13.433 4.469 35.495 1.00 97.38 719 SER A CA 1
ATOM 5760 C C . SER A 1 719 ? -14.098 5.844 35.571 1.00 97.38 719 SER A C 1
ATOM 5762 O O . SER A 1 719 ? -15.188 6.038 35.043 1.00 97.38 719 SER A O 1
ATOM 5764 N N . ALA A 1 720 ? -13.429 6.828 36.179 1.00 97.38 720 ALA A N 1
ATOM 5765 C CA . ALA A 1 720 ? -13.906 8.207 36.238 1.00 97.38 720 ALA A CA 1
ATOM 5766 C C . ALA A 1 720 ? -13.994 8.837 34.844 1.00 97.38 720 ALA A C 1
ATOM 5768 O O . ALA A 1 720 ? -15.004 9.452 34.511 1.00 97.38 720 ALA A O 1
ATOM 5769 N N . TRP A 1 721 ? -12.973 8.628 34.004 1.00 97.19 721 TRP A N 1
ATOM 5770 C CA . TRP A 1 721 ? -12.992 9.075 32.608 1.00 97.19 721 TRP A CA 1
ATOM 5771 C C . TRP A 1 721 ? -14.143 8.434 31.829 1.00 97.19 721 TRP A C 1
ATOM 5773 O O . TRP A 1 721 ? -14.759 9.095 30.993 1.00 97.19 721 TRP A O 1
ATOM 5783 N N . TYR A 1 722 ? -14.439 7.157 32.096 1.00 97.12 722 TYR A N 1
ATOM 5784 C CA . TYR A 1 722 ? -15.564 6.459 31.475 1.00 97.12 722 TYR A CA 1
ATOM 5785 C C . TYR A 1 722 ? -16.903 7.034 31.941 1.00 97.12 722 TYR A C 1
ATOM 5787 O O . TYR A 1 722 ? -17.717 7.418 31.104 1.00 97.12 722 TYR A O 1
ATOM 5795 N N . TYR A 1 723 ? -17.098 7.190 33.252 1.00 96.94 723 TYR A N 1
ATOM 5796 C CA . TYR A 1 723 ? -18.310 7.776 33.824 1.00 96.94 723 TYR A CA 1
ATOM 5797 C C . TYR A 1 723 ? -18.601 9.167 33.250 1.00 96.94 723 TYR A C 1
ATOM 5799 O O . TYR A 1 723 ? -19.689 9.390 32.730 1.00 96.94 723 TYR A O 1
ATOM 5807 N N . VAL A 1 724 ? -17.613 10.067 33.238 1.00 95.12 724 VAL A N 1
ATOM 5808 C CA . VAL A 1 724 ? -17.791 11.441 32.738 1.00 95.12 724 VAL A CA 1
ATOM 5809 C C . VAL A 1 724 ? -18.167 11.488 31.249 1.00 95.12 724 VAL A C 1
ATOM 5811 O O . VAL A 1 724 ? -18.860 12.403 30.816 1.00 95.12 724 VAL A O 1
ATOM 5814 N N . ALA A 1 725 ? -17.770 10.495 30.449 1.00 93.75 725 ALA A N 1
ATOM 5815 C CA . ALA A 1 725 ? -18.149 10.425 29.036 1.00 93.75 725 ALA A CA 1
ATOM 5816 C C . ALA A 1 725 ? -19.471 9.678 28.761 1.00 93.75 725 ALA A C 1
ATOM 5818 O O . ALA A 1 725 ? -20.100 9.913 27.729 1.00 93.75 725 ALA A O 1
ATOM 5819 N N . TYR A 1 726 ? -19.911 8.782 29.650 1.00 94.50 726 TYR A N 1
ATOM 5820 C CA . TYR A 1 726 ? -21.035 7.869 29.388 1.00 94.50 726 TYR A CA 1
ATOM 5821 C C . TYR A 1 726 ? -22.252 8.072 30.301 1.00 94.50 726 TYR A C 1
ATOM 5823 O O . TYR A 1 726 ? -23.348 7.632 29.940 1.00 94.50 726 TYR A O 1
ATOM 5831 N N . ALA A 1 727 ? -22.111 8.740 31.446 1.00 93.25 727 ALA A N 1
ATOM 5832 C CA . ALA A 1 727 ? -23.226 9.028 32.342 1.00 93.25 727 ALA A CA 1
ATOM 5833 C C . ALA A 1 727 ? -24.188 10.042 31.709 1.00 93.25 727 ALA A C 1
ATOM 5835 O O . ALA A 1 727 ? -23.774 11.003 31.058 1.00 93.25 727 ALA A O 1
ATOM 5836 N N . GLN A 1 728 ? -25.491 9.820 31.881 1.00 90.69 728 GLN A N 1
ATOM 5837 C CA . GLN A 1 728 ? -26.507 10.660 31.252 1.00 90.69 728 GLN A CA 1
ATOM 5838 C C . GLN A 1 728 ? -26.462 12.096 31.790 1.00 90.69 728 GLN A C 1
ATOM 5840 O O . GLN A 1 728 ? -26.485 13.033 30.994 1.00 90.69 728 GLN A O 1
ATOM 5845 N N . GLU A 1 729 ? -26.347 12.270 33.110 1.00 90.56 729 GLU A N 1
ATOM 5846 C CA . GLU A 1 729 ? -26.273 13.592 33.738 1.00 90.56 729 GLU A CA 1
ATOM 5847 C C . GLU A 1 729 ? -25.077 14.427 33.257 1.00 90.56 729 GLU A C 1
ATOM 5849 O O . GLU A 1 729 ? -25.220 15.628 33.024 1.00 90.56 729 GLU A O 1
ATOM 5854 N N . GLU A 1 730 ? -23.919 13.797 33.048 1.00 90.75 730 GLU A N 1
ATOM 5855 C CA . GLU A 1 730 ? -22.703 14.467 32.573 1.00 90.75 730 GLU A CA 1
ATOM 5856 C C . GLU A 1 730 ? -22.879 14.955 31.130 1.00 90.75 730 GLU A C 1
ATOM 5858 O O . GLU A 1 730 ? -22.599 16.114 30.814 1.00 90.75 730 GLU A O 1
ATOM 5863 N N . ARG A 1 731 ? -23.446 14.112 30.257 1.00 87.88 731 ARG A N 1
ATOM 5864 C CA . ARG A 1 731 ? -23.715 14.494 28.863 1.00 87.88 731 ARG A CA 1
ATOM 5865 C C . ARG A 1 731 ? -24.728 15.625 28.745 1.00 87.88 731 ARG A C 1
ATOM 5867 O O . ARG A 1 731 ? -24.538 16.544 27.950 1.00 87.88 731 ARG A O 1
ATOM 5874 N N . GLU A 1 732 ? -25.809 15.563 29.521 1.00 85.94 732 GLU A N 1
ATOM 5875 C CA . GLU A 1 732 ? -26.835 16.609 29.521 1.00 85.94 732 GLU A CA 1
ATOM 5876 C C . GLU A 1 732 ? -26.266 17.957 29.993 1.00 85.94 732 GLU A C 1
ATOM 5878 O O . GLU A 1 732 ? -26.653 19.003 29.464 1.00 85.94 732 GLU A O 1
ATOM 5883 N N . ALA A 1 733 ? -25.307 17.941 30.926 1.00 82.38 733 ALA A N 1
ATOM 5884 C CA . ALA A 1 733 ? -24.625 19.140 31.407 1.00 82.38 733 ALA A CA 1
ATOM 5885 C C . ALA A 1 733 ? -23.689 19.774 30.358 1.00 82.38 733 ALA A C 1
ATOM 5887 O O . ALA A 1 733 ? -23.583 21.002 30.295 1.00 82.38 733 ALA A O 1
ATOM 5888 N N . GLU A 1 734 ? -23.039 18.971 29.510 1.00 76.81 734 GLU A N 1
ATOM 5889 C CA . GLU A 1 734 ? -22.122 19.446 28.460 1.00 76.81 734 GLU A CA 1
ATOM 5890 C C . GLU A 1 734 ? -22.823 19.878 27.153 1.00 76.81 734 GLU A C 1
ATOM 5892 O O . GLU A 1 734 ? -22.212 20.503 26.276 1.00 76.81 734 GLU A O 1
ATOM 5897 N N . GLY A 1 735 ? -24.121 19.592 27.007 1.00 75.25 735 GLY A N 1
ATOM 5898 C CA . GLY A 1 735 ? -24.921 20.001 25.853 1.00 75.25 735 GLY A CA 1
ATOM 5899 C C . GLY A 1 735 ? -24.399 19.411 24.538 1.00 75.25 735 GLY A C 1
ATOM 5900 O O . GLY A 1 735 ? -24.223 18.206 24.415 1.00 75.25 735 GLY A O 1
ATOM 5901 N N . ALA A 1 736 ? -24.138 20.254 23.532 1.00 62.75 736 ALA A N 1
ATOM 5902 C CA . ALA A 1 736 ? -23.703 19.801 22.202 1.00 62.75 736 ALA A CA 1
ATOM 5903 C C . ALA A 1 736 ? -22.320 19.111 22.181 1.00 62.75 736 ALA A C 1
ATOM 5905 O O . ALA A 1 736 ? -21.978 18.483 21.182 1.00 62.75 736 ALA A O 1
ATOM 5906 N N . HIS A 1 737 ? -21.527 19.246 23.250 1.00 64.25 737 HIS A N 1
ATOM 5907 C CA . HIS A 1 737 ? -20.233 18.573 23.402 1.00 64.25 737 HIS A CA 1
ATOM 5908 C C . HIS A 1 737 ? -20.332 17.235 24.158 1.00 64.25 737 HIS A C 1
ATOM 5910 O O . HIS A 1 737 ? -19.377 16.464 24.130 1.00 64.25 737 HIS A O 1
ATOM 5916 N N . GLY A 1 738 ? -21.485 16.925 24.765 1.00 67.81 738 GLY A N 1
ATOM 5917 C CA . GLY A 1 738 ? -21.691 15.704 25.552 1.00 67.81 738 GLY A CA 1
ATOM 5918 C C . GLY A 1 738 ? -21.698 14.405 24.735 1.00 67.81 738 GLY A C 1
ATOM 5919 O O . GLY A 1 738 ? -21.523 13.334 25.301 1.00 67.81 738 GLY A O 1
ATOM 5920 N N . ASP A 1 739 ? -21.838 14.476 23.409 1.00 81.69 739 ASP A N 1
ATOM 5921 C CA . ASP A 1 739 ? -21.957 13.308 22.519 1.00 81.69 739 ASP A CA 1
ATOM 5922 C C . ASP A 1 739 ? -20.605 12.809 21.951 1.00 81.69 739 ASP A C 1
ATOM 5924 O O . ASP A 1 739 ? -20.555 12.247 20.853 1.00 81.69 739 ASP A O 1
ATOM 5928 N N . MET A 1 740 ? -19.502 13.033 22.675 1.00 90.94 740 MET A N 1
ATOM 5929 C CA . MET A 1 740 ? -18.153 12.548 22.338 1.00 90.94 740 MET A CA 1
ATOM 5930 C C . MET A 1 740 ? -17.728 11.436 23.308 1.00 90.94 740 MET A C 1
ATOM 5932 O O . MET A 1 740 ? -17.747 11.624 24.526 1.00 90.94 740 MET A O 1
ATOM 5936 N N . PHE A 1 741 ? -17.320 10.278 22.781 1.00 93.81 741 PHE A N 1
ATOM 5937 C CA . PHE A 1 741 ? -17.223 9.031 23.551 1.00 93.81 741 PHE A CA 1
ATOM 5938 C C . PHE A 1 741 ? -15.835 8.391 23.566 1.00 93.81 741 PHE A C 1
ATOM 5940 O O . PHE A 1 741 ? -15.620 7.407 24.282 1.00 93.81 741 PHE A O 1
ATOM 5947 N N . SER A 1 742 ? -14.883 8.894 22.776 1.00 95.19 742 SER A N 1
ATOM 5948 C CA . SER A 1 742 ? -13.576 8.246 22.613 1.00 95.19 742 SER A CA 1
ATOM 5949 C C . SER A 1 742 ? -12.552 8.558 23.710 1.00 95.19 742 SER A C 1
ATOM 5951 O O . SER A 1 742 ? -11.547 7.851 23.803 1.00 95.19 742 SER A O 1
ATOM 5953 N N . PHE A 1 743 ? -12.796 9.576 24.542 1.00 96.38 743 PHE A N 1
ATOM 5954 C CA . PHE A 1 743 ? -11.898 10.027 25.615 1.00 96.38 743 PHE A CA 1
ATOM 5955 C C . PHE A 1 743 ? -11.428 8.913 26.577 1.00 96.38 743 PHE A C 1
ATOM 5957 O O . PHE A 1 743 ? -10.216 8.698 26.677 1.00 96.38 743 PHE A O 1
ATOM 5964 N N . PRO A 1 744 ? -12.316 8.143 27.241 1.00 96.56 744 PRO A N 1
ATOM 5965 C CA . PRO A 1 744 ? -11.891 7.115 28.200 1.00 96.56 744 PRO A CA 1
ATOM 5966 C C . PRO A 1 744 ? -11.051 6.000 27.573 1.00 96.56 744 PRO A C 1
ATOM 5968 O O . PRO A 1 744 ? -10.159 5.435 28.206 1.00 96.56 744 PRO A O 1
ATOM 5971 N N . TRP A 1 745 ? -11.267 5.721 26.289 1.00 95.88 745 TRP A N 1
ATOM 5972 C CA . TRP A 1 745 ? -10.589 4.649 25.561 1.00 95.88 745 TRP A CA 1
ATOM 5973 C C . TRP A 1 745 ? -9.135 4.968 25.198 1.00 95.88 745 TRP A C 1
ATOM 5975 O O . TRP A 1 745 ? -8.420 4.105 24.681 1.00 95.88 745 TRP A O 1
ATOM 5985 N N . ILE A 1 746 ? -8.650 6.168 25.533 1.00 94.69 746 ILE A N 1
ATOM 5986 C CA . ILE A 1 746 ? -7.212 6.453 25.609 1.00 94.69 746 ILE A CA 1
ATOM 5987 C C . ILE A 1 746 ? -6.539 5.489 26.592 1.00 94.69 746 ILE A C 1
ATOM 5989 O O . ILE A 1 746 ? -5.449 5.004 26.287 1.00 94.69 746 ILE A O 1
ATOM 5993 N N . MET A 1 747 ? -7.217 5.152 27.696 1.00 95.44 747 MET A N 1
ATOM 5994 C CA . MET A 1 747 ? -6.777 4.217 28.740 1.00 95.44 747 MET A CA 1
ATOM 5995 C C . MET A 1 747 ? -7.493 2.860 28.634 1.00 95.44 747 MET A C 1
ATOM 5997 O O . MET A 1 747 ? -7.904 2.258 29.629 1.00 95.44 747 MET A O 1
ATOM 6001 N N . HIS A 1 748 ? -7.668 2.370 27.399 1.00 94.44 748 HIS A N 1
ATOM 6002 C CA . HIS A 1 748 ? -8.353 1.102 27.123 1.00 94.44 748 HIS A CA 1
ATOM 6003 C C . HIS A 1 748 ? -7.764 -0.096 27.882 1.00 94.44 748 HIS A C 1
ATOM 6005 O O . HIS A 1 748 ? -8.475 -1.055 28.149 1.00 94.44 748 HIS A O 1
ATOM 6011 N N . ASP A 1 749 ? -6.469 -0.073 28.185 1.00 94.25 749 ASP A N 1
ATOM 6012 C CA . ASP A 1 749 ? -5.742 -1.084 28.942 1.00 94.25 749 ASP A CA 1
ATOM 6013 C C . ASP A 1 749 ? -6.334 -1.278 30.341 1.00 94.25 749 ASP A C 1
ATOM 6015 O O . ASP A 1 749 ? -6.679 -2.410 30.684 1.00 94.25 749 ASP A O 1
ATOM 6019 N N . HIS A 1 750 ? -6.554 -0.194 31.090 1.00 95.25 750 HIS A N 1
ATOM 6020 C CA . HIS A 1 750 ? -7.162 -0.257 32.423 1.00 95.25 750 HIS A CA 1
ATOM 6021 C C . HIS A 1 750 ? -8.651 -0.617 32.369 1.00 95.25 750 HIS A C 1
ATOM 6023 O O . HIS A 1 750 ? -9.101 -1.455 33.144 1.00 95.25 750 HIS A O 1
ATOM 6029 N N . LEU A 1 751 ? -9.412 -0.070 31.415 1.00 96.38 751 LEU A N 1
ATOM 6030 C CA . LEU A 1 751 ? -10.831 -0.425 31.243 1.00 96.38 751 LEU A CA 1
ATOM 6031 C C . LEU A 1 751 ? -11.014 -1.905 30.878 1.00 96.38 751 LEU A C 1
ATOM 6033 O O . LEU A 1 751 ? -11.881 -2.591 31.418 1.00 96.38 751 LEU A O 1
ATOM 6037 N N . CYS A 1 752 ? -10.155 -2.433 30.002 1.00 95.44 752 CYS A N 1
ATOM 6038 C CA . CYS A 1 752 ? -10.147 -3.857 29.676 1.00 95.44 752 CYS A CA 1
ATOM 6039 C C . CYS A 1 752 ? -9.747 -4.721 30.879 1.00 95.44 752 CYS A C 1
ATOM 6041 O O . CYS A 1 752 ? -10.217 -5.851 30.981 1.00 95.44 752 CYS A O 1
ATOM 6043 N N . GLU A 1 753 ? -8.865 -4.239 31.759 1.00 93.81 753 GLU A N 1
ATOM 6044 C CA . GLU A 1 753 ? -8.492 -4.935 32.996 1.00 93.81 753 GLU A CA 1
ATOM 6045 C C . GLU A 1 753 ? -9.687 -5.045 33.950 1.00 93.81 753 GLU A C 1
ATOM 6047 O O . GLU A 1 753 ? -9.995 -6.152 34.390 1.00 93.81 753 GLU A O 1
ATOM 6052 N N . ILE A 1 754 ? -10.416 -3.945 34.179 1.00 93.94 754 ILE A N 1
ATOM 6053 C CA . ILE A 1 754 ? -11.643 -3.922 34.998 1.00 93.94 754 ILE A CA 1
ATOM 6054 C C . ILE A 1 754 ? -12.661 -4.936 34.459 1.00 93.94 754 ILE A C 1
ATOM 6056 O O . ILE A 1 754 ? -13.126 -5.814 35.190 1.00 93.94 754 ILE A O 1
ATOM 6060 N N . ALA A 1 755 ? -12.947 -4.880 33.154 1.00 93.00 755 ALA A N 1
ATOM 6061 C CA . ALA A 1 755 ? -13.883 -5.801 32.512 1.00 93.00 755 ALA A CA 1
ATOM 6062 C C . ALA A 1 755 ? -13.451 -7.274 32.656 1.00 93.00 755 ALA A C 1
ATOM 6064 O O . ALA A 1 755 ? -14.277 -8.142 32.939 1.00 93.00 755 ALA A O 1
ATOM 6065 N N . LYS A 1 756 ? -12.151 -7.574 32.516 1.00 91.31 756 LYS A N 1
ATOM 6066 C CA . LYS A 1 756 ? -11.618 -8.937 32.690 1.00 91.31 756 LYS A CA 1
ATOM 6067 C C . LYS A 1 756 ? -11.762 -9.437 34.125 1.00 91.31 756 LYS A C 1
ATOM 6069 O O . LYS A 1 756 ? -12.260 -10.546 34.304 1.00 91.31 756 LYS A O 1
ATOM 6074 N N . ILE A 1 757 ? -11.385 -8.629 35.121 1.00 89.50 757 ILE A N 1
ATOM 6075 C CA . ILE A 1 757 ? -11.496 -8.983 36.547 1.00 89.50 757 ILE A CA 1
ATOM 6076 C C . ILE A 1 757 ? -12.934 -9.382 36.875 1.00 89.50 757 ILE A C 1
ATOM 6078 O O . ILE A 1 757 ? -13.188 -10.423 37.484 1.00 89.50 757 ILE A O 1
ATOM 6082 N N . ARG A 1 758 ? -13.902 -8.582 36.428 1.00 88.81 758 ARG A N 1
ATOM 6083 C CA . ARG A 1 758 ? -15.304 -8.837 36.754 1.00 88.81 758 ARG A CA 1
ATOM 6084 C C . ARG A 1 758 ? -15.892 -10.005 35.976 1.00 88.81 758 ARG A C 1
ATOM 6086 O O . ARG A 1 758 ? -16.682 -10.765 36.529 1.00 88.81 758 ARG A O 1
ATOM 6093 N N . ARG A 1 759 ? -15.452 -10.215 34.736 1.00 85.38 759 ARG A N 1
ATOM 6094 C CA . ARG A 1 759 ? -15.798 -11.410 33.962 1.00 85.38 759 ARG A CA 1
ATOM 6095 C C . ARG A 1 759 ? -15.267 -12.691 34.605 1.00 85.38 759 ARG A C 1
ATOM 6097 O O . ARG A 1 759 ? -15.956 -13.708 34.613 1.00 85.38 759 ARG A O 1
ATOM 6104 N N . GLU A 1 760 ? -14.054 -12.668 35.150 1.00 84.88 760 GLU A N 1
ATOM 6105 C CA . GLU A 1 760 ? -13.489 -13.794 35.903 1.00 84.88 760 GLU A CA 1
ATOM 6106 C C . GLU A 1 760 ? -14.261 -14.052 37.204 1.00 84.88 760 GLU A C 1
ATOM 6108 O O . GLU A 1 760 ? -14.541 -15.211 37.528 1.00 84.88 760 GLU A O 1
ATOM 6113 N N . ALA A 1 761 ? -14.670 -12.993 37.908 1.00 83.25 761 ALA A N 1
ATOM 6114 C CA . ALA A 1 761 ? -15.513 -13.093 39.097 1.00 83.25 761 ALA A CA 1
ATOM 6115 C C . ALA A 1 761 ? -16.893 -13.700 38.781 1.00 83.25 761 ALA A C 1
ATOM 6117 O O . ALA A 1 761 ? -17.345 -14.598 39.492 1.00 83.25 761 ALA A O 1
ATOM 6118 N N . GLU A 1 762 ? -17.533 -13.283 37.686 1.00 80.25 762 GLU A N 1
ATOM 6119 C CA . GLU A 1 762 ? -18.822 -13.819 37.233 1.00 80.25 762 GLU A CA 1
ATOM 6120 C C . GLU A 1 762 ? -18.715 -15.290 36.804 1.00 80.25 762 GLU A C 1
ATOM 6122 O O . GLU A 1 762 ? -19.524 -16.124 37.218 1.00 80.25 762 GLU A O 1
ATOM 6127 N N . ASN A 1 763 ? -17.675 -15.650 36.045 1.00 77.88 763 ASN A N 1
ATOM 6128 C CA . ASN A 1 763 ? -17.421 -17.042 35.667 1.00 77.88 763 ASN A CA 1
ATOM 6129 C C . ASN A 1 763 ? -17.165 -17.924 36.898 1.00 77.88 763 ASN A C 1
ATOM 6131 O O . ASN A 1 763 ? -17.671 -19.045 36.966 1.00 77.88 763 ASN A O 1
ATOM 6135 N N . SER A 1 764 ? -16.427 -17.415 37.890 1.00 72.88 764 SER A N 1
ATOM 6136 C CA . SER A 1 764 ? -16.162 -18.121 39.151 1.00 72.88 764 SER A CA 1
ATOM 6137 C C . SER A 1 764 ? -17.433 -18.285 39.989 1.00 72.88 764 SER A C 1
ATOM 6139 O O . SER A 1 764 ? -17.678 -19.358 40.539 1.00 72.88 764 SER A O 1
ATOM 6141 N N . ALA A 1 765 ? -18.285 -17.259 40.046 1.00 68.62 765 ALA A N 1
ATOM 6142 C CA . ALA A 1 765 ? -19.586 -17.333 40.703 1.00 68.62 765 ALA A CA 1
ATOM 6143 C C . ALA A 1 765 ? -20.509 -18.352 40.012 1.00 68.62 765 ALA A C 1
ATOM 6145 O O . ALA A 1 765 ? -21.126 -19.178 40.680 1.00 68.62 765 ALA A O 1
ATOM 6146 N N . THR A 1 766 ? -20.537 -18.365 38.677 1.00 63.94 766 THR A N 1
ATOM 6147 C CA . THR A 1 766 ? -21.336 -19.309 37.877 1.00 63.94 766 THR A CA 1
ATOM 6148 C C . THR A 1 766 ? -20.845 -20.752 38.044 1.00 63.94 766 THR A C 1
ATOM 6150 O O . THR A 1 766 ? -21.651 -21.670 38.197 1.00 63.94 766 THR A O 1
ATOM 6153 N N . PHE A 1 767 ? -19.524 -20.960 38.092 1.00 56.44 767 PHE A N 1
ATOM 6154 C CA . PHE A 1 767 ? -18.913 -22.263 38.369 1.00 56.44 767 PHE A CA 1
ATOM 6155 C C . PHE A 1 767 ? -19.259 -22.773 39.777 1.00 56.44 767 PHE A C 1
ATOM 6157 O O . PHE A 1 767 ? -19.630 -23.935 39.939 1.00 56.44 767 PHE A O 1
ATOM 6164 N N . ASN A 1 768 ? -19.227 -21.895 40.784 1.00 56.56 768 ASN A N 1
ATOM 6165 C CA . ASN A 1 768 ? -19.602 -22.236 42.159 1.00 56.56 768 ASN A CA 1
ATOM 6166 C C . ASN A 1 768 ? -21.101 -22.555 42.305 1.00 56.56 768 ASN A C 1
ATOM 6168 O O . ASN A 1 768 ? -21.463 -23.427 43.090 1.00 56.56 768 ASN A O 1
ATOM 6172 N N . VAL A 1 769 ? -21.975 -21.902 41.532 1.00 56.62 769 VAL A N 1
ATOM 6173 C CA . VAL A 1 769 ? -23.419 -22.199 41.510 1.00 56.62 769 VAL A CA 1
ATOM 6174 C C . VAL A 1 769 ? -23.709 -23.547 40.840 1.00 56.62 769 VAL A C 1
ATOM 6176 O O . VAL A 1 769 ? -24.532 -24.307 41.347 1.00 56.62 769 VAL A O 1
ATOM 6179 N N . LEU A 1 770 ? -23.008 -23.891 39.754 1.00 50.75 770 LEU A N 1
ATOM 6180 C CA . LEU A 1 770 ? -23.134 -25.202 39.101 1.00 50.75 770 LEU A CA 1
ATOM 6181 C C . LEU A 1 770 ? -22.651 -26.348 40.009 1.00 50.75 770 LEU A C 1
ATOM 6183 O O . LEU A 1 770 ? -23.333 -27.363 40.117 1.00 50.75 770 LEU A O 1
ATOM 6187 N N . TYR A 1 771 ? -21.546 -26.160 40.740 1.00 50.53 771 TYR A N 1
ATOM 6188 C CA . TYR A 1 771 ? -21.064 -27.141 41.725 1.00 50.53 771 TYR A CA 1
ATOM 6189 C C . TYR A 1 771 ? -21.928 -27.230 42.992 1.00 50.53 771 TYR A C 1
ATOM 6191 O O . TYR A 1 771 ? -21.979 -28.282 43.621 1.00 50.53 771 TYR A O 1
ATOM 6199 N N . ALA A 1 772 ? -22.629 -26.158 43.371 1.00 51.75 772 ALA A N 1
ATOM 6200 C CA . ALA A 1 772 ? -23.595 -26.192 44.470 1.00 51.75 772 ALA A CA 1
ATOM 6201 C C . ALA A 1 772 ? -24.928 -26.862 44.075 1.00 51.75 772 ALA A C 1
ATOM 6203 O O . ALA A 1 772 ? -25.639 -27.365 44.947 1.00 51.75 772 ALA A O 1
ATOM 6204 N N . ALA A 1 773 ? -25.270 -26.880 42.780 1.00 47.41 773 ALA A N 1
ATOM 6205 C CA . ALA A 1 773 ? -26.456 -27.554 42.249 1.00 47.41 773 ALA A CA 1
ATOM 6206 C C . ALA A 1 773 ? -26.253 -29.073 42.081 1.00 47.41 773 ALA A C 1
ATOM 6208 O O . ALA A 1 773 ? -27.189 -29.839 42.317 1.00 47.41 773 ALA A O 1
ATOM 6209 N N . ASP A 1 774 ? -25.030 -29.519 41.779 1.00 42.91 774 ASP A N 1
ATOM 6210 C CA . ASP A 1 774 ? -24.627 -30.927 41.862 1.00 42.91 774 ASP A CA 1
ATOM 6211 C C . ASP A 1 774 ? -24.261 -31.295 43.308 1.00 42.91 774 ASP A C 1
ATOM 6213 O O . ASP A 1 774 ? -23.118 -31.585 43.658 1.00 42.91 774 ASP A O 1
ATOM 6217 N N . GLY A 1 775 ? -25.275 -31.299 44.175 1.00 43.41 775 GLY A N 1
ATOM 6218 C CA . GLY A 1 775 ? -25.204 -31.853 45.524 1.00 43.41 775 GLY A CA 1
ATOM 6219 C C . GLY A 1 775 ? -25.005 -33.373 45.516 1.00 43.41 775 GLY A C 1
ATOM 6220 O O . GLY A 1 775 ? -25.882 -34.121 45.942 1.00 43.41 775 GLY A O 1
ATOM 6221 N N . ALA A 1 776 ? -23.853 -33.848 45.046 1.00 38.78 776 ALA A N 1
ATOM 6222 C CA . ALA A 1 776 ? -23.359 -35.182 45.334 1.00 38.78 776 ALA A CA 1
ATOM 6223 C C . ALA A 1 776 ? -22.518 -35.102 46.612 1.00 38.78 776 ALA A C 1
ATOM 6225 O O . ALA A 1 776 ? -21.400 -34.589 46.618 1.00 38.78 776 ALA A O 1
ATOM 6226 N N . ALA A 1 777 ? -23.090 -35.596 47.712 1.00 39.22 777 ALA A N 1
ATOM 6227 C CA . ALA A 1 777 ? -22.378 -35.807 48.964 1.00 39.22 777 ALA A CA 1
ATOM 6228 C C . ALA A 1 777 ? -21.052 -36.561 48.718 1.00 39.22 777 ALA A C 1
ATOM 6230 O O . ALA A 1 777 ? -21.024 -37.455 47.862 1.00 39.22 777 ALA A O 1
ATOM 6231 N N . PRO A 1 778 ? -19.979 -36.272 49.478 1.00 36.81 778 PRO A N 1
ATOM 6232 C CA . PRO A 1 778 ? -18.786 -37.100 49.439 1.00 36.81 778 PRO A CA 1
ATOM 6233 C C . PRO A 1 778 ? -19.196 -38.515 49.853 1.00 36.81 778 PRO A C 1
ATOM 6235 O O . PRO A 1 778 ? -19.698 -38.724 50.959 1.00 36.81 778 PRO A O 1
ATOM 6238 N N . ARG A 1 779 ? -19.032 -39.488 48.955 1.00 36.22 779 ARG A N 1
ATOM 6239 C CA . ARG A 1 779 ? -18.993 -40.889 49.366 1.00 36.22 779 ARG A CA 1
ATOM 6240 C C . ARG A 1 779 ? -17.646 -41.104 50.038 1.00 36.22 779 ARG A C 1
ATOM 6242 O O . ARG A 1 779 ? -16.627 -41.167 49.357 1.00 36.22 779 ARG A O 1
ATOM 6249 N N . ASP A 1 780 ? -17.673 -41.196 51.361 1.00 42.44 780 ASP A N 1
ATOM 6250 C CA . ASP A 1 780 ? -16.709 -42.005 52.092 1.00 42.44 780 ASP A CA 1
ATOM 6251 C C . ASP A 1 780 ? -16.829 -43.440 51.566 1.00 42.44 780 ASP A C 1
ATOM 6253 O O . ASP A 1 780 ? -17.876 -44.057 51.736 1.00 42.44 780 ASP A O 1
ATOM 6257 N N . ASP A 1 781 ? -15.802 -43.926 50.869 1.00 40.66 781 ASP A N 1
ATOM 6258 C CA . ASP A 1 781 ? -15.412 -45.339 50.839 1.00 40.66 781 ASP A CA 1
ATOM 6259 C C . ASP A 1 781 ? -14.039 -45.485 50.147 1.00 40.66 781 ASP A C 1
ATOM 6261 O O . ASP A 1 781 ? -13.915 -45.237 48.949 1.00 40.66 781 ASP A O 1
ATOM 6265 N N . CYS A 1 782 ? -13.060 -45.913 50.959 1.00 34.97 782 CYS A N 1
ATOM 6266 C CA . CYS A 1 782 ? -11.762 -46.559 50.676 1.00 34.97 782 CYS A CA 1
ATOM 6267 C C . CYS A 1 782 ? -10.760 -45.954 49.677 1.00 34.97 782 CYS A C 1
ATOM 6269 O O . CYS A 1 782 ? -10.972 -46.048 48.448 1.00 34.97 782 CYS A O 1
#

Sequence (782 aa):
PEYCVRVRKVVITPTKMYVLDPVVELSNAILRNFNLHADRLLRVQFLDESFYGIQGDERSTQLLNQLFTILLRGIRIGGRFYEFLAFSSSQLREFGCWFIAPEEGANGITAEQVRTWLGDFSDIDIIGKFAARMGQRFSSTHAVLELRNEDFKETPECIATLTNTTYSDGVGRMSCGVARHVQQALELPEMPSAVQFRLGGCKGVFTLHRPLLGECVEYRDSQHKFKSPHRILEVICTSSYTVGSLNRQIIMLLLALGISDTVILGRMEEAIGRLDRALENRESARYELLRSVDEYKVVPRLLAMIQAGLMERNDLYVANMLRVFRACRMREIKKKAKIAIDESVMLIGVMDELGVLGPNEIFVRFDDPAREEPRVVTGRCAVTRNPCLHPGDIRVLDAVDKPQLHYLKNVIVFNQKSDRSIPNMCAGGDLDGDIYTCIWDAKLVPETMYEPMDYTAPKPNRKPNVSVEDVKKFFVNYIVNNNLGIIDNAHLAWADQLKDGVRNGKCIKLAELHSLAVDFPKTGVPARMERRLRPRSYPHFMEKPDKAMYKSDSVVGKIYDRATECKFEPITTVELDEWLLEDGHELYHDEARDLKRQYDEAILSVMSQFGIASEWEVVSGWIIQYNSLLNKRDFHLREQVMNLVDGIVRKFRKSFEEEFVEQHEESSDPNNPTFTPAVNVRLEDLAARGPANTRPITQPSTAPTFSPEDREAMRRKASAWYYVAYAQEEREAEGAHGDMFSFPWIMHDHLCEIAKIRREAENSATFNVLYAADGAAPRDDC

pLDDT: mean 86.42, std 16.89, range [23.25, 98.75]

Mean predicted aligned error: 9.44 Å

Nearest PDB structures (foldseek):
  7w82-assembly1_A  TM=8.834E-01  e=5.519E-60  Zea mays
  7w84-assembly1_A  TM=8.713E-01  e=1.875E-53  Zea mays
  7eu1-assembly1_M  TM=8.897E-01  e=2.035E-54  Arabidopsis thaliana
  8xme-assembly1_M  TM=8.705E-01  e=2.368E-54  Arabidopsis thaliana
  7rqs-assembly1_A  TM=8.569E-01  e=2.635E-51  Arabidopsis thaliana

Solvent-accessible surface area (backbone atoms only — not comparable to full-atom values): 42784 Å² total; per-residue (Å²): 111,94,63,46,40,70,40,38,36,35,41,37,31,91,88,50,77,45,82,50,76,63,43,81,40,67,26,21,60,55,52,65,74,41,48,96,48,36,89,35,39,34,41,40,31,46,25,34,94,69,68,41,74,50,80,46,52,90,87,42,52,69,61,52,52,50,55,46,45,40,53,71,73,30,50,78,56,96,92,43,56,30,37,62,58,45,35,27,65,69,32,51,78,63,40,26,35,36,26,33,38,65,40,88,64,100,90,42,49,42,57,62,58,55,51,59,67,63,36,52,60,82,90,39,32,27,54,29,43,41,36,37,58,70,7,52,54,68,46,57,36,47,79,58,49,76,49,54,77,89,27,59,38,82,43,84,75,50,56,44,87,88,68,70,30,59,50,39,42,15,39,30,36,24,5,65,48,42,29,45,45,46,16,63,71,67,72,44,97,56,65,47,26,28,35,26,38,41,37,48,30,28,41,16,20,33,31,64,34,84,90,43,63,62,66,26,36,33,41,24,66,70,20,54,74,43,53,38,92,53,42,51,35,23,38,65,49,62,36,46,70,39,63,13,59,44,29,59,49,56,49,50,39,40,45,71,44,66,40,54,63,67,55,58,52,47,48,45,50,54,42,51,55,44,48,58,43,26,72,81,34,70,68,44,29,50,40,59,49,52,58,50,94,61,93,78,58,50,52,66,53,54,49,48,38,47,73,30,46,39,56,85,67,62,34,63,67,57,51,38,50,43,46,34,49,38,16,34,51,35,36,37,29,28,68,45,43,45,36,62,40,88,50,28,31,33,22,36,42,43,60,43,88,81,62,79,50,50,62,61,27,31,36,39,27,33,60,50,78,65,50,92,64,72,45,70,48,66,48,66,24,30,35,28,27,84,82,40,61,45,56,14,14,49,42,77,33,37,28,42,85,52,81,90,54,61,82,47,40,16,32,35,32,36,38,75,60,44,83,56,40,62,47,35,38,18,54,52,35,53,19,45,61,42,55,34,36,40,31,52,38,74,82,75,35,57,90,56,77,48,77,49,69,88,66,77,76,72,88,53,58,74,43,79,79,64,47,72,66,52,39,50,53,47,53,55,53,42,45,46,46,66,46,48,72,57,39,52,55,27,32,55,36,46,29,65,72,39,94,63,20,40,77,28,72,66,25,43,52,31,32,55,39,38,55,40,34,70,42,20,65,49,25,65,49,69,42,80,85,54,76,90,62,55,69,82,53,35,43,50,66,69,71,53,88,93,48,53,66,43,87,47,89,43,65,68,31,48,45,30,65,69,44,69,68,44,72,71,78,74,81,79,83,78,76,65,64,68,71,49,56,41,90,71,14,75,82,34,39,72,62,32,50,59,51,44,54,56,48,51,54,53,51,50,48,52,27,60,73,51,40,34,89,47,69,66,30,52,78,61,41,43,66,77,61,56,35,48,94,83,57,62,52,77,88,51,48,45,58,57,49,38,54,52,47,51,52,50,47,52,52,54,50,47,64,68,46,48,74,64,54,56,57,54,65,77,68,55,62,94,86,59,94,71,84,76,85,83,79,86,81,78,95,79,79,89,85,82,82,85,92,82,81,88,69,84,83,73,84,89,80,78,73,86,84,70,53,77,67,52,52,52,52,49,34,14,43,39,15,13,30,39,44,54,41,43,35,67,71,48,20,65,74,50,50,94,65,25,87,54,70,65,69,35,59,67,44,42,69,46,47,30,48,46,31,36,55,52,49,52,51,50,53,51,52,52,52,53,52,55,56,64,67,58,76,70,73,86,76,88,76,135